Protein 9A71 (pdb70)

Sequence (1042 aa):
MKVLHDEKRILTINPGSTSTKIGVFHNERSIFEKTLRHNIEELQRFDRIIDQYEFRKNHILETLHEQGINISKFDAVCARGGLLRPIEGGTYVVNDEMIEDLKSGYAGQHASNLGGIIAREIADGLNIPSYIVDPVVVDEMSVLAKVSGMPEIERKSIFHALNQKAVARKAAASLGKRYENMKMIITHMGGGITIGVHDRGRVVDVNNGLHGEGPFSPERAGTVPAGDLVDLCFSGEYTKEEIMKKLVGTGGLLGYLGTNDAVKVEQMIQGGDEKARFIYDAMAYQVAKEIGAASAALKGEVEAIVLTGGLAYGKSFVSAIRSYIDWISDVLVYPGENELQSLAQGALRVLQGEEQSKQYRIEMSKQDLLLEIGLEEMPARFLNESMVQLGDKLTGWLKEKNITHGEVKLFNTPRRLAVFVKDVAEKQDDIKEEAKGPAKKIALDADGNWTKAAIGFSKGQGANVEDLYIKEVKGIEYVFVQKFQAGQETKSLLPELSGLITSLHFPKNMRWGNEDLRYIRPIKWIVALFGQDVIPFSITNVESGRTTQGHRFLGHEVSIESPSAYEEQLKGQHVIADPSVRKQMIQSQLETMAAENNWSIPVDEDLLDEVNHLVEYPTALYGSFESEFLSIPEEVLVTTMKEHQRYFPVKDKNGDLLPHFITVRNGNSHAIENVARGNEKVLRARLSDASFFYKEDQKLNIDANVKKLENIVFHEELGSLADKVRRVTSIAEKLAVRLQADEDTLKHVKRAAEISKFDLVTHMIYEFPELQGIMGEKYARMLGEDEAVAAAVNEHYMPRSAGGETPSTFTGAVVAMADKLDTIASFFSIGVIPTGSQDPYGLRRQASGIVAILLDRNWGISFEELLTFVQTDKENELLDFFTQRLKYVLNAEQIRHDVIDAVLESSELEPYSALHKAQVLEQKLGAPGFKETAEALGRVISISKKGVRGDIQPDLFENEYEAKLFDAYQTAKQNLQENFSKKDYEAALASLAALKEPIDAYFDHTMVIADNESLKANRLAQMVSLADEIKSFANMNALIVK

Radius of gyration: 40.91 Å; Cα contacts (8 Å, |Δi|>4): 1921; chains: 2; bounding box: 100×132×80 Å

Foldseek 3Di:
DPDDDDFAWEWEWEFAQFWIWIFIDRQLDTPDIDIGGHDPVRVVVDPALLSCLVVVLVVVVVVCVVVVNDLLRHQFYEYAQDQAAADAFAKAWLDPQSLVCLNVVVVHGGNSSSGSVSRCVSCVVNVHTYIYGQHQRYDQAAPVQQDDPDPVHTFGRGDLRLQQLLVLQVVQVVVVHGSLCAWAWEWAAELFIKIFTRHRSTRHHMHNRAQTAFFAHLAAAHDDDPVVLVCVPPVVPDDPVVSSCCGGGCDANCVQPVGSDVVVLVVCVVVVNVSSVVRLLSRLVRSLVVVVVSCVVVVLRHAEYEYEYACLVPPVSVVSNCVRCVVSYHYHYDYHRCNRSSRSNSVSCCVVVVDPHDYDDDD/DDFWKKKKKFFFAFFQLVCFVVLQVLLQCLVVVVCVVLQWDFDDKDWWTARGMTMIMTHGTDQWHDKDKDKDWFAFPVQQADPVRDGDPRLCVVCVVVVHDSVQWDWDDDPNTITIIHIDIGGTDGPLVVQLCVLVSVLPRDDPDWDDDDPDPRTDSGDGDEMEIDTFQDWRWYDDDPYTYDQWDQEDPPQFGIDGHRGSVCVQVVNVVSQFRGHLVVLLVVVVVQVVVVCVVVVWDWPDDPVLSSSLSRNARHKDKDKAFEDCVLLVFDPCLLCCCQCVPVSWTWIHHPVRRTDRMIMHIDRDDCPVVVVVRVVSRVVSRVSSVLSVVLVVVQLPDDQVVLLVCQQVAAPDPVQHTSNSLLVQLLLLLLVVCVLLVPDPVLSVLLNLLSSSLQSCCSGPNCVVVVVCFLVVQLVSCVSVPHDNSSSLLSNQLCPPVDQVRDHRPGPSNLSSNLSSLLSQLQSCVQVVNADDDPDDPPCNLVSLLRNLVSLQVVVSLQFLQNSCVSDDHPCSPVSLVSSLVSLLVVLVVVVQDPLLSQFLSQFPRHRSNLSNVLSVLCRVCLPPPPVLLLLVLLLVLLVLLVVADADDADPVLDPDVLSVVLVVLLVQLLVQLVVCVVVVNSNSNVVSSSVSSVSSVSCVVPDDLDDPPPVSNNNSSNSSNSSNNSVSNSTNSVSDDHD

Solvent-accessible surface area: 50179 Å² total; per-residue (Å²): 186,188,125,116,127,106,39,43,37,0,0,0,0,7,2,23,70,73,25,0,81,0,0,3,0,7,51,91,63,52,17,29,98,78,65,7,204,8,77,109,124,56,22,144,179,56,150,135,53,20,48,14,67,93,55,1,33,80,60,0,16,82,5,0,23,61,30,31,31,46,17,39,45,7,40,0,0,0,0,79,0,0,44,1,50,98,25,82,6,6,0,10,38,1,23,93,60,0,26,110,5,0,108,79,13,118,51,32,83,73,3,8,2,0,0,0,5,0,0,54,77,10,0,58,12,7,75,29,49,4,12,0,3,1,2,51,22,0,33,7,14,45,135,160,12,52,113,49,76,101,137,134,100,110,48,125,11,39,9,52,1,16,6,0,8,13,10,0,45,106,0,1,73,75,80,76,100,154,8,73,106,1,33,0,0,0,0,2,0,6,30,2,4,1,4,0,4,0,42,156,9,113,1,29,31,3,5,10,10,77,96,30,53,8,8,13,1,6,48,45,20,17,87,53,92,75,49,93,50,80,102,75,55,174,59,75,136,80,79,174,144,86,15,73,138,108,39,38,35,58,8,4,0,54,50,116,28,60,13,73,69,17,100,111,0,44,113,60,27,160,72,55,50,142,121,0,119,148,14,8,69,32,0,1,106,62,0,5,123,52,0,24,60,9,11,75,53,7,181,52,99,14,70,1,0,0,0,0,0,36,12,4,148,12,181,70,2,12,68,27,0,90,88,105,0,76,198,27,20,116,17,43,50,39,47,6,72,75,20,13,56,5,0,0,36,0,0,8,40,22,43,63,67,128,36,168,44,69,102,1,173,62,206,158,69,103,57,29,0,0,0,0,0,0,1,16,22,4,42,9,168,19,0,71,116,4,14,62,43,0,3,93,66,0,34,36,27,0,163,141,46,64,4,72,62,28,95,48,82,52,4,0,0,5,21,0,0,0,0,21,0,89,57,0,1,53,73,28,58,60,69,148,109,79,20,106,12,28,20,68,200,112,0,42,67,113,122,50,89,71,35,186,44,0,62,41,29,0,162,66,56,74,24,104,47,170,73,15,74,63,93,114,53,203,64,92,68,43,0,9,0,110,79,128,122,60,12,103,118,0,84,74,18,0,47,75,0,28,42,13,0,56,56,13,139,4,94,147,68,16,120,38,74,153,43,110,35,160,0,4,23,8,6,110,24,3,0,0,0,5,14,131,58,51,0,98,23,69,7,48,118,21,140,14,21,76,47,0,51,4,3,84,62,48,20,123,106,27,54,0,109,29,4,82,27,3,62,138,49,0,132,57,16,55,0,10,1,30,16,79,66,0,42,119,58,0,57,56,48,2,116,73,24,17,84,135,56,96,34,51,23,58,59,46,95,121,9,0,47,50,4,2,9,33,3,2,52,1,23,11,9,99,1,38,10,63,76,122,11,65,90,6,16,66,56,0,2,32,17,0,0,53,91,37,14,65,6,0,2,0,44,33,165,128,33,85,16,45,28,42,0,0,11,17,14,33,0,40,78,122,34,46,129,55,2,17,145,17,15,34,128,18,0,84,20,12,0,49,52,0,21,124,42,36,128,58,1,68,152,43,87,9,72,47,1,34,161,89,0,100,133,47,90,34,35,165,128,21,32,15,19,10,46,7,7,142,81,0,12,48,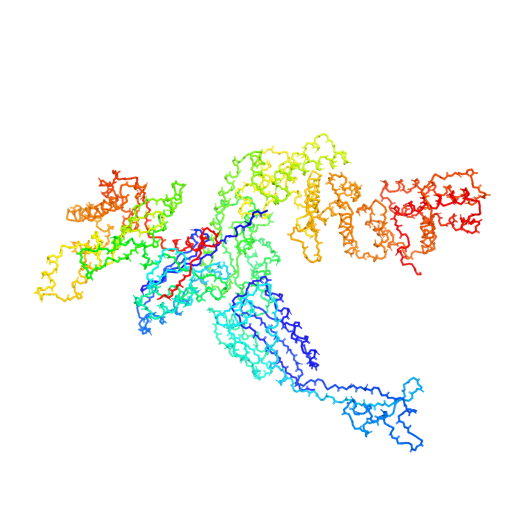10,0,48,90,0,0,96,96,32,165,22,92,146,93,32,52,130,50,0,85,62,0,0,57,0,0,9,2,0,39,34,3,92,0,8,165,62,2,38,80,4,48,0,40,0,0,29,59,3,0,105,87,63,67,36,70,96,31,2,0,15,0,0,22,12,0,33,40,13,74,63,95,91,26,148,32,1,90,41,62,6,0,0,0,0,0,0,0,13,8,0,3,12,0,9,11,6,0,59,43,50,43,60,18,94,70,114,125,32,100,94,26,1,62,138,41,0,36,1,0,0,32,0,0,29,81,64,32,43,34,0,11,1,88,48,0,4,96,15,16,185,28,128,54,92,121,67,0,44,87,20,0,31,95,45,0,75,142,35,0,76,73,94,161,10,98,115,2,0,0,47,0,0,22,100,11,60,127,16,21,0,46,13,2,22,49,11,0,74,19,0,56,145,70,26,77,38,138,39,15,74,81,11,4,94,6,1,3,122,0,0,54,35,10,156,137,19,129,189,37,137,28,102,68,143,58,36,128,46,100,55,0,42,112,0,28,94,22,17,98,80,4,80,128,59,1,119,93,18,52,94,138,85,60,15,87,33,0,6,60,15,0,36,74,3,56,137,31,0,49,32,0,27,110,101,11,156,12,102,17,162,88,115,67,15,52,59,7,11,16,4,0,0,18,19,0,2,56,27,0,62,22,0,0,19,6,68,28,14,88,36,220

B-factor: mean 0.93, std 0.07, range [0.27, 0.99]

Nearest PDB structures (foldseek):
  7lu4-assembly1_A  TM=8.887E-01  e=1.149E-48  Thermanaerothrix daxensis
  7lu4-assembly1_B  TM=8.619E-01  e=6.528E-49  Thermanaerothrix daxensis
  7eiv-assembly1_D  TM=8.765E-01  e=2.217E-42  Escherichia coli K-12
  7eiv-assembly1_C  TM=8.870E-01  e=2.888E-38  Escherichia coli K-12
  7xjy-assembly1_B  TM=9.027E-01  e=1.332E-29  Oryza sativa Japonica Group

Structure (mmCIF, N/CA/C/O backbone):
data_9A71
#
_entry.id   9A71
#
loop_
_entity.id
_entity.type
_entity.pdbx_description
1 POLYMER BUK_BACSU
2 POLYMER SYGB_BACSU
#
loop_
_atom_site.group_PDB
_atom_site.id
_atom_site.type_symbol
_atom_site.label_atom_id
_atom_site.label_alt_id
_atom_site.label_comp_id
_atom_site.label_asym_id
_atom_site.label_entity_id
_atom_site.label_seq_id
_atom_site.pdbx_PDB_ins_code
_atom_site.Cartn_x
_atom_site.Cartn_y
_atom_site.Cartn_z
_atom_site.occupancy
_atom_site.B_iso_or_equiv
_atom_site.auth_seq_id
_atom_site.auth_comp_id
_atom_site.auth_asym_id
_atom_site.auth_atom_id
_atom_site.pdbx_PDB_model_num
ATOM 1 N N . MET A 1 1 ? 13.932 10.600 -8.748 1.000 0.270 1 MET A N 1
ATOM 2 C CA . MET A 1 1 ? 13.764 9.544 -7.718 1.000 0.270 1 MET A CA 1
ATOM 3 C C . MET A 1 1 ? 13.141 8.307 -8.364 1.000 0.270 1 MET A C 1
ATOM 4 O O . MET A 1 1 ? 12.024 8.400 -8.861 1.000 0.270 1 MET A O 1
ATOM 20 N N . LYS A 1 2 ? 13.880 7.192 -8.475 1.000 0.320 2 LYS A N 1
ATOM 21 C CA . LYS A 1 2 ? 13.339 5.945 -9.050 1.000 0.320 2 LYS A CA 1
ATOM 22 C C . LYS A 1 2 ? 12.193 5.451 -8.163 1.000 0.320 2 LYS A C 1
ATOM 23 O O . LYS A 1 2 ? 12.279 5.562 -6.944 1.000 0.320 2 LYS A O 1
ATOM 42 N N . VAL A 1 3 ? 11.120 4.979 -8.788 1.000 0.320 3 VAL A N 1
ATOM 43 C CA . VAL A 1 3 ? 9.896 4.575 -8.090 1.000 0.320 3 VAL A CA 1
ATOM 44 C C . VAL A 1 3 ? 10.202 3.374 -7.195 1.000 0.320 3 VAL A C 1
ATOM 45 O O . VAL A 1 3 ? 10.808 2.411 -7.663 1.000 0.320 3 VAL A O 1
ATOM 58 N N . LEU A 1 4 ? 9.783 3.457 -5.928 1.000 0.390 4 LEU A N 1
ATOM 59 C CA . LEU A 1 4 ? 9.750 2.335 -4.992 1.000 0.390 4 LEU A CA 1
ATOM 60 C C . LEU A 1 4 ? 9.011 1.163 -5.647 1.000 0.390 4 LEU A C 1
ATOM 61 O O . LEU A 1 4 ? 7.833 1.287 -5.995 1.000 0.390 4 LEU A O 1
ATOM 77 N N . HIS A 1 5 ? 9.684 0.034 -5.840 1.000 0.500 5 HIS A N 1
ATOM 78 C CA . HIS A 1 5 ? 8.995 -1.175 -6.267 1.000 0.500 5 HIS A CA 1
ATOM 79 C C . HIS A 1 5 ? 8.419 -1.887 -5.050 1.000 0.500 5 HIS A C 1
ATOM 80 O O . HIS A 1 5 ? 9.081 -2.703 -4.425 1.000 0.500 5 HIS A O 1
ATOM 94 N N . ASP A 1 6 ? 7.161 -1.563 -4.747 1.000 0.620 6 ASP A N 1
ATOM 95 C CA . ASP A 1 6 ? 6.342 -2.315 -3.796 1.000 0.620 6 ASP A CA 1
ATOM 96 C C . ASP A 1 6 ? 6.285 -3.803 -4.183 1.000 0.620 6 ASP A C 1
ATOM 97 O O . ASP A 1 6 ? 5.978 -4.134 -5.338 1.000 0.620 6 ASP A O 1
ATOM 106 N N . GLU A 1 7 ? 6.534 -4.682 -3.205 1.000 0.750 7 GLU A N 1
ATOM 107 C CA . GLU A 1 7 ? 6.411 -6.142 -3.326 1.000 0.750 7 GLU A CA 1
ATOM 108 C C . GLU A 1 7 ? 5.020 -6.515 -3.858 1.000 0.750 7 GLU A C 1
ATOM 109 O O . GLU A 1 7 ? 4.003 -6.160 -3.262 1.000 0.750 7 GLU A O 1
ATOM 121 N N . LYS A 1 8 ? 4.973 -7.264 -4.966 1.000 0.880 8 LYS A N 1
ATOM 122 C CA . LYS A 1 8 ? 3.718 -7.663 -5.611 1.000 0.880 8 LYS A CA 1
ATOM 123 C C . LYS A 1 8 ? 3.203 -8.978 -5.060 1.000 0.880 8 LYS A C 1
ATOM 124 O O . LYS A 1 8 ? 3.892 -9.993 -5.146 1.000 0.880 8 LYS A O 1
ATOM 143 N N . ARG A 1 9 ? 1.974 -9.003 -4.543 1.000 0.900 9 ARG A N 1
ATOM 144 C CA . ARG A 1 9 ? 1.324 -10.229 -4.058 1.000 0.900 9 ARG A CA 1
ATOM 145 C C . ARG A 1 9 ? 0.371 -10.785 -5.103 1.000 0.900 9 ARG A C 1
ATOM 146 O O . ARG A 1 9 ? -0.551 -10.106 -5.544 1.000 0.900 9 ARG A O 1
ATOM 167 N N . ILE A 1 10 ? 0.554 -12.043 -5.478 1.000 0.970 10 ILE A N 1
ATOM 168 C CA . ILE A 1 10 ? -0.186 -12.664 -6.578 1.000 0.970 10 ILE A CA 1
ATOM 169 C C . ILE A 1 10 ? -0.843 -13.949 -6.084 1.000 0.970 10 ILE A C 1
ATOM 170 O O . ILE A 1 10 ? -0.170 -14.841 -5.561 1.000 0.970 10 ILE A O 1
ATOM 186 N N . LEU A 1 11 ? -2.155 -14.064 -6.287 1.000 0.980 11 LEU A N 1
ATOM 187 C CA . LEU A 1 11 ? -2.873 -15.327 -6.129 1.000 0.980 11 LEU A CA 1
ATOM 188 C C . LEU A 1 11 ? -2.817 -16.100 -7.444 1.000 0.980 11 LEU A C 1
ATOM 189 O O . LEU A 1 11 ? -3.226 -15.595 -8.483 1.000 0.980 11 LEU A O 1
ATOM 205 N N . THR A 1 12 ? -2.355 -17.342 -7.394 1.000 0.980 12 THR A N 1
ATOM 206 C CA . THR A 1 12 ? -2.305 -18.249 -8.541 1.000 0.980 12 THR A CA 1
ATOM 207 C C . THR A 1 12 ? -3.325 -19.365 -8.392 1.000 0.980 12 THR A C 1
ATOM 208 O O . THR A 1 12 ? -3.474 -19.934 -7.309 1.000 0.980 12 THR A O 1
ATOM 219 N N . ILE A 1 13 ? -4.047 -19.675 -9.471 1.000 0.980 13 ILE A N 1
ATOM 220 C CA . ILE A 1 13 ? -5.142 -20.651 -9.465 1.000 0.980 13 ILE A CA 1
ATOM 221 C C . ILE A 1 13 ? -4.992 -21.612 -10.644 1.000 0.980 13 ILE A C 1
ATOM 222 O O . ILE A 1 13 ? -4.999 -21.220 -11.810 1.000 0.980 13 ILE A O 1
ATOM 238 N N . ASN A 1 14 ? -4.912 -22.905 -10.352 1.000 0.960 14 ASN A N 1
ATOM 239 C CA . ASN A 1 14 ? -4.842 -23.962 -11.355 1.000 0.960 14 ASN A CA 1
ATOM 240 C C . ASN A 1 14 ? -5.917 -25.027 -11.071 1.000 0.960 14 ASN A C 1
ATOM 241 O O . ASN A 1 14 ? -5.674 -25.968 -10.303 1.000 0.960 14 ASN A O 1
ATOM 252 N N . PRO A 1 15 ? -7.127 -24.877 -11.644 1.000 0.950 15 PRO A N 1
ATOM 253 C CA . PRO A 1 15 ? -8.191 -25.856 -11.481 1.000 0.950 15 PRO A CA 1
ATOM 254 C C . PRO A 1 15 ? -7.937 -27.095 -12.351 1.000 0.950 15 PRO A C 1
ATOM 255 O O . PRO A 1 15 ? -7.813 -27.007 -13.571 1.000 0.950 15 PRO A O 1
ATOM 266 N N . GLY A 1 16 ? -7.908 -28.262 -11.712 1.000 0.880 16 GLY A N 1
ATOM 267 C CA . GLY A 1 16 ? -7.898 -29.584 -12.340 1.000 0.880 16 GLY A CA 1
ATOM 268 C C . GLY A 1 16 ? -9.237 -30.311 -12.185 1.000 0.880 16 GLY A C 1
ATOM 269 O O . GLY A 1 16 ? -10.159 -29.827 -11.528 1.000 0.880 16 GLY A O 1
ATOM 273 N N . SER A 1 17 ? -9.371 -31.500 -12.774 1.000 0.840 17 SER A N 1
ATOM 274 C CA . SER A 1 17 ? -10.649 -32.230 -12.811 1.000 0.840 17 SER A CA 1
ATOM 275 C C . SER A 1 17 ? -11.208 -32.516 -11.410 1.000 0.840 17 SER A C 1
ATOM 276 O O . SER A 1 17 ? -12.365 -32.212 -11.142 1.000 0.840 17 SER A O 1
ATOM 284 N N . THR A 1 18 ? -10.366 -32.996 -10.492 1.000 0.890 18 THR A N 1
ATOM 285 C CA . THR A 1 18 ? -10.740 -33.407 -9.120 1.000 0.890 18 THR A CA 1
ATOM 286 C C . THR A 1 18 ? -10.011 -32.626 -8.027 1.000 0.890 18 THR A C 1
ATOM 287 O O . THR A 1 18 ? -10.053 -32.972 -6.847 1.000 0.890 18 THR A O 1
ATOM 298 N N . SER A 1 19 ? -9.307 -31.562 -8.403 1.000 0.920 19 SER A N 1
ATOM 299 C CA . SER A 1 19 ? -8.599 -30.709 -7.457 1.000 0.920 19 SER A CA 1
ATOM 300 C C . SER A 1 19 ? -8.454 -29.288 -7.985 1.000 0.920 19 SER A C 1
ATOM 301 O O . SER A 1 19 ? -8.620 -29.038 -9.174 1.000 0.920 19 SER A O 1
ATOM 309 N N . THR A 1 20 ? -8.140 -28.342 -7.110 1.000 0.950 20 THR A N 1
ATOM 310 C CA . THR A 1 20 ? -7.691 -27.000 -7.480 1.000 0.950 20 THR A CA 1
ATOM 311 C C . THR A 1 20 ? -6.398 -26.724 -6.731 1.000 0.950 20 THR A C 1
ATOM 312 O O . THR A 1 20 ? -6.398 -26.681 -5.502 1.000 0.950 20 THR A O 1
ATOM 323 N N . LYS A 1 21 ? -5.286 -26.557 -7.450 1.000 0.960 21 LYS A N 1
ATOM 324 C CA . LYS A 1 21 ? -4.045 -26.078 -6.836 1.000 0.960 21 LYS A CA 1
ATOM 325 C C . LYS A 1 21 ? -4.113 -24.559 -6.750 1.000 0.960 21 LYS A C 1
ATOM 326 O O . LYS A 1 21 ? -4.463 -23.911 -7.736 1.000 0.960 21 LYS A O 1
ATOM 345 N N . ILE A 1 22 ? -3.763 -24.010 -5.598 1.000 0.970 22 ILE A N 1
ATOM 346 C CA . ILE A 1 22 ? -3.607 -22.570 -5.411 1.000 0.970 22 ILE A CA 1
ATOM 347 C C . ILE A 1 22 ? -2.242 -22.266 -4.825 1.000 0.970 22 ILE A C 1
ATOM 348 O O . ILE A 1 22 ? -1.698 -23.080 -4.074 1.000 0.970 22 ILE A O 1
ATOM 364 N N . GLY A 1 23 ? -1.719 -21.089 -5.144 1.000 0.950 23 GLY A N 1
ATOM 365 C CA . GLY A 1 23 ? -0.507 -20.583 -4.522 1.000 0.950 23 GLY A CA 1
ATOM 366 C C . GLY A 1 23 ? -0.539 -19.076 -4.340 1.000 0.950 23 GLY A C 1
ATOM 367 O O . GLY A 1 23 ? -1.112 -18.365 -5.161 1.000 0.950 23 GLY A O 1
ATOM 371 N N . VAL A 1 24 ? 0.075 -18.592 -3.270 1.000 0.930 24 VAL A N 1
ATOM 372 C CA . VAL A 1 24 ? 0.269 -17.168 -3.006 1.000 0.930 24 VAL A CA 1
ATOM 373 C C . VAL A 1 24 ? 1.747 -16.864 -3.125 1.000 0.930 24 VAL A C 1
ATOM 374 O O . VAL A 1 24 ? 2.573 -17.473 -2.443 1.000 0.930 24 VAL A O 1
ATOM 387 N N . PHE A 1 25 ? 2.056 -15.924 -4.006 1.000 0.930 25 PHE A N 1
ATOM 388 C CA . PHE A 1 25 ? 3.414 -15.522 -4.317 1.000 0.930 25 PHE A CA 1
ATOM 389 C C . PHE A 1 25 ? 3.625 -14.071 -3.922 1.000 0.930 25 PHE A C 1
ATOM 390 O O . PHE A 1 25 ? 2.743 -13.237 -4.113 1.000 0.930 25 PHE A O 1
ATOM 407 N N . HIS A 1 26 ? 4.794 -13.788 -3.368 1.000 0.860 26 HIS A N 1
ATOM 408 C CA . HIS A 1 26 ? 5.312 -12.441 -3.201 1.000 0.860 26 HIS A CA 1
ATOM 409 C C . HIS A 1 26 ? 6.458 -12.285 -4.197 1.000 0.860 26 HIS A C 1
ATOM 410 O O . HIS A 1 26 ? 7.483 -12.960 -4.071 1.000 0.860 26 HIS A O 1
ATOM 424 N N . ASN A 1 27 ? 6.258 -11.466 -5.226 1.000 0.870 27 ASN A N 1
ATOM 425 C CA . ASN A 1 27 ? 7.067 -11.483 -6.438 1.000 0.870 27 ASN A CA 1
ATOM 426 C C . ASN A 1 27 ? 7.178 -12.927 -6.980 1.000 0.870 27 ASN A C 1
ATOM 427 O O . ASN A 1 27 ? 6.163 -13.556 -7.277 1.000 0.870 27 ASN A O 1
ATOM 438 N N . GLU A 1 28 ? 8.387 -13.482 -7.094 1.000 0.850 28 GLU A N 1
ATOM 439 C CA . GLU A 1 28 ? 8.609 -14.859 -7.568 1.000 0.850 28 GLU A CA 1
ATOM 440 C C . GLU A 1 28 ? 8.576 -15.922 -6.460 1.000 0.850 28 GLU A C 1
ATOM 441 O O . GLU A 1 28 ? 8.635 -17.128 -6.736 1.000 0.850 28 GLU A O 1
ATOM 453 N N . ARG A 1 29 ? 8.512 -15.497 -5.196 1.000 0.850 29 ARG A N 1
ATOM 454 C CA . ARG A 1 29 ? 8.654 -16.391 -4.052 1.000 0.850 29 ARG A CA 1
ATOM 455 C C . ARG A 1 29 ? 7.310 -16.957 -3.627 1.000 0.850 29 ARG A C 1
ATOM 456 O O . ARG A 1 29 ? 6.401 -16.220 -3.253 1.000 0.850 29 ARG A O 1
ATOM 477 N N . SER A 1 30 ? 7.229 -18.282 -3.600 1.000 0.890 30 SER A N 1
ATOM 478 C CA . SER A 1 30 ? 6.085 -19.009 -3.054 1.000 0.890 30 SER A CA 1
ATOM 479 C C . SER A 1 30 ? 6.034 -18.863 -1.532 1.000 0.890 30 SER A C 1
ATOM 480 O O . SER A 1 30 ? 6.960 -19.260 -0.824 1.000 0.890 30 SER A O 1
ATOM 488 N N . ILE A 1 31 ? 4.954 -18.277 -1.027 1.000 0.790 31 ILE A N 1
ATOM 489 C CA . ILE A 1 31 ? 4.666 -18.158 0.408 1.000 0.790 31 ILE A CA 1
ATOM 490 C C . ILE A 1 31 ? 3.818 -19.341 0.868 1.000 0.790 31 ILE A C 1
ATOM 491 O O . ILE A 1 31 ? 3.999 -19.894 1.957 1.000 0.790 31 ILE A O 1
ATOM 507 N N . PHE A 1 32 ? 2.872 -19.725 0.019 1.000 0.840 32 PHE A N 1
ATOM 508 C CA . PHE A 1 32 ? 1.877 -20.732 0.316 1.000 0.840 32 PHE A CA 1
ATOM 509 C C . PHE A 1 32 ? 1.486 -21.454 -0.966 1.000 0.840 32 PHE A C 1
ATOM 510 O O . PHE A 1 32 ? 1.208 -20.809 -1.969 1.000 0.840 32 PHE A O 1
ATOM 527 N N . GLU A 1 33 ? 1.402 -22.781 -0.902 1.000 0.910 33 GLU A N 1
ATOM 528 C CA . GLU A 1 33 ? 0.832 -23.631 -1.945 1.000 0.910 33 GLU A CA 1
ATOM 529 C C . GLU A 1 33 ? 0.005 -24.740 -1.298 1.000 0.910 33 GLU A C 1
ATOM 530 O O . GLU A 1 33 ? 0.429 -25.356 -0.315 1.000 0.910 33 GLU A O 1
ATOM 542 N N . LYS A 1 34 ? -1.176 -25.024 -1.854 1.000 0.910 34 LYS A N 1
ATOM 543 C CA . LYS A 1 34 ? -2.039 -26.119 -1.392 1.000 0.910 34 LYS A CA 1
ATOM 544 C C . LYS A 1 34 ? -2.839 -26.693 -2.551 1.000 0.910 34 LYS A C 1
ATOM 545 O O . LYS A 1 34 ? -3.268 -25.985 -3.458 1.000 0.910 34 LYS A O 1
ATOM 564 N N . THR A 1 35 ? -3.052 -28.004 -2.507 1.000 0.940 35 THR A N 1
ATOM 565 C CA . THR A 1 35 ? -3.961 -28.699 -3.424 1.000 0.940 35 THR A CA 1
ATOM 566 C C . THR A 1 35 ? -5.285 -28.935 -2.712 1.000 0.940 35 THR A C 1
ATOM 567 O O . THR A 1 35 ? -5.353 -29.754 -1.797 1.000 0.940 35 THR A O 1
ATOM 578 N N . LEU A 1 36 ? -6.333 -28.237 -3.138 1.000 0.940 36 LEU A N 1
ATOM 579 C CA . LEU A 1 36 ? -7.703 -28.454 -2.679 1.000 0.940 36 LEU A CA 1
ATOM 580 C C . LEU A 1 36 ? -8.256 -29.665 -3.417 1.000 0.940 36 LEU A C 1
ATOM 581 O O . LEU A 1 36 ? -8.357 -29.626 -4.641 1.000 0.940 36 LEU A O 1
ATOM 597 N N . ARG A 1 37 ? -8.550 -30.757 -2.714 1.000 0.930 37 ARG A N 1
ATOM 598 C CA . ARG A 1 37 ? -9.166 -31.943 -3.323 1.000 0.930 37 ARG A CA 1
ATOM 599 C C . ARG A 1 37 ? -10.680 -31.827 -3.226 1.000 0.930 37 ARG A C 1
ATOM 600 O O . ARG A 1 37 ? -11.186 -31.463 -2.173 1.000 0.930 37 ARG A O 1
ATOM 621 N N . HIS A 1 38 ? -11.369 -32.178 -4.305 1.000 0.910 38 HIS A N 1
ATOM 622 C CA . HIS A 1 38 ? -12.830 -32.162 -4.376 1.000 0.910 38 HIS A CA 1
ATOM 623 C C . HIS A 1 38 ? -13.324 -33.602 -4.435 1.000 0.910 38 HIS A C 1
ATOM 624 O O . HIS A 1 38 ? -12.850 -34.376 -5.274 1.000 0.910 38 HIS A O 1
ATOM 638 N N . ASN A 1 39 ? -14.244 -33.979 -3.547 1.000 0.870 39 ASN A N 1
ATOM 639 C CA . ASN A 1 39 ? -14.808 -35.323 -3.588 1.000 0.870 39 ASN A CA 1
ATOM 640 C C . ASN A 1 39 ? -15.645 -35.497 -4.872 1.000 0.870 39 ASN A C 1
ATOM 641 O O . ASN A 1 39 ? -16.365 -34.592 -5.293 1.000 0.870 39 ASN A O 1
ATOM 652 N N . ILE A 1 40 ? -15.571 -36.674 -5.496 1.000 0.840 40 ILE A N 1
ATOM 653 C CA . ILE A 1 40 ? -16.369 -37.028 -6.677 1.000 0.840 40 ILE A CA 1
ATOM 654 C C . ILE A 1 40 ? -17.869 -36.887 -6.373 1.000 0.840 40 ILE A C 1
ATOM 655 O O . ILE A 1 40 ? -18.604 -36.342 -7.192 1.000 0.840 40 ILE A O 1
ATOM 671 N N . GLU A 1 41 ? -18.313 -37.305 -5.185 1.000 0.860 41 GLU A N 1
ATOM 672 C CA . GLU A 1 41 ? -19.718 -37.205 -4.748 1.000 0.860 41 GLU A CA 1
ATOM 673 C C . GLU A 1 41 ? -20.188 -35.747 -4.587 1.000 0.860 41 GLU A C 1
ATOM 674 O O . GLU A 1 41 ? -21.362 -35.436 -4.781 1.000 0.860 41 GLU A O 1
ATOM 686 N N . GLU A 1 42 ? -19.283 -34.822 -4.256 1.000 0.850 42 GLU A N 1
ATOM 687 C CA . GLU A 1 42 ? -19.584 -33.385 -4.248 1.000 0.850 42 GLU A CA 1
ATOM 688 C C . GLU A 1 42 ? -19.700 -32.822 -5.661 1.000 0.850 42 GLU A C 1
ATOM 689 O O . GLU A 1 42 ? -20.606 -32.041 -5.943 1.000 0.850 42 GLU A O 1
ATOM 701 N N . LEU A 1 43 ? -18.815 -33.248 -6.562 1.000 0.880 43 LEU A N 1
ATOM 702 C CA . LEU A 1 43 ? -18.792 -32.783 -7.946 1.000 0.880 43 LEU A CA 1
ATOM 703 C C . LEU A 1 43 ? -19.989 -33.285 -8.768 1.000 0.880 43 LEU A C 1
ATOM 704 O O . LEU A 1 43 ? -20.417 -32.585 -9.681 1.000 0.880 43 LEU A O 1
ATOM 720 N N . GLN A 1 44 ? -20.559 -34.451 -8.437 1.000 0.860 44 GLN A N 1
ATOM 721 C CA . GLN A 1 44 ? -21.737 -35.017 -9.117 1.000 0.860 44 GLN A CA 1
ATOM 722 C C . GLN A 1 44 ? -23.026 -34.192 -8.944 1.000 0.860 44 GLN A C 1
ATOM 723 O O . GLN A 1 44 ? -24.012 -34.468 -9.619 1.000 0.860 44 GLN A O 1
ATOM 737 N N . ARG A 1 45 ? -23.030 -33.181 -8.065 1.000 0.880 45 ARG A N 1
ATOM 738 C CA . ARG A 1 45 ? -24.171 -32.274 -7.840 1.000 0.880 45 ARG A CA 1
ATOM 739 C C . ARG A 1 45 ? -24.337 -31.231 -8.949 1.000 0.880 45 ARG A C 1
ATOM 740 O O . ARG A 1 45 ? -25.367 -30.568 -9.001 1.000 0.880 45 ARG A O 1
ATOM 761 N N . PHE A 1 46 ? -23.315 -31.057 -9.786 1.000 0.900 46 PHE A N 1
ATOM 762 C CA . PHE A 1 46 ? -23.274 -30.052 -10.843 1.000 0.900 46 PHE A CA 1
ATOM 763 C C . PHE A 1 46 ? -23.453 -30.719 -12.207 1.000 0.900 46 PHE A C 1
ATOM 764 O O . PHE A 1 46 ? -22.637 -31.560 -12.588 1.000 0.900 46 PHE A O 1
ATOM 781 N N . ASP A 1 47 ? -24.478 -30.306 -12.959 1.000 0.850 47 ASP A N 1
ATOM 782 C CA . ASP A 1 47 ? -24.760 -30.851 -14.295 1.000 0.850 47 ASP A CA 1
ATOM 783 C C . ASP A 1 47 ? -23.636 -30.545 -15.293 1.000 0.850 47 ASP A C 1
ATOM 784 O O . ASP A 1 47 ? -23.304 -31.373 -16.144 1.000 0.850 47 ASP A O 1
ATOM 793 N N . ARG A 1 48 ? -23.024 -29.356 -15.202 1.000 0.880 48 ARG A N 1
ATOM 794 C CA . ARG A 1 48 ? -21.909 -28.950 -16.066 1.000 0.880 48 ARG A CA 1
ATOM 795 C C . ARG A 1 48 ? -20.718 -28.498 -15.240 1.000 0.880 48 ARG A C 1
ATOM 796 O O . ARG A 1 48 ? -20.846 -27.990 -14.128 1.000 0.880 48 ARG A O 1
ATOM 817 N N . ILE A 1 49 ? -19.529 -28.604 -15.833 1.000 0.880 49 ILE A N 1
ATOM 818 C CA . ILE A 1 49 ? -18.283 -28.172 -15.181 1.000 0.880 49 ILE A CA 1
ATOM 819 C C . ILE A 1 49 ? -18.346 -26.687 -14.828 1.000 0.880 49 ILE A C 1
ATOM 820 O O . ILE A 1 49 ? -17.879 -26.304 -13.758 1.000 0.880 49 ILE A O 1
ATOM 836 N N . ILE A 1 50 ? -18.943 -25.869 -15.704 1.000 0.890 50 ILE A N 1
ATOM 837 C CA . ILE A 1 50 ? -19.054 -24.424 -15.499 1.000 0.890 50 ILE A CA 1
ATOM 838 C C . ILE A 1 50 ? -19.771 -24.093 -14.192 1.000 0.890 50 ILE A C 1
ATOM 839 O O . ILE A 1 50 ? -19.359 -23.161 -13.518 1.000 0.890 50 ILE A O 1
ATOM 855 N N . ASP A 1 51 ? -20.759 -24.899 -13.792 1.000 0.920 51 ASP A N 1
ATOM 856 C CA . ASP A 1 51 ? -21.596 -24.654 -12.617 1.000 0.920 51 ASP A CA 1
ATOM 857 C C . ASP A 1 51 ? -20.805 -24.850 -11.298 1.000 0.920 51 ASP A C 1
ATOM 858 O O . ASP A 1 51 ? -21.242 -24.431 -10.231 1.000 0.920 51 ASP A O 1
ATOM 867 N N . GLN A 1 52 ? -19.588 -25.410 -11.362 1.000 0.930 52 GLN A N 1
ATOM 868 C CA . GLN A 1 52 ? -18.691 -25.579 -10.211 1.000 0.930 52 GLN A CA 1
ATOM 869 C C . GLN A 1 52 ? -17.923 -24.306 -9.831 1.000 0.930 52 GLN A C 1
ATOM 870 O O . GLN A 1 52 ? -17.232 -24.306 -8.808 1.000 0.930 52 GLN A O 1
ATOM 884 N N . TYR A 1 53 ? -17.942 -23.255 -10.662 1.000 0.910 53 TYR A N 1
ATOM 885 C CA . TYR A 1 53 ? -17.044 -22.108 -10.475 1.000 0.910 53 TYR A CA 1
ATOM 886 C C . TYR A 1 53 ? -17.221 -21.447 -9.099 1.000 0.910 53 TYR A C 1
ATOM 887 O O . TYR A 1 53 ? -16.228 -21.162 -8.432 1.000 0.910 53 TYR A O 1
ATOM 905 N N . GLU A 1 54 ? -18.466 -21.262 -8.649 1.000 0.890 54 GLU A N 1
ATOM 906 C CA . GLU A 1 54 ? -18.790 -20.587 -7.390 1.000 0.890 54 GLU A CA 1
ATOM 907 C C . GLU A 1 54 ? -18.383 -21.436 -6.178 1.000 0.890 54 GLU A C 1
ATOM 908 O O . GLU A 1 54 ? -17.704 -20.946 -5.273 1.000 0.890 54 GLU A O 1
ATOM 920 N N . PHE A 1 55 ? -18.671 -22.742 -6.227 1.000 0.910 55 PHE A N 1
ATOM 921 C CA . PHE A 1 55 ? -18.194 -23.721 -5.246 1.000 0.910 55 PHE A CA 1
ATOM 922 C C . PHE A 1 55 ? -16.664 -23.696 -5.116 1.000 0.910 55 PHE A C 1
ATOM 923 O O . PHE A 1 55 ? -16.129 -23.586 -4.012 1.000 0.910 55 PHE A O 1
ATOM 940 N N . ARG A 1 56 ? -15.937 -23.731 -6.242 1.000 0.940 56 ARG A N 1
ATOM 941 C CA . ARG A 1 56 ? -14.467 -23.702 -6.228 1.000 0.940 56 ARG A CA 1
ATOM 942 C C . ARG A 1 56 ? -13.911 -22.361 -5.752 1.000 0.940 56 ARG A C 1
ATOM 943 O O . ARG A 1 56 ? -12.924 -22.368 -5.023 1.000 0.940 56 ARG A O 1
ATOM 964 N N . LYS A 1 57 ? -14.527 -21.234 -6.125 1.000 0.920 57 LYS A N 1
ATOM 965 C CA . LYS A 1 57 ? -14.155 -19.893 -5.641 1.000 0.920 57 LYS A CA 1
ATOM 966 C C . LYS A 1 57 ? -14.254 -19.817 -4.116 1.000 0.920 57 LYS A C 1
ATOM 967 O O . LYS A 1 57 ? -13.290 -19.409 -3.473 1.000 0.920 57 LYS A O 1
ATOM 986 N N . ASN A 1 58 ? -15.378 -20.248 -3.543 1.000 0.900 58 ASN A N 1
ATOM 987 C CA . ASN A 1 58 ? -15.592 -20.207 -2.095 1.000 0.900 58 ASN A CA 1
ATOM 988 C C . ASN A 1 58 ? -14.564 -21.067 -1.356 1.000 0.900 58 ASN A C 1
ATOM 989 O O . ASN A 1 58 ? -13.939 -20.586 -0.418 1.000 0.900 58 ASN A O 1
ATOM 1000 N N . HIS A 1 59 ? -14.284 -22.274 -1.855 1.000 0.920 59 HIS A N 1
ATOM 1001 C CA . HIS A 1 59 ? -13.299 -23.171 -1.244 1.000 0.920 59 HIS A CA 1
ATOM 1002 C C . HIS A 1 59 ? -11.865 -22.593 -1.272 1.000 0.920 59 HIS A C 1
ATOM 1003 O O . HIS A 1 59 ? -11.076 -22.804 -0.347 1.000 0.920 59 HIS A O 1
ATOM 1017 N N . ILE A 1 60 ? -11.520 -21.823 -2.315 1.000 0.950 60 ILE A N 1
ATOM 1018 C CA . ILE A 1 60 ? -10.255 -21.071 -2.391 1.000 0.950 60 ILE A CA 1
ATOM 1019 C C . ILE A 1 60 ? -10.225 -19.958 -1.340 1.000 0.950 60 ILE A C 1
ATOM 1020 O O . ILE A 1 60 ? -9.264 -19.883 -0.578 1.000 0.950 60 ILE A O 1
ATOM 1036 N N . LEU A 1 61 ? -11.255 -19.107 -1.286 1.000 0.900 61 LEU A N 1
ATOM 1037 C CA . LEU A 1 61 ? -11.326 -17.984 -0.342 1.000 0.900 61 LEU A CA 1
ATOM 1038 C C . LEU A 1 61 ? -11.311 -18.459 1.117 1.000 0.900 61 LEU A C 1
ATOM 1039 O O . LEU A 1 61 ? -10.617 -17.875 1.944 1.000 0.900 61 LEU A O 1
ATOM 1055 N N . GLU A 1 62 ? -12.017 -19.547 1.416 1.000 0.870 62 GLU A N 1
ATOM 1056 C CA . GLU A 1 62 ? -12.063 -20.172 2.738 1.000 0.870 62 GLU A CA 1
ATOM 1057 C C . GLU A 1 62 ? -10.703 -20.765 3.123 1.000 0.870 62 GLU A C 1
ATOM 1058 O O . GLU A 1 62 ? -10.215 -20.534 4.227 1.000 0.870 62 GLU A O 1
ATOM 1070 N N . THR A 1 63 ? -10.007 -21.411 2.178 1.000 0.890 63 THR A N 1
ATOM 1071 C CA . THR A 1 63 ? -8.629 -21.870 2.408 1.000 0.890 63 THR A CA 1
ATOM 1072 C C . THR A 1 63 ? -7.681 -20.706 2.692 1.000 0.890 63 THR A C 1
ATOM 1073 O O . THR A 1 63 ? -6.855 -20.801 3.596 1.000 0.890 63 THR A O 1
ATOM 1084 N N . LEU A 1 64 ? -7.752 -19.617 1.921 1.000 0.870 64 LEU A N 1
ATOM 1085 C CA . LEU A 1 64 ? -6.916 -18.436 2.156 1.000 0.870 64 LEU A CA 1
ATOM 1086 C C . LEU A 1 64 ? -7.198 -17.841 3.542 1.000 0.870 64 LEU A C 1
ATOM 1087 O O . LEU A 1 64 ? -6.263 -17.491 4.263 1.000 0.870 64 LEU A O 1
ATOM 1103 N N . HIS A 1 65 ? -8.470 -17.814 3.942 1.000 0.830 65 HIS A N 1
ATOM 1104 C CA . HIS A 1 65 ? -8.897 -17.373 5.261 1.000 0.830 65 HIS A CA 1
ATOM 1105 C C . HIS A 1 65 ? -8.368 -18.268 6.397 1.000 0.830 65 HIS A C 1
ATOM 1106 O O . HIS A 1 65 ? -7.822 -17.747 7.370 1.000 0.830 65 HIS A O 1
ATOM 1120 N N . GLU A 1 66 ? -8.445 -19.598 6.268 1.000 0.830 66 GLU A N 1
ATOM 1121 C CA . GLU A 1 66 ? -7.856 -20.553 7.225 1.000 0.830 66 GLU A CA 1
ATOM 1122 C C . GLU A 1 66 ? -6.338 -20.385 7.384 1.000 0.830 66 GLU A C 1
ATOM 1123 O O . GLU A 1 66 ? -5.778 -20.732 8.422 1.000 0.830 66 GLU A O 1
ATOM 1135 N N . GLN A 1 67 ? -5.662 -19.881 6.350 1.000 0.790 67 GLN A N 1
ATOM 1136 C CA . GLN A 1 67 ? -4.228 -19.584 6.376 1.000 0.790 67 GLN A CA 1
ATOM 1137 C C . GLN A 1 67 ? -3.912 -18.162 6.859 1.000 0.790 67 GLN A C 1
ATOM 1138 O O . GLN A 1 67 ? -2.742 -17.794 6.928 1.000 0.790 67 GLN A O 1
ATOM 1152 N N . GLY A 1 68 ? -4.926 -17.354 7.189 1.000 0.750 68 GLY A N 1
ATOM 1153 C CA . GLY A 1 68 ? -4.754 -15.960 7.603 1.000 0.750 68 GLY A CA 1
ATOM 1154 C C . GLY A 1 68 ? -4.315 -15.017 6.485 1.000 0.750 68 GLY A C 1
ATOM 1155 O O . GLY A 1 68 ? -3.792 -13.942 6.769 1.000 0.750 68 GLY A O 1
ATOM 1159 N N . ILE A 1 69 ? -4.494 -15.400 5.220 1.000 0.800 69 ILE A N 1
ATOM 1160 C CA . ILE A 1 69 ? -4.094 -14.576 4.082 1.000 0.800 69 ILE A CA 1
ATOM 1161 C C . ILE A 1 69 ? -5.182 -13.545 3.813 1.000 0.800 69 ILE A C 1
ATOM 1162 O O . ILE A 1 69 ? -6.297 -13.876 3.407 1.000 0.800 69 ILE A O 1
ATOM 1178 N N . ASN A 1 70 ? -4.833 -12.277 4.013 1.000 0.750 70 ASN A N 1
ATOM 1179 C CA . ASN A 1 70 ? -5.714 -11.173 3.679 1.000 0.750 70 ASN A CA 1
ATOM 1180 C C . ASN A 1 70 ? -5.737 -10.957 2.158 1.000 0.750 70 ASN A C 1
ATOM 1181 O O . ASN A 1 70 ? -4.740 -10.541 1.562 1.000 0.750 70 ASN A O 1
ATOM 1192 N N . ILE A 1 71 ? -6.892 -11.222 1.550 1.000 0.820 71 ILE A N 1
ATOM 1193 C CA . ILE A 1 71 ? -7.088 -11.135 0.103 1.000 0.820 71 ILE A CA 1
ATOM 1194 C C . ILE A 1 71 ? -6.988 -9.697 -0.425 1.000 0.820 71 ILE A C 1
ATOM 1195 O O . ILE A 1 71 ? -6.537 -9.503 -1.548 1.000 0.820 71 ILE A O 1
ATOM 1211 N N . SER A 1 72 ? -7.316 -8.682 0.385 1.000 0.760 72 SER A N 1
ATOM 1212 C CA . SER A 1 72 ? -7.224 -7.267 -0.009 1.000 0.760 72 SER A CA 1
ATOM 1213 C C . SER A 1 72 ? -5.798 -6.785 -0.283 1.000 0.760 72 SER A C 1
ATOM 1214 O O . SER A 1 72 ? -5.616 -5.719 -0.869 1.000 0.760 72 SER A O 1
ATOM 1222 N N . LYS A 1 73 ? -4.787 -7.574 0.107 1.000 0.790 73 LYS A N 1
ATOM 1223 C CA . LYS A 1 73 ? -3.375 -7.297 -0.174 1.000 0.790 73 LYS A CA 1
ATOM 1224 C C . LYS A 1 73 ? -2.883 -7.871 -1.507 1.000 0.790 73 LYS A C 1
ATOM 1225 O O . LYS A 1 73 ? -1.711 -7.688 -1.807 1.000 0.790 73 LYS A O 1
ATOM 1244 N N . PHE A 1 74 ? -3.704 -8.591 -2.276 1.000 0.910 74 PHE A N 1
ATOM 1245 C CA . PHE A 1 74 ? -3.296 -9.046 -3.610 1.000 0.910 74 PHE A CA 1
ATOM 1246 C C . PHE A 1 74 ? -3.210 -7.874 -4.592 1.000 0.910 74 PHE A C 1
ATOM 1247 O O . PHE A 1 74 ? -4.080 -7.014 -4.595 1.000 0.910 74 PHE A O 1
ATOM 1264 N N . ASP A 1 75 ? -2.198 -7.883 -5.459 1.000 0.940 75 ASP A N 1
ATOM 1265 C CA . ASP A 1 75 ? -2.029 -6.972 -6.597 1.000 0.940 75 ASP A CA 1
ATOM 1266 C C . ASP A 1 75 ? -2.560 -7.567 -7.906 1.000 0.940 75 ASP A C 1
ATOM 1267 O O . ASP A 1 75 ? -2.811 -6.830 -8.858 1.000 0.940 75 ASP A O 1
ATOM 1276 N N . ALA A 1 76 ? -2.694 -8.895 -7.991 1.000 0.970 76 ALA A N 1
ATOM 1277 C CA . ALA A 1 76 ? -3.298 -9.583 -9.128 1.000 0.970 76 ALA A CA 1
ATOM 1278 C C . ALA A 1 76 ? -3.770 -10.996 -8.769 1.000 0.970 76 ALA A C 1
ATOM 1279 O O . ALA A 1 76 ? -3.262 -11.636 -7.842 1.000 0.970 76 ALA A O 1
ATOM 1286 N N . VAL A 1 77 ? -4.684 -11.523 -9.586 1.000 0.980 77 VAL A N 1
ATOM 1287 C CA . VAL A 1 77 ? -5.035 -12.949 -9.594 1.000 0.980 77 VAL A CA 1
ATOM 1288 C C . VAL A 1 77 ? -4.685 -13.537 -10.953 1.000 0.980 77 VAL A C 1
ATOM 1289 O O . VAL A 1 77 ? -5.150 -13.066 -11.984 1.000 0.980 77 VAL A O 1
ATOM 1302 N N . CYS A 1 78 ? -3.864 -14.577 -10.979 1.000 0.980 78 CYS A N 1
ATOM 1303 C CA . CYS A 1 78 ? -3.463 -15.245 -12.204 1.000 0.980 78 CYS A CA 1
ATOM 1304 C C . CYS A 1 78 ? -3.963 -16.685 -12.218 1.000 0.980 78 CYS A C 1
ATOM 1305 O O . CYS A 1 78 ? -3.768 -17.431 -11.261 1.000 0.980 78 CYS A O 1
ATOM 1313 N N . ALA A 1 79 ? -4.584 -17.109 -13.309 1.000 0.970 79 ALA A N 1
ATOM 1314 C CA . ALA A 1 79 ? -5.049 -18.476 -13.440 1.000 0.970 79 ALA A CA 1
ATOM 1315 C C . ALA A 1 79 ? -4.499 -19.174 -14.673 1.000 0.970 79 ALA A C 1
ATOM 1316 O O . ALA A 1 79 ? -4.085 -18.559 -15.656 1.000 0.970 79 ALA A O 1
ATOM 1323 N N . ARG A 1 80 ? -4.546 -20.504 -14.632 1.000 0.930 80 ARG A N 1
ATOM 1324 C CA . ARG A 1 80 ? -4.346 -21.305 -15.833 1.000 0.930 80 ARG A CA 1
ATOM 1325 C C . ARG A 1 80 ? -5.451 -20.991 -16.839 1.000 0.930 80 ARG A C 1
ATOM 1326 O O . ARG A 1 80 ? -6.632 -21.055 -16.500 1.000 0.930 80 ARG A O 1
ATOM 1347 N N . GLY A 1 81 ? -5.055 -20.674 -18.071 1.000 0.840 81 GLY A N 1
ATOM 1348 C CA . GLY A 1 81 ? -6.003 -20.448 -19.154 1.000 0.840 81 GLY A CA 1
ATOM 1349 C C . GLY A 1 81 ? -6.737 -21.733 -19.538 1.000 0.840 81 GLY A C 1
ATOM 1350 O O . GLY A 1 81 ? -6.152 -22.820 -19.564 1.000 0.840 81 GLY A O 1
ATOM 1354 N N . GLY A 1 82 ? -8.035 -21.598 -19.794 1.000 0.850 82 GLY A N 1
ATOM 1355 C CA . GLY A 1 82 ? -8.884 -22.685 -20.263 1.000 0.850 82 GLY A CA 1
ATOM 1356 C C . GLY A 1 82 ? -8.703 -22.995 -21.748 1.000 0.850 82 GLY A C 1
ATOM 1357 O O . GLY A 1 82 ? -7.728 -22.598 -22.386 1.000 0.850 82 GLY A O 1
ATOM 1361 N N . LEU A 1 83 ? -9.681 -23.708 -22.296 1.000 0.880 83 LEU A N 1
ATOM 1362 C CA . LEU A 1 83 ? -9.780 -24.064 -23.709 1.000 0.880 83 LEU A CA 1
ATOM 1363 C C . LEU A 1 83 ? -10.348 -22.885 -24.517 1.000 0.880 83 LEU A C 1
ATOM 1364 O O . LEU A 1 83 ? -11.529 -22.858 -24.859 1.000 0.880 83 LEU A O 1
ATOM 1380 N N . LEU A 1 84 ? -9.491 -21.894 -24.764 1.000 0.930 84 LEU A N 1
ATOM 1381 C CA . LEU A 1 84 ? -9.782 -20.704 -25.571 1.000 0.930 84 LEU A CA 1
ATOM 1382 C C . LEU A 1 84 ? -9.554 -20.963 -27.075 1.000 0.930 84 LEU A C 1
ATOM 1383 O O . LEU A 1 84 ? -9.170 -22.062 -27.479 1.000 0.930 84 LEU A O 1
ATOM 1399 N N . ARG A 1 85 ? -9.773 -19.949 -27.920 1.000 0.920 85 ARG A N 1
ATOM 1400 C CA . ARG A 1 85 ? -9.320 -19.952 -29.322 1.000 0.920 85 ARG A CA 1
ATOM 1401 C C . ARG A 1 85 ? -7.786 -19.967 -29.395 1.000 0.920 85 ARG A C 1
ATOM 1402 O O . ARG A 1 85 ? -7.137 -19.532 -28.441 1.000 0.920 85 ARG A O 1
ATOM 1423 N N . PRO A 1 86 ? -7.193 -20.438 -30.506 1.000 0.900 86 PRO A N 1
ATOM 1424 C CA . PRO A 1 86 ? -5.755 -20.342 -30.720 1.000 0.900 86 PRO A CA 1
ATOM 1425 C C . PRO A 1 86 ? -5.280 -18.892 -30.620 1.000 0.900 86 PRO A C 1
ATOM 1426 O O . PRO A 1 86 ? -5.842 -18.010 -31.266 1.000 0.900 86 PRO A O 1
ATOM 1437 N N . ILE A 1 87 ? -4.256 -18.654 -29.805 1.000 0.930 87 ILE A N 1
ATOM 1438 C CA . ILE A 1 87 ? -3.697 -17.318 -29.572 1.000 0.930 87 ILE A CA 1
ATOM 1439 C C . ILE A 1 87 ? -2.177 -17.384 -29.448 1.000 0.930 87 ILE A C 1
ATOM 1440 O O . ILE A 1 87 ? -1.609 -18.437 -29.172 1.000 0.930 87 ILE A O 1
ATOM 1456 N N . GLU A 1 88 ? -1.497 -16.253 -29.614 1.000 0.940 88 GLU A N 1
ATOM 1457 C CA . GLU A 1 88 ? -0.067 -16.180 -29.309 1.000 0.940 88 GLU A CA 1
ATOM 1458 C C . GLU A 1 88 ? 0.192 -16.344 -27.806 1.000 0.940 88 GLU A C 1
ATOM 1459 O O . GLU A 1 88 ? -0.663 -16.036 -26.974 1.000 0.940 88 GLU A O 1
ATOM 1471 N N . GLY A 1 89 ? 1.407 -16.739 -27.436 1.000 0.940 89 GLY A N 1
ATOM 1472 C CA . GLY A 1 89 ? 1.839 -16.741 -26.043 1.000 0.940 89 GLY A CA 1
ATOM 1473 C C . GLY A 1 89 ? 1.933 -15.332 -25.450 1.000 0.940 89 GLY A C 1
ATOM 1474 O O . GLY A 1 89 ? 1.971 -14.321 -26.160 1.000 0.940 89 GLY A O 1
ATOM 1478 N N . GLY A 1 90 ? 1.998 -15.276 -24.126 1.000 0.950 90 GLY A N 1
ATOM 1479 C CA . GLY A 1 90 ? 2.044 -14.066 -23.317 1.000 0.950 90 GLY A CA 1
ATOM 1480 C C . GLY A 1 90 ? 1.036 -14.090 -22.175 1.000 0.950 90 GLY A C 1
ATOM 1481 O O . GLY A 1 90 ? 0.344 -15.083 -21.926 1.000 0.950 90 GLY A O 1
ATOM 1485 N N . THR A 1 91 ? 0.966 -12.962 -21.486 1.000 0.970 91 THR A N 1
ATOM 1486 C CA . THR A 1 91 ? 0.043 -12.729 -20.381 1.000 0.970 91 THR A CA 1
ATOM 1487 C C . THR A 1 91 ? -1.163 -11.950 -20.884 1.000 0.970 91 THR A C 1
ATOM 1488 O O . THR A 1 91 ? -1.020 -10.848 -21.410 1.000 0.970 91 THR A O 1
ATOM 1499 N N . TYR A 1 92 ? -2.360 -12.508 -20.726 1.000 0.980 92 TYR A N 1
ATOM 1500 C CA . TYR A 1 92 ? -3.607 -11.894 -21.182 1.000 0.980 92 TYR A CA 1
ATOM 1501 C C . TYR A 1 92 ? -4.432 -11.437 -19.991 1.000 0.980 92 TYR A C 1
ATOM 1502 O O . TYR A 1 92 ? -4.577 -12.186 -19.026 1.000 0.980 92 TYR A O 1
ATOM 1520 N N . VAL A 1 93 ? -5.007 -10.236 -20.074 1.000 0.970 93 VAL A N 1
ATOM 1521 C CA . VAL A 1 93 ? -6.075 -9.821 -19.154 1.000 0.970 93 VAL A CA 1
ATOM 1522 C C . VAL A 1 93 ? -7.290 -10.708 -19.406 1.000 0.970 93 VAL A C 1
ATOM 1523 O O . VAL A 1 93 ? -7.648 -10.957 -20.559 1.000 0.970 93 VAL A O 1
ATOM 1536 N N . VAL A 1 94 ? -7.945 -11.169 -18.343 1.000 0.970 94 VAL A N 1
ATOM 1537 C CA . VAL A 1 94 ? -9.211 -11.899 -18.472 1.000 0.970 94 VAL A CA 1
ATOM 1538 C C . VAL A 1 94 ? -10.328 -10.907 -18.778 1.000 0.970 94 VAL A C 1
ATOM 1539 O O . VAL A 1 94 ? -10.952 -10.362 -17.874 1.000 0.970 94 VAL A O 1
ATOM 1552 N N . ASN A 1 95 ? -10.571 -10.631 -20.054 1.000 0.940 95 ASN A N 1
ATOM 1553 C CA . ASN A 1 95 ? -11.621 -9.715 -20.499 1.000 0.940 95 ASN A CA 1
ATOM 1554 C C . ASN A 1 95 ? -12.963 -10.435 -20.743 1.000 0.940 95 ASN A C 1
ATOM 1555 O O . ASN A 1 95 ? -13.078 -11.645 -20.551 1.000 0.940 95 ASN A O 1
ATOM 1566 N N . ASP A 1 96 ? -13.997 -9.680 -21.113 1.000 0.930 96 ASP A N 1
ATOM 1567 C CA . ASP A 1 96 ? -15.363 -10.209 -21.236 1.000 0.930 96 ASP A CA 1
ATOM 1568 C C . ASP A 1 96 ? -15.495 -11.240 -22.367 1.000 0.930 96 ASP A C 1
ATOM 1569 O O . ASP A 1 96 ? -16.134 -12.273 -22.178 1.000 0.930 96 ASP A O 1
ATOM 1578 N N . GLU A 1 97 ? -14.799 -11.025 -23.488 1.000 0.940 97 GLU A N 1
ATOM 1579 C CA . GLU A 1 97 ? -14.718 -11.980 -24.602 1.000 0.940 97 GLU A CA 1
ATOM 1580 C C . GLU A 1 97 ? -14.115 -13.321 -24.152 1.000 0.940 97 GLU A C 1
ATOM 1581 O O . GLU A 1 97 ? -14.614 -14.394 -24.491 1.000 0.940 97 GLU A O 1
ATOM 1593 N N . MET A 1 98 ? -13.071 -13.284 -23.315 1.000 0.950 98 MET A N 1
ATOM 1594 C CA . MET A 1 98 ? -12.492 -14.499 -22.741 1.000 0.950 98 MET A CA 1
ATOM 1595 C C . MET A 1 98 ? -13.501 -15.224 -21.845 1.000 0.950 98 MET A C 1
ATOM 1596 O O . MET A 1 98 ? -13.591 -16.450 -21.879 1.000 0.950 98 MET A O 1
ATOM 1610 N N . ILE A 1 99 ? -14.276 -14.488 -21.045 1.000 0.940 99 ILE A N 1
ATOM 1611 C CA . ILE A 1 99 ? -15.307 -15.075 -20.182 1.000 0.940 99 ILE A CA 1
ATOM 1612 C C . ILE A 1 99 ? -16.414 -15.739 -21.010 1.000 0.940 99 ILE A C 1
ATOM 1613 O O . ILE A 1 99 ? -16.883 -16.814 -20.628 1.000 0.940 99 ILE A O 1
ATOM 1629 N N . GLU A 1 100 ? -16.810 -15.150 -22.137 1.000 0.930 100 GLU A N 1
ATOM 1630 C CA . GLU A 1 100 ? -17.812 -15.721 -23.042 1.000 0.930 100 GLU A CA 1
ATOM 1631 C C . GLU A 1 100 ? -17.366 -17.077 -23.611 1.000 0.930 100 GLU A C 1
ATOM 1632 O O . GLU A 1 100 ? -18.100 -18.067 -23.508 1.000 0.930 100 GLU A O 1
ATOM 1644 N N . ASP A 1 101 ? -16.135 -17.167 -24.120 1.000 0.940 101 ASP A N 1
ATOM 1645 C CA . ASP A 1 101 ? -15.589 -18.416 -24.667 1.000 0.940 101 ASP A CA 1
ATOM 1646 C C . ASP A 1 101 ? -15.372 -19.484 -23.577 1.000 0.940 101 ASP A C 1
ATOM 1647 O O . ASP A 1 101 ? -15.656 -20.669 -23.793 1.000 0.940 101 ASP A O 1
ATOM 1656 N N . LEU A 1 102 ? -14.934 -19.086 -22.373 1.000 0.930 102 LEU A N 1
ATOM 1657 C CA . LEU A 1 102 ? -14.770 -20.011 -21.244 1.000 0.930 102 LEU A CA 1
ATOM 1658 C C . LEU A 1 102 ? -16.113 -20.573 -20.756 1.000 0.930 102 LEU A C 1
ATOM 1659 O O . LEU A 1 102 ? -16.180 -21.762 -20.435 1.000 0.930 102 LEU A O 1
ATOM 1675 N N . LYS A 1 103 ? -17.172 -19.749 -20.705 1.000 0.930 103 LYS A N 1
ATOM 1676 C CA . LYS A 1 103 ? -18.520 -20.153 -20.261 1.000 0.930 103 LYS A CA 1
ATOM 1677 C C . LYS A 1 103 ? -19.263 -20.993 -21.293 1.000 0.930 103 LYS A C 1
ATOM 1678 O O . LYS A 1 103 ? -19.901 -21.979 -20.921 1.000 0.930 103 LYS A O 1
ATOM 1697 N N . SER A 1 104 ? -19.185 -20.613 -22.567 1.000 0.910 104 SER A N 1
ATOM 1698 C CA . SER A 1 104 ? -19.776 -21.381 -23.669 1.000 0.910 104 SER A CA 1
ATOM 1699 C C . SER A 1 104 ? -19.048 -22.711 -23.891 1.000 0.910 104 SER A C 1
ATOM 1700 O O . SER A 1 104 ? -19.666 -23.691 -24.306 1.000 0.910 104 SER A O 1
ATOM 1708 N N . GLY A 1 105 ? -17.755 -22.772 -23.555 1.000 0.880 105 GLY A N 1
ATOM 1709 C CA . GLY A 1 105 ? -16.914 -23.933 -23.812 1.000 0.880 105 GLY A CA 1
ATOM 1710 C C . GLY A 1 105 ? -16.575 -24.057 -25.294 1.000 0.880 105 GLY A C 1
ATOM 1711 O O . GLY A 1 105 ? -16.651 -25.164 -25.827 1.000 0.880 105 GLY A O 1
ATOM 1715 N N . TYR A 1 106 ? -16.209 -22.941 -25.942 1.000 0.840 106 TYR A N 1
ATOM 1716 C CA . TYR A 1 106 ? -15.915 -22.855 -27.381 1.000 0.840 106 TYR A CA 1
ATOM 1717 C C . TYR A 1 106 ? -15.058 -24.028 -27.900 1.000 0.840 106 TYR A C 1
ATOM 1718 O O . TYR A 1 106 ? -15.427 -24.675 -28.879 1.000 0.840 106 TYR A O 1
ATOM 1736 N N . ALA A 1 107 ? -13.950 -24.355 -27.217 1.000 0.790 107 ALA A N 1
ATOM 1737 C CA . ALA A 1 107 ? -13.063 -25.474 -27.568 1.000 0.790 107 ALA A CA 1
ATOM 1738 C C . ALA A 1 107 ? -13.222 -26.714 -26.657 1.000 0.790 107 ALA A C 1
ATOM 1739 O O . ALA A 1 107 ? -12.330 -27.559 -26.577 1.000 0.790 107 ALA A O 1
ATOM 1746 N N . GLY A 1 108 ? -14.363 -26.842 -25.976 1.000 0.820 108 GLY A N 1
ATOM 1747 C CA . GLY A 1 108 ? -14.705 -27.951 -25.086 1.000 0.820 108 GLY A CA 1
ATOM 1748 C C . GLY A 1 108 ? -14.796 -27.555 -23.611 1.000 0.820 108 GLY A C 1
ATOM 1749 O O . GLY A 1 108 ? -14.303 -26.511 -23.177 1.000 0.820 108 GLY A O 1
ATOM 1753 N N . GLN A 1 109 ? -15.434 -28.413 -22.812 1.000 0.830 109 GLN A N 1
ATOM 1754 C CA . GLN A 1 109 ? -15.537 -28.222 -21.366 1.000 0.830 109 GLN A CA 1
ATOM 1755 C C . GLN A 1 109 ? -14.432 -28.967 -20.621 1.000 0.830 109 GLN A C 1
ATOM 1756 O O . GLN A 1 109 ? -14.295 -30.184 -20.723 1.000 0.830 109 GLN A O 1
ATOM 1770 N N . HIS A 1 110 ? -13.677 -28.229 -19.813 1.000 0.850 110 HIS A N 1
ATOM 1771 C CA . HIS A 1 110 ? -12.693 -28.784 -18.895 1.000 0.850 110 HIS A CA 1
ATOM 1772 C C . HIS A 1 110 ? -12.595 -27.914 -17.638 1.000 0.850 110 HIS A C 1
ATOM 1773 O O . HIS A 1 110 ? -12.893 -26.721 -17.679 1.000 0.850 110 HIS A O 1
ATOM 1787 N N . ALA A 1 111 ? -12.150 -28.486 -16.514 1.000 0.890 111 ALA A N 1
ATOM 1788 C CA . ALA A 1 111 ? -12.039 -27.763 -15.244 1.000 0.890 111 ALA A CA 1
ATOM 1789 C C . ALA A 1 111 ? -11.125 -26.530 -15.333 1.000 0.890 111 ALA A C 1
ATOM 1790 O O . ALA A 1 111 ? -11.379 -25.531 -14.668 1.000 0.890 111 ALA A O 1
ATOM 1797 N N . SER A 1 112 ? -10.118 -26.556 -16.210 1.000 0.900 112 SER A N 1
ATOM 1798 C CA . SER A 1 112 ? -9.251 -25.400 -16.480 1.000 0.900 112 SER A CA 1
ATOM 1799 C C . SER A 1 112 ? -10.023 -24.164 -16.946 1.000 0.900 112 SER A C 1
ATOM 1800 O O . SER A 1 112 ? -9.570 -23.053 -16.697 1.000 0.900 112 SER A O 1
ATOM 1808 N N . ASN A 1 113 ? -11.202 -24.324 -17.563 1.000 0.930 113 ASN A N 1
ATOM 1809 C CA . ASN A 1 113 ? -12.023 -23.191 -17.999 1.000 0.930 113 ASN A CA 1
ATOM 1810 C C . ASN A 1 113 ? -12.506 -22.335 -16.819 1.000 0.930 113 ASN A C 1
ATOM 1811 O O . ASN A 1 113 ? -12.748 -21.141 -16.969 1.000 0.930 113 ASN A O 1
ATOM 1822 N N . LEU A 1 114 ? -12.573 -22.925 -15.623 1.000 0.950 114 LEU A N 1
ATOM 1823 C CA . LEU A 1 114 ? -12.926 -22.225 -14.393 1.000 0.950 114 LEU A CA 1
ATOM 1824 C C . LEU A 1 114 ? -11.836 -21.246 -13.946 1.000 0.950 114 LEU A C 1
ATOM 1825 O O . LEU A 1 114 ? -12.127 -20.350 -13.164 1.000 0.950 114 LEU A O 1
ATOM 1841 N N . GLY A 1 115 ? -10.596 -21.398 -14.425 1.000 0.960 115 GLY A N 1
ATOM 1842 C CA . GLY A 1 115 ? -9.450 -20.613 -13.974 1.000 0.960 115 GLY A CA 1
ATOM 1843 C C . GLY A 1 115 ? -9.655 -19.121 -14.208 1.000 0.960 115 GLY A C 1
ATOM 1844 O O . GLY A 1 115 ? -9.701 -18.355 -13.248 1.000 0.960 115 GLY A O 1
ATOM 1848 N N . GLY A 1 116 ? -9.842 -18.727 -15.471 1.000 0.960 116 GLY A N 1
ATOM 1849 C CA . GLY A 1 116 ? -10.101 -17.331 -15.838 1.000 0.960 116 GLY A CA 1
ATOM 1850 C C . GLY A 1 116 ? -11.349 -16.764 -15.153 1.000 0.960 116 GLY A C 1
ATOM 1851 O O . GLY A 1 116 ? -11.305 -15.652 -14.642 1.000 0.960 116 GLY A O 1
ATOM 1855 N N . ILE A 1 117 ? -12.427 -17.552 -15.046 1.000 0.960 117 ILE A N 1
ATOM 1856 C CA . ILE A 1 117 ? -13.690 -17.126 -14.415 1.000 0.960 117 ILE A CA 1
ATOM 1857 C C . ILE A 1 117 ? -13.497 -16.837 -12.919 1.000 0.960 117 ILE A C 1
ATOM 1858 O O . ILE A 1 117 ? -13.893 -15.777 -12.442 1.000 0.960 117 ILE A O 1
ATOM 1874 N N . ILE A 1 118 ? -12.860 -17.754 -12.180 1.000 0.960 118 ILE A N 1
ATOM 1875 C CA . ILE A 1 118 ? -12.586 -17.586 -10.745 1.000 0.960 118 ILE A CA 1
ATOM 1876 C C . ILE A 1 118 ? -11.607 -16.429 -10.523 1.000 0.960 118 ILE A C 1
ATOM 1877 O O . ILE A 1 118 ? -11.808 -15.633 -9.608 1.000 0.960 118 ILE A O 1
ATOM 1893 N N . ALA A 1 119 ? -10.563 -16.316 -11.353 1.000 0.970 119 ALA A N 1
ATOM 1894 C CA . ALA A 1 119 ? -9.610 -15.215 -11.257 1.000 0.970 119 ALA A CA 1
ATOM 1895 C C . ALA A 1 119 ? -10.293 -13.862 -11.457 1.000 0.970 119 ALA A C 1
ATOM 1896 O O . ALA A 1 119 ? -10.070 -12.959 -10.655 1.000 0.970 119 ALA A O 1
ATOM 1903 N N . ARG A 1 120 ? -11.152 -13.745 -12.478 1.000 0.940 120 ARG A N 1
ATOM 1904 C CA . ARG A 1 120 ? -11.922 -12.532 -12.769 1.000 0.940 120 ARG A CA 1
ATOM 1905 C C . ARG A 1 120 ? -12.834 -12.149 -11.609 1.000 0.940 120 ARG A C 1
ATOM 1906 O O . ARG A 1 120 ? -12.760 -11.027 -11.136 1.000 0.940 120 ARG A O 1
ATOM 1927 N N . GLU A 1 121 ? -13.620 -13.093 -11.100 1.000 0.900 121 GLU A N 1
ATOM 1928 C CA . GLU A 1 121 ? -14.526 -12.872 -9.964 1.000 0.900 121 GLU A CA 1
ATOM 1929 C C . GLU A 1 121 ? -13.808 -12.361 -8.707 1.000 0.900 121 GLU A C 1
ATOM 1930 O O . GLU A 1 121 ? -14.274 -11.423 -8.062 1.000 0.900 121 GLU A O 1
ATOM 1942 N N . ILE A 1 122 ? -12.671 -12.969 -8.349 1.000 0.920 122 ILE A N 1
ATOM 1943 C CA . ILE A 1 122 ? -11.898 -12.546 -7.174 1.000 0.920 122 ILE A CA 1
ATOM 1944 C C . ILE A 1 122 ? -11.264 -11.172 -7.424 1.000 0.920 122 ILE A C 1
ATOM 1945 O O . ILE A 1 122 ? -11.330 -10.296 -6.565 1.000 0.920 122 ILE A O 1
ATOM 1961 N N . ALA A 1 123 ? -10.653 -10.975 -8.592 1.000 0.930 123 ALA A N 1
ATOM 1962 C CA . ALA A 1 123 ? -9.912 -9.761 -8.908 1.000 0.930 123 ALA A CA 1
ATOM 1963 C C . ALA A 1 123 ? -10.824 -8.528 -9.049 1.000 0.930 123 ALA A C 1
ATOM 1964 O O . ALA A 1 123 ? -10.511 -7.472 -8.495 1.000 0.930 123 ALA A O 1
ATOM 1971 N N . ASP A 1 124 ? -11.986 -8.679 -9.694 1.000 0.860 124 ASP A N 1
ATOM 1972 C CA . ASP A 1 124 ? -12.983 -7.613 -9.851 1.000 0.860 124 ASP A CA 1
ATOM 1973 C C . ASP A 1 124 ? -13.523 -7.153 -8.490 1.000 0.860 124 ASP A C 1
ATOM 1974 O O . ASP A 1 124 ? -13.737 -5.958 -8.277 1.000 0.860 124 ASP A O 1
ATOM 1983 N N . GLY A 1 125 ? -13.674 -8.074 -7.531 1.000 0.830 125 GLY A N 1
ATOM 1984 C CA . GLY A 1 125 ? -14.026 -7.719 -6.155 1.000 0.830 125 GLY A CA 1
ATOM 1985 C C . GLY A 1 125 ? -12.962 -6.853 -5.463 1.000 0.830 125 GLY A C 1
ATOM 1986 O O . GLY A 1 125 ? -13.273 -5.969 -4.667 1.000 0.830 125 GLY A O 1
ATOM 1990 N N . LEU A 1 126 ? -11.689 -7.047 -5.798 1.000 0.840 126 LEU A N 1
ATOM 1991 C CA . LEU A 1 126 ? -10.568 -6.369 -5.143 1.000 0.840 126 LEU A CA 1
ATOM 1992 C C . LEU A 1 126 ? -10.067 -5.129 -5.904 1.000 0.840 126 LEU A C 1
ATOM 1993 O O . LEU A 1 126 ? -9.213 -4.399 -5.391 1.000 0.840 126 LEU A O 1
ATOM 2009 N N . ASN A 1 127 ? -10.628 -4.838 -7.083 1.000 0.830 127 ASN A N 1
ATOM 2010 C CA . ASN A 1 127 ? -10.141 -3.821 -8.025 1.000 0.830 127 ASN A CA 1
ATOM 2011 C C . ASN A 1 127 ? -8.682 -4.030 -8.438 1.000 0.830 127 ASN A C 1
ATOM 2012 O O . ASN A 1 127 ? -7.876 -3.094 -8.454 1.000 0.830 127 ASN A O 1
ATOM 2023 N N . ILE A 1 128 ? -8.345 -5.277 -8.725 1.000 0.910 128 ILE A N 1
ATOM 2024 C CA . ILE A 1 128 ? -7.021 -5.669 -9.190 1.000 0.910 128 ILE A CA 1
ATOM 2025 C C . ILE A 1 128 ? -7.163 -6.417 -10.512 1.000 0.910 128 ILE A C 1
ATOM 2026 O O . ILE A 1 128 ? -8.239 -6.929 -10.816 1.000 0.910 128 ILE A O 1
ATOM 2042 N N . PRO A 1 129 ? -6.118 -6.471 -11.344 1.000 0.950 129 PRO A N 1
ATOM 2043 C CA . PRO A 1 129 ? -6.186 -7.209 -12.592 1.000 0.950 129 PRO A CA 1
ATOM 2044 C C . PRO A 1 129 ? -6.270 -8.726 -12.372 1.000 0.950 129 PRO A C 1
ATOM 2045 O O . PRO A 1 129 ? -5.652 -9.293 -11.464 1.000 0.950 129 PRO A O 1
ATOM 2056 N N . SER A 1 130 ? -6.990 -9.392 -13.276 1.000 0.970 130 SER A N 1
ATOM 2057 C CA . SER A 1 130 ? -6.942 -10.841 -13.455 1.000 0.970 130 SER A CA 1
ATOM 2058 C C . SER A 1 130 ? -6.233 -11.196 -14.757 1.000 0.970 130 SER A C 1
ATOM 2059 O O . SER A 1 130 ? -6.469 -10.577 -15.798 1.000 0.970 130 SER A O 1
ATOM 2067 N N . TYR A 1 131 ? -5.372 -12.208 -14.703 1.000 0.980 131 TYR A N 1
ATOM 2068 C CA . TYR A 1 131 ? -4.572 -12.647 -15.840 1.000 0.980 131 TYR A CA 1
ATOM 2069 C C . TYR A 1 131 ? -4.688 -14.147 -16.091 1.000 0.980 131 TYR A C 1
ATOM 2070 O O . TYR A 1 131 ? -4.912 -14.939 -15.175 1.000 0.980 131 TYR A O 1
ATOM 2088 N N . ILE A 1 132 ? -4.415 -14.544 -17.328 1.000 0.980 132 ILE A N 1
ATOM 2089 C CA . ILE A 1 132 ? -3.952 -15.889 -17.672 1.000 0.980 132 ILE A CA 1
ATOM 2090 C C . ILE A 1 132 ? -2.591 -15.794 -18.358 1.000 0.980 132 ILE A C 1
ATOM 2091 O O . ILE A 1 132 ? -2.254 -14.761 -18.937 1.000 0.980 132 ILE A O 1
ATOM 2107 N N . VAL A 1 133 ? -1.815 -16.873 -18.313 1.000 0.970 133 VAL A N 1
ATOM 2108 C CA . VAL A 1 133 ? -0.468 -16.921 -18.899 1.000 0.970 133 VAL A CA 1
ATOM 2109 C C . VAL A 1 133 ? -0.348 -18.152 -19.782 1.000 0.970 133 VAL A C 1
ATOM 2110 O O . VAL A 1 133 ? -0.689 -19.248 -19.334 1.000 0.970 133 VAL A O 1
ATOM 2123 N N . ASP A 1 134 ? 0.143 -17.950 -21.010 1.000 0.950 134 ASP A N 1
ATOM 2124 C CA . ASP A 1 134 ? 0.593 -18.998 -21.939 1.000 0.950 134 ASP A CA 1
ATOM 2125 C C . ASP A 1 134 ? -0.334 -20.246 -21.939 1.000 0.950 134 ASP A C 1
ATOM 2126 O O . ASP A 1 134 ? 0.084 -21.336 -21.523 1.000 0.950 134 ASP A O 1
ATOM 2135 N N . PRO A 1 135 ? -1.622 -20.108 -22.334 1.000 0.920 135 PRO A N 1
ATOM 2136 C CA . PRO A 1 135 ? -2.587 -21.202 -22.241 1.000 0.920 135 PRO A CA 1
ATOM 2137 C C . PRO A 1 135 ? -2.204 -22.404 -23.115 1.000 0.920 135 PRO A C 1
ATOM 2138 O O . PRO A 1 135 ? -1.416 -22.307 -24.047 1.000 0.920 135 PRO A O 1
ATOM 2149 N N . VAL A 1 136 ? -2.820 -23.561 -22.856 1.000 0.860 136 VAL A N 1
ATOM 2150 C CA . VAL A 1 136 ? -2.600 -24.802 -23.636 1.000 0.860 136 VAL A CA 1
ATOM 2151 C C . VAL A 1 136 ? -2.895 -24.641 -25.137 1.000 0.860 136 VAL A C 1
ATOM 2152 O O . VAL A 1 136 ? -2.374 -25.400 -25.948 1.000 0.860 136 VAL A O 1
ATOM 2165 N N . VAL A 1 137 ? -3.695 -23.637 -25.503 1.000 0.880 137 VAL A N 1
ATOM 2166 C CA . VAL A 1 137 ? -4.085 -23.318 -26.885 1.000 0.880 137 VAL A CA 1
ATOM 2167 C C . VAL A 1 137 ? -3.129 -22.350 -27.589 1.000 0.880 137 VAL A C 1
ATOM 2168 O O . VAL A 1 137 ? -3.469 -21.825 -28.646 1.000 0.880 137 VAL A O 1
ATOM 2181 N N . VAL A 1 138 ? -1.954 -22.076 -27.010 1.000 0.940 138 VAL A N 1
ATOM 2182 C CA . VAL A 1 138 ? -0.950 -21.241 -27.67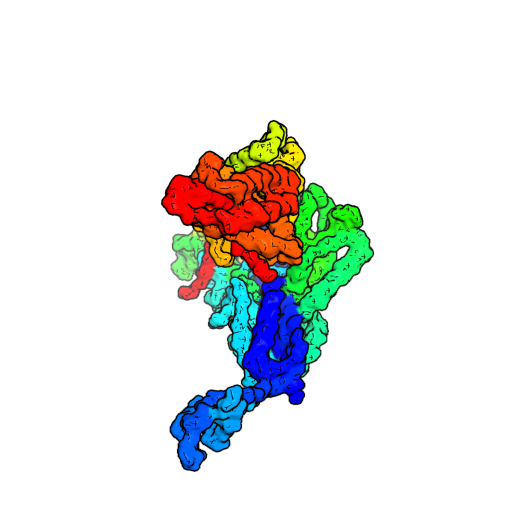6 1.000 0.940 138 VAL A CA 1
ATOM 2183 C C . VAL A 1 138 ? -0.571 -21.852 -29.025 1.000 0.940 138 VAL A C 1
ATOM 2184 O O . VAL A 1 138 ? -0.173 -23.015 -29.106 1.000 0.940 138 VAL A O 1
ATOM 2197 N N . ASP A 1 139 ? -0.661 -21.048 -30.081 1.000 0.950 139 ASP A N 1
ATOM 2198 C CA . ASP A 1 139 ? -0.251 -21.423 -31.429 1.000 0.950 139 ASP A CA 1
ATOM 2199 C C . ASP A 1 139 ? 0.596 -20.310 -32.043 1.000 0.950 139 ASP A C 1
ATOM 2200 O O . ASP A 1 139 ? 0.122 -19.228 -32.388 1.000 0.950 139 ASP A O 1
ATOM 2209 N N . GLU A 1 140 ? 1.888 -20.595 -32.153 1.000 0.960 140 GLU A N 1
ATOM 2210 C CA . GLU A 1 140 ? 2.880 -19.728 -32.783 1.000 0.960 140 GLU A CA 1
ATOM 2211 C C . GLU A 1 140 ? 3.620 -20.461 -33.912 1.000 0.960 140 GLU A C 1
ATOM 2212 O O . GLU A 1 140 ? 4.636 -19.960 -34.409 1.000 0.960 140 GLU A O 1
ATOM 2224 N N . MET A 1 141 ? 3.111 -21.633 -34.325 1.000 0.970 141 MET A N 1
ATOM 2225 C CA . MET A 1 141 ? 3.741 -22.467 -35.344 1.000 0.970 141 MET A CA 1
ATOM 2226 C C . MET A 1 141 ? 3.812 -21.731 -36.684 1.000 0.970 141 MET A C 1
ATOM 2227 O O . MET A 1 141 ? 2.891 -21.016 -37.088 1.000 0.970 141 MET A O 1
ATOM 2241 N N . SER A 1 142 ? 4.906 -21.934 -37.417 1.000 0.960 142 SER A N 1
ATOM 2242 C CA . SER A 1 142 ? 5.063 -21.385 -38.766 1.000 0.960 142 SER A CA 1
ATOM 2243 C C . SER A 1 142 ? 4.113 -22.053 -39.770 1.000 0.960 142 SER A C 1
ATOM 2244 O O . SER A 1 142 ? 3.779 -23.227 -39.630 1.000 0.960 142 SER A O 1
ATOM 2252 N N . VAL A 1 143 ? 3.737 -21.340 -40.844 1.000 0.960 143 VAL A N 1
ATOM 2253 C CA . VAL A 1 143 ? 2.897 -21.895 -41.934 1.000 0.960 143 VAL A CA 1
ATOM 2254 C C . VAL A 1 143 ? 3.511 -23.174 -42.513 1.000 0.960 143 VAL A C 1
ATOM 2255 O O . VAL A 1 143 ? 2.795 -24.107 -42.859 1.000 0.960 143 VAL A O 1
ATOM 2268 N N . LEU A 1 144 ? 4.845 -23.241 -42.570 1.000 0.960 144 LEU A N 1
ATOM 2269 C CA . LEU A 1 144 ? 5.568 -24.419 -43.044 1.000 0.960 144 LEU A CA 1
ATOM 2270 C C . LEU A 1 144 ? 5.427 -25.608 -42.085 1.000 0.960 144 LEU A C 1
ATOM 2271 O O . LEU A 1 144 ? 5.193 -26.723 -42.539 1.000 0.960 144 LEU A O 1
ATOM 2287 N N . ALA A 1 145 ? 5.532 -25.369 -40.774 1.000 0.960 145 ALA A N 1
ATOM 2288 C CA . ALA A 1 145 ? 5.436 -26.412 -39.755 1.000 0.960 145 ALA A CA 1
ATOM 2289 C C . ALA A 1 145 ? 4.032 -27.035 -39.660 1.000 0.960 145 ALA A C 1
ATOM 2290 O O . ALA A 1 145 ? 3.897 -28.151 -39.167 1.000 0.960 145 ALA A O 1
ATOM 2297 N N . LYS A 1 146 ? 2.985 -26.350 -40.139 1.000 0.950 146 LYS A N 1
ATOM 2298 C CA . LYS A 1 146 ? 1.598 -26.846 -40.099 1.000 0.950 146 LYS A CA 1
ATOM 2299 C C . LYS A 1 146 ? 1.266 -27.902 -41.169 1.000 0.950 146 LYS A C 1
ATOM 2300 O O . LYS A 1 146 ? 0.329 -28.680 -40.980 1.000 0.950 146 LYS A O 1
ATOM 2319 N N . VAL A 1 147 ? 2.029 -27.980 -42.268 1.000 0.970 147 VAL A N 1
ATOM 2320 C CA . VAL A 1 147 ? 1.809 -28.952 -43.362 1.000 0.970 147 VAL A CA 1
ATOM 2321 C C . VAL A 1 147 ? 2.145 -30.379 -42.898 1.000 0.970 147 VAL A C 1
ATOM 2322 O O . VAL A 1 147 ? 3.268 -30.637 -42.479 1.000 0.970 147 VAL A O 1
ATOM 2335 N N . SER A 1 148 ? 1.201 -31.328 -42.999 1.000 0.940 148 SER A N 1
ATOM 2336 C CA . SER A 1 148 ? 1.377 -32.713 -42.501 1.000 0.940 148 SER A CA 1
ATOM 2337 C C . SER A 1 148 ? 1.851 -33.739 -43.544 1.000 0.940 148 SER A C 1
ATOM 2338 O O . SER A 1 148 ? 2.298 -34.824 -43.181 1.000 0.940 148 SER A O 1
ATOM 2346 N N . GLY A 1 149 ? 1.719 -33.427 -44.839 1.000 0.940 149 GLY A N 1
ATOM 2347 C CA . GLY A 1 149 ? 1.884 -34.383 -45.945 1.000 0.940 149 GLY A CA 1
ATOM 2348 C C . GLY A 1 149 ? 0.569 -34.972 -46.475 1.000 0.940 149 GLY A C 1
ATOM 2349 O O . GLY A 1 149 ? 0.574 -35.581 -47.543 1.000 0.940 149 GLY A O 1
ATOM 2353 N N . MET A 1 150 ? -0.556 -34.734 -45.792 1.000 0.950 150 MET A N 1
ATOM 2354 C CA . MET A 1 150 ? -1.903 -35.053 -46.271 1.000 0.950 150 MET A CA 1
ATOM 2355 C C . MET A 1 150 ? -2.771 -33.777 -46.282 1.000 0.950 150 MET A C 1
ATOM 2356 O O . MET A 1 150 ? -2.888 -33.148 -45.233 1.000 0.950 150 MET A O 1
ATOM 2370 N N . PRO A 1 151 ? -3.370 -33.362 -47.419 1.000 0.950 151 PRO A N 1
ATOM 2371 C CA . PRO A 1 151 ? -4.097 -32.087 -47.542 1.000 0.950 151 PRO A CA 1
ATOM 2372 C C . PRO A 1 151 ? -5.243 -31.891 -46.543 1.000 0.950 151 PRO A C 1
ATOM 2373 O O . PRO A 1 151 ? -5.545 -30.769 -46.150 1.000 0.950 151 PRO A O 1
ATOM 2384 N N . GLU A 1 152 ? -5.891 -32.981 -46.145 1.000 0.950 152 GLU A N 1
ATOM 2385 C CA . GLU A 1 152 ? -7.017 -33.000 -45.216 1.000 0.950 152 GLU A CA 1
ATOM 2386 C C . GLU A 1 152 ? -6.584 -32.913 -43.745 1.000 0.950 152 GLU A C 1
ATOM 2387 O O . GLU A 1 152 ? -7.421 -32.694 -42.868 1.000 0.950 152 GLU A O 1
ATOM 2399 N N . ILE A 1 153 ? -5.292 -33.111 -43.460 1.000 0.940 153 ILE A N 1
ATOM 2400 C CA . ILE A 1 153 ? -4.747 -33.141 -42.103 1.000 0.940 153 ILE A CA 1
ATOM 2401 C C . ILE A 1 153 ? -3.784 -31.966 -41.921 1.000 0.940 153 ILE A C 1
ATOM 2402 O O . ILE A 1 153 ? -2.765 -31.860 -42.598 1.000 0.940 153 ILE A O 1
ATOM 2418 N N . GLU A 1 154 ? -4.061 -31.109 -40.944 1.000 0.930 154 GLU A N 1
ATOM 2419 C CA . GLU A 1 154 ? -3.156 -30.038 -40.521 1.000 0.930 154 GLU A CA 1
ATOM 2420 C C . GLU A 1 154 ? -2.550 -30.373 -39.153 1.000 0.930 154 GLU A C 1
ATOM 2421 O O . GLU A 1 154 ? -3.244 -30.870 -38.255 1.000 0.930 154 GLU A O 1
ATOM 2433 N N . ARG A 1 155 ? -1.251 -30.104 -38.982 1.000 0.940 155 ARG A N 1
ATOM 2434 C CA . ARG A 1 155 ? -0.596 -30.239 -37.678 1.000 0.940 155 ARG A CA 1
ATOM 2435 C C . ARG A 1 155 ? -1.119 -29.167 -36.725 1.000 0.940 155 ARG A C 1
ATOM 2436 O O . ARG A 1 155 ? -1.315 -28.018 -37.112 1.000 0.940 155 ARG A O 1
ATOM 2457 N N . LYS A 1 156 ? -1.339 -29.543 -35.465 1.000 0.910 156 LYS A N 1
ATOM 2458 C CA . LYS A 1 156 ? -1.927 -28.669 -34.439 1.000 0.910 156 LYS A CA 1
ATOM 2459 C C . LYS A 1 156 ? -0.927 -28.394 -33.324 1.000 0.910 156 LYS A C 1
ATOM 2460 O O . LYS A 1 156 ? -0.310 -29.328 -32.821 1.000 0.910 156 LYS A O 1
ATOM 2479 N N . SER A 1 157 ? -0.846 -27.143 -32.879 1.000 0.930 157 SER A N 1
ATOM 2480 C CA . SER A 1 157 ? -0.052 -26.757 -31.710 1.000 0.930 157 SER A CA 1
ATOM 2481 C C . SER A 1 157 ? -0.785 -27.148 -30.422 1.000 0.930 157 SER A C 1
ATOM 2482 O O . SER A 1 157 ? -1.708 -26.460 -29.992 1.000 0.930 157 SER A O 1
ATOM 2490 N N . ILE A 1 158 ? -0.416 -28.284 -29.819 1.000 0.910 158 ILE A N 1
ATOM 2491 C CA . ILE A 1 158 ? -0.945 -28.722 -28.516 1.000 0.910 158 ILE A CA 1
ATOM 2492 C C . ILE A 1 158 ? 0.215 -29.188 -27.645 1.000 0.910 158 ILE A C 1
ATOM 2493 O O . ILE A 1 158 ? 0.724 -30.302 -27.793 1.000 0.910 158 ILE A O 1
ATOM 2509 N N . PHE A 1 159 ? 0.628 -28.322 -26.723 1.000 0.930 159 PHE A N 1
ATOM 2510 C CA . PHE A 1 159 ? 1.823 -28.547 -25.925 1.000 0.930 159 PHE A CA 1
ATOM 2511 C C . PHE A 1 159 ? 1.800 -27.826 -24.571 1.000 0.930 159 PHE A C 1
ATOM 2512 O O . PHE A 1 159 ? 0.855 -27.114 -24.231 1.000 0.930 159 PHE A O 1
ATOM 2529 N N . HIS A 1 160 ? 2.850 -28.014 -23.770 1.000 0.940 160 HIS A N 1
ATOM 2530 C CA . HIS A 1 160 ? 2.977 -27.430 -22.431 1.000 0.940 160 HIS A CA 1
ATOM 2531 C C . HIS A 1 160 ? 3.483 -25.976 -22.479 1.000 0.940 160 HIS A C 1
ATOM 2532 O O . HIS A 1 160 ? 4.514 -25.662 -21.882 1.000 0.940 160 HIS A O 1
ATOM 2546 N N . ALA A 1 161 ? 2.763 -25.095 -23.182 1.000 0.950 161 ALA A N 1
ATOM 2547 C CA . ALA A 1 161 ? 3.168 -23.710 -23.445 1.000 0.950 161 ALA A CA 1
ATOM 2548 C C . ALA A 1 161 ? 3.606 -22.942 -22.184 1.000 0.950 161 ALA A C 1
ATOM 2549 O O . ALA A 1 161 ? 4.698 -22.371 -22.177 1.000 0.950 161 ALA A O 1
ATOM 2556 N N . LEU A 1 162 ? 2.815 -23.009 -21.102 1.000 0.940 162 LEU A N 1
ATOM 2557 C CA . LEU A 1 162 ? 3.113 -22.377 -19.810 1.000 0.940 162 LEU A CA 1
ATOM 2558 C C . LEU A 1 162 ? 4.501 -22.743 -19.280 1.000 0.940 162 LEU A C 1
ATOM 2559 O O . LEU A 1 162 ? 5.329 -21.870 -19.028 1.000 0.940 162 LEU A O 1
ATOM 2575 N N . ASN A 1 163 ? 4.765 -24.040 -19.129 1.000 0.950 163 ASN A N 1
ATOM 2576 C CA . ASN A 1 163 ? 6.037 -24.501 -18.595 1.000 0.950 163 ASN A CA 1
ATOM 2577 C C . ASN A 1 163 ? 7.178 -24.235 -19.587 1.000 0.950 163 ASN A C 1
ATOM 2578 O O . ASN A 1 163 ? 8.199 -23.688 -19.178 1.000 0.950 163 ASN A O 1
ATOM 2589 N N . GLN A 1 164 ? 7.005 -24.557 -20.877 1.000 0.970 164 GLN A N 1
ATOM 2590 C CA . GLN A 1 164 ? 8.068 -24.382 -21.869 1.000 0.970 164 GLN A CA 1
ATOM 2591 C C . GLN A 1 164 ? 8.518 -22.922 -21.979 1.000 0.970 164 GLN A C 1
ATOM 2592 O O . GLN A 1 164 ? 9.715 -22.643 -21.896 1.000 0.970 164 GLN A O 1
ATOM 2606 N N . LYS A 1 165 ? 7.586 -21.969 -22.111 1.000 0.960 165 LYS A N 1
ATOM 2607 C CA . LYS A 1 165 ? 7.948 -20.548 -22.165 1.000 0.960 165 LYS A CA 1
ATOM 2608 C C . LYS A 1 165 ? 8.529 -20.043 -20.841 1.000 0.960 165 LYS A C 1
ATOM 2609 O O . LYS A 1 165 ? 9.443 -19.221 -20.876 1.000 0.960 165 LYS A O 1
ATOM 2628 N N . ALA A 1 166 ? 8.066 -20.526 -19.683 1.000 0.950 166 ALA A N 1
ATOM 2629 C CA . ALA A 1 166 ? 8.656 -20.170 -18.389 1.000 0.950 166 ALA A CA 1
ATOM 2630 C C . ALA A 1 166 ? 10.113 -20.653 -18.256 1.000 0.950 166 ALA A C 1
ATOM 2631 O O . ALA A 1 166 ? 10.993 -19.852 -17.932 1.000 0.950 166 ALA A O 1
ATOM 2638 N N . VAL A 1 167 ? 10.408 -21.923 -18.576 1.000 0.970 167 VAL A N 1
ATOM 2639 C CA . VAL A 1 167 ? 11.790 -22.437 -18.512 1.000 0.970 167 VAL A CA 1
ATOM 2640 C C . VAL A 1 167 ? 12.688 -21.850 -19.594 1.000 0.970 167 VAL A C 1
ATOM 2641 O O . VAL A 1 167 ? 13.872 -21.671 -19.334 1.000 0.970 167 VAL A O 1
ATOM 2654 N N . ALA A 1 168 ? 12.151 -21.482 -20.762 1.000 0.980 168 ALA A N 1
ATOM 2655 C CA . ALA A 1 168 ? 12.912 -20.785 -21.797 1.000 0.980 168 ALA A CA 1
ATOM 2656 C C . ALA A 1 168 ? 13.359 -19.395 -21.320 1.000 0.980 168 ALA A C 1
ATOM 2657 O O . ALA A 1 168 ? 14.523 -19.026 -21.469 1.000 0.980 168 ALA A O 1
ATOM 2664 N N . ARG A 1 169 ? 12.461 -18.642 -20.672 1.000 0.960 169 ARG A N 1
ATOM 2665 C CA . ARG A 1 169 ? 12.808 -17.357 -20.046 1.000 0.960 169 ARG A CA 1
ATOM 2666 C C . ARG A 1 169 ? 13.841 -17.538 -18.930 1.000 0.960 169 ARG A C 1
ATOM 2667 O O . ARG A 1 169 ? 14.816 -16.793 -18.891 1.000 0.960 169 ARG A O 1
ATOM 2688 N N . LYS A 1 170 ? 13.688 -18.562 -18.081 1.000 0.940 170 LYS A N 1
ATOM 2689 C CA . LYS A 1 170 ? 14.650 -18.886 -17.010 1.000 0.940 170 LYS A CA 1
ATOM 2690 C C . LYS A 1 170 ? 16.028 -19.292 -17.549 1.000 0.940 170 LYS A C 1
ATOM 2691 O O . LYS A 1 170 ? 17.042 -18.841 -17.019 1.000 0.940 170 LYS A O 1
ATOM 2710 N N . ALA A 1 171 ? 16.062 -20.098 -18.611 1.000 0.960 171 ALA A N 1
ATOM 2711 C CA . ALA A 1 171 ? 17.281 -20.483 -19.317 1.000 0.960 171 ALA A CA 1
ATOM 2712 C C . ALA A 1 171 ? 17.994 -19.250 -19.875 1.000 0.960 171 ALA A C 1
ATOM 2713 O O . ALA A 1 171 ? 19.165 -19.029 -19.570 1.000 0.960 171 ALA A O 1
ATOM 2720 N N . ALA A 1 172 ? 17.265 -18.395 -20.599 1.000 0.960 172 ALA A N 1
ATOM 2721 C CA . ALA A 1 172 ? 17.805 -17.156 -21.142 1.000 0.960 172 ALA A CA 1
ATOM 2722 C C . ALA A 1 172 ? 18.381 -16.246 -20.041 1.000 0.960 172 ALA A C 1
ATOM 2723 O O . ALA A 1 172 ? 19.527 -15.813 -20.157 1.000 0.960 172 ALA A O 1
ATOM 2730 N N . ALA A 1 173 ? 17.649 -16.041 -18.938 1.000 0.920 173 ALA A N 1
ATOM 2731 C CA . ALA A 1 173 ? 18.110 -15.238 -17.804 1.000 0.920 173 ALA A CA 1
ATOM 2732 C C . ALA A 1 173 ? 19.393 -15.799 -17.165 1.000 0.920 173 ALA A C 1
ATOM 2733 O O . ALA A 1 173 ? 20.318 -15.040 -16.884 1.000 0.920 173 ALA A O 1
ATOM 2740 N N . SER A 1 174 ? 19.500 -17.126 -17.005 1.000 0.930 174 SER A N 1
ATOM 2741 C CA . SER A 1 174 ? 20.720 -17.766 -16.483 1.000 0.930 174 SER A CA 1
ATOM 2742 C C . SER A 1 174 ? 21.938 -17.603 -17.401 1.000 0.930 174 SER A C 1
ATOM 2743 O O . SER A 1 174 ? 23.073 -17.625 -16.932 1.000 0.930 174 SER A O 1
ATOM 2751 N N . LEU A 1 175 ? 21.694 -17.390 -18.696 1.000 0.940 175 LEU A N 1
ATOM 2752 C CA . LEU A 1 175 ? 22.708 -17.118 -19.713 1.000 0.940 175 LEU A CA 1
ATOM 2753 C C . LEU A 1 175 ? 22.937 -15.609 -19.935 1.000 0.940 175 LEU A C 1
ATOM 2754 O O . LEU A 1 175 ? 23.660 -15.235 -20.858 1.000 0.940 175 LEU A O 1
ATOM 2770 N N . GLY A 1 176 ? 22.322 -14.732 -19.130 1.000 0.910 176 GLY A N 1
ATOM 2771 C CA . GLY A 1 176 ? 22.437 -13.275 -19.264 1.000 0.910 176 GLY A CA 1
ATOM 2772 C C . GLY A 1 176 ? 21.792 -12.710 -20.536 1.000 0.910 176 GLY A C 1
ATOM 2773 O O . GLY A 1 176 ? 22.174 -11.635 -20.999 1.000 0.910 176 GLY A O 1
ATOM 2777 N N . LYS A 1 177 ? 20.840 -13.437 -21.133 1.000 0.940 177 LYS A N 1
ATOM 2778 C CA . LYS A 1 177 ? 20.155 -13.078 -22.383 1.000 0.940 177 LYS A CA 1
ATOM 2779 C C . LYS A 1 177 ? 18.652 -12.910 -22.171 1.000 0.940 177 LYS A C 1
ATOM 2780 O O . LYS A 1 177 ? 18.070 -13.362 -21.190 1.000 0.940 177 LYS A O 1
ATOM 2799 N N . ARG A 1 178 ? 18.000 -12.284 -23.151 1.000 0.930 178 ARG A N 1
ATOM 2800 C CA . ARG A 1 178 ? 16.538 -12.245 -23.256 1.000 0.930 178 ARG A CA 1
ATOM 2801 C C . ARG A 1 178 ? 16.023 -13.397 -24.105 1.000 0.930 178 ARG A C 1
ATOM 2802 O O . ARG A 1 178 ? 16.607 -13.699 -25.142 1.000 0.930 178 ARG A O 1
ATOM 2823 N N . TYR A 1 179 ? 14.885 -13.962 -23.717 1.000 0.960 179 TYR A N 1
ATOM 2824 C CA . TYR A 1 179 ? 14.215 -15.032 -24.457 1.000 0.960 179 TYR A CA 1
ATOM 2825 C C . TYR A 1 179 ? 13.910 -14.652 -25.918 1.000 0.960 179 TYR A C 1
ATOM 2826 O O . TYR A 1 179 ? 14.103 -15.468 -26.818 1.000 0.960 179 TYR A O 1
ATOM 2844 N N . GLU A 1 180 ? 13.538 -13.395 -26.184 1.000 0.940 180 GLU A N 1
ATOM 2845 C CA . GLU A 1 180 ? 13.254 -12.901 -27.543 1.000 0.940 180 GLU A CA 1
ATOM 2846 C C . GLU A 1 180 ? 14.504 -12.821 -28.440 1.000 0.940 180 GLU A C 1
ATOM 2847 O O . GLU A 1 180 ? 14.384 -12.644 -29.647 1.000 0.940 180 GLU A O 1
ATOM 2859 N N . ASN A 1 181 ? 15.705 -12.988 -27.875 1.000 0.950 181 ASN A N 1
ATOM 2860 C CA . ASN A 1 181 ? 16.980 -12.967 -28.597 1.000 0.950 181 ASN A CA 1
ATOM 2861 C C . ASN A 1 181 ? 17.652 -14.343 -28.653 1.000 0.950 181 ASN A C 1
ATOM 2862 O O . ASN A 1 181 ? 18.830 -14.414 -28.995 1.000 0.950 181 ASN A O 1
ATOM 2873 N N . MET A 1 182 ? 16.938 -15.411 -28.292 1.000 0.970 182 MET A N 1
ATOM 2874 C CA . MET A 1 182 ? 17.503 -16.754 -28.225 1.000 0.970 182 MET A CA 1
ATOM 2875 C C . MET A 1 182 ? 16.795 -17.748 -29.137 1.000 0.970 182 MET A C 1
ATOM 2876 O O . MET A 1 182 ? 15.578 -17.684 -29.329 1.000 0.970 182 MET A O 1
ATOM 2890 N N . LYS A 1 183 ? 17.568 -18.712 -29.636 1.000 0.980 183 LYS A N 1
ATOM 2891 C CA . LYS A 1 183 ? 17.073 -19.918 -30.305 1.000 0.980 183 LYS A CA 1
ATOM 2892 C C . LYS A 1 183 ? 17.339 -21.152 -29.453 1.000 0.980 183 LYS A C 1
ATOM 2893 O O . LYS A 1 183 ? 18.488 -21.455 -29.137 1.000 0.980 183 LYS A O 1
ATOM 2912 N N . MET A 1 184 ? 16.287 -21.864 -29.064 1.000 0.990 184 MET A N 1
ATOM 2913 C CA . MET A 1 184 ? 16.379 -22.984 -28.125 1.000 0.990 184 MET A CA 1
ATOM 2914 C C . MET A 1 184 ? 15.441 -24.127 -28.497 1.000 0.990 184 MET A C 1
ATOM 2915 O O . MET A 1 184 ? 14.420 -23.930 -29.158 1.000 0.990 184 MET A O 1
ATOM 2929 N N . ILE A 1 185 ? 15.759 -25.318 -27.996 1.000 0.990 185 ILE A N 1
ATOM 2930 C CA . ILE A 1 185 ? 14.856 -26.472 -28.025 1.000 0.990 185 ILE A CA 1
ATOM 2931 C C . ILE A 1 185 ? 14.427 -26.773 -26.595 1.000 0.990 185 ILE A C 1
ATOM 2932 O O . ILE A 1 185 ? 15.268 -27.056 -25.741 1.000 0.990 185 ILE A O 1
ATOM 2948 N N . ILE A 1 186 ? 13.125 -26.721 -26.323 1.000 0.990 186 ILE A N 1
ATOM 2949 C CA . ILE A 1 186 ? 12.580 -26.931 -24.979 1.000 0.990 186 ILE A CA 1
ATOM 2950 C C . ILE A 1 186 ? 11.809 -28.248 -24.941 1.000 0.990 186 ILE A C 1
ATOM 2951 O O . ILE A 1 186 ? 10.801 -28.415 -25.621 1.000 0.990 186 ILE A O 1
ATOM 2967 N N . THR A 1 187 ? 12.264 -29.186 -24.115 1.000 0.990 187 THR A N 1
ATOM 2968 C CA . THR A 1 187 ? 11.726 -30.548 -24.014 1.000 0.990 187 THR A CA 1
ATOM 2969 C C . THR A 1 187 ? 11.021 -30.724 -22.674 1.000 0.990 187 THR A C 1
ATOM 2970 O O . THR A 1 187 ? 11.663 -30.917 -21.640 1.000 0.990 187 THR A O 1
ATOM 2981 N N . HIS A 1 188 ? 9.689 -30.661 -22.687 1.000 0.980 188 HIS A N 1
ATOM 2982 C CA . HIS A 1 188 ? 8.866 -30.969 -21.521 1.000 0.980 188 HIS A CA 1
ATOM 2983 C C . HIS A 1 188 ? 8.585 -32.464 -21.475 1.000 0.980 188 HIS A C 1
ATOM 2984 O O . HIS A 1 188 ? 7.948 -33.002 -22.378 1.000 0.980 188 HIS A O 1
ATOM 2998 N N . MET A 1 189 ? 9.030 -33.121 -20.409 1.000 0.970 189 MET A N 1
ATOM 2999 C CA . MET A 1 189 ? 8.928 -34.564 -20.245 1.000 0.970 189 MET A CA 1
ATOM 3000 C C . MET A 1 189 ? 8.067 -34.892 -19.021 1.000 0.970 189 MET A C 1
ATOM 3001 O O . MET A 1 189 ? 8.565 -34.968 -17.897 1.000 0.970 189 MET A O 1
ATOM 3015 N N . GLY A 1 190 ? 6.763 -35.056 -19.237 1.000 0.940 190 GLY A N 1
ATOM 3016 C CA . GLY A 1 190 ? 5.780 -35.428 -18.216 1.000 0.940 190 GLY A CA 1
ATOM 3017 C C . GLY A 1 190 ? 4.887 -36.575 -18.691 1.000 0.940 190 GLY A C 1
ATOM 3018 O O . GLY A 1 190 ? 5.318 -37.411 -19.484 1.000 0.940 190 GLY A O 1
ATOM 3022 N N . GLY A 1 191 ? 3.627 -36.606 -18.239 1.000 0.900 191 GLY A N 1
ATOM 3023 C CA . GLY A 1 191 ? 2.628 -37.567 -18.736 1.000 0.900 191 GLY A CA 1
ATOM 3024 C C . GLY A 1 191 ? 2.397 -37.451 -20.250 1.000 0.900 191 GLY A C 1
ATOM 3025 O O . GLY A 1 191 ? 2.253 -38.450 -20.952 1.000 0.900 191 GLY A O 1
ATOM 3029 N N . GLY A 1 192 ? 2.475 -36.230 -20.787 1.000 0.930 192 GLY A N 1
ATOM 3030 C CA . GLY A 1 192 ? 2.750 -35.969 -22.199 1.000 0.930 192 GLY A CA 1
ATOM 3031 C C . GLY A 1 192 ? 4.185 -35.491 -22.393 1.000 0.930 192 GLY A C 1
ATOM 3032 O O . GLY A 1 192 ? 4.734 -34.816 -21.521 1.000 0.930 192 GLY A O 1
ATOM 3036 N N . ILE A 1 193 ? 4.774 -35.792 -23.548 1.000 0.970 193 ILE A N 1
ATOM 3037 C CA . ILE A 1 193 ? 6.090 -35.271 -23.923 1.000 0.970 193 ILE A CA 1
ATOM 3038 C C . ILE A 1 193 ? 5.926 -34.314 -25.105 1.000 0.970 193 ILE A C 1
ATOM 3039 O O . ILE A 1 193 ? 5.347 -34.677 -26.130 1.000 0.970 193 ILE A O 1
ATOM 3055 N N . THR A 1 194 ? 6.409 -33.078 -24.954 1.000 0.970 194 THR A N 1
ATOM 3056 C CA . THR A 1 194 ? 6.378 -32.061 -26.017 1.000 0.970 194 THR A CA 1
ATOM 3057 C C . THR A 1 194 ? 7.739 -31.405 -26.163 1.000 0.970 194 THR A C 1
ATOM 3058 O O . THR A 1 194 ? 8.326 -30.963 -25.171 1.000 0.970 194 THR A O 1
ATOM 3069 N N . ILE A 1 195 ? 8.223 -31.303 -27.394 1.000 0.990 195 ILE A N 1
ATOM 3070 C CA . ILE A 1 195 ? 9.503 -30.697 -27.746 1.000 0.990 195 ILE A CA 1
ATOM 3071 C C . ILE A 1 195 ? 9.217 -29.503 -28.644 1.000 0.990 195 ILE A C 1
ATOM 3072 O O . ILE A 1 195 ? 8.806 -29.663 -29.788 1.000 0.990 195 ILE A O 1
ATOM 3088 N N . GLY A 1 196 ? 9.379 -28.308 -28.089 1.000 0.980 196 GLY A N 1
ATOM 3089 C CA . GLY A 1 196 ? 9.144 -27.056 -28.792 1.000 0.980 196 GLY A CA 1
ATOM 3090 C C . GLY A 1 196 ? 10.423 -26.515 -29.415 1.000 0.980 196 GLY A C 1
ATOM 3091 O O . GLY A 1 196 ? 11.493 -26.546 -28.799 1.000 0.980 196 GLY A O 1
ATOM 3095 N N . VAL A 1 197 ? 10.289 -25.953 -30.611 1.000 0.990 197 VAL A N 1
ATOM 3096 C CA . VAL A 1 197 ? 11.304 -25.157 -31.297 1.000 0.990 197 VAL A CA 1
ATOM 3097 C C . VAL A 1 197 ? 11.031 -23.687 -31.015 1.000 0.990 197 VAL A C 1
ATOM 3098 O O . VAL A 1 197 ? 10.108 -23.093 -31.573 1.000 0.990 197 VAL A O 1
ATOM 3111 N N . HIS A 1 198 ? 11.830 -23.095 -30.134 1.000 0.990 198 HIS A N 1
ATOM 3112 C CA . HIS A 1 198 ? 11.683 -21.703 -29.734 1.000 0.990 198 HIS A CA 1
ATOM 3113 C C . HIS A 1 198 ? 12.648 -20.837 -30.549 1.000 0.990 198 HIS A C 1
ATOM 3114 O O . HIS A 1 198 ? 13.854 -20.864 -30.310 1.000 0.990 198 HIS A O 1
ATOM 3128 N N . ASP A 1 199 ? 12.123 -20.055 -31.492 1.000 0.980 199 ASP A N 1
ATOM 3129 C CA . ASP A 1 199 ? 12.872 -19.082 -32.292 1.000 0.980 199 ASP A CA 1
ATOM 3130 C C . ASP A 1 199 ? 12.501 -17.661 -31.850 1.000 0.980 199 ASP A C 1
ATOM 3131 O O . ASP A 1 199 ? 11.391 -17.184 -32.108 1.000 0.980 199 ASP A O 1
ATOM 3140 N N . ARG A 1 200 ? 13.424 -16.988 -31.144 1.000 0.970 200 ARG A N 1
ATOM 3141 C CA . ARG A 1 200 ? 13.318 -15.570 -30.750 1.000 0.970 200 ARG A CA 1
ATOM 3142 C C . ARG A 1 200 ? 11.999 -15.228 -30.065 1.000 0.970 200 ARG A C 1
ATOM 3143 O O . ARG A 1 200 ? 11.293 -14.290 -30.430 1.000 0.970 200 ARG A O 1
ATOM 3164 N N . GLY A 1 201 ? 11.647 -16.014 -29.058 1.000 0.950 201 GLY A N 1
ATOM 3165 C CA . GLY A 1 201 ? 10.435 -15.794 -28.276 1.000 0.950 201 GLY A CA 1
ATOM 3166 C C . GLY A 1 201 ? 9.194 -16.562 -28.753 1.000 0.950 201 GLY A C 1
ATOM 3167 O O . GLY A 1 201 ? 8.228 -16.675 -27.984 1.000 0.950 201 GLY A O 1
ATOM 3171 N N . ARG A 1 202 ? 9.212 -17.130 -29.970 1.000 0.970 202 ARG A N 1
ATOM 3172 C CA . ARG A 1 202 ? 8.063 -17.806 -30.600 1.000 0.970 202 ARG A CA 1
ATOM 3173 C C . ARG A 1 202 ? 8.278 -19.310 -30.742 1.000 0.970 202 ARG A C 1
ATOM 3174 O O . ARG A 1 202 ? 9.359 -19.738 -31.130 1.000 0.970 202 ARG A O 1
ATOM 3195 N N . VAL A 1 203 ? 7.247 -20.106 -30.467 1.000 0.980 203 VAL A N 1
ATOM 3196 C CA . VAL A 1 203 ? 7.287 -21.568 -30.653 1.000 0.980 203 VAL A CA 1
ATOM 3197 C C . VAL A 1 203 ? 6.894 -21.915 -32.092 1.000 0.980 203 VAL A C 1
ATOM 3198 O O . VAL A 1 203 ? 5.731 -22.169 -32.385 1.000 0.980 203 VAL A O 1
ATOM 3211 N N . VAL A 1 204 ? 7.868 -21.872 -33.006 1.000 0.980 204 VAL A N 1
ATOM 3212 C CA . VAL A 1 204 ? 7.646 -21.954 -34.466 1.000 0.980 204 VAL A CA 1
ATOM 3213 C C . VAL A 1 204 ? 7.384 -23.368 -34.986 1.000 0.980 204 VAL A C 1
ATOM 3214 O O . VAL A 1 204 ? 6.912 -23.521 -36.117 1.000 0.980 204 VAL A O 1
ATOM 3227 N N . ASP A 1 205 ? 7.677 -24.379 -34.173 1.000 0.980 205 ASP A N 1
ATOM 3228 C CA . ASP A 1 205 ? 7.331 -25.781 -34.401 1.000 0.980 205 ASP A CA 1
ATOM 3229 C C . ASP A 1 205 ? 7.238 -26.509 -33.053 1.000 0.980 205 ASP A C 1
ATOM 3230 O O . ASP A 1 205 ? 7.962 -26.180 -32.112 1.000 0.980 205 ASP A O 1
ATOM 3239 N N . VAL A 1 206 ? 6.338 -27.480 -32.951 1.000 0.980 206 VAL A N 1
ATOM 3240 C CA . VAL A 1 206 ? 6.163 -28.353 -31.788 1.000 0.980 206 VAL A CA 1
ATOM 3241 C C . VAL A 1 206 ? 5.303 -29.542 -32.189 1.000 0.980 206 VAL A C 1
ATOM 3242 O O . VAL A 1 206 ? 4.429 -29.432 -33.048 1.000 0.980 206 VAL A O 1
ATOM 3255 N N . ASN A 1 207 ? 5.527 -30.690 -31.567 1.000 0.960 207 ASN A N 1
ATOM 3256 C CA . ASN A 1 207 ? 4.666 -31.849 -31.745 1.000 0.960 207 ASN A CA 1
ATOM 3257 C C . ASN A 1 207 ? 3.344 -31.695 -30.962 1.000 0.960 207 ASN A C 1
ATOM 3258 O O . ASN A 1 207 ? 3.319 -31.159 -29.852 1.000 0.960 207 ASN A O 1
ATOM 3269 N N . ASN A 1 208 ? 2.241 -32.218 -31.502 1.000 0.940 208 ASN A N 1
ATOM 3270 C CA . ASN A 1 208 ? 0.985 -32.337 -30.756 1.000 0.940 208 ASN A CA 1
ATOM 3271 C C . ASN A 1 208 ? 1.095 -33.448 -29.698 1.000 0.940 208 ASN A C 1
ATOM 3272 O O . ASN A 1 208 ? 0.780 -34.611 -29.955 1.000 0.940 208 ASN A O 1
ATOM 3283 N N . GLY A 1 209 ? 1.484 -33.086 -28.477 1.000 0.890 209 GLY A N 1
ATOM 3284 C CA . GLY A 1 209 ? 1.737 -34.049 -27.406 1.000 0.890 209 GLY A CA 1
ATOM 3285 C C . GLY A 1 209 ? 0.492 -34.705 -26.808 1.000 0.890 209 GLY A C 1
ATOM 3286 O O . GLY A 1 209 ? 0.639 -35.530 -25.907 1.000 0.890 209 GLY A O 1
ATOM 3290 N N . LEU A 1 210 ? -0.722 -34.336 -27.235 1.000 0.850 210 LEU A N 1
ATOM 3291 C CA . LEU A 1 210 ? -1.966 -34.916 -26.727 1.000 0.850 210 LEU A CA 1
ATOM 3292 C C . LEU A 1 210 ? -2.314 -36.200 -27.487 1.000 0.850 210 LEU A C 1
ATOM 3293 O O . LEU A 1 210 ? -2.190 -37.285 -26.935 1.000 0.850 210 LEU A O 1
ATOM 3309 N N . HIS A 1 211 ? -2.743 -36.080 -28.739 1.000 0.780 211 HIS A N 1
ATOM 3310 C CA . HIS A 1 211 ? -3.169 -37.211 -29.574 1.000 0.780 211 HIS A CA 1
ATOM 3311 C C . HIS A 1 211 ? -2.681 -37.079 -31.023 1.000 0.780 211 HIS A C 1
ATOM 3312 O O . HIS A 1 211 ? -3.352 -37.539 -31.944 1.000 0.780 211 HIS A O 1
ATOM 3326 N N . GLY A 1 212 ? -1.551 -36.399 -31.230 1.000 0.800 212 GLY A N 1
ATOM 3327 C CA . GLY A 1 212 ? -0.880 -36.334 -32.524 1.000 0.800 212 GLY A CA 1
ATOM 3328 C C . GLY A 1 212 ? 0.461 -37.055 -32.484 1.000 0.800 212 GLY A C 1
ATOM 3329 O O . GLY A 1 212 ? 0.542 -38.196 -32.035 1.000 0.800 212 GLY A O 1
ATOM 3333 N N . GLU A 1 213 ? 1.497 -36.390 -32.982 1.000 0.900 213 GLU A N 1
ATOM 3334 C CA . GLU A 1 213 ? 2.836 -36.950 -33.149 1.000 0.900 213 GLU A CA 1
ATOM 3335 C C . GLU A 1 213 ? 3.819 -36.692 -31.987 1.000 0.900 213 GLU A C 1
ATOM 3336 O O . GLU A 1 213 ? 3.583 -35.898 -31.072 1.000 0.900 213 GLU A O 1
ATOM 3348 N N . GLY A 1 214 ? 4.969 -37.364 -32.061 1.000 0.950 214 GLY A N 1
ATOM 3349 C CA . GLY A 1 214 ? 6.120 -37.213 -31.173 1.000 0.950 214 GLY A CA 1
ATOM 3350 C C . GLY A 1 214 ? 6.534 -38.537 -30.516 1.000 0.950 214 GLY A C 1
ATOM 3351 O O . GLY A 1 214 ? 6.040 -39.602 -30.899 1.000 0.950 214 GLY A O 1
ATOM 3355 N N . PRO A 1 215 ? 7.436 -38.499 -29.522 1.000 0.970 215 PRO A N 1
ATOM 3356 C CA . PRO A 1 215 ? 7.854 -39.688 -28.785 1.000 0.970 215 PRO A CA 1
ATOM 3357 C C . PRO A 1 215 ? 6.709 -40.275 -27.945 1.000 0.970 215 PRO A C 1
ATOM 3358 O O . PRO A 1 215 ? 5.854 -39.537 -27.445 1.000 0.970 215 PRO A O 1
ATOM 3369 N N . PHE A 1 216 ? 6.713 -41.595 -27.727 1.000 0.970 216 PHE A N 1
ATOM 3370 C CA . PHE A 1 216 ? 5.847 -42.189 -26.703 1.000 0.970 216 PHE A CA 1
ATOM 3371 C C . PHE A 1 216 ? 6.224 -41.658 -25.310 1.000 0.970 216 PHE A C 1
ATOM 3372 O O . PHE A 1 216 ? 7.374 -41.302 -25.056 1.000 0.970 216 PHE A O 1
ATOM 3389 N N . SER A 1 217 ? 5.251 -41.588 -24.404 1.000 0.970 217 SER A N 1
ATOM 3390 C CA . SER A 1 217 ? 5.407 -41.035 -23.052 1.000 0.970 217 SER A CA 1
ATOM 3391 C C . SER A 1 217 ? 5.138 -42.108 -21.985 1.000 0.970 217 SER A C 1
ATOM 3392 O O . SER A 1 217 ? 4.929 -43.275 -22.320 1.000 0.970 217 SER A O 1
ATOM 3400 N N . PRO A 1 218 ? 5.083 -41.778 -20.684 1.000 0.960 218 PRO A N 1
ATOM 3401 C CA . PRO A 1 218 ? 4.647 -42.737 -19.674 1.000 0.960 218 PRO A CA 1
ATOM 3402 C C . PRO A 1 218 ? 3.240 -43.312 -19.900 1.000 0.960 218 PRO A C 1
ATOM 3403 O O . PRO A 1 218 ? 2.968 -44.428 -19.463 1.000 0.960 218 PRO A O 1
ATOM 3414 N N . GLU A 1 219 ? 2.357 -42.583 -20.589 1.000 0.940 219 GLU A N 1
ATOM 3415 C CA . GLU A 1 219 ? 0.933 -42.934 -20.723 1.000 0.940 219 GLU A CA 1
ATOM 3416 C C . GLU A 1 219 ? 0.357 -42.787 -22.147 1.000 0.940 219 GLU A C 1
ATOM 3417 O O . GLU A 1 219 ? -0.823 -43.066 -22.372 1.000 0.940 219 GLU A O 1
ATOM 3429 N N . ARG A 1 220 ? 1.181 -42.412 -23.135 1.000 0.960 220 ARG A N 1
ATOM 3430 C CA . ARG A 1 220 ? 0.764 -42.187 -24.532 1.000 0.960 220 ARG A CA 1
ATOM 3431 C C . ARG A 1 220 ? 1.678 -42.909 -25.508 1.000 0.960 220 ARG A C 1
ATOM 3432 O O . ARG A 1 220 ? 2.863 -43.086 -25.243 1.000 0.960 220 ARG A O 1
ATOM 3453 N N . ALA A 1 221 ? 1.125 -43.302 -26.650 1.000 0.960 221 ALA A N 1
ATOM 3454 C CA . ALA A 1 221 ? 1.848 -44.027 -27.691 1.000 0.960 221 ALA A CA 1
ATOM 3455 C C . ALA A 1 221 ? 2.743 -43.132 -28.569 1.000 0.960 221 ALA A C 1
ATOM 3456 O O . ALA A 1 221 ? 3.670 -43.647 -29.186 1.000 0.960 221 ALA A O 1
ATOM 3463 N N . GLY A 1 222 ? 2.490 -41.819 -28.622 1.000 0.950 222 GLY A N 1
ATOM 3464 C CA . GLY A 1 222 ? 3.169 -40.925 -29.568 1.000 0.950 222 GLY A CA 1
ATOM 3465 C C . GLY A 1 222 ? 2.854 -41.292 -31.024 1.000 0.950 222 GLY A C 1
ATOM 3466 O O . GLY A 1 222 ? 1.751 -41.752 -31.330 1.000 0.950 222 GLY A O 1
ATOM 3470 N N . THR A 1 223 ? 3.828 -41.123 -31.920 1.000 0.950 223 THR A N 1
ATOM 3471 C CA . THR A 1 223 ? 3.712 -41.543 -33.325 1.000 0.950 223 THR A CA 1
ATOM 3472 C C . THR A 1 223 ? 3.864 -43.062 -33.466 1.000 0.950 223 THR A C 1
ATOM 3473 O O . THR A 1 223 ? 4.915 -43.621 -33.152 1.000 0.950 223 THR A O 1
ATOM 3484 N N . VAL A 1 224 ? 2.855 -43.727 -34.037 1.000 0.950 224 VAL A N 1
ATOM 3485 C CA . VAL A 1 224 ? 2.897 -45.148 -34.437 1.000 0.950 224 VAL A CA 1
ATOM 3486 C C . VAL A 1 224 ? 2.871 -45.289 -35.969 1.000 0.950 224 VAL A C 1
ATOM 3487 O O . VAL A 1 224 ? 2.377 -44.387 -36.647 1.000 0.950 224 VAL A O 1
ATOM 3500 N N . PRO A 1 225 ? 3.388 -46.388 -36.551 1.000 0.950 225 PRO A N 1
ATOM 3501 C CA . PRO A 1 225 ? 3.319 -46.618 -37.994 1.000 0.950 225 PRO A CA 1
ATOM 3502 C C . PRO A 1 225 ? 1.883 -46.542 -38.535 1.000 0.950 225 PRO A C 1
ATOM 3503 O O . PRO A 1 225 ? 0.992 -47.251 -38.069 1.000 0.950 225 PRO A O 1
ATOM 3514 N N . ALA A 1 226 ? 1.661 -45.690 -39.540 1.000 0.930 226 ALA A N 1
ATOM 3515 C CA . ALA A 1 226 ? 0.317 -45.405 -40.040 1.000 0.930 226 ALA A CA 1
ATOM 3516 C C . ALA A 1 226 ? -0.381 -46.633 -40.662 1.000 0.930 226 ALA A C 1
ATOM 3517 O O . ALA A 1 226 ? -1.571 -46.817 -40.428 1.000 0.930 226 ALA A O 1
ATOM 3524 N N . GLY A 1 227 ? 0.340 -47.484 -41.410 1.000 0.940 227 GLY A N 1
ATOM 3525 C CA . GLY A 1 227 ? -0.220 -48.684 -42.056 1.000 0.940 227 GLY A CA 1
ATOM 3526 C C . GLY A 1 227 ? -0.774 -49.705 -41.056 1.000 0.940 227 GLY A C 1
ATOM 3527 O O . GLY A 1 227 ? -1.946 -50.057 -41.139 1.000 0.940 227 GLY A O 1
ATOM 3531 N N . ASP A 1 228 ? 0.026 -50.082 -40.051 1.000 0.950 228 ASP A N 1
ATOM 3532 C CA . ASP A 1 228 ? -0.396 -51.013 -38.994 1.000 0.950 228 ASP A CA 1
ATOM 3533 C C . ASP A 1 228 ? -1.565 -50.454 -38.168 1.000 0.950 228 ASP A C 1
ATOM 3534 O O . ASP A 1 228 ? -2.456 -51.198 -37.762 1.000 0.950 228 ASP A O 1
ATOM 3543 N N . LEU A 1 229 ? -1.591 -49.133 -37.931 1.000 0.950 229 LEU A N 1
ATOM 3544 C CA . LEU A 1 229 ? -2.706 -48.475 -37.247 1.000 0.950 229 LEU A CA 1
ATOM 3545 C C . LEU A 1 229 ? -3.995 -48.544 -38.076 1.000 0.950 229 LEU A C 1
ATOM 3546 O O . LEU A 1 229 ? -5.059 -48.777 -37.505 1.000 0.950 229 LEU A O 1
ATOM 3562 N N . VAL A 1 230 ? -3.914 -48.351 -39.397 1.000 0.950 230 VAL A N 1
ATOM 3563 C CA . VAL A 1 230 ? -5.065 -48.477 -40.306 1.000 0.950 230 VAL A CA 1
ATOM 3564 C C . VAL A 1 230 ? -5.591 -49.910 -40.283 1.000 0.950 230 VAL A C 1
ATOM 3565 O O . VAL A 1 230 ? -6.792 -50.100 -40.085 1.000 0.950 230 VAL A O 1
ATOM 3578 N N . ASP A 1 231 ? -4.712 -50.907 -40.377 1.000 0.950 231 ASP A N 1
ATOM 3579 C CA . ASP A 1 231 ? -5.103 -52.317 -40.281 1.000 0.950 231 ASP A CA 1
ATOM 3580 C C . ASP A 1 231 ? -5.795 -52.619 -38.942 1.000 0.950 231 ASP A C 1
ATOM 3581 O O . ASP A 1 231 ? -6.856 -53.240 -38.919 1.000 0.950 231 ASP A O 1
ATOM 3590 N N . LEU A 1 232 ? -5.275 -52.096 -37.824 1.000 0.950 232 LEU A N 1
ATOM 3591 C CA . LEU A 1 232 ? -5.900 -52.218 -36.502 1.000 0.950 232 LEU A CA 1
ATOM 3592 C C . LEU A 1 232 ? -7.283 -51.554 -36.442 1.000 0.950 232 LEU A C 1
ATOM 3593 O O . LEU A 1 232 ? -8.228 -52.147 -35.923 1.000 0.950 232 LEU A O 1
ATOM 3609 N N . CYS A 1 233 ? -7.431 -50.350 -36.996 1.000 0.940 233 CYS A N 1
ATOM 3610 C CA . CYS A 1 233 ? -8.702 -49.620 -37.005 1.000 0.940 233 CYS A CA 1
ATOM 3611 C C . CYS A 1 233 ? -9.790 -50.345 -37.802 1.000 0.940 233 CYS A C 1
ATOM 3612 O O . CYS A 1 233 ? -10.948 -50.370 -37.388 1.000 0.940 233 CYS A O 1
ATOM 3620 N N . PHE A 1 234 ? -9.426 -50.923 -38.948 1.000 0.950 234 PHE A N 1
ATOM 3621 C CA . PHE A 1 234 ? -10.363 -51.608 -39.840 1.000 0.950 234 PHE A CA 1
ATOM 3622 C C . PHE A 1 234 ? -10.414 -53.127 -39.627 1.000 0.950 234 PHE A C 1
ATOM 3623 O O . PHE A 1 234 ? -11.126 -53.817 -40.354 1.000 0.950 234 PHE A O 1
ATOM 3640 N N . SER A 1 235 ? -9.734 -53.652 -38.604 1.000 0.950 235 SER A N 1
ATOM 3641 C CA . SER A 1 235 ? -9.727 -55.084 -38.264 1.000 0.950 235 SER A CA 1
ATOM 3642 C C . SER A 1 235 ? -11.097 -55.629 -37.840 1.000 0.950 235 SER A C 1
ATOM 3643 O O . SER A 1 235 ? -11.334 -56.831 -37.913 1.000 0.950 235 SER A O 1
ATOM 3651 N N . GLY A 1 236 ? -12.003 -54.760 -37.379 1.000 0.940 236 GLY A N 1
ATOM 3652 C CA . GLY A 1 236 ? -13.281 -55.152 -36.776 1.000 0.940 236 GLY A CA 1
ATOM 3653 C C . GLY A 1 236 ? -13.167 -55.631 -35.325 1.000 0.940 236 GLY A C 1
ATOM 3654 O O . GLY A 1 236 ? -14.187 -55.931 -34.709 1.000 0.940 236 GLY A O 1
ATOM 3658 N N . GLU A 1 237 ? -11.956 -55.672 -34.763 1.000 0.940 237 GLU A N 1
ATOM 3659 C CA . GLU A 1 237 ? -11.721 -56.110 -33.382 1.000 0.940 237 GLU A CA 1
ATOM 3660 C C . GLU A 1 237 ? -11.846 -54.981 -32.349 1.000 0.940 237 GLU A C 1
ATOM 3661 O O . GLU A 1 237 ? -12.039 -55.255 -31.167 1.000 0.940 237 GLU A O 1
ATOM 3673 N N . TYR A 1 238 ? -11.755 -53.717 -32.771 1.000 0.950 238 TYR A N 1
ATOM 3674 C CA . TYR A 1 238 ? -11.747 -52.565 -31.870 1.000 0.950 238 TYR A CA 1
ATOM 3675 C C . TYR A 1 238 ? -12.694 -51.466 -32.334 1.000 0.950 238 TYR A C 1
ATOM 3676 O O . TYR A 1 238 ? -12.862 -51.211 -33.526 1.000 0.950 238 TYR A O 1
ATOM 3694 N N . THR A 1 239 ? -13.264 -50.750 -31.372 1.000 0.960 239 THR A N 1
ATOM 3695 C CA . THR A 1 239 ? -13.989 -49.504 -31.626 1.000 0.960 239 THR A CA 1
ATOM 3696 C C . THR A 1 239 ? -13.042 -48.301 -31.682 1.000 0.960 239 THR A C 1
ATOM 3697 O O . THR A 1 239 ? -11.908 -48.331 -31.194 1.000 0.960 239 THR A O 1
ATOM 3708 N N . LYS A 1 240 ? -13.529 -47.182 -32.232 1.000 0.930 240 LYS A N 1
ATOM 3709 C CA . LYS A 1 240 ? -12.778 -45.916 -32.285 1.000 0.930 240 LYS A CA 1
ATOM 3710 C C . LYS A 1 240 ? -12.329 -45.440 -30.899 1.000 0.930 240 LYS A C 1
ATOM 3711 O O . LYS A 1 240 ? -11.193 -44.999 -30.739 1.000 0.930 240 LYS A O 1
ATOM 3730 N N . GLU A 1 241 ? -13.215 -45.494 -29.909 1.000 0.930 241 GLU A N 1
ATOM 3731 C CA . GLU A 1 241 ? -12.924 -45.038 -28.545 1.000 0.930 241 GLU A CA 1
ATOM 3732 C C . GLU A 1 241 ? -11.859 -45.904 -27.869 1.000 0.930 241 GLU A C 1
ATOM 3733 O O . GLU A 1 241 ? -10.984 -45.372 -27.187 1.000 0.930 241 GLU A O 1
ATOM 3745 N N . GLU A 1 242 ? -11.865 -47.217 -28.107 1.000 0.940 242 GLU A N 1
ATOM 3746 C CA . GLU A 1 242 ? -10.834 -48.129 -27.601 1.000 0.940 242 GLU A CA 1
ATOM 3747 C C . GLU A 1 242 ? -9.468 -47.888 -28.243 1.000 0.940 242 GLU A C 1
ATOM 3748 O O . GLU A 1 242 ? -8.470 -47.807 -27.521 1.000 0.940 242 GLU A O 1
ATOM 3760 N N . ILE A 1 243 ? -9.410 -47.730 -29.573 1.000 0.940 243 ILE A N 1
ATOM 3761 C CA . ILE A 1 243 ? -8.168 -47.374 -30.282 1.000 0.940 243 ILE A CA 1
ATOM 3762 C C . ILE A 1 243 ? -7.628 -46.041 -29.736 1.000 0.940 243 ILE A C 1
ATOM 3763 O O . ILE A 1 243 ? -6.450 -45.954 -29.388 1.000 0.940 243 ILE A O 1
ATOM 3779 N N . MET A 1 244 ? -8.482 -45.023 -29.560 1.000 0.930 244 MET A N 1
ATOM 3780 C CA . MET A 1 244 ? -8.083 -43.746 -28.949 1.000 0.930 244 MET A CA 1
ATOM 3781 C C . MET A 1 244 ? -7.566 -43.931 -27.522 1.000 0.930 244 MET A C 1
ATOM 3782 O O . MET A 1 244 ? -6.547 -43.358 -27.142 1.000 0.930 244 MET A O 1
ATOM 3796 N N . LYS A 1 245 ? -8.208 -44.780 -26.723 1.000 0.930 245 LYS A N 1
ATOM 3797 C CA . LYS A 1 245 ? -7.751 -45.080 -25.364 1.000 0.930 245 LYS A CA 1
ATOM 3798 C C . LYS A 1 245 ? -6.390 -45.784 -25.348 1.000 0.930 245 LYS A C 1
ATOM 3799 O O . LYS A 1 245 ? -5.579 -45.517 -24.457 1.000 0.930 245 LYS A O 1
ATOM 3818 N N . LYS A 1 246 ? -6.102 -46.636 -26.335 1.000 0.930 246 LYS A N 1
ATOM 3819 C CA . LYS A 1 246 ? -4.769 -47.223 -26.553 1.000 0.930 246 LYS A CA 1
ATOM 3820 C C . LYS A 1 246 ? -3.713 -46.181 -26.930 1.000 0.930 246 LYS A C 1
ATOM 3821 O O . LYS A 1 246 ? -2.588 -46.291 -26.453 1.000 0.930 246 LYS A O 1
ATOM 3840 N N . LEU A 1 247 ? -4.069 -45.158 -27.712 1.000 0.940 247 LEU A N 1
ATOM 3841 C CA . LEU A 1 247 ? -3.146 -44.087 -28.111 1.000 0.940 247 LEU A CA 1
ATOM 3842 C C . LEU A 1 247 ? -2.849 -43.093 -26.976 1.000 0.940 247 LEU A C 1
ATOM 3843 O O . LEU A 1 247 ? -1.698 -42.687 -26.817 1.000 0.940 247 LEU A O 1
ATOM 3859 N N . VAL A 1 248 ? -3.856 -42.718 -26.175 1.000 0.910 248 VAL A N 1
ATOM 3860 C CA . VAL A 1 248 ? -3.773 -41.533 -25.292 1.000 0.910 248 VAL A CA 1
ATOM 3861 C C . VAL A 1 248 ? -3.848 -41.837 -23.786 1.000 0.910 248 VAL A C 1
ATOM 3862 O O . VAL A 1 248 ? -3.573 -40.951 -22.981 1.000 0.910 248 VAL A O 1
ATOM 3875 N N . GLY A 1 249 ? -4.222 -43.055 -23.374 1.000 0.870 249 GLY A N 1
ATOM 3876 C CA . GLY A 1 249 ? -4.386 -43.379 -21.944 1.000 0.870 249 GLY A CA 1
ATOM 3877 C C . GLY A 1 249 ? -3.844 -44.729 -21.481 1.000 0.870 249 GLY A C 1
ATOM 3878 O O . GLY A 1 249 ? -3.801 -44.978 -20.282 1.000 0.870 249 GLY A O 1
ATOM 3882 N N . THR A 1 250 ? -3.468 -45.623 -22.396 1.000 0.920 250 THR A N 1
ATOM 3883 C CA . THR A 1 250 ? -2.919 -46.957 -22.074 1.000 0.920 250 THR A CA 1
ATOM 3884 C C . THR A 1 250 ? -1.712 -47.317 -22.947 1.000 0.920 250 THR A C 1
ATOM 3885 O O . THR A 1 250 ? -1.340 -48.484 -23.048 1.000 0.920 250 THR A O 1
ATOM 3896 N N . GLY A 1 251 ? -1.104 -46.312 -23.589 1.000 0.940 251 GLY A N 1
ATOM 3897 C CA . GLY A 1 251 ? 0.107 -46.458 -24.394 1.000 0.940 251 GLY A CA 1
ATOM 3898 C C . GLY A 1 251 ? 1.382 -46.312 -23.560 1.000 0.940 251 GLY A C 1
ATOM 3899 O O . GLY A 1 251 ? 1.333 -46.174 -22.337 1.000 0.940 251 GLY A O 1
ATOM 3903 N N . GLY A 1 252 ? 2.537 -46.334 -24.228 1.000 0.960 252 GLY A N 1
ATOM 3904 C CA . GLY A 1 252 ? 3.815 -45.990 -23.603 1.000 0.960 252 GLY A CA 1
ATOM 3905 C C . GLY A 1 252 ? 4.238 -46.918 -22.457 1.000 0.960 252 GLY A C 1
ATOM 3906 O O . GLY A 1 252 ? 3.979 -48.122 -22.515 1.000 0.960 252 GLY A O 1
ATOM 3910 N N . LEU A 1 253 ? 4.887 -46.386 -21.408 1.000 0.970 253 LEU A N 1
ATOM 3911 C CA . LEU A 1 253 ? 5.338 -47.200 -20.259 1.000 0.970 253 LEU A CA 1
ATOM 3912 C C . LEU A 1 253 ? 4.184 -47.973 -19.614 1.000 0.970 253 LEU A C 1
ATOM 3913 O O . LEU A 1 253 ? 4.339 -49.156 -19.305 1.000 0.970 253 LEU A O 1
ATOM 3929 N N . LEU A 1 254 ? 3.012 -47.348 -19.485 1.000 0.960 254 LEU A N 1
ATOM 3930 C CA . LEU A 1 254 ? 1.818 -48.016 -18.980 1.000 0.960 254 LEU A CA 1
ATOM 3931 C C . LEU A 1 254 ? 1.431 -49.210 -19.858 1.000 0.960 254 LEU A C 1
ATOM 3932 O O . LEU A 1 254 ? 1.157 -50.288 -19.334 1.000 0.960 254 LEU A O 1
ATOM 3948 N N . GLY A 1 255 ? 1.471 -49.047 -21.179 1.000 0.960 255 GLY A N 1
ATOM 3949 C CA . GLY A 1 255 ? 1.185 -50.123 -22.128 1.000 0.960 255 GLY A CA 1
ATOM 3950 C C . GLY A 1 255 ? 2.205 -51.269 -22.101 1.000 0.960 255 GLY A C 1
ATOM 3951 O O . GLY A 1 255 ? 1.822 -52.436 -22.182 1.000 0.960 255 GLY A O 1
ATOM 3955 N N . TYR A 1 256 ? 3.501 -50.969 -21.965 1.000 0.970 256 TYR A N 1
ATOM 3956 C CA . TYR A 1 256 ? 4.573 -51.975 -22.020 1.000 0.970 256 TYR A CA 1
ATOM 3957 C C . TYR A 1 256 ? 4.882 -52.654 -20.677 1.000 0.970 256 TYR A C 1
ATOM 3958 O O . TYR A 1 256 ? 5.228 -53.843 -20.658 1.000 0.970 256 TYR A O 1
ATOM 3976 N N . LEU A 1 257 ? 4.812 -51.899 -19.577 1.000 0.970 257 LEU A N 1
ATOM 3977 C CA . LEU A 1 257 ? 5.273 -52.279 -18.234 1.000 0.970 257 LEU A CA 1
ATOM 3978 C C . LEU A 1 257 ? 4.151 -52.259 -17.183 1.000 0.970 257 LEU A C 1
ATOM 3979 O O . LEU A 1 257 ? 4.368 -52.706 -16.059 1.000 0.970 257 LEU A O 1
ATOM 3995 N N . GLY A 1 258 ? 2.957 -51.755 -17.515 1.000 0.960 258 GLY A N 1
ATOM 3996 C CA . GLY A 1 258 ? 1.827 -51.693 -16.582 1.000 0.960 258 GLY A CA 1
ATOM 3997 C C . GLY A 1 258 ? 1.925 -50.562 -15.557 1.000 0.960 258 GLY A C 1
ATOM 3998 O O . GLY A 1 258 ? 1.241 -50.596 -14.534 1.000 0.960 258 GLY A O 1
ATOM 4002 N N . THR A 1 259 ? 2.779 -49.564 -15.793 1.000 0.960 259 THR A N 1
ATOM 4003 C CA . THR A 1 259 ? 2.900 -48.392 -14.922 1.000 0.960 259 THR A CA 1
ATOM 4004 C C . THR A 1 259 ? 3.294 -47.140 -15.704 1.000 0.960 259 THR A C 1
ATOM 4005 O O . THR A 1 259 ? 4.128 -47.211 -16.600 1.000 0.960 259 THR A O 1
ATOM 4016 N N . ASN A 1 260 ? 2.699 -45.997 -15.352 1.000 0.940 260 ASN A N 1
ATOM 4017 C CA . ASN A 1 260 ? 3.098 -44.667 -15.824 1.000 0.940 260 ASN A CA 1
ATOM 4018 C C . ASN A 1 260 ? 4.029 -43.941 -14.828 1.000 0.940 260 ASN A C 1
ATOM 4019 O O . ASN A 1 260 ? 4.401 -42.794 -15.062 1.000 0.940 260 ASN A O 1
ATOM 4030 N N . ASP A 1 261 ? 4.409 -44.587 -13.720 1.000 0.940 261 ASP A N 1
ATOM 4031 C CA . ASP A 1 261 ? 5.299 -44.010 -12.715 1.000 0.940 261 ASP A CA 1
ATOM 4032 C C . ASP A 1 261 ? 6.758 -44.333 -13.051 1.000 0.940 261 ASP A C 1
ATOM 4033 O O . ASP A 1 261 ? 7.231 -45.458 -12.879 1.000 0.940 261 ASP A O 1
ATOM 4042 N N . ALA A 1 262 ? 7.489 -43.324 -13.513 1.000 0.930 262 ALA A N 1
ATOM 4043 C CA . ALA A 1 262 ? 8.896 -43.462 -13.856 1.000 0.930 262 ALA A CA 1
ATOM 4044 C C . ALA A 1 262 ? 9.781 -43.827 -12.656 1.000 0.930 262 ALA A C 1
ATOM 4045 O O . ALA A 1 262 ? 10.741 -44.572 -12.834 1.000 0.930 262 ALA A O 1
ATOM 4052 N N . VAL A 1 263 ? 9.446 -43.387 -11.435 1.000 0.940 263 VAL A N 1
ATOM 4053 C CA . VAL A 1 263 ? 10.197 -43.773 -10.226 1.000 0.940 263 VAL A CA 1
ATOM 4054 C C . VAL A 1 263 ? 10.096 -45.283 -10.025 1.000 0.940 263 VAL A C 1
ATOM 4055 O O . VAL A 1 263 ? 11.086 -45.947 -9.715 1.000 0.940 263 VAL A O 1
ATOM 4068 N N . LYS A 1 264 ? 8.913 -45.850 -10.279 1.000 0.960 264 LYS A N 1
ATOM 4069 C CA . LYS A 1 264 ? 8.690 -47.297 -10.238 1.000 0.960 264 LYS A CA 1
ATOM 4070 C C . LYS A 1 264 ? 9.442 -48.027 -11.358 1.000 0.960 264 LYS A C 1
ATOM 4071 O O . LYS A 1 264 ? 10.013 -49.085 -11.104 1.000 0.960 264 LYS A O 1
ATOM 4090 N N . VAL A 1 265 ? 9.494 -47.464 -12.569 1.000 0.960 265 VAL A N 1
ATOM 4091 C CA . VAL A 1 265 ? 10.278 -48.031 -13.686 1.000 0.960 265 VAL A CA 1
ATOM 4092 C C . VAL A 1 265 ? 11.775 -48.036 -13.367 1.000 0.960 265 VAL A C 1
ATOM 4093 O O . VAL A 1 265 ? 12.426 -49.064 -13.533 1.000 0.960 265 VAL A O 1
ATOM 4106 N N . GLU A 1 266 ? 12.324 -46.947 -12.831 1.000 0.950 266 GLU A N 1
ATOM 4107 C CA . GLU A 1 266 ? 13.732 -46.886 -12.415 1.000 0.950 266 GLU A CA 1
ATOM 4108 C C . GLU A 1 266 ? 14.049 -47.893 -11.297 1.000 0.950 266 GLU A C 1
ATOM 4109 O O . GLU A 1 266 ? 15.102 -48.537 -11.324 1.000 0.950 266 GLU A O 1
ATOM 4121 N N . GLN A 1 267 ? 13.123 -48.103 -10.354 1.000 0.960 267 GLN A N 1
ATOM 4122 C CA . GLN A 1 267 ? 13.248 -49.156 -9.341 1.000 0.960 267 GLN A CA 1
ATOM 4123 C C . GLN A 1 267 ? 13.275 -50.567 -9.957 1.000 0.960 267 GLN A C 1
ATOM 4124 O O . GLN A 1 267 ? 14.113 -51.379 -9.563 1.000 0.960 267 GLN A O 1
ATOM 4138 N N . MET A 1 268 ? 12.420 -50.870 -10.945 1.000 0.960 268 MET A N 1
ATOM 4139 C CA . MET A 1 268 ? 12.459 -52.152 -11.675 1.000 0.960 268 MET A CA 1
ATOM 4140 C C . MET A 1 268 ? 13.810 -52.350 -12.383 1.000 0.960 268 MET A C 1
ATOM 4141 O O . MET A 1 268 ? 14.401 -53.428 -12.296 1.000 0.960 268 MET A O 1
ATOM 4155 N N . ILE A 1 269 ? 14.343 -51.288 -13.006 1.000 0.960 269 ILE A N 1
ATOM 4156 C CA . ILE A 1 269 ? 15.655 -51.291 -13.677 1.000 0.960 269 ILE A CA 1
ATOM 4157 C C . ILE A 1 269 ? 16.797 -51.570 -12.690 1.000 0.960 269 ILE A C 1
ATOM 4158 O O . ILE A 1 269 ? 17.730 -52.305 -13.022 1.000 0.960 269 ILE A O 1
ATOM 4174 N N . GLN A 1 270 ? 16.749 -51.006 -11.480 1.000 0.950 270 GLN A N 1
ATOM 4175 C CA . GLN A 1 270 ? 17.719 -51.311 -10.420 1.000 0.950 270 GLN A CA 1
ATOM 4176 C C . GLN A 1 270 ? 17.572 -52.743 -9.881 1.000 0.950 270 GLN A C 1
ATOM 4177 O O . GLN A 1 270 ? 18.573 -53.357 -9.518 1.000 0.950 270 GLN A O 1
ATOM 4191 N N . GLY A 1 271 ? 16.354 -53.295 -9.878 1.000 0.960 271 GLY A N 1
ATOM 4192 C CA . GLY A 1 271 ? 16.063 -54.687 -9.517 1.000 0.960 271 GLY A CA 1
ATOM 4193 C C . GLY A 1 271 ? 16.484 -55.732 -10.560 1.000 0.960 271 GLY A C 1
ATOM 4194 O O . GLY A 1 271 ? 16.332 -56.925 -10.307 1.000 0.960 271 GLY A O 1
ATOM 4198 N N . GLY A 1 272 ? 17.018 -55.308 -11.712 1.000 0.960 272 GLY A N 1
ATOM 4199 C CA . GLY A 1 272 ? 17.494 -56.197 -12.776 1.000 0.960 272 GLY A CA 1
ATOM 4200 C C . GLY A 1 272 ? 16.465 -56.517 -13.864 1.000 0.960 272 GLY A C 1
ATOM 4201 O O . GLY A 1 272 ? 16.699 -57.425 -14.658 1.000 0.960 272 GLY A O 1
ATOM 4205 N N . ASP A 1 273 ? 15.341 -55.795 -13.932 1.000 0.970 273 ASP A N 1
ATOM 4206 C CA . ASP A 1 273 ? 14.359 -55.967 -15.007 1.000 0.970 273 ASP A CA 1
ATOM 4207 C C . ASP A 1 273 ? 14.895 -55.400 -16.337 1.000 0.970 273 ASP A C 1
ATOM 4208 O O . ASP A 1 273 ? 14.857 -54.192 -16.598 1.000 0.970 273 ASP A O 1
ATOM 4217 N N . GLU A 1 274 ? 15.406 -56.287 -17.197 1.000 0.960 274 GLU A N 1
ATOM 4218 C CA . GLU A 1 274 ? 15.925 -55.908 -18.516 1.000 0.960 274 GLU A CA 1
ATOM 4219 C C . GLU A 1 274 ? 14.848 -55.372 -19.460 1.000 0.960 274 GLU A C 1
ATOM 4220 O O . GLU A 1 274 ? 15.156 -54.538 -20.311 1.000 0.960 274 GLU A O 1
ATOM 4232 N N . LYS A 1 275 ? 13.585 -55.791 -19.313 1.000 0.970 275 LYS A N 1
ATOM 4233 C CA . LYS A 1 275 ? 12.496 -55.278 -20.151 1.000 0.970 275 LYS A CA 1
ATOM 4234 C C . LYS A 1 275 ? 12.179 -53.839 -19.767 1.000 0.970 275 LYS A C 1
ATOM 4235 O O . LYS A 1 275 ? 12.024 -52.997 -20.650 1.000 0.970 275 LYS A O 1
ATOM 4254 N N . ALA A 1 276 ? 12.110 -53.546 -18.470 1.000 0.970 276 ALA A N 1
ATOM 4255 C CA . ALA A 1 276 ? 11.935 -52.182 -17.989 1.000 0.970 276 ALA A CA 1
ATOM 4256 C C . ALA A 1 276 ? 13.048 -51.269 -18.518 1.000 0.970 276 ALA A C 1
ATOM 4257 O O . ALA A 1 276 ? 12.750 -50.198 -19.045 1.000 0.970 276 ALA A O 1
ATOM 4264 N N . ARG A 1 277 ? 14.308 -51.730 -18.472 1.000 0.970 277 ARG A N 1
ATOM 4265 C CA . ARG A 1 277 ? 15.452 -50.986 -19.024 1.000 0.970 277 ARG A CA 1
ATOM 4266 C C . ARG A 1 277 ? 15.302 -50.769 -20.525 1.000 0.970 277 ARG A C 1
ATOM 4267 O O . ARG A 1 277 ? 15.333 -49.628 -20.971 1.000 0.970 277 ARG A O 1
ATOM 4288 N N . PHE A 1 278 ? 15.055 -51.843 -21.276 1.000 0.970 278 PHE A N 1
ATOM 4289 C CA . PHE A 1 278 ? 14.901 -51.788 -22.728 1.000 0.970 278 PHE A CA 1
ATOM 4290 C C . PHE A 1 278 ? 13.817 -50.788 -23.168 1.000 0.970 278 PHE A C 1
ATOM 4291 O O . PHE A 1 278 ? 14.033 -50.023 -24.105 1.000 0.970 278 PHE A O 1
ATOM 4308 N N . ILE A 1 279 ? 12.667 -50.739 -22.484 1.000 0.980 279 ILE A N 1
ATOM 4309 C CA . ILE A 1 279 ? 11.577 -49.807 -22.822 1.000 0.980 279 ILE A CA 1
ATOM 4310 C C . ILE A 1 279 ? 11.882 -48.375 -22.373 1.000 0.980 279 ILE A C 1
ATOM 4311 O O . ILE A 1 279 ? 11.587 -47.426 -23.098 1.000 0.980 279 ILE A O 1
ATOM 4327 N N . TYR A 1 280 ? 12.473 -48.192 -21.197 1.000 0.970 280 TYR A N 1
ATOM 4328 C CA . TYR A 1 280 ? 12.798 -46.855 -20.707 1.000 0.970 280 TYR A CA 1
ATOM 4329 C C . TYR A 1 280 ? 13.860 -46.176 -21.586 1.000 0.970 280 TYR A C 1
ATOM 4330 O O . TYR A 1 280 ? 13.706 -45.010 -21.955 1.000 0.970 280 TYR A O 1
ATOM 4348 N N . ASP A 1 281 ? 14.861 -46.936 -22.036 1.000 0.970 281 ASP A N 1
ATOM 4349 C CA . ASP A 1 281 ? 15.871 -46.464 -22.987 1.000 0.970 281 ASP A CA 1
ATOM 4350 C C . ASP A 1 281 ? 15.261 -46.151 -24.364 1.000 0.970 281 ASP A C 1
ATOM 4351 O O . ASP A 1 281 ? 15.645 -45.171 -25.004 1.000 0.970 281 ASP A O 1
ATOM 4360 N N . ALA A 1 282 ? 14.260 -46.919 -24.812 1.000 0.980 282 ALA A N 1
ATOM 4361 C CA . ALA A 1 282 ? 13.545 -46.632 -26.057 1.000 0.980 282 ALA A CA 1
ATOM 4362 C C . ALA A 1 282 ? 12.786 -45.294 -26.002 1.000 0.980 282 ALA A C 1
ATOM 4363 O O . ALA A 1 282 ? 12.723 -44.581 -27.006 1.000 0.980 282 ALA A O 1
ATOM 4370 N N . MET A 1 283 ? 12.247 -44.933 -24.835 1.000 0.980 283 MET A N 1
ATOM 4371 C CA . MET A 1 283 ? 11.583 -43.645 -24.630 1.000 0.980 283 MET A CA 1
ATOM 4372 C C . MET A 1 283 ? 12.584 -42.489 -24.763 1.000 0.980 283 MET A C 1
ATOM 4373 O O . MET A 1 283 ? 12.363 -41.568 -25.549 1.000 0.980 283 MET A O 1
ATOM 4387 N N . ALA A 1 284 ? 13.724 -42.568 -24.065 1.000 0.980 284 ALA A N 1
ATOM 4388 C CA . ALA A 1 284 ? 14.807 -41.584 -24.168 1.000 0.980 284 ALA A CA 1
ATOM 4389 C C . ALA A 1 284 ? 15.329 -41.458 -25.608 1.000 0.980 284 ALA A C 1
ATOM 4390 O O . ALA A 1 284 ? 15.534 -40.348 -26.100 1.000 0.980 284 ALA A O 1
ATOM 4397 N N . TYR A 1 285 ? 15.488 -42.592 -26.300 1.000 0.980 285 TYR A N 1
ATOM 4398 C CA . TYR A 1 285 ? 15.897 -42.638 -27.701 1.000 0.980 285 TYR A CA 1
ATOM 4399 C C . TYR A 1 285 ? 14.925 -41.879 -28.619 1.000 0.980 285 TYR A C 1
ATOM 4400 O O . TYR A 1 285 ? 15.369 -41.124 -29.484 1.000 0.980 285 TYR A O 1
ATOM 4418 N N . GLN A 1 286 ? 13.607 -42.019 -28.432 1.000 0.980 286 GLN A N 1
ATOM 4419 C CA . GLN A 1 286 ? 12.634 -41.257 -29.224 1.000 0.980 286 GLN A CA 1
ATOM 4420 C C . GLN A 1 286 ? 12.644 -39.760 -28.889 1.000 0.980 286 GLN A C 1
ATOM 4421 O O . GLN A 1 286 ? 12.593 -38.944 -29.806 1.000 0.980 286 GLN A O 1
ATOM 4435 N N . VAL A 1 287 ? 12.775 -39.385 -27.610 1.000 0.990 287 VAL A N 1
ATOM 4436 C CA . VAL A 1 287 ? 12.920 -37.972 -27.212 1.000 0.990 287 VAL A CA 1
ATOM 4437 C C . VAL A 1 287 ? 14.164 -37.353 -27.849 1.000 0.990 287 VAL A C 1
ATOM 4438 O O . VAL A 1 287 ? 14.092 -36.266 -28.419 1.000 0.990 287 VAL A O 1
ATOM 4451 N N . ALA A 1 288 ? 15.293 -38.065 -27.812 1.000 0.990 288 ALA A N 1
ATOM 4452 C CA . ALA A 1 288 ? 16.542 -37.620 -28.415 1.000 0.990 288 ALA A CA 1
ATOM 4453 C C . ALA A 1 288 ? 16.427 -37.434 -29.933 1.000 0.990 288 ALA A C 1
ATOM 4454 O O . ALA A 1 288 ? 16.923 -36.446 -30.477 1.000 0.990 288 ALA A O 1
ATOM 4461 N N . LYS A 1 289 ? 15.740 -38.351 -30.621 1.000 0.980 289 LYS A N 1
ATOM 4462 C CA . LYS A 1 289 ? 15.453 -38.197 -32.050 1.000 0.980 289 LYS A CA 1
ATOM 4463 C C . LYS A 1 289 ? 14.612 -36.959 -32.348 1.000 0.980 289 LYS A C 1
ATOM 4464 O O . LYS A 1 289 ? 14.901 -36.284 -33.330 1.000 0.980 289 LYS A O 1
ATOM 4483 N N . GLU A 1 290 ? 13.623 -36.645 -31.516 1.000 0.980 290 GLU A N 1
ATOM 4484 C CA . GLU A 1 290 ? 12.760 -35.480 -31.732 1.000 0.980 290 GLU A CA 1
ATOM 4485 C C . GLU A 1 290 ? 13.503 -34.160 -31.485 1.000 0.980 290 GLU A C 1
ATOM 4486 O O . GLU A 1 290 ? 13.380 -33.226 -32.271 1.000 0.980 290 GLU A O 1
ATOM 4498 N N . ILE A 1 291 ? 14.372 -34.105 -30.467 1.000 0.990 291 ILE A N 1
ATOM 4499 C CA . ILE A 1 291 ? 15.319 -32.991 -30.272 1.000 0.990 291 ILE A CA 1
ATOM 4500 C C . ILE A 1 291 ? 16.245 -32.859 -31.497 1.000 0.990 291 ILE A C 1
ATOM 4501 O O . ILE A 1 291 ? 16.534 -31.752 -31.955 1.000 0.990 291 ILE A O 1
ATOM 4517 N N . GLY A 1 292 ? 16.671 -33.988 -32.072 1.000 0.980 292 GLY A N 1
ATOM 4518 C CA . GLY A 1 292 ? 17.440 -34.029 -33.315 1.000 0.980 292 GLY A CA 1
ATOM 4519 C C . GLY A 1 292 ? 16.680 -33.473 -34.525 1.000 0.980 292 GLY A C 1
ATOM 4520 O O . GLY A 1 292 ? 17.251 -32.708 -35.297 1.000 0.980 292 GLY A O 1
ATOM 4524 N N . ALA A 1 293 ? 15.395 -33.794 -34.684 1.000 0.970 293 ALA A N 1
ATOM 4525 C CA . ALA A 1 293 ? 14.551 -33.216 -35.732 1.000 0.970 293 ALA A CA 1
ATOM 4526 C C . ALA A 1 293 ? 14.327 -31.706 -35.514 1.000 0.970 293 ALA A C 1
ATOM 4527 O O . ALA A 1 293 ? 14.426 -30.912 -36.451 1.000 0.970 293 ALA A O 1
ATOM 4534 N N . ALA A 1 294 ? 14.123 -31.292 -34.264 1.000 0.980 294 ALA A N 1
ATOM 4535 C CA . ALA A 1 294 ? 13.975 -29.894 -33.872 1.000 0.980 294 ALA A CA 1
ATOM 4536 C C . ALA A 1 294 ? 15.232 -29.047 -34.167 1.000 0.980 294 ALA A C 1
ATOM 4537 O O . ALA A 1 294 ? 15.116 -27.884 -34.559 1.000 0.980 294 ALA A O 1
ATOM 4544 N N . SER A 1 295 ? 16.441 -29.610 -34.050 1.000 0.980 295 SER A N 1
ATOM 4545 C CA . SER A 1 295 ? 17.677 -28.884 -34.393 1.000 0.980 295 SER A CA 1
ATOM 4546 C C . SER A 1 295 ? 17.777 -28.590 -35.889 1.000 0.980 295 SER A C 1
ATOM 4547 O O . SER A 1 295 ? 18.236 -27.513 -36.282 1.000 0.980 295 SER A O 1
ATOM 4555 N N . ALA A 1 296 ? 17.260 -29.493 -36.727 1.000 0.970 296 ALA A N 1
ATOM 4556 C CA . ALA A 1 296 ? 17.146 -29.257 -38.158 1.000 0.970 296 ALA A CA 1
ATOM 4557 C C . ALA A 1 296 ? 16.179 -28.100 -38.461 1.000 0.970 296 ALA A C 1
ATOM 4558 O O . ALA A 1 296 ? 16.479 -27.284 -39.335 1.000 0.970 296 ALA A O 1
ATOM 4565 N N . ALA A 1 297 ? 15.082 -27.960 -37.705 1.000 0.970 297 ALA A N 1
ATOM 4566 C CA . ALA A 1 297 ? 14.144 -26.842 -37.856 1.000 0.970 297 ALA A CA 1
ATOM 4567 C C . ALA A 1 297 ? 14.798 -25.475 -37.568 1.000 0.970 297 ALA A C 1
ATOM 4568 O O . ALA A 1 297 ? 14.521 -24.494 -38.258 1.000 0.970 297 ALA A O 1
ATOM 4575 N N . LEU A 1 298 ? 15.740 -25.421 -36.621 1.000 0.970 298 LEU A N 1
ATOM 4576 C CA . LEU A 1 298 ? 16.563 -24.234 -36.344 1.000 0.970 298 LEU A CA 1
ATOM 4577 C C . LEU A 1 298 ? 17.806 -24.119 -37.234 1.000 0.970 298 LEU A C 1
ATOM 4578 O O . LEU A 1 298 ? 18.622 -23.223 -37.025 1.000 0.970 298 LEU A O 1
ATOM 4594 N N . LYS A 1 299 ? 17.970 -24.996 -38.231 1.000 0.970 299 LYS A N 1
ATOM 4595 C CA . LYS A 1 299 ? 19.149 -25.053 -39.115 1.000 0.970 299 LYS A CA 1
ATOM 4596 C C . LYS A 1 299 ? 20.467 -25.222 -38.350 1.000 0.970 299 LYS A C 1
ATOM 4597 O O . LYS A 1 299 ? 21.496 -24.693 -38.758 1.000 0.970 299 LYS A O 1
ATOM 4616 N N . GLY A 1 300 ? 20.428 -25.939 -37.230 1.000 0.960 300 GLY A N 1
ATOM 4617 C CA . GLY A 1 300 ? 21.568 -26.117 -36.335 1.000 0.960 300 GLY A CA 1
ATOM 4618 C C . GLY A 1 300 ? 21.903 -24.896 -35.469 1.000 0.960 300 GLY A C 1
ATOM 4619 O O . GLY A 1 300 ? 22.787 -24.998 -34.627 1.000 0.960 300 GLY A O 1
ATOM 4623 N N . GLU A 1 301 ? 21.202 -23.763 -35.609 1.000 0.970 301 GLU A N 1
ATOM 4624 C CA . GLU A 1 301 ? 21.384 -22.581 -34.753 1.000 0.970 301 GLU A CA 1
ATOM 4625 C C . GLU A 1 301 ? 20.659 -22.770 -33.407 1.000 0.970 301 GLU A C 1
ATOM 4626 O O . GLU A 1 301 ? 19.647 -22.124 -33.133 1.000 0.970 301 GLU A O 1
ATOM 4638 N N . VAL A 1 302 ? 21.161 -23.696 -32.584 1.000 0.980 302 VAL A N 1
ATOM 4639 C CA . VAL A 1 302 ? 20.614 -24.037 -31.262 1.000 0.980 302 VAL A CA 1
ATOM 4640 C C . VAL A 1 302 ? 21.561 -23.533 -30.178 1.000 0.980 302 VAL A C 1
ATOM 4641 O O . VAL A 1 302 ? 22.629 -24.098 -29.958 1.000 0.980 302 VAL A O 1
ATOM 4654 N N . GLU A 1 303 ? 21.176 -22.475 -29.474 1.000 0.970 303 GLU A N 1
ATOM 4655 C CA . GLU A 1 303 ? 22.017 -21.889 -28.423 1.000 0.970 303 GLU A CA 1
ATOM 4656 C C . GLU A 1 303 ? 21.926 -22.635 -27.091 1.000 0.970 303 GLU A C 1
ATOM 4657 O O . GLU A 1 303 ? 22.850 -22.538 -26.291 1.000 0.970 303 GLU A O 1
ATOM 4669 N N . ALA A 1 304 ? 20.820 -23.339 -26.838 1.000 0.980 304 ALA A N 1
ATOM 4670 C CA . ALA A 1 304 ? 20.670 -24.227 -25.690 1.000 0.980 304 ALA A CA 1
ATOM 4671 C C . ALA A 1 304 ? 19.552 -25.252 -25.919 1.000 0.980 304 ALA A C 1
ATOM 4672 O O . ALA A 1 304 ? 18.558 -24.981 -26.606 1.000 0.980 304 ALA A O 1
ATOM 4679 N N . ILE A 1 305 ? 19.681 -26.408 -25.272 1.000 0.990 305 ILE A N 1
ATOM 4680 C CA . ILE A 1 305 ? 18.612 -27.399 -25.134 1.000 0.990 305 ILE A CA 1
ATOM 4681 C C . ILE A 1 305 ? 18.184 -27.446 -23.668 1.000 0.990 305 ILE A C 1
ATOM 4682 O O . ILE A 1 305 ? 19.020 -27.553 -22.774 1.000 0.990 305 ILE A O 1
ATOM 4698 N N . VAL A 1 306 ? 16.881 -27.384 -23.403 1.000 0.990 306 VAL A N 1
ATOM 4699 C CA . VAL A 1 306 ? 16.333 -27.404 -22.041 1.000 0.990 306 VAL A CA 1
ATOM 4700 C C . VAL A 1 306 ? 15.515 -28.670 -21.811 1.000 0.990 306 VAL A C 1
ATOM 4701 O O . VAL A 1 306 ? 14.531 -28.910 -22.508 1.000 0.990 306 VAL A O 1
ATOM 4714 N N . LEU A 1 307 ? 15.879 -29.451 -20.795 1.000 0.990 307 LEU A N 1
ATOM 4715 C CA . LEU A 1 307 ? 15.123 -30.606 -20.312 1.000 0.990 307 LEU A CA 1
ATOM 4716 C C . LEU A 1 307 ? 14.321 -30.214 -19.068 1.000 0.990 307 LEU A C 1
ATOM 4717 O O . LEU A 1 307 ? 14.885 -29.793 -18.056 1.000 0.990 307 LEU A O 1
ATOM 4733 N N . THR A 1 308 ? 13.001 -30.351 -19.132 1.000 0.980 308 THR A N 1
ATOM 4734 C CA . THR A 1 308 ? 12.085 -29.985 -18.043 1.000 0.980 308 THR A CA 1
ATOM 4735 C C . THR A 1 308 ? 10.948 -31.002 -17.887 1.000 0.980 308 THR A C 1
ATOM 4736 O O . THR A 1 308 ? 10.920 -32.018 -18.582 1.000 0.980 308 THR A O 1
ATOM 4747 N N . GLY A 1 309 ? 10.018 -30.767 -16.959 1.000 0.960 309 GLY A N 1
ATOM 4748 C CA . GLY A 1 309 ? 8.927 -31.683 -16.619 1.000 0.960 309 GLY A CA 1
ATOM 4749 C C . GLY A 1 309 ? 9.296 -32.701 -15.534 1.000 0.960 309 GLY A C 1
ATOM 4750 O O . GLY A 1 309 ? 10.392 -32.677 -14.968 1.000 0.960 309 GLY A O 1
ATOM 4754 N N . GLY A 1 310 ? 8.353 -33.587 -15.205 1.000 0.950 310 GLY A N 1
ATOM 4755 C CA . GLY A 1 310 ? 8.506 -34.567 -14.124 1.000 0.950 310 GLY A CA 1
ATOM 4756 C C . GLY A 1 310 ? 9.638 -35.579 -14.346 1.000 0.950 310 GLY A C 1
ATOM 4757 O O . GLY A 1 310 ? 10.375 -35.888 -13.414 1.000 0.950 310 GLY A O 1
ATOM 4761 N N . LEU A 1 311 ? 9.847 -36.047 -15.579 1.000 0.960 311 LEU A N 1
ATOM 4762 C CA . LEU A 1 311 ? 10.898 -37.025 -15.899 1.000 0.960 311 LEU A CA 1
ATOM 4763 C C . LEU A 1 311 ? 12.312 -36.432 -15.817 1.000 0.960 311 LEU A C 1
ATOM 4764 O O . LEU A 1 311 ? 13.281 -37.174 -15.680 1.000 0.960 311 LEU A O 1
ATOM 4780 N N . ALA A 1 312 ? 12.450 -35.102 -15.843 1.000 0.970 312 ALA A N 1
ATOM 4781 C CA . ALA A 1 312 ? 13.747 -34.438 -15.720 1.000 0.970 312 ALA A CA 1
ATOM 4782 C C . ALA A 1 312 ? 14.364 -34.551 -14.309 1.000 0.970 312 ALA A C 1
ATOM 4783 O O . ALA A 1 312 ? 15.560 -34.311 -14.150 1.000 0.970 312 ALA A O 1
ATOM 4790 N N . TYR A 1 313 ? 13.597 -34.958 -13.287 1.000 0.950 313 TYR A N 1
ATOM 4791 C CA . TYR A 1 313 ? 14.174 -35.355 -11.994 1.000 0.950 313 TYR A CA 1
ATOM 4792 C C . TYR A 1 313 ? 15.016 -36.644 -12.102 1.000 0.950 313 TYR A C 1
ATOM 4793 O O . TYR A 1 313 ? 15.952 -36.832 -11.320 1.000 0.950 313 TYR A O 1
ATOM 4811 N N . GLY A 1 314 ? 14.714 -37.523 -13.068 1.000 0.940 314 GLY A N 1
ATOM 4812 C CA . GLY A 1 314 ? 15.397 -38.798 -13.288 1.000 0.940 314 GLY A CA 1
ATOM 4813 C C . GLY A 1 314 ? 16.778 -38.606 -13.909 1.000 0.940 314 GLY A C 1
ATOM 4814 O O . GLY A 1 314 ? 16.919 -38.486 -15.125 1.000 0.940 314 GLY A O 1
ATOM 4818 N N . LYS A 1 315 ? 17.831 -38.601 -13.082 1.000 0.940 315 LYS A N 1
ATOM 4819 C CA . LYS A 1 315 ? 19.216 -38.381 -13.547 1.000 0.940 315 LYS A CA 1
ATOM 4820 C C . LYS A 1 315 ? 19.657 -39.393 -14.597 1.000 0.940 315 LYS A C 1
ATOM 4821 O O . LYS A 1 315 ? 20.358 -39.031 -15.536 1.000 0.940 315 LYS A O 1
ATOM 4840 N N . SER A 1 316 ? 19.263 -40.651 -14.422 1.000 0.940 316 SER A N 1
ATOM 4841 C CA . SER A 1 316 ? 19.618 -41.718 -15.355 1.000 0.940 316 SER A CA 1
ATOM 4842 C C . SER A 1 316 ? 18.956 -41.493 -16.716 1.000 0.940 316 SER A C 1
ATOM 4843 O O . SER A 1 316 ? 19.647 -41.459 -17.733 1.000 0.940 316 SER A O 1
ATOM 4851 N N . PHE A 1 317 ? 17.652 -41.205 -16.714 1.000 0.960 317 PHE A N 1
ATOM 4852 C CA . PHE A 1 317 ? 16.880 -40.886 -17.909 1.000 0.960 317 PHE A CA 1
ATOM 4853 C C . PHE A 1 317 ? 17.424 -39.650 -18.644 1.000 0.960 317 PHE A C 1
ATOM 4854 O O . PHE A 1 317 ? 17.679 -39.702 -19.846 1.000 0.960 317 PHE A O 1
ATOM 4871 N N . VAL A 1 318 ? 17.709 -38.560 -17.920 1.000 0.980 318 VAL A N 1
ATOM 4872 C CA . VAL A 1 318 ? 18.353 -37.356 -18.476 1.000 0.980 318 VAL A CA 1
ATOM 4873 C C . VAL A 1 318 ? 19.726 -37.680 -19.074 1.000 0.980 318 VAL A C 1
ATOM 4874 O O . VAL A 1 318 ? 20.043 -37.201 -20.161 1.000 0.980 318 VAL A O 1
ATOM 4887 N N . SER A 1 319 ? 20.536 -38.514 -18.410 1.000 0.970 319 SER A N 1
ATOM 4888 C CA . SER A 1 319 ? 21.859 -38.901 -18.914 1.000 0.970 319 SER A CA 1
ATOM 4889 C C . SER A 1 319 ? 21.780 -39.771 -20.172 1.000 0.970 319 SER A C 1
ATOM 4890 O O . SER A 1 319 ? 22.634 -39.635 -21.047 1.000 0.970 319 SER A O 1
ATOM 4898 N N . ALA A 1 320 ? 20.755 -40.620 -20.294 1.000 0.970 320 ALA A N 1
ATOM 4899 C CA . ALA A 1 320 ? 20.492 -41.383 -21.510 1.000 0.970 320 ALA A CA 1
ATOM 4900 C C . ALA A 1 320 ? 20.162 -40.452 -22.682 1.000 0.970 320 ALA A C 1
ATOM 4901 O O . ALA A 1 320 ? 20.779 -40.565 -23.738 1.000 0.970 320 ALA A O 1
ATOM 4908 N N . ILE A 1 321 ? 19.274 -39.472 -22.484 1.000 0.980 321 ILE A N 1
ATOM 4909 C CA . ILE A 1 321 ? 18.953 -38.473 -23.517 1.000 0.980 321 ILE A CA 1
ATOM 4910 C C . ILE A 1 321 ? 20.213 -37.697 -23.922 1.000 0.980 321 ILE A C 1
ATOM 4911 O O . ILE A 1 321 ? 20.515 -37.609 -25.112 1.000 0.980 321 ILE A O 1
ATOM 4927 N N . ARG A 1 322 ? 20.992 -37.204 -22.947 1.000 0.970 322 ARG A N 1
ATOM 4928 C CA . ARG A 1 322 ? 22.228 -36.435 -23.188 1.000 0.970 322 ARG A CA 1
ATOM 4929 C C . ARG A 1 322 ? 23.237 -37.163 -24.071 1.000 0.970 322 ARG A C 1
ATOM 4930 O O . ARG A 1 322 ? 23.830 -36.533 -24.942 1.000 0.970 322 ARG A O 1
ATOM 4951 N N . SER A 1 323 ? 23.352 -38.487 -23.940 1.000 0.970 323 SER A N 1
ATOM 4952 C CA . SER A 1 323 ? 24.266 -39.291 -24.767 1.000 0.970 323 SER A CA 1
ATOM 4953 C C . SER A 1 323 ? 24.012 -39.191 -26.282 1.000 0.970 323 SER A C 1
ATOM 4954 O O . SER A 1 323 ? 24.911 -39.484 -27.069 1.000 0.970 323 SER A O 1
ATOM 4962 N N . TYR A 1 324 ? 22.826 -38.728 -26.696 1.000 0.980 324 TYR A N 1
ATOM 4963 C CA . TYR A 1 324 ? 22.441 -38.564 -28.099 1.000 0.980 324 TYR A CA 1
ATOM 4964 C C . TYR A 1 324 ? 22.428 -37.118 -28.597 1.000 0.980 324 TYR A C 1
ATOM 4965 O O . TYR A 1 324 ? 22.366 -36.912 -29.809 1.000 0.980 324 TYR A O 1
ATOM 4983 N N . ILE A 1 325 ? 22.439 -36.128 -27.701 1.000 0.970 325 ILE A N 1
ATOM 4984 C CA . ILE A 1 325 ? 22.168 -34.724 -28.055 1.000 0.970 325 ILE A CA 1
ATOM 4985 C C . ILE A 1 325 ? 23.249 -33.752 -27.601 1.000 0.970 325 ILE A C 1
ATOM 4986 O O . ILE A 1 325 ? 23.250 -32.623 -28.078 1.000 0.970 325 ILE A O 1
ATOM 5002 N N . ASP A 1 326 ? 24.174 -34.169 -26.731 1.000 0.960 326 ASP A N 1
ATOM 5003 C CA . ASP A 1 326 ? 25.239 -33.289 -26.225 1.000 0.960 326 ASP A CA 1
ATOM 5004 C C . ASP A 1 326 ? 26.116 -32.714 -27.366 1.000 0.960 326 ASP A C 1
ATOM 5005 O O . ASP A 1 326 ? 26.785 -31.705 -27.182 1.000 0.960 326 ASP A O 1
ATOM 5014 N N . TRP A 1 327 ? 26.101 -33.309 -28.567 1.000 0.960 327 TRP A N 1
ATOM 5015 C CA . TRP A 1 327 ? 26.781 -32.768 -29.754 1.000 0.960 327 TRP A CA 1
ATOM 5016 C C . TRP A 1 327 ? 26.039 -31.605 -30.435 1.000 0.960 327 TRP A C 1
ATOM 5017 O O . TRP A 1 327 ? 26.633 -30.921 -31.265 1.000 0.960 327 TRP A O 1
ATOM 5038 N N . ILE A 1 328 ? 24.752 -31.406 -30.132 1.000 0.980 328 ILE A N 1
ATOM 5039 C CA . ILE A 1 328 ? 23.904 -30.376 -30.747 1.000 0.980 328 ILE A CA 1
ATOM 5040 C C . ILE A 1 328 ? 24.119 -29.024 -30.055 1.000 0.980 328 ILE A C 1
ATOM 5041 O O . ILE A 1 328 ? 24.294 -28.020 -30.740 1.000 0.980 328 ILE A O 1
ATOM 5057 N N . SER A 1 329 ? 24.061 -28.980 -28.717 1.000 0.970 329 SER A N 1
ATOM 5058 C CA . SER A 1 329 ? 24.233 -27.762 -27.910 1.000 0.970 329 SER A CA 1
ATOM 5059 C C . SER A 1 329 ? 24.400 -28.105 -26.425 1.000 0.970 329 SER A C 1
ATOM 5060 O O . SER A 1 329 ? 24.179 -29.247 -26.013 1.000 0.970 329 SER A O 1
ATOM 5068 N N . ASP A 1 330 ? 24.726 -27.103 -25.611 1.000 0.960 330 ASP A N 1
ATOM 5069 C CA . ASP A 1 330 ? 24.711 -27.233 -24.156 1.000 0.960 330 ASP A CA 1
ATOM 5070 C C . ASP A 1 330 ? 23.300 -27.581 -23.643 1.000 0.960 330 ASP A C 1
ATOM 5071 O O . ASP A 1 330 ? 22.286 -27.064 -24.126 1.000 0.960 330 ASP A O 1
ATOM 5080 N N . VAL A 1 331 ? 23.234 -28.453 -22.627 1.000 0.980 331 VAL A N 1
ATOM 5081 C CA . VAL A 1 331 ? 21.975 -28.960 -22.056 1.000 0.980 331 VAL A CA 1
ATOM 5082 C C . VAL A 1 331 ? 21.749 -28.420 -20.648 1.000 0.980 331 VAL A C 1
ATOM 5083 O O . VAL A 1 331 ? 22.469 -28.756 -19.704 1.000 0.980 331 VAL A O 1
ATOM 5096 N N . LEU A 1 332 ? 20.682 -27.644 -20.494 1.000 0.980 332 LEU A N 1
ATOM 5097 C CA . LEU A 1 332 ? 20.178 -27.159 -19.215 1.000 0.980 332 LEU A CA 1
ATOM 5098 C C . LEU A 1 332 ? 19.047 -28.066 -18.724 1.000 0.980 332 LEU A C 1
ATOM 5099 O O . LEU A 1 332 ? 18.220 -28.536 -19.504 1.000 0.980 332 LEU A O 1
ATOM 5115 N N . VAL A 1 333 ? 18.991 -28.311 -17.417 1.000 0.980 333 VAL A N 1
ATOM 5116 C CA . VAL A 1 333 ? 17.981 -29.185 -16.806 1.000 0.980 333 VAL A CA 1
ATOM 5117 C C . VAL A 1 333 ? 17.235 -28.403 -15.731 1.000 0.980 333 VAL A C 1
ATOM 5118 O O . VAL A 1 333 ? 17.830 -28.001 -14.734 1.000 0.980 333 VAL A O 1
ATOM 5131 N N . TYR A 1 334 ? 15.927 -28.214 -15.914 1.000 0.970 334 TYR A N 1
ATOM 5132 C CA . TYR A 1 334 ? 15.031 -27.579 -14.942 1.000 0.970 334 TYR A CA 1
ATOM 5133 C C . TYR A 1 334 ? 13.897 -28.547 -14.575 1.000 0.970 334 TYR A C 1
ATOM 5134 O O . TYR A 1 334 ? 12.838 -28.511 -15.207 1.000 0.970 334 TYR A O 1
ATOM 5152 N N . PRO A 1 335 ? 14.101 -29.435 -13.584 1.000 0.960 335 PRO A N 1
ATOM 5153 C CA . PRO A 1 335 ? 13.106 -30.429 -13.206 1.000 0.960 335 PRO A CA 1
ATOM 5154 C C . PRO A 1 335 ? 11.797 -29.819 -12.691 1.000 0.960 335 PRO A C 1
ATOM 5155 O O . PRO A 1 335 ? 11.802 -28.806 -11.988 1.000 0.960 335 PRO A O 1
ATOM 5166 N N . GLY A 1 336 ? 10.687 -30.489 -12.999 1.000 0.930 336 GLY A N 1
ATOM 5167 C CA . GLY A 1 336 ? 9.352 -30.133 -12.520 1.000 0.930 336 GLY A CA 1
ATOM 5168 C C . GLY A 1 336 ? 8.551 -29.238 -13.468 1.000 0.930 336 GLY A C 1
ATOM 5169 O O . GLY A 1 336 ? 9.083 -28.590 -14.367 1.000 0.930 336 GLY A O 1
ATOM 5173 N N . GLU A 1 337 ? 7.231 -29.232 -13.267 1.000 0.860 337 GLU A N 1
ATOM 5174 C CA . GLU A 1 337 ? 6.296 -28.442 -14.080 1.000 0.860 337 GLU A CA 1
ATOM 5175 C C . GLU A 1 337 ? 6.171 -26.989 -13.592 1.000 0.860 337 GLU A C 1
ATOM 5176 O O . GLU A 1 337 ? 6.025 -26.085 -14.411 1.000 0.860 337 GLU A O 1
ATOM 5188 N N . ASN A 1 338 ? 6.257 -26.761 -12.273 1.000 0.880 338 ASN A N 1
ATOM 5189 C CA . ASN A 1 338 ? 6.246 -25.442 -11.615 1.000 0.880 338 ASN A CA 1
ATOM 5190 C C . ASN A 1 338 ? 5.130 -24.498 -12.113 1.000 0.880 338 ASN A C 1
ATOM 5191 O O . ASN A 1 338 ? 5.348 -23.310 -12.353 1.000 0.880 338 ASN A O 1
ATOM 5202 N N . GLU A 1 339 ? 3.917 -25.037 -12.279 1.000 0.930 339 GLU A N 1
ATOM 5203 C CA . GLU A 1 339 ? 2.783 -24.342 -12.905 1.000 0.930 339 GLU A CA 1
ATOM 5204 C C . GLU A 1 339 ? 2.397 -23.057 -12.156 1.000 0.930 339 GLU A C 1
ATOM 5205 O O . GLU A 1 339 ? 2.280 -22.003 -12.773 1.000 0.930 339 GLU A O 1
ATOM 5217 N N . LEU A 1 340 ? 2.232 -23.127 -10.828 1.000 0.950 340 LEU A N 1
ATOM 5218 C CA . LEU A 1 340 ? 1.831 -21.973 -10.013 1.000 0.950 340 LEU A CA 1
ATOM 5219 C C . LEU A 1 340 ? 2.884 -20.858 -10.068 1.000 0.950 340 LEU A C 1
ATOM 5220 O O . LEU A 1 340 ? 2.541 -19.706 -10.308 1.000 0.950 340 LEU A O 1
ATOM 5236 N N . GLN A 1 341 ? 4.167 -21.205 -9.960 1.000 0.950 341 GLN A N 1
ATOM 5237 C CA . GLN A 1 341 ? 5.257 -20.240 -10.106 1.000 0.950 341 GLN A CA 1
ATOM 5238 C C . GLN A 1 341 ? 5.278 -19.606 -11.503 1.000 0.950 341 GLN A C 1
ATOM 5239 O O . GLN A 1 341 ? 5.457 -18.398 -11.623 1.000 0.950 341 GLN A O 1
ATOM 5253 N N . SER A 1 342 ? 5.042 -20.396 -12.554 1.000 0.950 342 SER A N 1
ATOM 5254 C CA . SER A 1 342 ? 5.000 -19.899 -13.936 1.000 0.950 342 SER A CA 1
ATOM 5255 C C . SER A 1 342 ? 3.863 -18.891 -14.144 1.000 0.950 342 SER A C 1
ATOM 5256 O O . SER A 1 342 ? 4.052 -17.877 -14.818 1.000 0.950 342 SER A O 1
ATOM 5264 N N . LEU A 1 343 ? 2.696 -19.138 -13.530 1.000 0.970 343 LEU A N 1
ATOM 5265 C CA . LEU A 1 343 ? 1.575 -18.192 -13.507 1.000 0.970 343 LEU A CA 1
ATOM 5266 C C . LEU A 1 343 ? 1.958 -16.896 -12.775 1.000 0.970 343 LEU A C 1
ATOM 5267 O O . LEU A 1 343 ? 1.776 -15.810 -13.323 1.000 0.970 343 LEU A O 1
ATOM 5283 N N . ALA A 1 344 ? 2.536 -17.004 -11.572 1.000 0.970 344 ALA A N 1
ATOM 5284 C CA . ALA A 1 344 ? 2.983 -15.846 -10.797 1.000 0.970 344 ALA A CA 1
ATOM 5285 C C . ALA A 1 344 ? 4.006 -15.006 -11.571 1.000 0.970 344 ALA A C 1
ATOM 5286 O O . ALA A 1 344 ? 3.844 -13.796 -11.676 1.000 0.970 344 ALA A O 1
ATOM 5293 N N . GLN A 1 345 ? 5.007 -15.645 -12.183 1.000 0.950 345 GLN A N 1
ATOM 5294 C CA . GLN A 1 345 ? 6.026 -14.974 -12.990 1.000 0.950 345 GLN A CA 1
ATOM 5295 C C . GLN A 1 345 ? 5.429 -14.254 -14.204 1.000 0.950 345 GLN A C 1
ATOM 5296 O O . GLN A 1 345 ? 5.910 -13.188 -14.569 1.000 0.950 345 GLN A O 1
ATOM 5310 N N . GLY A 1 346 ? 4.394 -14.805 -14.848 1.000 0.960 346 GLY A N 1
ATOM 5311 C CA . GLY A 1 346 ? 3.708 -14.113 -15.943 1.000 0.960 346 GLY A CA 1
ATOM 5312 C C . GLY A 1 346 ? 2.998 -12.841 -15.489 1.000 0.960 346 GLY A C 1
ATOM 5313 O O . GLY A 1 346 ? 3.241 -11.771 -16.043 1.000 0.960 346 GLY A O 1
ATOM 5317 N N . ALA A 1 347 ? 2.196 -12.933 -14.427 1.000 0.970 347 ALA A N 1
ATOM 5318 C CA . ALA A 1 347 ? 1.536 -11.764 -13.852 1.000 0.970 347 ALA A CA 1
ATOM 5319 C C . ALA A 1 347 ? 2.538 -10.728 -13.310 1.000 0.970 347 ALA A C 1
ATOM 5320 O O . ALA A 1 347 ? 2.337 -9.530 -13.502 1.000 0.970 347 ALA A O 1
ATOM 5327 N N . LEU A 1 348 ? 3.636 -11.173 -12.692 1.000 0.950 348 LEU A N 1
ATOM 5328 C CA . LEU A 1 348 ? 4.667 -10.297 -12.140 1.000 0.950 348 LEU A CA 1
ATOM 5329 C C . LEU A 1 348 ? 5.332 -9.431 -13.215 1.000 0.950 348 LEU A C 1
ATOM 5330 O O . LEU A 1 348 ? 5.435 -8.222 -13.018 1.000 0.950 348 LEU A O 1
ATOM 5346 N N . ARG A 1 349 ? 5.699 -10.010 -14.370 1.000 0.940 349 ARG A N 1
ATOM 5347 C CA . ARG A 1 349 ? 6.296 -9.250 -15.485 1.000 0.940 349 ARG A CA 1
ATOM 5348 C C . ARG A 1 349 ? 5.388 -8.121 -15.964 1.000 0.940 349 ARG A C 1
ATOM 5349 O O . ARG A 1 349 ? 5.870 -7.037 -16.279 1.000 0.940 349 ARG A O 1
ATOM 5370 N N . VAL A 1 350 ? 4.074 -8.348 -15.982 1.000 0.960 350 VAL A N 1
ATOM 5371 C CA . VAL A 1 350 ? 3.107 -7.292 -16.310 1.000 0.960 350 VAL A CA 1
ATOM 5372 C C . VAL A 1 350 ? 3.039 -6.240 -15.204 1.000 0.960 350 VAL A C 1
ATOM 5373 O O . VAL A 1 350 ? 3.095 -5.047 -15.491 1.000 0.960 350 VAL A O 1
ATOM 5386 N N . LEU A 1 351 ? 2.954 -6.657 -13.936 1.000 0.940 351 LEU A N 1
ATOM 5387 C CA . LEU A 1 351 ? 2.881 -5.739 -12.792 1.000 0.940 351 LEU A CA 1
ATOM 5388 C C . LEU A 1 351 ? 4.133 -4.857 -12.637 1.000 0.940 351 LEU A C 1
ATOM 5389 O O . LEU A 1 351 ? 4.025 -3.745 -12.123 1.000 0.940 351 LEU A O 1
ATOM 5405 N N . GLN A 1 352 ? 5.297 -5.336 -13.077 1.000 0.890 352 GLN A N 1
ATOM 5406 C CA . GLN A 1 352 ? 6.568 -4.603 -13.068 1.000 0.890 352 GLN A CA 1
ATOM 5407 C C . GLN A 1 352 ? 6.813 -3.787 -14.348 1.000 0.890 352 GLN A C 1
ATOM 5408 O O . GLN A 1 352 ? 7.778 -3.031 -14.423 1.000 0.890 352 GLN A O 1
ATOM 5422 N N . GLY A 1 353 ? 5.944 -3.905 -15.357 1.000 0.900 353 GLY A N 1
ATOM 5423 C CA . GLY A 1 353 ? 6.103 -3.216 -16.640 1.000 0.900 353 GLY A CA 1
ATOM 5424 C C . GLY A 1 353 ? 7.176 -3.817 -17.557 1.000 0.900 353 GLY A C 1
ATOM 5425 O O . GLY A 1 353 ? 7.546 -3.190 -18.547 1.000 0.900 353 GLY A O 1
ATOM 5429 N N . GLU A 1 354 ? 7.662 -5.024 -17.258 1.000 0.880 354 GLU A N 1
ATOM 5430 C CA . GLU A 1 354 ? 8.602 -5.771 -18.105 1.000 0.880 354 GLU A CA 1
ATOM 5431 C C . GLU A 1 354 ? 7.913 -6.399 -19.328 1.000 0.880 354 GLU A C 1
ATOM 5432 O O . GLU A 1 354 ? 8.531 -6.584 -20.377 1.000 0.880 354 GLU A O 1
ATOM 5444 N N . GLU A 1 355 ? 6.623 -6.721 -19.204 1.000 0.920 355 GLU A N 1
ATOM 5445 C CA . GLU A 1 355 ? 5.774 -7.262 -20.266 1.000 0.920 355 GLU A CA 1
ATOM 5446 C C . GLU A 1 355 ? 4.497 -6.420 -20.381 1.000 0.920 355 GLU A C 1
ATOM 5447 O O . GLU A 1 355 ? 3.865 -6.092 -19.380 1.000 0.920 355 GLU A O 1
ATOM 5459 N N . GLN A 1 356 ? 4.073 -6.086 -21.602 1.000 0.950 356 GLN A N 1
ATOM 5460 C CA . GLN A 1 356 ? 2.726 -5.551 -21.803 1.000 0.950 356 GLN A CA 1
ATOM 5461 C C . GLN A 1 356 ? 1.710 -6.690 -21.824 1.000 0.950 356 GLN A C 1
ATOM 5462 O O . GLN A 1 356 ? 1.865 -7.653 -22.577 1.000 0.950 356 GLN A O 1
ATOM 5476 N N . SER A 1 357 ? 0.639 -6.547 -21.046 1.000 0.960 357 SER A N 1
ATOM 5477 C CA . SER A 1 357 ? -0.479 -7.478 -21.115 1.000 0.960 357 SER A CA 1
ATOM 5478 C C . SER A 1 357 ? -1.195 -7.402 -22.461 1.000 0.960 357 SER A C 1
ATOM 5479 O O . SER A 1 357 ? -1.332 -6.346 -23.082 1.000 0.960 357 SER A O 1
ATOM 5487 N N . LYS A 1 358 ? -1.680 -8.558 -22.903 1.000 0.960 358 LYS A N 1
ATOM 5488 C CA . LYS A 1 358 ? -2.447 -8.726 -24.132 1.000 0.960 358 LYS A CA 1
ATOM 5489 C C . LYS A 1 358 ? -3.952 -8.715 -23.857 1.000 0.960 358 LYS A C 1
ATOM 5490 O O . LYS A 1 358 ? -4.409 -8.968 -22.739 1.000 0.960 358 LYS A O 1
ATOM 5509 N N . GLN A 1 359 ? -4.720 -8.440 -24.909 1.000 0.960 359 GLN A N 1
ATOM 5510 C CA . GLN A 1 359 ? -6.181 -8.532 -24.935 1.000 0.960 359 GLN A CA 1
ATOM 5511 C C . GLN A 1 359 ? -6.591 -9.750 -25.759 1.000 0.960 359 GLN A C 1
ATOM 5512 O O . GLN A 1 359 ? -6.077 -9.953 -26.857 1.000 0.960 359 GLN A O 1
ATOM 5526 N N . TYR A 1 360 ? -7.504 -10.553 -25.223 1.000 0.950 360 TYR A N 1
ATOM 5527 C CA . TYR A 1 360 ? -8.118 -11.651 -25.960 1.000 0.950 360 TYR A CA 1
ATOM 5528 C C . TYR A 1 360 ? -9.224 -11.094 -26.853 1.000 0.950 360 TYR A C 1
ATOM 5529 O O . TYR A 1 360 ? -9.952 -10.213 -26.410 1.000 0.950 360 TYR A O 1
ATOM 5547 N N . ARG A 1 361 ? -9.344 -11.559 -28.094 1.000 0.920 361 ARG A N 1
ATOM 5548 C CA . ARG A 1 361 ? -10.388 -11.092 -29.009 1.000 0.920 361 ARG A CA 1
ATOM 5549 C C . ARG A 1 361 ? -11.032 -12.253 -29.735 1.000 0.920 361 ARG A C 1
ATOM 5550 O O . ARG A 1 361 ? -10.352 -13.213 -30.097 1.000 0.920 361 ARG A O 1
ATOM 5571 N N . ILE A 1 362 ? -12.331 -12.129 -29.955 1.000 0.850 362 ILE A N 1
ATOM 5572 C CA . ILE A 1 362 ? -13.109 -13.012 -30.808 1.000 0.850 362 ILE A CA 1
ATOM 5573 C C . ILE A 1 362 ? -13.091 -12.412 -32.217 1.000 0.850 362 ILE A C 1
ATOM 5574 O O . ILE A 1 362 ? -13.776 -11.430 -32.498 1.000 0.850 362 ILE A O 1
ATOM 5590 N N . GLU A 1 363 ? -12.264 -12.989 -33.088 1.000 0.700 363 GLU A N 1
ATOM 5591 C CA . GLU A 1 363 ? -12.288 -12.727 -34.536 1.000 0.700 363 GLU A CA 1
ATOM 5592 C C . GLU A 1 363 ? -13.251 -13.647 -35.290 1.000 0.700 363 GLU A C 1
ATOM 5593 O O . GLU A 1 363 ? -13.541 -14.775 -34.804 1.000 0.700 363 GLU A O 1
ATOM 5606 N N . MET B 2 1 ? -44.091 15.003 19.311 1.000 0.580 1 MET B N 1
ATOM 5607 C CA . MET B 2 1 ? -44.058 14.373 17.978 1.000 0.580 1 MET B CA 1
ATOM 5608 C C . MET B 2 1 ? -43.654 12.928 18.157 1.000 0.580 1 MET B C 1
ATOM 5609 O O . MET B 2 1 ? -42.866 12.657 19.058 1.000 0.580 1 MET B O 1
ATOM 5625 N N . SER B 2 2 ? -44.223 12.031 17.358 1.000 0.870 2 SER B N 1
ATOM 5626 C CA . SER B 2 2 ? -43.718 10.668 17.206 1.000 0.870 2 SER B CA 1
ATOM 5627 C C . SER B 2 2 ? -42.334 10.713 16.551 1.000 0.870 2 SER B C 1
ATOM 5628 O O . SER B 2 2 ? -42.025 11.623 15.775 1.000 0.870 2 SER B O 1
ATOM 5636 N N . LYS B 2 3 ? -41.469 9.790 16.954 1.000 0.930 3 LYS B N 1
ATOM 5637 C CA . LYS B 2 3 ? -40.071 9.706 16.537 1.000 0.930 3 LYS B CA 1
ATOM 5638 C C . LYS B 2 3 ? -39.726 8.246 16.313 1.000 0.930 3 LYS B C 1
ATOM 5639 O O . LYS B 2 3 ? -40.271 7.389 17.009 1.000 0.930 3 LYS B O 1
ATOM 5658 N N . GLN B 2 4 ? -38.816 7.991 15.385 1.000 0.960 4 GLN B N 1
ATOM 5659 C CA . GLN B 2 4 ? -38.317 6.656 15.089 1.000 0.960 4 GLN B CA 1
ATOM 5660 C C . GLN B 2 4 ? -36.820 6.680 14.850 1.000 0.960 4 GLN B C 1
ATOM 5661 O O . GLN B 2 4 ? -36.227 7.716 14.561 1.000 0.960 4 GLN B O 1
ATOM 5675 N N . ASP B 2 5 ? -36.218 5.511 14.953 1.000 0.980 5 ASP B N 1
ATOM 5676 C CA . ASP B 2 5 ? -34.808 5.349 14.661 1.000 0.980 5 ASP B CA 1
ATOM 5677 C C . ASP B 2 5 ? -34.605 5.145 13.151 1.000 0.980 5 ASP B C 1
ATOM 5678 O O . ASP B 2 5 ? -35.419 4.501 12.485 1.000 0.980 5 ASP B O 1
ATOM 5687 N N . LEU B 2 6 ? -33.514 5.685 12.610 1.000 0.980 6 LEU B N 1
ATOM 5688 C CA . LEU B 2 6 ? -33.076 5.521 11.225 1.000 0.980 6 LEU B CA 1
ATOM 5689 C C . LEU B 2 6 ? -31.796 4.686 11.201 1.000 0.980 6 LEU B C 1
ATOM 5690 O O . LEU B 2 6 ? -30.839 4.986 11.913 1.000 0.980 6 LEU B O 1
ATOM 5706 N N . LEU B 2 7 ? -31.760 3.671 10.347 1.000 0.990 7 LEU B N 1
ATOM 5707 C CA . LEU B 2 7 ? -30.560 2.899 10.048 1.000 0.990 7 LEU B CA 1
ATOM 5708 C C . LEU B 2 7 ? -30.284 2.954 8.551 1.000 0.990 7 LEU B C 1
ATOM 5709 O O . LEU B 2 7 ? -31.165 2.652 7.746 1.000 0.990 7 LEU B O 1
ATOM 5725 N N . LEU B 2 8 ? -29.043 3.272 8.200 1.000 0.990 8 LEU B N 1
ATOM 5726 C CA . LEU B 2 8 ? -28.525 3.150 6.847 1.000 0.990 8 LEU B CA 1
ATOM 5727 C C . LEU B 2 8 ? -27.214 2.354 6.868 1.000 0.990 8 LEU B C 1
ATOM 5728 O O . LEU B 2 8 ? -26.265 2.769 7.525 1.000 0.990 8 LEU B O 1
ATOM 5744 N N . GLU B 2 9 ? -27.143 1.248 6.127 1.000 0.990 9 GLU B N 1
ATOM 5745 C CA . GLU B 2 9 ? -25.926 0.459 5.889 1.000 0.990 9 GLU B CA 1
ATOM 5746 C C . GLU B 2 9 ? -25.661 0.354 4.385 1.000 0.990 9 GLU B C 1
ATOM 5747 O O . GLU B 2 9 ? -26.551 0.015 3.604 1.000 0.990 9 GLU B O 1
ATOM 5759 N N . ILE B 2 10 ? -24.409 0.585 3.996 1.000 0.980 10 ILE B N 1
ATOM 5760 C CA . ILE B 2 10 ? -23.892 0.346 2.652 1.000 0.980 10 ILE B CA 1
ATOM 5761 C C . ILE B 2 10 ? -22.963 -0.861 2.732 1.000 0.980 10 ILE B C 1
ATOM 5762 O O . ILE B 2 10 ? -21.837 -0.765 3.225 1.000 0.980 10 ILE B O 1
ATOM 5778 N N . GLY B 2 11 ? -23.447 -1.993 2.237 1.000 0.970 11 GLY B N 1
ATOM 5779 C CA . GLY B 2 11 ? -22.683 -3.216 2.098 1.000 0.970 11 GLY B CA 1
ATOM 5780 C C . GLY B 2 11 ? -21.783 -3.191 0.879 1.000 0.970 11 GLY B C 1
ATOM 5781 O O . GLY B 2 11 ? -22.250 -2.975 -0.240 1.000 0.970 11 GLY B O 1
ATOM 5785 N N . LEU B 2 12 ? -20.495 -3.431 1.084 1.000 0.930 12 LEU B N 1
ATOM 5786 C CA . LEU B 2 12 ? -19.448 -3.282 0.082 1.000 0.930 12 LEU B CA 1
ATOM 5787 C C . LEU B 2 12 ? -18.571 -4.534 0.012 1.000 0.930 12 LEU B C 1
ATOM 5788 O O . LEU B 2 12 ? -18.532 -5.371 0.918 1.000 0.930 12 LEU B O 1
ATOM 5804 N N . GLU B 2 13 ? -17.825 -4.641 -1.080 1.000 0.860 13 GLU B N 1
ATOM 5805 C CA . GLU B 2 13 ? -16.611 -5.460 -1.116 1.000 0.860 13 GLU B CA 1
ATOM 5806 C C . GLU B 2 13 ? -15.488 -4.807 -0.276 1.000 0.860 13 GLU B C 1
ATOM 5807 O O . GLU B 2 13 ? -15.574 -3.622 0.045 1.000 0.860 13 GLU B O 1
ATOM 5819 N N . GLU B 2 14 ? -14.438 -5.554 0.092 1.000 0.870 14 GLU B N 1
ATOM 5820 C CA . GLU B 2 14 ? -13.426 -5.092 1.061 1.000 0.870 14 GLU B CA 1
ATOM 5821 C C . GLU B 2 14 ? -12.752 -3.761 0.678 1.000 0.870 14 GLU B C 1
ATOM 5822 O O . GLU B 2 14 ? -12.014 -3.659 -0.309 1.000 0.870 14 GLU B O 1
ATOM 5834 N N . MET B 2 15 ? -12.981 -2.736 1.499 1.000 0.880 15 MET B N 1
ATOM 5835 C CA . MET B 2 15 ? -12.386 -1.409 1.384 1.000 0.880 15 MET B CA 1
ATOM 5836 C C . MET B 2 15 ? -10.945 -1.381 1.922 1.000 0.880 15 MET B C 1
ATOM 5837 O O . MET B 2 15 ? -10.646 -2.043 2.915 1.000 0.880 15 MET B O 1
ATOM 5851 N N . PRO B 2 16 ? -10.045 -0.562 1.341 1.000 0.870 16 PRO B N 1
ATOM 5852 C CA . PRO B 2 16 ? -8.726 -0.327 1.924 1.000 0.870 16 PRO B CA 1
ATOM 5853 C C . PRO B 2 16 ? -8.816 0.328 3.311 1.000 0.870 16 PRO B C 1
ATOM 5854 O O . PRO B 2 16 ? -9.489 1.350 3.465 1.000 0.870 16 PRO B O 1
ATOM 5865 N N . ALA B 2 17 ? -8.061 -0.201 4.280 1.000 0.900 17 ALA B N 1
ATOM 5866 C CA . ALA B 2 17 ? -8.060 0.237 5.681 1.000 0.900 17 ALA B CA 1
ATOM 5867 C C . ALA B 2 17 ? -7.932 1.760 5.857 1.000 0.900 17 ALA B C 1
ATOM 5868 O O . ALA B 2 17 ? -8.745 2.382 6.535 1.000 0.900 17 ALA B O 1
ATOM 5875 N N . ARG B 2 18 ? -6.982 2.382 5.147 1.000 0.870 18 ARG B N 1
ATOM 5876 C CA . ARG B 2 18 ? -6.700 3.828 5.217 1.000 0.870 18 ARG B CA 1
ATOM 5877 C C . ARG B 2 18 ? -7.877 4.753 4.875 1.000 0.870 18 ARG B C 1
ATOM 5878 O O . ARG B 2 18 ? -7.803 5.940 5.154 1.000 0.870 18 ARG B O 1
ATOM 5899 N N . PHE B 2 19 ? -8.919 4.247 4.212 1.000 0.910 19 PHE B N 1
ATOM 5900 C CA . PHE B 2 19 ? -10.073 5.051 3.799 1.000 0.910 19 PHE B CA 1
ATOM 5901 C C . PHE B 2 19 ? -11.314 4.811 4.661 1.000 0.910 19 PHE B C 1
ATOM 5902 O O . PHE B 2 19 ? -12.285 5.552 4.525 1.000 0.910 19 PHE B O 1
ATOM 5919 N N . LEU B 2 20 ? -11.315 3.794 5.528 1.000 0.940 20 LEU B N 1
ATOM 5920 C CA . LEU B 2 20 ? -12.504 3.392 6.283 1.000 0.940 20 LEU B CA 1
ATOM 5921 C C . LEU B 2 20 ? -13.006 4.490 7.219 1.000 0.940 20 LEU B C 1
ATOM 5922 O O . LEU B 2 20 ? -14.183 4.847 7.154 1.000 0.940 20 LEU B O 1
ATOM 5938 N N . ASN B 2 21 ? -12.118 5.048 8.044 1.000 0.950 21 ASN B N 1
ATOM 5939 C CA . ASN B 2 21 ? -12.499 6.052 9.032 1.000 0.950 21 ASN B CA 1
ATOM 5940 C C . ASN B 2 21 ? -13.055 7.323 8.368 1.000 0.950 21 ASN B C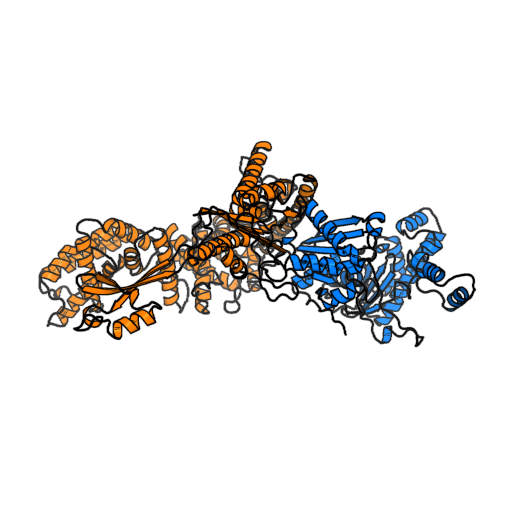 1
ATOM 5941 O O . ASN B 2 21 ? -14.167 7.752 8.665 1.000 0.950 21 ASN B O 1
ATOM 5952 N N . GLU B 2 22 ? -12.330 7.871 7.392 1.000 0.950 22 GLU B N 1
ATOM 5953 C CA . GLU B 2 22 ? -12.739 9.086 6.678 1.000 0.950 22 GLU B CA 1
ATOM 5954 C C . GLU B 2 22 ? -14.054 8.881 5.900 1.000 0.950 22 GLU B C 1
ATOM 5955 O O . GLU B 2 22 ? -14.924 9.752 5.910 1.000 0.950 22 GLU B O 1
ATOM 5967 N N . SER B 2 23 ? -14.257 7.700 5.297 1.000 0.970 23 SER B N 1
ATOM 5968 C CA . SER B 2 23 ? -15.507 7.361 4.594 1.000 0.970 23 SER B CA 1
ATOM 5969 C C . SER B 2 23 ? -16.705 7.262 5.542 1.000 0.970 23 SER B C 1
ATOM 5970 O O . SER B 2 23 ? -17.806 7.693 5.200 1.000 0.970 23 SER B O 1
ATOM 5978 N N . MET B 2 24 ? -16.497 6.699 6.735 1.000 0.970 24 MET B N 1
ATOM 5979 C CA . MET B 2 24 ? -17.522 6.589 7.773 1.000 0.970 24 MET B CA 1
ATOM 5980 C C . MET B 2 24 ? -17.945 7.968 8.288 1.000 0.970 24 MET B C 1
ATOM 5981 O O . MET B 2 24 ? -19.140 8.258 8.348 1.000 0.970 24 MET B O 1
ATOM 5995 N N . VAL B 2 25 ? -16.976 8.823 8.626 1.000 0.970 25 VAL B N 1
ATOM 5996 C CA . VAL B 2 25 ? -17.236 10.194 9.092 1.000 0.970 25 VAL B CA 1
ATOM 5997 C C . VAL B 2 25 ? -17.969 10.990 8.013 1.000 0.970 25 VAL B C 1
ATOM 5998 O O . VAL B 2 25 ? -19.012 11.577 8.287 1.000 0.970 25 VAL B O 1
ATOM 6011 N N . GLN B 2 26 ? -17.508 10.914 6.760 1.000 0.970 26 GLN B N 1
ATOM 6012 C CA . GLN B 2 26 ? -18.147 11.600 5.637 1.000 0.970 26 GLN B CA 1
ATOM 6013 C C . GLN B 2 26 ? -19.613 11.178 5.437 1.000 0.970 26 GLN B C 1
ATOM 6014 O O . GLN B 2 26 ? -20.464 12.024 5.152 1.000 0.970 26 GLN B O 1
ATOM 6028 N N . LEU B 2 27 ? -19.926 9.884 5.584 1.000 0.980 27 LEU B N 1
ATOM 6029 C CA . LEU B 2 27 ? -21.300 9.381 5.507 1.000 0.980 27 LEU B CA 1
ATOM 6030 C C . LEU B 2 27 ? -22.172 9.948 6.638 1.000 0.980 27 LEU B C 1
ATOM 6031 O O . LEU B 2 27 ? -23.293 10.390 6.378 1.000 0.980 27 LEU B O 1
ATOM 6047 N N . GLY B 2 28 ? -21.651 9.976 7.866 1.000 0.980 28 GLY B N 1
ATOM 6048 C CA . GLY B 2 28 ? -22.319 10.572 9.025 1.000 0.980 28 GLY B CA 1
ATOM 6049 C C . GLY B 2 28 ? -22.603 12.065 8.857 1.000 0.980 28 GLY B C 1
ATOM 6050 O O . GLY B 2 28 ? -23.738 12.506 9.056 1.000 0.980 28 GLY B O 1
ATOM 6054 N N . ASP B 2 29 ? -21.601 12.833 8.429 1.000 0.970 29 ASP B N 1
ATOM 6055 C CA . ASP B 2 29 ? -21.703 14.280 8.212 1.000 0.970 29 ASP B CA 1
ATOM 6056 C C . ASP B 2 29 ? -22.682 14.622 7.090 1.000 0.970 29 ASP B C 1
ATOM 6057 O O . ASP B 2 29 ? -23.502 15.530 7.225 1.000 0.970 29 ASP B O 1
ATOM 6066 N N . LYS B 2 30 ? -22.651 13.870 5.982 1.000 0.970 30 LYS B N 1
ATOM 6067 C CA . LYS B 2 30 ? -23.622 14.053 4.898 1.000 0.970 30 LYS B CA 1
ATOM 6068 C C . LYS B 2 30 ? -25.035 13.723 5.361 1.000 0.970 30 LYS B C 1
ATOM 6069 O O . LYS B 2 30 ? -25.948 14.473 5.029 1.000 0.970 30 LYS B O 1
ATOM 6088 N N . LEU B 2 31 ? -25.234 12.635 6.114 1.000 0.980 31 LEU B N 1
ATOM 6089 C CA . LEU B 2 31 ? -26.567 12.242 6.583 1.000 0.980 31 LEU B CA 1
ATOM 6090 C C . LEU B 2 31 ? -27.143 13.259 7.569 1.000 0.980 31 LEU B C 1
ATOM 6091 O O . LEU B 2 31 ? -28.282 13.692 7.416 1.000 0.980 31 LEU B O 1
ATOM 6107 N N . THR B 2 32 ? -26.355 13.681 8.553 1.000 0.970 32 THR B N 1
ATOM 6108 C CA . THR B 2 32 ? -26.773 14.695 9.532 1.000 0.970 32 THR B CA 1
ATOM 6109 C C . THR B 2 32 ? -26.943 16.074 8.897 1.000 0.970 32 THR B C 1
ATOM 6110 O O . THR B 2 32 ? -27.909 16.778 9.198 1.000 0.970 32 THR B O 1
ATOM 6121 N N . GLY B 2 33 ? -26.070 16.439 7.955 1.000 0.970 33 GLY B N 1
ATOM 6122 C CA . GLY B 2 33 ? -26.212 17.631 7.124 1.000 0.970 33 GLY B CA 1
ATOM 6123 C C . GLY B 2 33 ? -27.511 17.625 6.318 1.000 0.970 33 GLY B C 1
ATOM 6124 O O . GLY B 2 33 ? -28.233 18.618 6.344 1.000 0.970 33 GLY B O 1
ATOM 6128 N N . TRP B 2 34 ? -27.853 16.497 5.684 1.000 0.970 34 TRP B N 1
ATOM 6129 C CA . TRP B 2 34 ? -29.107 16.327 4.942 1.000 0.970 34 TRP B CA 1
ATOM 6130 C C . TRP B 2 34 ? -30.336 16.394 5.861 1.000 0.970 34 TRP B C 1
ATOM 6131 O O . TRP B 2 34 ? -31.288 17.102 5.543 1.000 0.970 34 TRP B O 1
ATOM 6152 N N . LEU B 2 35 ? -30.313 15.753 7.039 1.000 0.970 35 LEU B N 1
ATOM 6153 C CA . LEU B 2 35 ? -31.399 15.864 8.029 1.000 0.970 35 LEU B CA 1
ATOM 6154 C C . LEU B 2 35 ? -31.624 17.321 8.455 1.000 0.970 35 LEU B C 1
ATOM 6155 O O . LEU B 2 35 ? -32.763 17.782 8.525 1.000 0.970 35 LEU B O 1
ATOM 6171 N N . LYS B 2 36 ? -30.539 18.069 8.679 1.000 0.950 36 LYS B N 1
ATOM 6172 C CA . LYS B 2 36 ? -30.593 19.492 9.024 1.000 0.950 36 LYS B CA 1
ATOM 6173 C C . LYS B 2 36 ? -31.109 20.350 7.869 1.000 0.950 36 LYS B C 1
ATOM 6174 O O . LYS B 2 36 ? -31.951 21.211 8.099 1.000 0.950 36 LYS B O 1
ATOM 6193 N N . GLU B 2 37 ? -30.644 20.113 6.643 1.000 0.940 37 GLU B N 1
ATOM 6194 C CA . GLU B 2 37 ? -31.132 20.798 5.438 1.000 0.940 37 GLU B CA 1
ATOM 6195 C C . GLU B 2 37 ? -32.635 20.573 5.242 1.000 0.940 37 GLU B C 1
ATOM 6196 O O . GLU B 2 37 ? -33.372 21.499 4.907 1.000 0.940 37 GLU B O 1
ATOM 6208 N N . LYS B 2 38 ? -33.111 19.356 5.519 1.000 0.940 38 LYS B N 1
ATOM 6209 C CA . LYS B 2 38 ? -34.531 19.004 5.478 1.000 0.940 38 LYS B CA 1
ATOM 6210 C C . LYS B 2 38 ? -35.300 19.428 6.734 1.000 0.940 38 LYS B C 1
ATOM 6211 O O . LYS B 2 38 ? -36.479 19.105 6.810 1.000 0.940 38 LYS B O 1
ATOM 6230 N N . ASN B 2 39 ? -34.708 20.142 7.695 1.000 0.930 39 ASN B N 1
ATOM 6231 C CA . ASN B 2 39 ? -35.356 20.507 8.965 1.000 0.930 39 ASN B CA 1
ATOM 6232 C C . ASN B 2 39 ? -36.000 19.300 9.688 1.000 0.930 39 ASN B C 1
ATOM 6233 O O . ASN B 2 39 ? -37.129 19.377 10.171 1.000 0.930 39 ASN B O 1
ATOM 6244 N N . ILE B 2 40 ? -35.303 18.163 9.743 1.000 0.960 40 ILE B N 1
ATOM 6245 C CA . ILE B 2 40 ? -35.732 16.966 10.477 1.000 0.960 40 ILE B CA 1
ATOM 6246 C C . ILE B 2 40 ? -34.887 16.862 11.739 1.000 0.960 40 ILE B C 1
ATOM 6247 O O . ILE B 2 40 ? -33.683 16.610 11.690 1.000 0.960 40 ILE B O 1
ATOM 6263 N N . THR B 2 41 ? -35.518 17.045 12.893 1.000 0.950 41 THR B N 1
ATOM 6264 C CA . THR B 2 41 ? -34.845 16.875 14.179 1.000 0.950 41 THR B CA 1
ATOM 6265 C C . THR B 2 41 ? -34.531 15.407 14.446 1.000 0.950 41 THR B C 1
ATOM 6266 O O . THR B 2 41 ? -35.289 14.512 14.073 1.000 0.950 41 THR B O 1
ATOM 6277 N N . HIS B 2 42 ? -33.432 15.157 15.151 1.000 0.970 42 HIS B N 1
ATOM 6278 C CA . HIS B 2 42 ? -32.995 13.815 15.511 1.000 0.970 42 HIS B CA 1
ATOM 6279 C C . HIS B 2 42 ? -32.274 13.800 16.862 1.000 0.970 42 HIS B C 1
ATOM 6280 O O . HIS B 2 42 ? -31.977 14.852 17.432 1.000 0.970 42 HIS B O 1
ATOM 6294 N N . GLY B 2 43 ? -32.042 12.604 17.394 1.000 0.970 43 GLY B N 1
ATOM 6295 C CA . GLY B 2 43 ? -31.274 12.353 18.607 1.000 0.970 43 GLY B CA 1
ATOM 6296 C C . GLY B 2 43 ? -29.823 11.972 18.317 1.000 0.970 43 GLY B C 1
ATOM 6297 O O . GLY B 2 43 ? -29.179 12.522 17.422 1.000 0.970 43 GLY B O 1
ATOM 6301 N N . GLU B 2 44 ? -29.313 11.040 19.119 1.000 0.970 44 GLU B N 1
ATOM 6302 C CA . GLU B 2 44 ? -27.945 10.525 19.036 1.000 0.970 44 GLU B CA 1
ATOM 6303 C C . GLU B 2 44 ? -27.648 9.905 17.662 1.000 0.970 44 GLU B C 1
ATOM 6304 O O . GLU B 2 44 ? -28.474 9.185 17.103 1.000 0.970 44 GLU B O 1
ATOM 6316 N N . VAL B 2 45 ? -26.450 10.163 17.138 1.000 0.980 45 VAL B N 1
ATOM 6317 C CA . VAL B 2 45 ? -25.947 9.586 15.886 1.000 0.980 45 VAL B CA 1
ATOM 6318 C C . VAL B 2 45 ? -24.767 8.680 16.227 1.000 0.980 45 VAL B C 1
ATOM 6319 O O . VAL B 2 45 ? -23.803 9.144 16.831 1.000 0.980 45 VAL B O 1
ATOM 6332 N N . LYS B 2 46 ? -24.825 7.408 15.830 1.000 0.980 46 LYS B N 1
ATOM 6333 C CA . LYS B 2 46 ? -23.718 6.449 15.932 1.000 0.980 46 LYS B CA 1
ATOM 6334 C C . LYS B 2 46 ? -23.222 6.066 14.545 1.000 0.980 46 LYS B C 1
ATOM 6335 O O . LYS B 2 46 ? -24.021 5.812 13.643 1.000 0.980 46 LYS B O 1
ATOM 6354 N N . LEU B 2 47 ? -21.904 6.011 14.391 1.000 0.980 47 LEU B N 1
ATOM 6355 C CA . LEU B 2 47 ? -21.236 5.659 13.143 1.000 0.980 47 LEU B CA 1
ATOM 6356 C C . LEU B 2 47 ? -20.585 4.284 13.276 1.000 0.980 47 LEU B C 1
ATOM 6357 O O . LEU B 2 47 ? -20.008 3.965 14.313 1.000 0.980 47 LEU B O 1
ATOM 6373 N N . PHE B 2 48 ? -20.664 3.488 12.218 1.000 0.980 48 PHE B N 1
ATOM 6374 C CA . PHE B 2 48 ? -20.122 2.138 12.178 1.000 0.980 48 PHE B CA 1
ATOM 6375 C C . PHE B 2 48 ? -19.333 1.924 10.894 1.000 0.980 48 PHE B C 1
ATOM 6376 O O . PHE B 2 48 ? -19.714 2.396 9.817 1.000 0.980 48 PHE B O 1
ATOM 6393 N N . ASN B 2 49 ? -18.259 1.150 10.990 1.000 0.980 49 ASN B N 1
ATOM 6394 C CA . ASN B 2 49 ? -17.492 0.737 9.828 1.000 0.980 49 ASN B CA 1
ATOM 6395 C C . ASN B 2 49 ? -16.897 -0.652 10.034 1.000 0.980 49 ASN B C 1
ATOM 6396 O O . ASN B 2 49 ? -16.606 -1.068 11.152 1.000 0.980 49 ASN B O 1
ATOM 6407 N N . THR B 2 50 ? -16.697 -1.369 8.938 1.000 0.970 50 THR B N 1
ATOM 6408 C CA . THR B 2 50 ? -15.892 -2.594 8.860 1.000 0.970 50 THR B CA 1
ATOM 6409 C C . THR B 2 50 ? -15.330 -2.684 7.437 1.000 0.970 50 THR B C 1
ATOM 6410 O O . THR B 2 50 ? -15.897 -2.027 6.560 1.000 0.970 50 THR B O 1
ATOM 6421 N N . PRO B 2 51 ? -14.325 -3.530 7.134 1.000 0.940 51 PRO B N 1
ATOM 6422 C CA . PRO B 2 51 ? -13.857 -3.751 5.760 1.000 0.940 51 PRO B CA 1
ATOM 6423 C C . PRO B 2 51 ? -14.956 -3.864 4.694 1.000 0.940 51 PRO B C 1
ATOM 6424 O O . PRO B 2 51 ? -14.756 -3.403 3.577 1.000 0.940 51 PRO B O 1
ATOM 6435 N N . ARG B 2 52 ? -16.126 -4.427 5.025 1.000 0.950 52 ARG B N 1
ATOM 6436 C CA . ARG B 2 52 ? -17.226 -4.674 4.080 1.000 0.950 52 ARG B CA 1
ATOM 6437 C C . ARG B 2 52 ? -18.466 -3.801 4.284 1.000 0.950 52 ARG B C 1
ATOM 6438 O O . ARG B 2 52 ? -19.487 -4.067 3.656 1.000 0.950 52 ARG B O 1
ATOM 6459 N N . ARG B 2 53 ? -18.436 -2.789 5.159 1.000 0.980 53 ARG B N 1
ATOM 6460 C CA . ARG B 2 53 ? -19.616 -1.933 5.377 1.000 0.980 53 ARG B CA 1
ATOM 6461 C C . ARG B 2 53 ? -19.284 -0.550 5.916 1.000 0.980 53 ARG B C 1
ATOM 6462 O O . ARG B 2 53 ? -18.380 -0.394 6.735 1.000 0.980 53 ARG B O 1
ATOM 6483 N N . LEU B 2 54 ? -20.103 0.419 5.537 1.000 0.980 54 LEU B N 1
ATOM 6484 C CA . LEU B 2 54 ? -20.232 1.713 6.206 1.000 0.980 54 LEU B CA 1
ATOM 6485 C C . LEU B 2 54 ? -21.678 1.835 6.679 1.000 0.980 54 LEU B C 1
ATOM 6486 O O . LEU B 2 54 ? -22.587 1.550 5.901 1.000 0.980 54 LEU B O 1
ATOM 6502 N N . ALA B 2 55 ? -21.911 2.240 7.923 1.000 0.990 55 ALA B N 1
ATOM 6503 C CA . ALA B 2 55 ? -23.269 2.403 8.426 1.000 0.990 55 ALA B CA 1
ATOM 6504 C C . ALA B 2 55 ? -23.411 3.577 9.391 1.000 0.990 55 ALA B C 1
ATOM 6505 O O . ALA B 2 55 ? -22.461 3.987 10.057 1.000 0.990 55 ALA B O 1
ATOM 6512 N N . VAL B 2 56 ? -24.631 4.103 9.464 1.000 0.990 56 VAL B N 1
ATOM 6513 C CA . VAL B 2 56 ? -25.028 5.172 10.377 1.000 0.990 56 VAL B CA 1
ATOM 6514 C C . VAL B 2 56 ? -26.362 4.811 11.011 1.000 0.990 56 VAL B C 1
ATOM 6515 O O . VAL B 2 56 ? -27.317 4.443 10.325 1.000 0.990 56 VAL B O 1
ATOM 6528 N N . PHE B 2 57 ? -26.421 4.944 12.329 1.000 0.980 57 PHE B N 1
ATOM 6529 C CA . PHE B 2 57 ? -27.631 4.817 13.124 1.000 0.980 57 PHE B CA 1
ATOM 6530 C C . PHE B 2 57 ? -27.976 6.179 13.719 1.000 0.980 57 PHE B C 1
ATOM 6531 O O . PHE B 2 57 ? -27.136 6.801 14.367 1.000 0.980 57 PHE B O 1
ATOM 6548 N N . VAL B 2 58 ? -29.206 6.641 13.510 1.000 0.980 58 VAL B N 1
ATOM 6549 C CA . VAL B 2 58 ? -29.703 7.904 14.057 1.000 0.980 58 VAL B CA 1
ATOM 6550 C C . VAL B 2 58 ? -30.929 7.626 14.909 1.000 0.980 58 VAL B C 1
ATOM 6551 O O . VAL B 2 58 ? -31.962 7.181 14.413 1.000 0.980 58 VAL B O 1
ATOM 6564 N N . LYS B 2 59 ? -30.814 7.901 16.201 1.000 0.970 59 LYS B N 1
ATOM 6565 C CA . LYS B 2 59 ? -31.876 7.693 17.178 1.000 0.970 59 LYS B CA 1
ATOM 6566 C C . LYS B 2 59 ? -32.902 8.819 17.110 1.000 0.970 59 LYS B C 1
ATOM 6567 O O . LYS B 2 59 ? -32.538 9.959 16.826 1.000 0.970 59 LYS B O 1
ATOM 6586 N N . ASP B 2 60 ? -34.158 8.544 17.452 1.000 0.960 60 ASP B N 1
ATOM 6587 C CA . ASP B 2 60 ? -35.155 9.587 17.746 1.000 0.960 60 ASP B CA 1
ATOM 6588 C C . ASP B 2 60 ? -35.348 10.636 16.616 1.000 0.960 60 ASP B C 1
ATOM 6589 O O . ASP B 2 60 ? -35.560 11.826 16.890 1.000 0.960 60 ASP B O 1
ATOM 6598 N N . VAL B 2 61 ? -35.267 10.212 15.350 1.000 0.980 61 VAL B N 1
ATOM 6599 C CA . VAL B 2 61 ? -35.531 11.033 14.156 1.000 0.980 61 VAL B CA 1
ATOM 6600 C C . VAL B 2 61 ? -37.028 11.347 14.074 1.000 0.980 61 VAL B C 1
ATOM 6601 O O . VAL B 2 61 ? -37.876 10.464 14.212 1.000 0.980 61 VAL B O 1
ATOM 6614 N N . ALA B 2 62 ? -37.381 12.616 13.872 1.000 0.970 62 ALA B N 1
ATOM 6615 C CA . ALA B 2 62 ? -38.768 13.059 13.775 1.000 0.970 62 ALA B CA 1
ATOM 6616 C C . ALA B 2 62 ? -39.472 12.430 12.561 1.000 0.970 62 ALA B C 1
ATOM 6617 O O . ALA B 2 62 ? -38.935 12.430 11.456 1.000 0.970 62 ALA B O 1
ATOM 6624 N N . GLU B 2 63 ? -40.700 11.932 12.739 1.000 0.960 63 GLU B N 1
ATOM 6625 C CA . GLU B 2 63 ? -41.498 11.346 11.641 1.000 0.960 63 GLU B CA 1
ATOM 6626 C C . GLU B 2 63 ? -41.973 12.378 10.610 1.000 0.960 63 GLU B C 1
ATOM 6627 O O . GLU B 2 63 ? -42.408 12.025 9.513 1.000 0.960 63 GLU B O 1
ATOM 6639 N N . LYS B 2 64 ? -41.871 13.659 10.952 1.000 0.930 64 LYS B N 1
ATOM 6640 C CA . LYS B 2 64 ? -42.276 14.783 10.121 1.000 0.930 64 LYS B CA 1
ATOM 6641 C C . LYS B 2 64 ? -41.236 15.894 10.240 1.000 0.930 64 LYS B C 1
ATOM 6642 O O . LYS B 2 64 ? -40.715 16.116 11.332 1.000 0.930 64 LYS B O 1
ATOM 6661 N N . GLN B 2 65 ? -40.976 16.596 9.140 1.000 0.930 65 GLN B N 1
ATOM 6662 C CA . GLN B 2 65 ? -40.185 17.829 9.160 1.000 0.930 65 GLN B CA 1
ATOM 6663 C C . GLN B 2 65 ? -40.827 18.876 10.077 1.000 0.930 65 GLN B C 1
ATOM 6664 O O . GLN B 2 65 ? -42.058 18.936 10.205 1.000 0.930 65 GLN B O 1
ATOM 6678 N N . ASP B 2 66 ? -39.996 19.746 10.647 1.000 0.900 66 ASP B N 1
ATOM 6679 C CA . ASP B 2 66 ? -40.484 20.921 11.352 1.000 0.900 66 ASP B CA 1
ATOM 6680 C C . ASP B 2 66 ? -41.209 21.857 10.376 1.000 0.900 66 ASP B C 1
ATOM 6681 O O . ASP B 2 66 ? -40.708 22.200 9.301 1.000 0.900 66 ASP B O 1
ATOM 6690 N N . ASP B 2 67 ? -42.423 22.264 10.756 1.000 0.870 67 ASP B N 1
ATOM 6691 C CA . ASP B 2 67 ? -43.189 23.232 9.978 1.000 0.870 67 ASP B CA 1
ATOM 6692 C C . ASP B 2 67 ? -42.424 24.565 9.943 1.000 0.870 67 ASP B C 1
ATOM 6693 O O . ASP B 2 67 ? -42.002 25.089 10.979 1.000 0.870 67 ASP B O 1
ATOM 6702 N N . ILE B 2 68 ? -42.296 25.160 8.760 1.000 0.820 68 ILE B N 1
ATOM 6703 C CA . ILE B 2 68 ? -41.578 26.424 8.588 1.000 0.820 68 ILE B CA 1
ATOM 6704 C C . ILE B 2 68 ? -42.576 27.586 8.657 1.000 0.820 68 ILE B C 1
ATOM 6705 O O . ILE B 2 68 ? -43.557 27.634 7.906 1.000 0.820 68 ILE B O 1
ATOM 6721 N N . LYS B 2 69 ? -42.307 28.544 9.558 1.000 0.780 69 LYS B N 1
ATOM 6722 C CA . LYS B 2 69 ? -43.027 29.822 9.677 1.000 0.780 69 LYS B CA 1
ATOM 6723 C C . LYS B 2 69 ? -42.088 30.984 9.372 1.000 0.780 69 LYS B C 1
ATOM 6724 O O . LYS B 2 69 ? -41.276 31.363 10.213 1.000 0.780 69 LYS B O 1
ATOM 6743 N N . GLU B 2 70 ? -42.248 31.578 8.197 1.000 0.760 70 GLU B N 1
ATOM 6744 C CA . GLU B 2 70 ? -41.537 32.800 7.813 1.000 0.760 70 GLU B CA 1
ATOM 6745 C C . GLU B 2 70 ? -42.495 33.994 7.780 1.000 0.760 70 GLU B C 1
ATOM 6746 O O . GLU B 2 70 ? -43.616 33.916 7.274 1.000 0.760 70 GLU B O 1
ATOM 6758 N N . GLU B 2 71 ? -42.049 35.123 8.326 1.000 0.800 71 GLU B N 1
ATOM 6759 C CA . GLU B 2 71 ? -42.782 36.389 8.290 1.000 0.800 71 GLU B CA 1
ATOM 6760 C C . GLU B 2 71 ? -42.162 37.272 7.195 1.000 0.800 71 GLU B C 1
ATOM 6761 O O . GLU B 2 71 ? -41.046 37.777 7.340 1.000 0.800 71 GLU B O 1
ATOM 6773 N N . ALA B 2 72 ? -42.867 37.452 6.077 1.000 0.830 72 ALA B N 1
ATOM 6774 C CA . ALA B 2 72 ? -42.397 38.298 4.986 1.000 0.830 72 ALA B CA 1
ATOM 6775 C C . ALA B 2 72 ? -42.839 39.752 5.222 1.000 0.830 72 ALA B C 1
ATOM 6776 O O . ALA B 2 72 ? -44.030 40.038 5.378 1.000 0.830 72 ALA B O 1
ATOM 6783 N N . LYS B 2 73 ? -41.884 40.692 5.215 1.000 0.830 73 LYS B N 1
ATOM 6784 C CA . LYS B 2 73 ? -42.146 42.131 5.362 1.000 0.830 73 LYS B CA 1
ATOM 6785 C C . LYS B 2 73 ? -42.482 42.764 4.015 1.000 0.830 73 LYS B C 1
ATOM 6786 O O . LYS B 2 73 ? -41.676 42.746 3.088 1.000 0.830 73 LYS B O 1
ATOM 6805 N N . GLY B 2 74 ? -43.655 43.369 3.943 1.000 0.850 74 GLY B N 1
ATOM 6806 C CA . GLY B 2 74 ? -44.150 44.077 2.775 1.000 0.850 74 GLY B CA 1
ATOM 6807 C C . GLY B 2 74 ? -43.989 45.598 2.854 1.000 0.850 74 GLY B C 1
ATOM 6808 O O . GLY B 2 74 ? -43.131 46.118 3.582 1.000 0.850 74 GLY B O 1
ATOM 6812 N N . PRO B 2 75 ? -44.807 46.338 2.080 1.000 0.860 75 PRO B N 1
ATOM 6813 C CA . PRO B 2 75 ? -44.755 47.796 2.021 1.000 0.860 75 PRO B CA 1
ATOM 6814 C C . PRO B 2 75 ? -45.229 48.457 3.327 1.000 0.860 75 PRO B C 1
ATOM 6815 O O . PRO B 2 75 ? -45.971 47.878 4.120 1.000 0.860 75 PRO B O 1
ATOM 6826 N N . ALA B 2 76 ? -44.806 49.704 3.554 1.000 0.880 76 ALA B N 1
ATOM 6827 C CA . ALA B 2 76 ? -45.273 50.509 4.686 1.000 0.880 76 ALA B CA 1
ATOM 6828 C C . ALA B 2 76 ? -46.774 50.832 4.562 1.000 0.880 76 ALA B C 1
ATOM 6829 O O . ALA B 2 76 ? -47.267 51.042 3.452 1.000 0.880 76 ALA B O 1
ATOM 6836 N N . LYS B 2 77 ? -47.487 50.977 5.689 1.000 0.860 77 LYS B N 1
ATOM 6837 C CA . LYS B 2 77 ? -48.941 51.251 5.731 1.000 0.860 77 LYS B CA 1
ATOM 6838 C C . LYS B 2 77 ? -49.363 52.459 4.884 1.000 0.860 77 LYS B C 1
ATOM 6839 O O . LYS B 2 77 ? -50.355 52.381 4.169 1.000 0.860 77 LYS B O 1
ATOM 6858 N N . LYS B 2 78 ? -48.554 53.533 4.884 1.000 0.820 78 LYS B N 1
ATOM 6859 C CA . LYS B 2 78 ? -48.769 54.748 4.065 1.000 0.820 78 LYS B CA 1
ATOM 6860 C C . LYS B 2 78 ? -48.769 54.499 2.550 1.000 0.820 78 LYS B C 1
ATOM 6861 O O . LYS B 2 78 ? -49.288 55.324 1.814 1.000 0.820 78 LYS B O 1
ATOM 6880 N N . ILE B 2 79 ? -48.128 53.423 2.089 1.000 0.860 79 ILE B N 1
ATOM 6881 C CA . ILE B 2 79 ? -48.061 53.028 0.671 1.000 0.860 79 ILE B CA 1
ATOM 6882 C C . ILE B 2 79 ? -49.066 51.893 0.387 1.000 0.860 79 ILE B C 1
ATOM 6883 O O . ILE B 2 79 ? -49.449 51.664 -0.759 1.000 0.860 79 ILE B O 1
ATOM 6899 N N . ALA B 2 80 ? -49.507 51.178 1.424 1.000 0.870 80 ALA B N 1
ATOM 6900 C CA . ALA B 2 80 ? -50.298 49.959 1.317 1.000 0.870 80 ALA B CA 1
ATOM 6901 C C . ALA B 2 80 ? -51.820 50.148 1.430 1.000 0.870 80 ALA B C 1
ATOM 6902 O O . ALA B 2 80 ? -52.553 49.313 0.909 1.000 0.870 80 ALA B O 1
ATOM 6909 N N . LEU B 2 81 ? -52.287 51.210 2.089 1.000 0.860 81 LEU B N 1
ATOM 6910 C CA . LEU B 2 81 ? -53.701 51.583 2.196 1.000 0.860 81 LEU B CA 1
ATOM 6911 C C . LEU B 2 81 ? -53.933 52.937 1.507 1.000 0.860 81 LEU B C 1
ATOM 6912 O O . LEU B 2 81 ? -53.054 53.798 1.552 1.000 0.860 81 LEU B O 1
ATOM 6928 N N . ASP B 2 82 ? -55.082 53.125 0.863 1.000 0.820 82 ASP B N 1
ATOM 6929 C CA . ASP B 2 82 ? -55.511 54.419 0.313 1.000 0.820 82 ASP B CA 1
ATOM 6930 C C . ASP B 2 82 ? -56.273 55.274 1.351 1.000 0.820 82 ASP B C 1
ATOM 6931 O O . ASP B 2 82 ? -56.306 54.955 2.541 1.000 0.820 82 ASP B O 1
ATOM 6940 N N . ALA B 2 83 ? -56.861 56.394 0.913 1.000 0.830 83 ALA B N 1
ATOM 6941 C CA . ALA B 2 83 ? -57.636 57.289 1.778 1.000 0.830 83 ALA B CA 1
ATOM 6942 C C . ALA B 2 83 ? -58.931 56.650 2.308 1.000 0.830 83 ALA B C 1
ATOM 6943 O O . ALA B 2 83 ? -59.419 57.050 3.363 1.000 0.830 83 ALA B O 1
ATOM 6950 N N . ASP B 2 84 ? -59.447 55.648 1.598 1.000 0.860 84 ASP B N 1
ATOM 6951 C CA . ASP B 2 84 ? -60.680 54.945 1.937 1.000 0.860 84 ASP B CA 1
ATOM 6952 C C . ASP B 2 84 ? -60.412 53.698 2.801 1.000 0.860 84 ASP B C 1
ATOM 6953 O O . ASP B 2 84 ? -61.344 52.992 3.182 1.000 0.860 84 ASP B O 1
ATOM 6962 N N . GLY B 2 85 ? -59.147 53.421 3.143 1.000 0.810 85 GLY B N 1
ATOM 6963 C CA . GLY B 2 85 ? -58.748 52.260 3.939 1.000 0.810 85 GLY B CA 1
ATOM 6964 C C . GLY B 2 85 ? -58.730 50.940 3.162 1.000 0.810 85 GLY B C 1
ATOM 6965 O O . GLY B 2 85 ? -58.668 49.882 3.786 1.000 0.810 85 GLY B O 1
ATOM 6969 N N . ASN B 2 86 ? -58.762 50.974 1.826 1.000 0.820 86 ASN B N 1
ATOM 6970 C CA . ASN B 2 86 ? -58.655 49.787 0.978 1.000 0.820 86 ASN B CA 1
ATOM 6971 C C . ASN B 2 86 ? -57.192 49.485 0.614 1.000 0.820 86 ASN B C 1
ATOM 6972 O O . ASN B 2 86 ? -56.339 50.374 0.561 1.000 0.820 86 ASN B O 1
ATOM 6983 N N . TRP B 2 87 ? -56.890 48.215 0.323 1.000 0.870 87 TRP B N 1
ATOM 6984 C CA . TRP B 2 87 ? -55.552 47.780 -0.087 1.000 0.870 87 TRP B CA 1
ATOM 6985 C C . TRP B 2 87 ? -55.155 48.346 -1.458 1.000 0.870 87 TRP B C 1
ATOM 6986 O O . TRP B 2 87 ? -55.795 48.074 -2.475 1.000 0.870 87 TRP B O 1
ATOM 7007 N N . THR B 2 88 ? -54.044 49.081 -1.518 1.000 0.860 88 THR B N 1
ATOM 7008 C CA . THR B 2 88 ? -53.500 49.615 -2.775 1.000 0.860 88 THR B CA 1
ATOM 7009 C C . THR B 2 88 ? -52.903 48.501 -3.647 1.000 0.860 88 THR B C 1
ATOM 7010 O O . THR B 2 88 ? -52.575 47.408 -3.178 1.000 0.860 88 THR B O 1
ATOM 7021 N N . LYS B 2 89 ? -52.649 48.785 -4.936 1.000 0.840 89 LYS B N 1
ATOM 7022 C CA . LYS B 2 89 ? -51.950 47.852 -5.849 1.000 0.840 89 LYS B CA 1
ATOM 7023 C C . LYS B 2 89 ? -50.600 47.347 -5.310 1.000 0.840 89 LYS B C 1
ATOM 7024 O O . LYS B 2 89 ? -50.213 46.240 -5.669 1.000 0.840 89 LYS B O 1
ATOM 7043 N N . ALA B 2 90 ? -49.893 48.119 -4.474 1.000 0.810 90 ALA B N 1
ATOM 7044 C CA . ALA B 2 90 ? -48.610 47.714 -3.892 1.000 0.810 90 ALA B CA 1
ATOM 7045 C C . ALA B 2 90 ? -48.770 46.562 -2.883 1.000 0.810 90 ALA B C 1
ATOM 7046 O O . ALA B 2 90 ? -48.021 45.589 -2.941 1.000 0.810 90 ALA B O 1
ATOM 7053 N N . ALA B 2 91 ? -49.778 46.629 -2.007 1.000 0.850 91 ALA B N 1
ATOM 7054 C CA . ALA B 2 91 ? -50.113 45.548 -1.079 1.000 0.850 91 ALA B CA 1
ATOM 7055 C C . ALA B 2 91 ? -50.642 44.309 -1.817 1.000 0.850 91 ALA B C 1
ATOM 7056 O O . ALA B 2 91 ? -50.220 43.188 -1.536 1.000 0.850 91 ALA B O 1
ATOM 7063 N N . ILE B 2 92 ? -51.492 44.513 -2.829 1.000 0.820 92 ILE B N 1
ATOM 7064 C CA . ILE B 2 92 ? -52.008 43.424 -3.671 1.000 0.820 92 ILE B CA 1
ATOM 7065 C C . ILE B 2 92 ? -50.859 42.728 -4.422 1.000 0.820 92 ILE B C 1
ATOM 7066 O O . ILE B 2 92 ? -50.775 41.502 -4.430 1.000 0.820 92 ILE B O 1
ATOM 7082 N N . GLY B 2 93 ? -49.931 43.481 -5.016 1.000 0.850 93 GLY B N 1
ATOM 7083 C CA . GLY B 2 93 ? -48.743 42.924 -5.669 1.000 0.850 93 GLY B CA 1
ATOM 7084 C C . GLY B 2 93 ? -47.821 42.186 -4.697 1.000 0.850 93 GLY B C 1
ATOM 7085 O O . GLY B 2 93 ? -47.289 41.137 -5.049 1.000 0.850 93 GLY B O 1
ATOM 7089 N N . PHE B 2 94 ? -47.683 42.688 -3.466 1.000 0.860 94 PHE B N 1
ATOM 7090 C CA . PHE B 2 94 ? -46.939 42.015 -2.404 1.000 0.860 94 PHE B CA 1
ATOM 7091 C C . PHE B 2 94 ? -47.583 40.680 -2.009 1.000 0.860 94 PHE B C 1
ATOM 7092 O O . PHE B 2 94 ? -46.892 39.667 -2.011 1.000 0.860 94 PHE B O 1
ATOM 7109 N N . SER B 2 95 ? -48.898 40.646 -1.761 1.000 0.820 95 SER B N 1
ATOM 7110 C CA . SER B 2 95 ? -49.611 39.393 -1.460 1.000 0.820 95 SER B CA 1
ATOM 7111 C C . SER B 2 95 ? -49.431 38.360 -2.579 1.000 0.820 95 SER B C 1
ATOM 7112 O O . SER B 2 95 ? -48.959 37.253 -2.322 1.000 0.820 95 SER B O 1
ATOM 7120 N N . LYS B 2 96 ? -49.651 38.761 -3.843 1.000 0.800 96 LYS B N 1
ATOM 7121 C CA . LYS B 2 96 ? -49.430 37.899 -5.014 1.000 0.800 96 LYS B CA 1
ATOM 7122 C C . LYS B 2 96 ? -47.977 37.437 -5.147 1.000 0.800 96 LYS B C 1
ATOM 7123 O O . LYS B 2 96 ? -47.752 36.265 -5.423 1.000 0.800 96 LYS B O 1
ATOM 7142 N N . GLY B 2 97 ? -46.997 38.319 -4.939 1.000 0.810 97 GLY B N 1
ATOM 7143 C CA . GLY B 2 97 ? -45.569 37.984 -5.007 1.000 0.810 97 GLY B CA 1
ATOM 7144 C C . GLY B 2 97 ? -45.105 37.019 -3.911 1.000 0.810 97 GLY B C 1
ATOM 7145 O O . GLY B 2 97 ? -44.100 36.337 -4.086 1.000 0.810 97 GLY B O 1
ATOM 7149 N N . GLN B 2 98 ? -45.845 36.935 -2.802 1.000 0.810 98 GLN B N 1
ATOM 7150 C CA . GLN B 2 98 ? -45.610 35.982 -1.717 1.000 0.810 98 GLN B CA 1
ATOM 7151 C C . GLN B 2 98 ? -46.525 34.743 -1.775 1.000 0.810 98 GLN B C 1
ATOM 7152 O O . GLN B 2 98 ? -46.355 33.850 -0.950 1.000 0.810 98 GLN B O 1
ATOM 7166 N N . GLY B 2 99 ? -47.457 34.653 -2.733 1.000 0.770 99 GLY B N 1
ATOM 7167 C CA . GLY B 2 99 ? -48.372 33.513 -2.883 1.000 0.770 99 GLY B CA 1
ATOM 7168 C C . GLY B 2 99 ? -49.522 33.461 -1.870 1.000 0.770 99 GLY B C 1
ATOM 7169 O O . GLY B 2 99 ? -50.054 32.384 -1.627 1.000 0.770 99 GLY B O 1
ATOM 7173 N N . ALA B 2 100 ? -49.893 34.599 -1.280 1.000 0.760 100 ALA B N 1
ATOM 7174 C CA . ALA B 2 100 ? -50.967 34.714 -0.290 1.000 0.760 100 ALA B CA 1
ATOM 7175 C C . ALA B 2 100 ? -52.173 35.493 -0.839 1.000 0.760 100 ALA B C 1
ATOM 7176 O O . ALA B 2 100 ? -52.074 36.185 -1.860 1.000 0.760 100 ALA B O 1
ATOM 7183 N N . ASN B 2 101 ? -53.308 35.413 -0.144 1.000 0.780 101 ASN B N 1
ATOM 7184 C CA . ASN B 2 101 ? -54.463 36.254 -0.426 1.000 0.780 101 ASN B CA 1
ATOM 7185 C C . ASN B 2 101 ? -54.353 37.594 0.306 1.000 0.780 101 ASN B C 1
ATOM 7186 O O . ASN B 2 101 ? -53.640 37.751 1.294 1.000 0.780 101 ASN B O 1
ATOM 7197 N N . VAL B 2 102 ? -55.092 38.591 -0.179 1.000 0.780 102 VAL B N 1
ATOM 7198 C CA . VAL B 2 102 ? -55.129 39.930 0.433 1.000 0.780 102 VAL B CA 1
ATOM 7199 C C . VAL B 2 102 ? -55.744 39.885 1.849 1.000 0.780 102 VAL B C 1
ATOM 7200 O O . VAL B 2 102 ? -55.460 40.757 2.665 1.000 0.780 102 VAL B O 1
ATOM 7213 N N . GLU B 2 103 ? -56.544 38.850 2.145 1.000 0.750 103 GLU B N 1
ATOM 7214 C CA . GLU B 2 103 ? -57.131 38.536 3.461 1.000 0.750 103 GLU B CA 1
ATOM 7215 C C . GLU B 2 103 ? -56.088 38.057 4.496 1.000 0.750 103 GLU B C 1
ATOM 7216 O O . GLU B 2 103 ? -56.336 38.178 5.693 1.000 0.750 103 GLU B O 1
ATOM 7228 N N . ASP B 2 104 ? -54.909 37.588 4.056 1.000 0.790 104 ASP B N 1
ATOM 7229 C CA . ASP B 2 104 ? -53.810 37.115 4.925 1.000 0.790 104 ASP B CA 1
ATOM 7230 C C . ASP B 2 104 ? -52.864 38.245 5.364 1.000 0.790 104 ASP B C 1
ATOM 7231 O O . ASP B 2 104 ? -51.895 38.031 6.102 1.000 0.790 104 ASP B O 1
ATOM 7240 N N . LEU B 2 105 ? -53.107 39.458 4.863 1.000 0.840 105 LEU B N 1
ATOM 7241 C CA . LEU B 2 105 ? -52.321 40.631 5.196 1.000 0.840 105 LEU B CA 1
ATOM 7242 C C . LEU B 2 105 ? -52.731 41.171 6.563 1.000 0.840 105 LEU B C 1
ATOM 7243 O O . LEU B 2 105 ? -53.905 41.401 6.842 1.000 0.840 105 LEU B O 1
ATOM 7259 N N . TYR B 2 106 ? -51.745 41.488 7.390 1.000 0.840 106 TYR B N 1
ATOM 7260 C CA . TYR B 2 106 ? -51.949 42.202 8.647 1.000 0.840 106 TYR B CA 1
ATOM 7261 C C . TYR B 2 106 ? -50.892 43.285 8.815 1.000 0.840 106 TYR B C 1
ATOM 7262 O O . TYR B 2 106 ? -49.896 43.349 8.092 1.000 0.840 106 TYR B O 1
ATOM 7280 N N . ILE B 2 107 ? -51.129 44.177 9.768 1.000 0.850 107 ILE B N 1
ATOM 7281 C CA . ILE B 2 107 ? -50.269 45.326 10.026 1.000 0.850 107 ILE B CA 1
ATOM 7282 C C . ILE B 2 107 ? -49.545 45.098 11.344 1.000 0.850 107 ILE B C 1
ATOM 7283 O O . ILE B 2 107 ? -50.143 44.654 12.323 1.000 0.850 107 ILE B O 1
ATOM 7299 N N . LYS B 2 108 ? -48.251 45.408 11.366 1.000 0.830 108 LYS B N 1
ATOM 7300 C CA . LYS B 2 108 ? -47.413 45.297 12.559 1.000 0.830 108 LYS B CA 1
ATOM 7301 C C . LYS B 2 108 ? -46.400 46.434 12.590 1.000 0.830 108 LYS B C 1
ATOM 7302 O O . LYS B 2 108 ? -45.922 46.899 11.551 1.000 0.830 108 LYS B O 1
ATOM 7321 N N . GLU B 2 109 ? -46.072 46.892 13.790 1.000 0.860 109 GLU B N 1
ATOM 7322 C CA . GLU B 2 109 ? -45.153 48.005 13.993 1.000 0.860 109 GLU B CA 1
ATOM 7323 C C . GLU B 2 109 ? -43.713 47.511 14.124 1.000 0.860 109 GLU B C 1
ATOM 7324 O O . GLU B 2 109 ? -43.402 46.623 14.919 1.000 0.860 109 GLU B O 1
ATOM 7336 N N . VAL B 2 110 ? -42.816 48.100 13.337 1.000 0.820 110 VAL B N 1
ATOM 7337 C CA . VAL B 2 110 ? -41.386 47.816 13.410 1.000 0.820 110 VAL B CA 1
ATOM 7338 C C . VAL B 2 110 ? -40.638 49.135 13.494 1.000 0.820 110 VAL B C 1
ATOM 7339 O O . VAL B 2 110 ? -40.614 49.904 12.533 1.000 0.820 110 VAL B O 1
ATOM 7352 N N . LYS B 2 111 ? -39.997 49.382 14.643 1.000 0.830 111 LYS B N 1
ATOM 7353 C CA . LYS B 2 111 ? -39.237 50.613 14.932 1.000 0.830 111 LYS B CA 1
ATOM 7354 C C . LYS B 2 111 ? -40.053 51.903 14.693 1.000 0.830 111 LYS B C 1
ATOM 7355 O O . LYS B 2 111 ? -39.550 52.825 14.058 1.000 0.830 111 LYS B O 1
ATOM 7374 N N . GLY B 2 112 ? -41.309 51.966 15.148 1.000 0.860 112 GLY B N 1
ATOM 7375 C CA . GLY B 2 112 ? -42.153 53.167 15.011 1.000 0.860 112 GLY B CA 1
ATOM 7376 C C . GLY B 2 112 ? -42.835 53.340 13.651 1.000 0.860 112 GLY B C 1
ATOM 7377 O O . GLY B 2 112 ? -43.594 54.287 13.455 1.000 0.860 112 GLY B O 1
ATOM 7381 N N . ILE B 2 113 ? -42.551 52.461 12.685 1.000 0.860 113 ILE B N 1
ATOM 7382 C CA . ILE B 2 113 ? -43.170 52.493 11.359 1.000 0.860 113 ILE B CA 1
ATOM 7383 C C . ILE B 2 113 ? -44.024 51.228 11.201 1.000 0.860 113 ILE B C 1
ATOM 7384 O O . ILE B 2 113 ? -43.522 50.111 11.329 1.000 0.860 113 ILE B O 1
ATOM 7400 N N . GLU B 2 114 ? -45.316 51.403 10.913 1.000 0.880 114 GLU B N 1
ATOM 7401 C CA . GLU B 2 114 ? -46.239 50.309 10.586 1.000 0.880 114 GLU B CA 1
ATOM 7402 C C . GLU B 2 114 ? -45.973 49.782 9.166 1.000 0.880 114 GLU B C 1
ATOM 7403 O O . GLU B 2 114 ? -46.054 50.525 8.178 1.000 0.880 114 GLU B O 1
ATOM 7415 N N . TYR B 2 115 ? -45.683 48.486 9.060 1.000 0.910 115 TYR B N 1
ATOM 7416 C CA . TYR B 2 115 ? -45.531 47.770 7.793 1.000 0.910 115 TYR B CA 1
ATOM 7417 C C . TYR B 2 115 ? -46.605 46.694 7.662 1.000 0.910 115 TYR B C 1
ATOM 7418 O O . TYR B 2 115 ? -47.141 46.205 8.657 1.000 0.910 115 TYR B O 1
ATOM 7436 N N . VAL B 2 116 ? -46.919 46.342 6.420 1.000 0.890 116 VAL B N 1
ATOM 7437 C CA . VAL B 2 116 ? -47.784 45.208 6.096 1.000 0.890 116 VAL B CA 1
ATOM 7438 C C . VAL B 2 116 ? -46.959 43.930 6.082 1.000 0.890 116 VAL B C 1
ATOM 7439 O O . VAL B 2 116 ? -45.824 43.936 5.603 1.000 0.890 116 VAL B O 1
ATOM 7452 N N . PHE B 2 117 ? -47.536 42.842 6.576 1.000 0.880 117 PHE B N 1
ATOM 7453 C CA . PHE B 2 117 ? -46.913 41.527 6.640 1.000 0.880 117 PHE B CA 1
ATOM 7454 C C . PHE B 2 117 ? -47.805 40.457 6.026 1.000 0.880 117 PHE B C 1
ATOM 7455 O O . PHE B 2 117 ? -49.029 40.581 6.026 1.000 0.880 117 PHE B O 1
ATOM 7472 N N . VAL B 2 118 ? -47.149 39.413 5.522 1.000 0.840 118 VAL B N 1
ATOM 7473 C CA . VAL B 2 118 ? -47.750 38.119 5.190 1.000 0.840 118 VAL B CA 1
ATOM 7474 C C . VAL B 2 118 ? -47.022 37.064 6.005 1.000 0.840 118 VAL B C 1
ATOM 7475 O O . VAL B 2 118 ? -45.788 37.044 6.044 1.000 0.840 118 VAL B O 1
ATOM 7488 N N . GLN B 2 119 ? -47.781 36.162 6.615 1.000 0.770 119 GLN B N 1
ATOM 7489 C CA . GLN B 2 119 ? -47.232 34.979 7.260 1.000 0.770 119 GLN B CA 1
ATOM 7490 C C . GLN B 2 119 ? -47.236 33.819 6.260 1.000 0.770 119 GLN B C 1
ATOM 7491 O O . GLN B 2 119 ? -48.289 33.451 5.745 1.000 0.770 119 GLN B O 1
ATOM 7505 N N . LYS B 2 120 ? -46.069 33.241 5.970 1.000 0.740 120 LYS B N 1
ATOM 7506 C CA . LYS B 2 120 ? -45.971 32.011 5.178 1.000 0.740 120 LYS B CA 1
ATOM 7507 C C . LYS B 2 120 ? -45.977 30.808 6.103 1.000 0.740 120 LYS B C 1
ATOM 7508 O O . LYS B 2 120 ? -45.228 30.762 7.078 1.000 0.740 120 LYS B O 1
ATOM 7527 N N . PHE B 2 121 ? -46.812 29.832 5.768 1.000 0.750 121 PHE B N 1
ATOM 7528 C CA . PHE B 2 121 ? -46.883 28.553 6.457 1.000 0.750 121 PHE B CA 1
ATOM 7529 C C . PHE B 2 121 ? -46.564 27.438 5.462 1.000 0.750 121 PHE B C 1
ATOM 7530 O O . PHE B 2 121 ? -47.354 27.183 4.553 1.000 0.750 121 PHE B O 1
ATOM 7547 N N . GLN B 2 122 ? -45.404 26.794 5.619 1.000 0.770 122 GLN B N 1
ATOM 7548 C CA . GLN B 2 122 ? -45.035 25.609 4.846 1.000 0.770 122 GLN B CA 1
ATOM 7549 C C . GLN B 2 122 ? -45.076 24.396 5.772 1.000 0.770 122 GLN B C 1
ATOM 7550 O O . GLN B 2 122 ? -44.221 24.223 6.641 1.000 0.770 122 GLN B O 1
ATOM 7564 N N . ALA B 2 123 ? -46.119 23.584 5.602 1.000 0.830 123 ALA B N 1
ATOM 7565 C CA . ALA B 2 123 ? -46.292 22.363 6.370 1.000 0.830 123 ALA B CA 1
ATOM 7566 C C . ALA B 2 123 ? -45.158 21.380 6.059 1.000 0.830 123 ALA B C 1
ATOM 7567 O O . ALA B 2 123 ? -44.850 21.142 4.888 1.000 0.830 123 ALA B O 1
ATOM 7574 N N . GLY B 2 124 ? -44.577 20.796 7.104 1.000 0.890 124 GLY B N 1
ATOM 7575 C CA . GLY B 2 124 ? -43.575 19.751 6.967 1.000 0.890 124 GLY B CA 1
ATOM 7576 C C . GLY B 2 124 ? -44.140 18.526 6.249 1.000 0.890 124 GLY B C 1
ATOM 7577 O O . GLY B 2 124 ? -45.314 18.178 6.415 1.000 0.890 124 GLY B O 1
ATOM 7581 N N . GLN B 2 125 ? -43.310 17.868 5.447 1.000 0.920 125 GLN B N 1
ATOM 7582 C CA . GLN B 2 125 ? -43.647 16.577 4.852 1.000 0.920 125 GLN B CA 1
ATOM 7583 C C . GLN B 2 125 ? -43.292 15.441 5.818 1.000 0.920 125 GLN B C 1
ATOM 7584 O O . GLN B 2 125 ? -42.537 15.633 6.776 1.000 0.920 125 GLN B O 1
ATOM 7598 N N . GLU B 2 126 ? -43.839 14.249 5.580 1.000 0.940 126 GLU B N 1
ATOM 7599 C CA . GLU B 2 126 ? -43.438 13.055 6.327 1.000 0.940 126 GLU B CA 1
ATOM 7600 C C . GLU B 2 126 ? -41.995 12.676 5.980 1.000 0.940 126 GLU B C 1
ATOM 7601 O O . GLU B 2 126 ? -41.663 12.497 4.805 1.000 0.940 126 GLU B O 1
ATOM 7613 N N . THR B 2 127 ? -41.147 12.481 6.992 1.000 0.960 127 THR B N 1
ATOM 7614 C CA . THR B 2 127 ? -39.733 12.102 6.831 1.000 0.960 127 THR B CA 1
ATOM 7615 C C . THR B 2 127 ? -39.588 10.874 5.934 1.000 0.960 127 THR B C 1
ATOM 7616 O O . THR B 2 127 ? -38.761 10.869 5.025 1.000 0.960 127 THR B O 1
ATOM 7627 N N . LYS B 2 128 ? -40.473 9.879 6.092 1.000 0.950 128 LYS B N 1
ATOM 7628 C CA . LYS B 2 128 ? -40.504 8.646 5.288 1.000 0.950 128 LYS B CA 1
ATOM 7629 C C . LYS B 2 128 ? -40.598 8.895 3.778 1.000 0.950 128 LYS B C 1
ATOM 7630 O O . LYS B 2 128 ? -40.007 8.143 3.009 1.000 0.950 128 LYS B O 1
ATOM 7649 N N . SER B 2 129 ? -41.297 9.951 3.353 1.000 0.950 129 SER B N 1
ATOM 7650 C CA . SER B 2 129 ? -41.433 10.314 1.934 1.000 0.950 129 SER B CA 1
ATOM 7651 C C . SER B 2 129 ? -40.171 10.952 1.333 1.000 0.950 129 SER B C 1
ATOM 7652 O O . SER B 2 129 ? -40.011 10.940 0.115 1.000 0.950 129 SER B O 1
ATOM 7660 N N . LEU B 2 130 ? -39.258 11.450 2.176 1.000 0.960 130 LEU B N 1
ATOM 7661 C CA . LEU B 2 130 ? -38.003 12.106 1.783 1.000 0.960 130 LEU B CA 1
ATOM 7662 C C . LEU B 2 130 ? -36.794 11.164 1.826 1.000 0.960 130 LEU B C 1
ATOM 7663 O O . LEU B 2 130 ? -35.838 11.351 1.079 1.000 0.960 130 LEU B O 1
ATOM 7679 N N . LEU B 2 131 ? -36.828 10.137 2.680 1.000 0.970 131 LEU B N 1
ATOM 7680 C CA . LEU B 2 131 ? -35.723 9.186 2.850 1.000 0.970 131 LEU B CA 1
ATOM 7681 C C . LEU B 2 131 ? -35.270 8.454 1.562 1.000 0.970 131 LEU B C 1
ATOM 7682 O O . LEU B 2 131 ? -34.097 8.093 1.500 1.000 0.970 131 LEU B O 1
ATOM 7698 N N . PRO B 2 132 ? -36.082 8.250 0.502 1.000 0.970 132 PRO B N 1
ATOM 7699 C CA . PRO B 2 132 ? -35.569 7.718 -0.769 1.000 0.970 132 PRO B CA 1
ATOM 7700 C C . PRO B 2 132 ? -34.473 8.579 -1.435 1.000 0.970 132 PRO B C 1
ATOM 7701 O O . PRO B 2 132 ? -33.700 8.071 -2.253 1.000 0.970 132 PRO B O 1
ATOM 7712 N N . GLU B 2 133 ? -34.346 9.862 -1.064 1.000 0.950 133 GLU B N 1
ATOM 7713 C CA . GLU B 2 133 ? -33.251 10.740 -1.508 1.000 0.950 133 GLU B CA 1
ATOM 7714 C C . GLU B 2 133 ? -31.870 10.300 -0.985 1.000 0.950 133 GLU B C 1
ATOM 7715 O O . GLU B 2 133 ? -30.844 10.725 -1.524 1.000 0.950 133 GLU B O 1
ATOM 7727 N N . LEU B 2 134 ? -31.816 9.405 0.013 1.000 0.960 134 LEU B N 1
ATOM 7728 C CA . LEU B 2 134 ? -30.565 8.836 0.526 1.000 0.960 134 LEU B CA 1
ATOM 7729 C C . LEU B 2 134 ? -29.747 8.126 -0.566 1.000 0.960 134 LEU B C 1
ATOM 7730 O O . LEU B 2 134 ? -28.525 8.050 -0.457 1.000 0.960 134 LEU B O 1
ATOM 7746 N N . SER B 2 135 ? -30.380 7.679 -1.657 1.000 0.960 135 SER B N 1
ATOM 7747 C CA . SER B 2 135 ? -29.674 7.150 -2.832 1.000 0.960 135 SER B CA 1
ATOM 7748 C C . SER B 2 135 ? -28.704 8.172 -3.451 1.000 0.960 135 SER B C 1
ATOM 7749 O O . SER B 2 135 ? -27.561 7.838 -3.782 1.000 0.960 135 SER B O 1
ATOM 7757 N N . GLY B 2 136 ? -29.117 9.441 -3.539 1.000 0.950 136 GLY B N 1
ATOM 7758 C CA . GLY B 2 136 ? -28.280 10.557 -3.987 1.000 0.950 136 GLY B CA 1
ATOM 7759 C C . GLY B 2 136 ? -27.163 10.883 -2.996 1.000 0.950 136 GLY B C 1
ATOM 7760 O O . GLY B 2 136 ? -26.041 11.196 -3.390 1.000 0.950 136 GLY B O 1
ATOM 7764 N N . LEU B 2 137 ? -27.436 10.741 -1.697 1.000 0.960 137 LEU B N 1
ATOM 7765 C CA . LEU B 2 137 ? -26.439 10.943 -0.648 1.000 0.960 137 LEU B CA 1
ATOM 7766 C C . LEU B 2 137 ? -25.310 9.914 -0.749 1.000 0.960 137 LEU B C 1
ATOM 7767 O O . LEU B 2 137 ? -24.141 10.302 -0.782 1.000 0.960 137 LEU B O 1
ATOM 7783 N N . ILE B 2 138 ? -25.655 8.630 -0.867 1.000 0.970 138 ILE B N 1
ATOM 7784 C CA . ILE B 2 138 ? -24.696 7.524 -0.982 1.000 0.970 138 ILE B CA 1
ATOM 7785 C C . ILE B 2 138 ? -23.821 7.702 -2.226 1.000 0.970 138 ILE B C 1
ATOM 7786 O O . ILE B 2 138 ? -22.598 7.673 -2.132 1.000 0.970 138 ILE B O 1
ATOM 7802 N N . THR B 2 139 ? -24.429 7.968 -3.386 1.000 0.960 139 THR B N 1
ATOM 7803 C CA . THR B 2 139 ? -23.698 8.156 -4.655 1.000 0.960 139 THR B CA 1
ATOM 7804 C C . THR B 2 139 ? -22.840 9.427 -4.690 1.000 0.960 139 THR B C 1
ATOM 7805 O O . THR B 2 139 ? -21.941 9.533 -5.521 1.000 0.960 139 THR B O 1
ATOM 7816 N N . SER B 2 140 ? -23.067 10.371 -3.769 1.000 0.940 140 SER B N 1
ATOM 7817 C CA . SER B 2 140 ? -22.279 11.603 -3.632 1.000 0.940 140 SER B CA 1
ATOM 7818 C C . SER B 2 140 ? -21.029 11.478 -2.748 1.000 0.940 140 SER B C 1
ATOM 7819 O O . SER B 2 140 ? -20.339 12.486 -2.547 1.000 0.940 140 SER B O 1
ATOM 7827 N N . LEU B 2 141 ? -20.755 10.303 -2.165 1.000 0.950 141 LEU B N 1
ATOM 7828 C CA . LEU B 2 141 ? -19.544 10.076 -1.374 1.000 0.950 141 LEU B CA 1
ATOM 7829 C C . LEU B 2 141 ? -18.286 10.198 -2.249 1.000 0.950 141 LEU B C 1
ATOM 7830 O O . LEU B 2 141 ? -18.229 9.687 -3.367 1.000 0.950 141 LEU B O 1
ATOM 7846 N N . HIS B 2 142 ? -17.276 10.903 -1.743 1.000 0.940 142 HIS B N 1
ATOM 7847 C CA . HIS B 2 142 ? -16.020 11.150 -2.438 1.000 0.940 142 HIS B CA 1
ATOM 7848 C C . HIS B 2 142 ? -14.903 10.276 -1.872 1.000 0.940 142 HIS B C 1
ATOM 7849 O O . HIS B 2 142 ? -14.669 10.269 -0.664 1.000 0.940 142 HIS B O 1
ATOM 7863 N N . PHE B 2 143 ? -14.181 9.594 -2.764 1.000 0.900 143 PHE B N 1
ATOM 7864 C CA . PHE B 2 143 ? -13.054 8.727 -2.424 1.000 0.900 143 PHE B CA 1
ATOM 7865 C C . PHE B 2 143 ? -11.821 9.072 -3.281 1.000 0.900 143 PHE B C 1
ATOM 7866 O O . PHE B 2 143 ? -11.985 9.319 -4.481 1.000 0.900 143 PHE B O 1
ATOM 7883 N N . PRO B 2 144 ? -10.584 9.022 -2.737 1.000 0.820 144 PRO B N 1
ATOM 7884 C CA . PRO B 2 144 ? -9.361 9.373 -3.479 1.000 0.820 144 PRO B CA 1
ATOM 7885 C C . PRO B 2 144 ? -9.058 8.462 -4.675 1.000 0.820 144 PRO B C 1
ATOM 7886 O O . PRO B 2 144 ? -8.416 8.873 -5.640 1.000 0.820 144 PRO B O 1
ATOM 7897 N N . LYS B 2 145 ? -9.507 7.204 -4.615 1.000 0.790 145 LYS B N 1
ATOM 7898 C CA . LYS B 2 145 ? -9.457 6.247 -5.724 1.000 0.790 145 LYS B CA 1
ATOM 7899 C C . LYS B 2 145 ? -10.827 5.605 -5.889 1.000 0.790 145 LYS B C 1
ATOM 7900 O O . LYS B 2 145 ? -11.368 5.064 -4.932 1.000 0.790 145 LYS B O 1
ATOM 7919 N N . ASN B 2 146 ? -11.334 5.632 -7.117 1.000 0.860 146 ASN B N 1
ATOM 7920 C CA . ASN B 2 146 ? -12.604 5.025 -7.496 1.000 0.860 146 ASN B CA 1
ATOM 7921 C C . ASN B 2 146 ? -12.399 3.982 -8.594 1.000 0.860 146 ASN B C 1
ATOM 7922 O O . ASN B 2 146 ? -11.407 4.016 -9.325 1.000 0.860 146 ASN B O 1
ATOM 7933 N N . MET B 2 147 ? -13.383 3.107 -8.738 1.000 0.810 147 MET B N 1
ATOM 7934 C CA . MET B 2 147 ? -13.474 2.088 -9.774 1.000 0.810 147 MET B CA 1
ATOM 7935 C C . MET B 2 147 ? -14.878 2.047 -10.376 1.000 0.810 147 MET B C 1
ATOM 7936 O O . MET B 2 147 ? -15.835 2.504 -9.753 1.000 0.810 147 MET B O 1
ATOM 7950 N N . ARG B 2 148 ? -14.984 1.474 -11.576 1.000 0.800 148 ARG B N 1
ATOM 7951 C CA . ARG B 2 148 ? -16.241 0.978 -12.159 1.000 0.800 148 ARG B CA 1
ATOM 7952 C C . ARG B 2 148 ? -16.232 -0.546 -12.098 1.000 0.800 148 ARG B C 1
ATOM 7953 O O . ARG B 2 148 ? -15.154 -1.136 -12.071 1.000 0.800 148 ARG B O 1
ATOM 7974 N N . TRP B 2 149 ? -17.401 -1.172 -12.096 1.000 0.750 149 TRP B N 1
ATOM 7975 C CA . TRP B 2 149 ? -17.532 -2.629 -12.136 1.000 0.750 149 TRP B CA 1
ATOM 7976 C C . TRP B 2 149 ? -18.676 -3.037 -13.062 1.000 0.750 149 TRP B C 1
ATOM 7977 O O . TRP B 2 149 ? -19.677 -2.330 -13.175 1.000 0.750 149 TRP B O 1
ATOM 7998 N N . GLY B 2 150 ? -18.527 -4.187 -13.722 1.000 0.660 150 GLY B N 1
ATOM 7999 C CA . GLY B 2 150 ? -19.489 -4.652 -14.721 1.000 0.660 150 GLY B CA 1
ATOM 8000 C C . GLY B 2 150 ? -19.707 -3.624 -15.836 1.000 0.660 150 GLY B C 1
ATOM 8001 O O . GLY B 2 150 ? -18.764 -2.974 -16.284 1.000 0.660 150 GLY B O 1
ATOM 8005 N N . ASN B 2 151 ? -20.966 -3.461 -16.238 1.000 0.680 151 ASN B N 1
ATOM 8006 C CA . ASN B 2 151 ? -21.393 -2.473 -17.232 1.000 0.680 151 ASN B CA 1
ATOM 8007 C C . ASN B 2 151 ? -21.966 -1.198 -16.586 1.000 0.680 151 ASN B C 1
ATOM 8008 O O . ASN B 2 151 ? -22.615 -0.405 -17.265 1.000 0.680 151 ASN B O 1
ATOM 8019 N N . GLU B 2 152 ? -21.751 -1.004 -15.281 1.000 0.750 152 GLU B N 1
ATOM 8020 C CA . GLU B 2 152 ? -22.289 0.134 -14.538 1.000 0.750 152 GLU B CA 1
ATOM 8021 C C . GLU B 2 152 ? -21.459 1.404 -14.771 1.000 0.750 152 GLU B C 1
ATOM 8022 O O . GLU B 2 152 ? -20.224 1.391 -14.773 1.000 0.750 152 GLU B O 1
ATOM 8034 N N . ASP B 2 153 ? -22.132 2.550 -14.888 1.000 0.820 153 ASP B N 1
ATOM 8035 C CA . ASP B 2 153 ? -21.457 3.845 -15.029 1.000 0.820 153 ASP B CA 1
ATOM 8036 C C . ASP B 2 153 ? -20.973 4.436 -13.694 1.000 0.820 153 ASP B C 1
ATOM 8037 O O . ASP B 2 153 ? -20.082 5.307 -13.692 1.000 0.820 153 ASP B O 1
ATOM 8046 N N . LEU B 2 154 ? -21.535 3.960 -12.573 1.000 0.880 154 LEU B N 1
ATOM 8047 C CA . LEU B 2 154 ? -21.230 4.432 -11.224 1.000 0.880 154 LEU B CA 1
ATOM 8048 C C . LEU B 2 154 ? -19.753 4.194 -10.893 1.000 0.880 154 LEU B C 1
ATOM 8049 O O . LEU B 2 154 ? -19.221 3.094 -11.032 1.000 0.880 154 LEU B O 1
ATOM 8065 N N . ARG B 2 155 ? -19.089 5.255 -10.433 1.000 0.890 155 ARG B N 1
ATOM 8066 C CA . ARG B 2 155 ? -17.729 5.196 -9.900 1.000 0.890 155 ARG B CA 1
ATOM 8067 C C . ARG B 2 155 ? -17.791 5.237 -8.382 1.000 0.890 155 ARG B C 1
ATOM 8068 O O . ARG B 2 155 ? -18.367 6.170 -7.837 1.000 0.890 155 ARG B O 1
ATOM 8089 N N . TYR B 2 156 ? -17.191 4.256 -7.721 1.000 0.920 156 TYR B N 1
ATOM 8090 C CA . TYR B 2 156 ? -17.214 4.140 -6.260 1.000 0.920 156 TYR B CA 1
ATOM 8091 C C . TYR B 2 156 ? -15.918 3.507 -5.739 1.000 0.920 156 TYR B C 1
ATOM 8092 O O . TYR B 2 156 ? -15.117 3.018 -6.534 1.000 0.920 156 TYR B O 1
ATOM 8110 N N . ILE B 2 157 ? -15.684 3.493 -4.424 1.000 0.890 157 ILE B N 1
ATOM 8111 C CA . ILE B 2 157 ? -14.472 2.882 -3.840 1.000 0.890 157 ILE B CA 1
ATOM 8112 C C . ILE B 2 157 ? -14.407 1.359 -4.051 1.000 0.890 157 ILE B C 1
ATOM 8113 O O . ILE B 2 157 ? -13.337 0.804 -4.325 1.000 0.890 157 ILE B O 1
ATOM 8129 N N . ARG B 2 158 ? -15.566 0.699 -3.930 1.000 0.900 158 ARG B N 1
ATOM 8130 C CA . ARG B 2 158 ? -15.797 -0.741 -4.093 1.000 0.900 158 ARG B CA 1
ATOM 8131 C C . ARG B 2 158 ? -17.221 -0.999 -4.595 1.000 0.900 158 ARG B C 1
ATOM 8132 O O . ARG B 2 158 ? -18.080 -0.148 -4.368 1.000 0.900 158 ARG B O 1
ATOM 8153 N N . PRO B 2 159 ? -17.495 -2.146 -5.239 1.000 0.880 159 PRO B N 1
ATOM 8154 C CA . PRO B 2 159 ? -18.850 -2.497 -5.647 1.000 0.880 159 PRO B CA 1
ATOM 8155 C C . PRO B 2 159 ? -19.800 -2.563 -4.448 1.000 0.880 159 PRO B C 1
ATOM 8156 O O . PRO B 2 159 ? -19.488 -3.206 -3.442 1.000 0.880 159 PRO B O 1
ATOM 8167 N N . ILE B 2 160 ? -20.967 -1.932 -4.574 1.000 0.940 160 ILE B N 1
ATOM 8168 C CA . ILE B 2 160 ? -22.064 -2.070 -3.608 1.000 0.940 160 ILE B CA 1
ATOM 8169 C C . ILE B 2 160 ? -22.706 -3.446 -3.800 1.000 0.940 160 ILE B C 1
ATOM 8170 O O . ILE B 2 160 ? -22.967 -3.864 -4.928 1.000 0.940 160 ILE B O 1
ATOM 8186 N N . LYS B 2 161 ? -22.930 -4.164 -2.698 1.000 0.910 161 LYS B N 1
ATOM 8187 C CA . LYS B 2 161 ? -23.450 -5.539 -2.678 1.000 0.910 161 LYS B CA 1
ATOM 8188 C C . LYS B 2 161 ? -24.830 -5.642 -2.046 1.000 0.910 161 LYS B C 1
ATOM 8189 O O . LYS B 2 161 ? -25.657 -6.405 -2.530 1.000 0.910 161 LYS B O 1
ATOM 8208 N N . TRP B 2 162 ? -25.067 -4.895 -0.974 1.000 0.970 162 TRP B N 1
ATOM 8209 C CA . TRP B 2 162 ? -26.365 -4.820 -0.309 1.000 0.970 162 TRP B CA 1
ATOM 8210 C C . TRP B 2 162 ? -26.550 -3.435 0.307 1.000 0.970 162 TRP B C 1
ATOM 8211 O O . TRP B 2 162 ? -25.580 -2.702 0.512 1.000 0.970 162 TRP B O 1
ATOM 8232 N N . ILE B 2 163 ? -27.797 -3.070 0.587 1.000 0.980 163 ILE B N 1
ATOM 8233 C CA . ILE B 2 163 ? -28.145 -1.816 1.252 1.000 0.980 163 ILE B CA 1
ATOM 8234 C C . ILE B 2 163 ? -29.226 -2.119 2.286 1.000 0.980 163 ILE B C 1
ATOM 8235 O O . ILE B 2 163 ? -30.278 -2.660 1.942 1.000 0.980 163 ILE B O 1
ATOM 8251 N N . VAL B 2 164 ? -28.995 -1.735 3.540 1.000 0.980 164 VAL B N 1
ATOM 8252 C CA . VAL B 2 164 ? -30.054 -1.705 4.559 1.000 0.980 164 VAL B CA 1
ATOM 8253 C C . VAL B 2 164 ? -30.488 -0.266 4.751 1.000 0.980 164 VAL B C 1
ATOM 8254 O O . VAL B 2 164 ? -29.656 0.596 5.014 1.000 0.980 164 VAL B O 1
ATOM 8267 N N . ALA B 2 165 ? -31.784 0.002 4.626 1.000 0.980 165 ALA B N 1
ATOM 8268 C CA . ALA B 2 165 ? -32.346 1.322 4.881 1.000 0.980 165 ALA B CA 1
ATOM 8269 C C . ALA B 2 165 ? -33.675 1.175 5.621 1.000 0.980 165 ALA B C 1
ATOM 8270 O O . ALA B 2 165 ? -34.685 0.793 5.026 1.000 0.980 165 ALA B O 1
ATOM 8277 N N . LEU B 2 166 ? -33.666 1.467 6.921 1.000 0.980 166 LEU B N 1
ATOM 8278 C CA . LEU B 2 166 ? -34.809 1.281 7.812 1.000 0.980 166 LEU B CA 1
ATOM 8279 C C . LEU B 2 166 ? -35.172 2.572 8.533 1.000 0.980 166 LEU B C 1
ATOM 8280 O O . LEU B 2 166 ? -34.295 3.242 9.070 1.000 0.980 166 LEU B O 1
ATOM 8296 N N . PHE B 2 167 ? -36.468 2.861 8.611 1.000 0.980 167 PHE B N 1
ATOM 8297 C CA . PHE B 2 167 ? -37.038 3.900 9.464 1.000 0.980 167 PHE B CA 1
ATOM 8298 C C . PHE B 2 167 ? -38.081 3.262 10.381 1.000 0.980 167 PHE B C 1
ATOM 8299 O O . PHE B 2 167 ? -39.118 2.790 9.916 1.000 0.980 167 PHE B O 1
ATOM 8316 N N . GLY B 2 168 ? -37.755 3.133 11.667 1.000 0.960 168 GLY B N 1
ATOM 8317 C CA . GLY B 2 168 ? -38.469 2.227 12.563 1.000 0.960 168 GLY B CA 1
ATOM 8318 C C . GLY B 2 168 ? -38.480 0.809 11.994 1.000 0.960 168 GLY B C 1
ATOM 8319 O O . GLY B 2 168 ? -37.428 0.241 11.728 1.000 0.960 168 GLY B O 1
ATOM 8323 N N . GLN B 2 169 ? -39.659 0.225 11.790 1.000 0.950 169 GLN B N 1
ATOM 8324 C CA . GLN B 2 169 ? -39.782 -1.109 11.183 1.000 0.950 169 GLN B CA 1
ATOM 8325 C C . GLN B 2 169 ? -39.941 -1.080 9.654 1.000 0.950 169 GLN B C 1
ATOM 8326 O O . GLN B 2 169 ? -40.005 -2.138 9.022 1.000 0.950 169 GLN B O 1
ATOM 8340 N N . ASP B 2 170 ? -40.019 0.103 9.045 1.000 0.960 170 ASP B N 1
ATOM 8341 C CA . ASP B 2 170 ? -40.280 0.258 7.620 1.000 0.960 170 ASP B CA 1
ATOM 8342 C C . ASP B 2 170 ? -38.997 0.236 6.792 1.000 0.960 170 ASP B C 1
ATOM 8343 O O . ASP B 2 170 ? -38.032 0.933 7.095 1.000 0.960 170 ASP B O 1
ATOM 8352 N N . VAL B 2 171 ? -39.021 -0.513 5.689 1.000 0.980 171 VAL B N 1
ATOM 8353 C CA . VAL B 2 171 ? -37.979 -0.435 4.659 1.000 0.980 171 VAL B CA 1
ATOM 8354 C C . VAL B 2 171 ? -38.212 0.815 3.818 1.000 0.980 171 VAL B C 1
ATOM 8355 O O . VAL B 2 171 ? -39.326 1.046 3.344 1.000 0.980 171 VAL B O 1
ATOM 8368 N N . ILE B 2 172 ? -37.162 1.607 3.613 1.000 0.970 172 ILE B N 1
ATOM 8369 C CA . ILE B 2 172 ? -37.184 2.759 2.709 1.000 0.970 172 ILE B CA 1
ATOM 8370 C C . ILE B 2 172 ? -36.740 2.300 1.319 1.000 0.970 172 ILE B C 1
ATOM 8371 O O . ILE B 2 172 ? -35.566 1.964 1.162 1.000 0.970 172 ILE B O 1
ATOM 8387 N N . PRO B 2 173 ? -37.623 2.292 0.307 1.000 0.970 173 PRO B N 1
ATOM 8388 C CA . PRO B 2 173 ? -37.313 1.732 -1.002 1.000 0.970 173 PRO B CA 1
ATOM 8389 C C . PRO B 2 173 ? -36.518 2.717 -1.870 1.000 0.970 173 PRO B C 1
ATOM 8390 O O . PRO B 2 173 ? -36.991 3.810 -2.180 1.000 0.970 173 PRO B O 1
ATOM 8401 N N . PHE B 2 174 ? -35.327 2.309 -2.299 1.000 0.970 174 PHE B N 1
ATOM 8402 C CA . PHE B 2 174 ? -34.545 2.931 -3.366 1.000 0.970 174 PHE B CA 1
ATOM 8403 C C . PHE B 2 174 ? -33.563 1.908 -3.951 1.000 0.970 174 PHE B C 1
ATOM 8404 O O . PHE B 2 174 ? -33.348 0.838 -3.385 1.000 0.970 174 PHE B O 1
ATOM 8421 N N . SER B 2 175 ? -32.949 2.238 -5.083 1.000 0.950 175 SER B N 1
ATOM 8422 C CA . SER B 2 175 ? -31.970 1.376 -5.745 1.000 0.950 175 SER B CA 1
ATOM 8423 C C . SER B 2 175 ? -30.720 2.161 -6.128 1.000 0.950 175 SER B C 1
ATOM 8424 O O . SER B 2 175 ? -30.814 3.306 -6.574 1.000 0.950 175 SER B O 1
ATOM 8432 N N . ILE B 2 176 ? -29.550 1.537 -5.997 1.000 0.950 176 ILE B N 1
ATOM 8433 C CA . ILE B 2 176 ? -28.288 2.045 -6.547 1.000 0.950 176 ILE B CA 1
ATOM 8434 C C . ILE B 2 176 ? -27.726 0.963 -7.453 1.000 0.950 176 ILE B C 1
ATOM 8435 O O . ILE B 2 176 ? -27.408 -0.130 -6.984 1.000 0.950 176 ILE B O 1
ATOM 8451 N N . THR B 2 177 ? -27.581 1.265 -8.744 1.000 0.890 177 THR B N 1
ATOM 8452 C CA . THR B 2 177 ? -27.262 0.262 -9.776 1.000 0.890 177 THR B CA 1
ATOM 8453 C C . THR B 2 177 ? -28.275 -0.892 -9.727 1.000 0.890 177 THR B C 1
ATOM 8454 O O . THR B 2 177 ? -29.468 -0.662 -9.917 1.000 0.890 177 THR B O 1
ATOM 8465 N N . ASN B 2 178 ? -27.824 -2.096 -9.377 1.000 0.880 178 ASN B N 1
ATOM 8466 C CA . ASN B 2 178 ? -28.597 -3.342 -9.396 1.000 0.880 178 ASN B CA 1
ATOM 8467 C C . ASN B 2 178 ? -29.012 -3.780 -7.984 1.000 0.880 178 ASN B C 1
ATOM 8468 O O . ASN B 2 178 ? -29.516 -4.885 -7.804 1.000 0.880 178 ASN B O 1
ATOM 8479 N N . VAL B 2 179 ? -28.714 -2.955 -6.975 1.000 0.950 179 VAL B N 1
ATOM 8480 C CA . VAL B 2 179 ? -28.905 -3.275 -5.561 1.000 0.950 179 VAL B CA 1
ATOM 8481 C C . VAL B 2 179 ? -30.084 -2.474 -5.032 1.000 0.950 179 VAL B C 1
ATOM 8482 O O . VAL B 2 179 ? -30.033 -1.242 -4.975 1.000 0.950 179 VAL B O 1
ATOM 8495 N N . GLU B 2 180 ? -31.139 -3.183 -4.644 1.000 0.970 180 GLU B N 1
ATOM 8496 C CA . GLU B 2 180 ? -32.300 -2.620 -3.955 1.000 0.970 180 GLU B CA 1
ATOM 8497 C C . GLU B 2 180 ? -32.035 -2.528 -2.447 1.000 0.970 180 GLU B C 1
ATOM 8498 O O . GLU B 2 180 ? -31.358 -3.377 -1.859 1.000 0.970 180 GLU B O 1
ATOM 8510 N N . SER B 2 181 ? -32.565 -1.485 -1.810 1.000 0.980 181 SER B N 1
ATOM 8511 C CA . SER B 2 181 ? -32.562 -1.370 -0.357 1.000 0.980 181 SER B CA 1
ATOM 8512 C C . SER B 2 181 ? -33.519 -2.375 0.287 1.000 0.980 181 SER B C 1
ATOM 8513 O O . SER B 2 181 ? -34.602 -2.674 -0.219 1.000 0.980 181 SER B O 1
ATOM 8521 N N . GLY B 2 182 ? -33.132 -2.883 1.453 1.000 0.970 182 GLY B N 1
ATOM 8522 C CA . GLY B 2 182 ? -33.920 -3.850 2.202 1.000 0.970 182 GLY B CA 1
ATOM 8523 C C . GLY B 2 182 ? -33.682 -3.760 3.702 1.000 0.970 182 GLY B C 1
ATOM 8524 O O . GLY B 2 182 ? -33.312 -2.717 4.242 1.000 0.970 182 GLY B O 1
ATOM 8528 N N . ARG B 2 183 ? -33.893 -4.893 4.376 1.000 0.970 183 ARG B N 1
ATOM 8529 C CA . ARG B 2 183 ? -33.606 -5.088 5.808 1.000 0.970 183 ARG B CA 1
ATOM 8530 C C . ARG B 2 183 ? -32.515 -6.120 6.075 1.000 0.970 183 ARG B C 1
ATOM 8531 O O . ARG B 2 183 ? -32.258 -6.468 7.221 1.000 0.970 183 ARG B O 1
ATOM 8552 N N . THR B 2 184 ? -31.928 -6.652 5.016 1.000 0.980 184 THR B N 1
ATOM 8553 C CA . THR B 2 184 ? -31.054 -7.813 5.078 1.000 0.980 184 THR B CA 1
ATOM 8554 C C . THR B 2 184 ? -29.594 -7.378 5.019 1.000 0.980 184 THR B C 1
ATOM 8555 O O . THR B 2 184 ? -29.180 -6.734 4.057 1.000 0.980 184 THR B O 1
ATOM 8566 N N . THR B 2 185 ? -28.820 -7.744 6.040 1.000 0.980 185 THR B N 1
ATOM 8567 C CA . THR B 2 185 ? -27.372 -7.513 6.113 1.000 0.980 185 THR B CA 1
ATOM 8568 C C . THR B 2 185 ? -26.600 -8.828 6.039 1.000 0.980 185 THR B C 1
ATOM 8569 O O . THR B 2 185 ? -27.156 -9.914 6.219 1.000 0.980 185 THR B O 1
ATOM 8580 N N . GLN B 2 186 ? -25.298 -8.731 5.787 1.000 0.970 186 GLN B N 1
ATOM 8581 C CA . GLN B 2 186 ? -24.388 -9.866 5.718 1.000 0.970 186 GLN B CA 1
ATOM 8582 C C . GLN B 2 186 ? -23.540 -9.953 6.988 1.000 0.970 186 GLN B C 1
ATOM 8583 O O . GLN B 2 186 ? -22.914 -8.975 7.406 1.000 0.970 186 GLN B O 1
ATOM 8597 N N . GLY B 2 187 ? -23.471 -11.144 7.576 1.000 0.960 187 GLY B N 1
ATOM 8598 C CA . GLY B 2 187 ? -22.516 -11.466 8.628 1.000 0.960 187 GLY B CA 1
ATOM 8599 C C . GLY B 2 187 ? -21.064 -11.530 8.147 1.000 0.960 187 GLY B C 1
ATOM 8600 O O . GLY B 2 187 ? -20.723 -11.202 7.000 1.000 0.960 187 GLY B O 1
ATOM 8604 N N . HIS B 2 188 ? -20.195 -12.008 9.037 1.000 0.940 188 HIS B N 1
ATOM 8605 C CA . HIS B 2 188 ? -18.812 -12.318 8.694 1.000 0.940 188 HIS B CA 1
ATOM 8606 C C . HIS B 2 188 ? -18.766 -13.361 7.577 1.000 0.940 188 HIS B C 1
ATOM 8607 O O . HIS B 2 188 ? -19.442 -14.384 7.668 1.000 0.940 188 HIS B O 1
ATOM 8621 N N . ARG B 2 189 ? -17.912 -13.151 6.569 1.000 0.850 189 ARG B N 1
ATOM 8622 C CA . ARG B 2 189 ? -17.865 -13.959 5.334 1.000 0.850 189 ARG B CA 1
ATOM 8623 C C . ARG B 2 189 ? -17.791 -15.479 5.558 1.000 0.850 189 ARG B C 1
ATOM 8624 O O . ARG B 2 189 ? -18.309 -16.224 4.737 1.000 0.850 189 ARG B O 1
ATOM 8645 N N . PHE B 2 190 ? -17.155 -15.917 6.646 1.000 0.850 190 PHE B N 1
ATOM 8646 C CA . PHE B 2 190 ? -16.929 -17.340 6.954 1.000 0.850 190 PHE B CA 1
ATOM 8647 C C . PHE B 2 190 ? -17.517 -17.813 8.293 1.000 0.850 190 PHE B C 1
ATOM 8648 O O . PHE B 2 190 ? -17.492 -19.001 8.585 1.000 0.850 190 PHE B O 1
ATOM 8665 N N . LEU B 2 191 ? -17.981 -16.893 9.147 1.000 0.900 191 LEU B N 1
ATOM 8666 C CA . LEU B 2 191 ? -18.459 -17.222 10.506 1.000 0.900 191 LEU B CA 1
ATOM 8667 C C . LEU B 2 191 ? -19.924 -16.847 10.719 1.000 0.900 191 LEU B C 1
ATOM 8668 O O . LEU B 2 191 ? -20.569 -17.356 11.634 1.000 0.900 191 LEU B O 1
ATOM 8684 N N . GLY B 2 192 ? -20.423 -15.919 9.908 1.000 0.930 192 GLY B N 1
ATOM 8685 C CA . GLY B 2 192 ? -21.795 -15.456 9.929 1.000 0.930 192 GLY B CA 1
ATOM 8686 C C . GLY B 2 192 ? -22.543 -15.885 8.674 1.000 0.930 192 GLY B C 1
ATOM 8687 O O . GLY B 2 192 ? -22.007 -16.536 7.779 1.000 0.930 192 GLY B O 1
ATOM 8691 N N . HIS B 2 193 ? -23.807 -15.498 8.631 1.000 0.940 193 HIS B N 1
ATOM 8692 C CA . HIS B 2 193 ? -24.712 -15.675 7.505 1.000 0.940 193 HIS B CA 1
ATOM 8693 C C . HIS B 2 193 ? -25.518 -14.393 7.290 1.000 0.940 193 HIS B C 1
ATOM 8694 O O . HIS B 2 193 ? -25.359 -13.395 7.997 1.000 0.940 193 HIS B O 1
ATOM 8708 N N . GLU B 2 194 ? -26.368 -14.416 6.276 1.000 0.950 194 GLU B N 1
ATOM 8709 C CA . GLU B 2 194 ? -27.334 -13.363 6.026 1.000 0.950 194 GLU B CA 1
ATOM 8710 C C . GLU B 2 194 ? -28.342 -13.263 7.184 1.000 0.950 194 GLU B C 1
ATOM 8711 O O . GLU B 2 194 ? -28.878 -14.276 7.636 1.000 0.950 194 GLU B O 1
ATOM 8723 N N . VAL B 2 195 ? -28.600 -12.050 7.678 1.000 0.960 195 VAL B N 1
ATOM 8724 C CA . VAL B 2 195 ? -29.540 -11.810 8.782 1.000 0.960 195 VAL B CA 1
ATOM 8725 C C . VAL B 2 195 ? -30.462 -10.633 8.467 1.000 0.960 195 VAL B C 1
ATOM 8726 O O . VAL B 2 195 ? -30.041 -9.608 7.931 1.000 0.960 195 VAL B O 1
ATOM 8739 N N . SER B 2 196 ? -31.742 -10.788 8.805 1.000 0.970 196 SER B N 1
ATOM 8740 C CA . SER B 2 196 ? -32.759 -9.744 8.671 1.000 0.970 196 SER B CA 1
ATOM 8741 C C . SER B 2 196 ? -32.801 -8.880 9.932 1.000 0.970 196 SER B C 1
ATOM 8742 O O . SER B 2 196 ? -33.017 -9.390 11.034 1.000 0.970 196 SER B O 1
ATOM 8750 N N . ILE B 2 197 ? -32.646 -7.569 9.763 1.000 0.970 197 ILE B N 1
ATOM 8751 C CA . ILE B 2 197 ? -32.737 -6.580 10.834 1.000 0.970 197 ILE B CA 1
ATOM 8752 C C . ILE B 2 197 ? -34.207 -6.226 11.074 1.000 0.970 197 ILE B C 1
ATOM 8753 O O . ILE B 2 197 ? -34.900 -5.714 10.195 1.000 0.970 197 ILE B O 1
ATOM 8769 N N . GLU B 2 198 ? -34.695 -6.534 12.273 1.000 0.900 198 GLU B N 1
ATOM 8770 C CA . GLU B 2 198 ? -36.080 -6.265 12.688 1.000 0.900 198 GLU B CA 1
ATOM 8771 C C . GLU B 2 198 ? -36.293 -4.782 13.007 1.000 0.900 198 GLU B C 1
ATOM 8772 O O . GLU B 2 198 ? -37.295 -4.188 12.603 1.000 0.900 198 GLU B O 1
ATOM 8784 N N . SER B 2 199 ? -35.338 -4.183 13.724 1.000 0.940 199 SER B N 1
ATOM 8785 C CA . SER B 2 199 ? -35.344 -2.769 14.080 1.000 0.940 199 SER B CA 1
ATOM 8786 C C . SER B 2 199 ? -33.938 -2.169 14.009 1.000 0.940 199 SER B C 1
ATOM 8787 O O . SER B 2 199 ? -32.958 -2.849 14.330 1.000 0.940 199 SER B O 1
ATOM 8795 N N . PRO B 2 200 ? -33.828 -0.871 13.678 1.000 0.970 200 PRO B N 1
ATOM 8796 C CA . PRO B 2 200 ? -32.584 -0.112 13.739 1.000 0.970 200 PRO B CA 1
ATOM 8797 C C . PRO B 2 200 ? -31.800 -0.325 15.039 1.000 0.970 200 PRO B C 1
ATOM 8798 O O . PRO B 2 200 ? -30.591 -0.520 15.011 1.000 0.970 200 PRO B O 1
ATOM 8809 N N . SER B 2 201 ? -32.496 -0.358 16.178 1.000 0.950 201 SER B N 1
ATOM 8810 C CA . SER B 2 201 ? -31.902 -0.541 17.506 1.000 0.950 201 SER B CA 1
ATOM 8811 C C . SER B 2 201 ? -31.284 -1.924 17.756 1.000 0.950 201 SER B C 1
ATOM 8812 O O . SER B 2 201 ? -30.446 -2.045 18.645 1.000 0.950 201 SER B O 1
ATOM 8820 N N . ALA B 2 202 ? -31.656 -2.954 16.987 1.000 0.960 202 ALA B N 1
ATOM 8821 C CA . ALA B 2 202 ? -31.114 -4.310 17.114 1.000 0.960 202 ALA B CA 1
ATOM 8822 C C . ALA B 2 202 ? -29.835 -4.538 16.281 1.000 0.960 202 ALA B C 1
ATOM 8823 O O . ALA B 2 202 ? -29.182 -5.571 16.430 1.000 0.960 202 ALA B O 1
ATOM 8830 N N . TYR B 2 203 ? -29.467 -3.586 15.415 1.000 0.970 203 TYR B N 1
ATOM 8831 C CA . TYR B 2 203 ? -28.423 -3.736 14.396 1.000 0.970 203 TYR B CA 1
ATOM 8832 C C . TYR B 2 203 ? -27.068 -4.218 14.939 1.000 0.970 203 TYR B C 1
ATOM 8833 O O . TYR B 2 203 ? -26.547 -5.238 14.487 1.000 0.970 203 TYR B O 1
ATOM 8851 N N . GLU B 2 204 ? -26.503 -3.519 15.927 1.000 0.960 204 GLU B N 1
ATOM 8852 C CA . GLU B 2 204 ? -25.169 -3.816 16.472 1.000 0.960 204 GLU B CA 1
ATOM 8853 C C . GLU B 2 204 ? -25.115 -5.197 17.149 1.000 0.960 204 GLU B C 1
ATOM 8854 O O . GLU B 2 204 ? -24.171 -5.964 16.952 1.000 0.960 204 GLU B O 1
ATOM 8866 N N . GLU B 2 205 ? -26.159 -5.553 17.902 1.000 0.960 205 GLU B N 1
ATOM 8867 C CA . GLU B 2 205 ? -26.245 -6.828 18.618 1.000 0.960 205 GLU B CA 1
ATOM 8868 C C . GLU B 2 205 ? -26.475 -8.008 17.661 1.000 0.960 205 GLU B C 1
ATOM 8869 O O . GLU B 2 205 ? -25.835 -9.055 17.800 1.0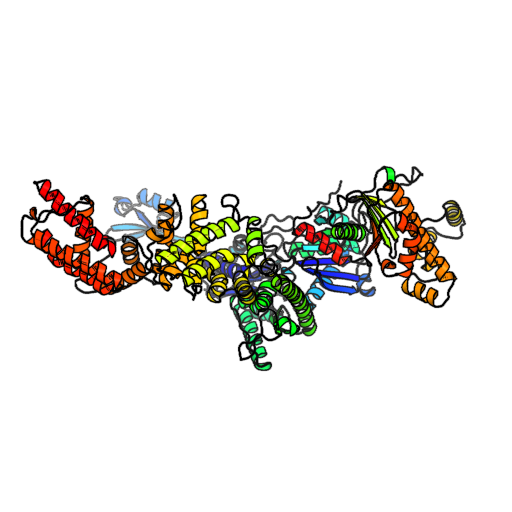00 0.960 205 GLU B O 1
ATOM 8881 N N . GLN B 2 206 ? -27.315 -7.829 16.635 1.000 0.970 206 GLN B N 1
ATOM 8882 C CA . GLN B 2 206 ? -27.520 -8.836 15.592 1.000 0.970 206 GLN B CA 1
ATOM 8883 C C . GLN B 2 206 ? -26.246 -9.075 14.774 1.000 0.970 206 GLN B C 1
ATOM 8884 O O . GLN B 2 206 ? -25.899 -10.230 14.522 1.000 0.970 206 GLN B O 1
ATOM 8898 N N . LEU B 2 207 ? -25.503 -8.021 14.420 1.000 0.980 207 LEU B N 1
ATOM 8899 C CA . LEU B 2 207 ? -24.206 -8.162 13.753 1.000 0.980 207 LEU B CA 1
ATOM 8900 C C . LEU B 2 207 ? -23.162 -8.842 14.639 1.000 0.980 207 LEU B C 1
ATOM 8901 O O . LEU B 2 207 ? -22.430 -9.711 14.161 1.000 0.980 207 LEU B O 1
ATOM 8917 N N . LYS B 2 208 ? -23.145 -8.539 15.941 1.000 0.970 208 LYS B N 1
ATOM 8918 C CA . LYS B 2 208 ? -22.282 -9.231 16.906 1.000 0.970 208 LYS B CA 1
ATOM 8919 C C . LYS B 2 208 ? -22.578 -10.732 16.953 1.000 0.970 208 LYS B C 1
ATOM 8920 O O . LYS B 2 208 ? -21.644 -11.533 16.963 1.000 0.970 208 LYS B O 1
ATOM 8939 N N . GLY B 2 209 ? -23.856 -11.117 16.906 1.000 0.970 209 GLY B N 1
ATOM 8940 C CA . GLY B 2 209 ? -24.283 -12.515 16.765 1.000 0.970 209 GLY B CA 1
ATOM 8941 C C . GLY B 2 209 ? -23.811 -13.177 15.463 1.000 0.970 209 GLY B C 1
ATOM 8942 O O . GLY B 2 209 ? -23.611 -14.388 15.424 1.000 0.970 209 GLY B O 1
ATOM 8946 N N . GLN B 2 210 ? -23.559 -12.381 14.421 1.000 0.970 210 GLN B N 1
ATOM 8947 C CA . GLN B 2 210 ? -23.008 -12.805 13.130 1.000 0.970 210 GLN B CA 1
ATOM 8948 C C . GLN B 2 210 ? -21.487 -12.598 13.005 1.000 0.970 210 GLN B C 1
ATOM 8949 O O . GLN B 2 210 ? -20.960 -12.554 11.890 1.000 0.970 210 GLN B O 1
ATOM 8963 N N . HIS B 2 211 ? -20.776 -12.507 14.136 1.000 0.970 211 HIS B N 1
ATOM 8964 C CA . HIS B 2 211 ? -19.322 -12.324 14.210 1.000 0.970 211 HIS B CA 1
ATOM 8965 C C . HIS B 2 211 ? -18.833 -11.052 13.508 1.000 0.970 211 HIS B C 1
ATOM 8966 O O . HIS B 2 211 ? -17.813 -11.064 12.832 1.000 0.970 211 HIS B O 1
ATOM 8980 N N . VAL B 2 212 ? -19.543 -9.939 13.661 1.000 0.980 212 VAL B N 1
ATOM 8981 C CA . VAL B 2 212 ? -19.110 -8.638 13.145 1.000 0.980 212 VAL B CA 1
ATOM 8982 C C . VAL B 2 212 ? -19.179 -7.616 14.268 1.000 0.980 212 VAL B C 1
ATOM 8983 O O . VAL B 2 212 ? -20.249 -7.345 14.809 1.000 0.980 212 VAL B O 1
ATOM 8996 N N . ILE B 2 213 ? -18.038 -7.028 14.619 1.000 0.980 213 ILE B N 1
ATOM 8997 C CA . ILE B 2 213 ? -17.973 -5.917 15.568 1.000 0.980 213 ILE B CA 1
ATOM 8998 C C . ILE B 2 213 ? -18.042 -4.626 14.759 1.000 0.980 213 ILE B C 1
ATOM 8999 O O . ILE B 2 213 ? -17.032 -4.174 14.223 1.000 0.980 213 ILE B O 1
ATOM 9015 N N . ALA B 2 214 ? -19.250 -4.080 14.608 1.000 0.980 214 ALA B N 1
ATOM 9016 C CA . ALA B 2 214 ? -19.516 -2.952 13.713 1.000 0.980 214 ALA B CA 1
ATOM 9017 C C . ALA B 2 214 ? -18.950 -1.611 14.220 1.000 0.980 214 ALA B C 1
ATOM 9018 O O . ALA B 2 214 ? -18.610 -0.750 13.409 1.000 0.980 214 ALA B O 1
ATOM 9025 N N . ASP B 2 215 ? -18.850 -1.428 15.541 1.000 0.980 215 ASP B N 1
ATOM 9026 C CA . ASP B 2 215 ? -18.281 -0.222 16.149 1.000 0.980 215 ASP B CA 1
ATOM 9027 C C . ASP B 2 215 ? -16.740 -0.296 16.130 1.000 0.980 215 ASP B C 1
ATOM 9028 O O . ASP B 2 215 ? -16.159 -1.190 16.764 1.000 0.980 215 ASP B O 1
A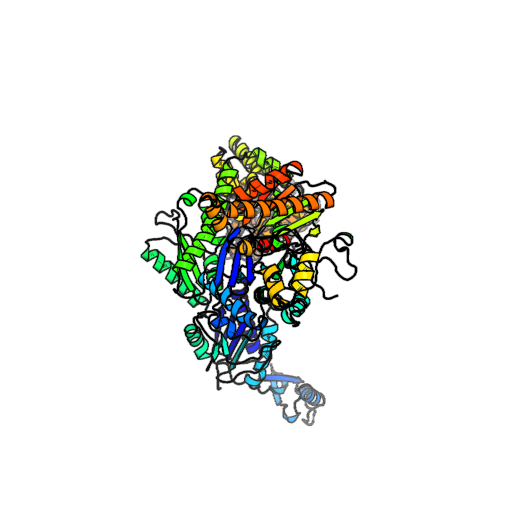TOM 9037 N N . PRO B 2 216 ? -16.053 0.619 15.416 1.000 0.980 216 PRO B N 1
ATOM 9038 C CA . PRO B 2 216 ? -14.597 0.610 15.323 1.000 0.980 216 PRO B CA 1
ATOM 9039 C C . PRO B 2 216 ? -13.905 0.866 16.665 1.000 0.980 216 PRO B C 1
ATOM 9040 O O . PRO B 2 216 ? -12.797 0.371 16.864 1.000 0.980 216 PRO B O 1
ATOM 9051 N N . SER B 2 217 ? -14.535 1.592 17.591 1.000 0.980 217 SER B N 1
ATOM 9052 C CA . SER B 2 217 ? -13.983 1.874 18.920 1.000 0.980 217 SER B CA 1
ATOM 9053 C C . SER B 2 217 ? -14.007 0.616 19.781 1.000 0.980 217 SER B C 1
ATOM 9054 O O . SER B 2 217 ? -12.986 0.242 20.357 1.000 0.980 217 SER B O 1
ATOM 9062 N N . VAL B 2 218 ? -15.144 -0.092 19.804 1.000 0.980 218 VAL B N 1
ATOM 9063 C CA . VAL B 2 218 ? -15.284 -1.378 20.515 1.000 0.980 218 VAL B CA 1
ATOM 9064 C C . VAL B 2 218 ? -14.305 -2.408 19.951 1.000 0.980 218 VAL B C 1
ATOM 9065 O O . VAL B 2 218 ? -13.658 -3.135 20.705 1.000 0.980 218 VAL B O 1
ATOM 9078 N N . ARG B 2 219 ? -14.153 -2.450 18.622 1.000 0.980 219 ARG B N 1
ATOM 9079 C CA . ARG B 2 219 ? -13.237 -3.367 17.936 1.000 0.980 219 ARG B CA 1
ATOM 9080 C C . ARG B 2 219 ? -11.765 -3.066 18.241 1.000 0.980 219 ARG B C 1
ATOM 9081 O O . ARG B 2 219 ? -11.025 -3.993 18.574 1.000 0.980 219 ARG B O 1
ATOM 9102 N N . LYS B 2 220 ? -11.357 -1.791 18.223 1.000 0.980 220 LYS B N 1
ATOM 9103 C CA . LYS B 2 220 ? -10.004 -1.351 18.612 1.000 0.980 220 LYS B CA 1
ATOM 9104 C C . LYS B 2 220 ? -9.695 -1.721 20.062 1.000 0.980 220 LYS B C 1
ATOM 9105 O O . LYS B 2 220 ? -8.633 -2.272 20.346 1.000 0.980 220 LYS B O 1
ATOM 9124 N N . GLN B 2 221 ? -10.659 -1.505 20.956 1.000 0.980 221 GLN B N 1
ATOM 9125 C CA . GLN B 2 221 ? -10.533 -1.838 22.373 1.000 0.980 221 GLN B CA 1
ATOM 9126 C C . GLN B 2 221 ? -10.427 -3.355 22.594 1.000 0.980 221 GLN B C 1
ATOM 9127 O O . GLN B 2 221 ? -9.597 -3.800 23.380 1.000 0.980 221 GLN B O 1
ATOM 9141 N N . MET B 2 222 ? -11.179 -4.168 21.839 1.000 0.980 222 MET B N 1
ATOM 9142 C CA . MET B 2 222 ? -11.012 -5.628 21.845 1.000 0.980 222 MET B CA 1
ATOM 9143 C C . MET B 2 222 ? -9.595 -6.053 21.443 1.000 0.980 222 MET B C 1
ATOM 9144 O O . MET B 2 222 ? -9.046 -6.951 22.078 1.000 0.980 222 MET B O 1
ATOM 9158 N N . ILE B 2 223 ? -8.997 -5.432 20.417 1.000 0.980 223 ILE B N 1
ATOM 9159 C CA . ILE B 2 223 ? -7.615 -5.730 20.010 1.000 0.980 223 ILE B CA 1
ATOM 9160 C C . ILE B 2 223 ? -6.648 -5.361 21.141 1.000 0.980 223 ILE B C 1
ATOM 9161 O O . ILE B 2 223 ? -5.861 -6.211 21.550 1.000 0.980 223 ILE B O 1
ATOM 9177 N N . GLN B 2 224 ? -6.746 -4.147 21.696 1.000 0.980 224 GLN B N 1
ATOM 9178 C CA . GLN B 2 224 ? -5.897 -3.701 22.811 1.000 0.980 224 GLN B CA 1
ATOM 9179 C C . GLN B 2 224 ? -5.978 -4.644 24.016 1.000 0.980 224 GLN B C 1
ATOM 9180 O O . GLN B 2 224 ? -4.946 -5.118 24.482 1.000 0.980 224 GLN B O 1
ATOM 9194 N N . SER B 2 225 ? -7.182 -5.007 24.468 1.000 0.980 225 SER B N 1
ATOM 9195 C CA . SER B 2 225 ? -7.347 -5.924 25.603 1.000 0.980 225 SER B CA 1
ATOM 9196 C C . SER B 2 225 ? -6.757 -7.314 25.338 1.000 0.980 225 SER B C 1
ATOM 9197 O O . SER B 2 225 ? -6.236 -7.951 26.256 1.000 0.980 225 SER B O 1
ATOM 9205 N N . GLN B 2 226 ? -6.806 -7.800 24.094 1.000 0.980 226 GLN B N 1
ATOM 9206 C CA . GLN B 2 226 ? -6.170 -9.066 23.721 1.000 0.980 226 GLN B CA 1
ATOM 9207 C C . GLN B 2 226 ? -4.636 -8.959 23.716 1.000 0.980 226 GLN B C 1
ATOM 9208 O O . GLN B 2 226 ? -3.975 -9.874 24.205 1.000 0.980 226 GLN B O 1
ATOM 9222 N N . LEU B 2 227 ? -4.070 -7.845 23.227 1.000 0.970 227 LEU B N 1
ATOM 9223 C CA . LEU B 2 227 ? -2.629 -7.568 23.313 1.000 0.970 227 LEU B CA 1
ATOM 9224 C C . LEU B 2 227 ? -2.172 -7.509 24.780 1.000 0.970 227 LEU B C 1
ATOM 9225 O O . LEU B 2 227 ? -1.227 -8.196 25.160 1.000 0.970 227 LEU B O 1
ATOM 9241 N N . GLU B 2 228 ? -2.879 -6.762 25.628 1.000 0.970 228 GLU B N 1
ATOM 9242 C CA . GLU B 2 228 ? -2.580 -6.624 27.062 1.000 0.970 228 GLU B CA 1
ATOM 9243 C C . GLU B 2 228 ? -2.637 -7.962 27.812 1.000 0.970 228 GLU B C 1
ATOM 9244 O O . GLU B 2 228 ? -1.743 -8.272 28.603 1.000 0.970 228 GLU B O 1
ATOM 9256 N N . THR B 2 229 ? -3.658 -8.781 27.538 1.000 0.970 229 THR B N 1
ATOM 9257 C CA . THR B 2 229 ? -3.792 -10.120 28.133 1.000 0.970 229 THR B CA 1
ATOM 9258 C C . THR B 2 229 ? -2.600 -10.996 27.748 1.000 0.970 2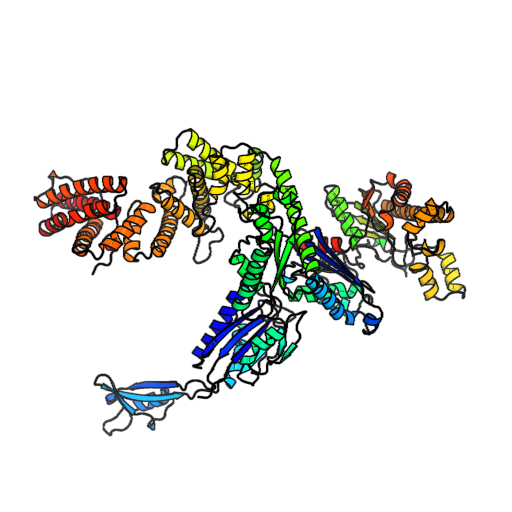29 THR B C 1
ATOM 9259 O O . THR B 2 229 ? -1.971 -11.604 28.613 1.000 0.970 229 THR B O 1
ATOM 9270 N N . MET B 2 230 ? -2.223 -10.994 26.467 1.000 0.960 230 MET B N 1
ATOM 9271 C CA . MET B 2 230 ? -1.100 -11.783 25.961 1.000 0.960 230 MET B CA 1
ATOM 9272 C C . MET B 2 230 ? 0.248 -11.320 26.536 1.000 0.960 230 MET B C 1
ATOM 9273 O O . MET B 2 230 ? 1.097 -12.158 26.853 1.000 0.960 230 MET B O 1
ATOM 9287 N N . ALA B 2 231 ? 0.431 -10.006 26.724 1.000 0.950 231 ALA B N 1
ATOM 9288 C CA . ALA B 2 231 ? 1.587 -9.442 27.418 1.000 0.950 231 ALA B CA 1
ATOM 9289 C C . ALA B 2 231 ? 1.672 -9.920 28.871 1.000 0.950 231 ALA B C 1
ATOM 9290 O O . ALA B 2 231 ? 2.740 -10.347 29.309 1.000 0.950 231 ALA B O 1
ATOM 9297 N N . ALA B 2 232 ? 0.561 -9.892 29.610 1.000 0.960 232 ALA B N 1
ATOM 9298 C CA . ALA B 2 232 ? 0.522 -10.344 30.998 1.000 0.960 232 ALA B CA 1
ATOM 9299 C C . ALA B 2 232 ? 0.786 -11.856 31.129 1.000 0.960 232 ALA B C 1
ATOM 9300 O O . ALA B 2 232 ? 1.564 -12.262 31.993 1.000 0.960 232 ALA B O 1
ATOM 9307 N N . GLU B 2 233 ? 0.190 -12.679 30.260 1.000 0.960 233 GLU B N 1
ATOM 9308 C CA . GLU B 2 233 ? 0.330 -14.144 30.278 1.000 0.960 233 GLU B CA 1
ATOM 9309 C C . GLU B 2 233 ? 1.755 -14.617 29.968 1.000 0.960 233 GLU B C 1
ATOM 9310 O O . GLU B 2 233 ? 2.241 -15.559 30.594 1.000 0.960 233 GLU B O 1
ATOM 9322 N N . ASN B 2 234 ? 2.443 -13.953 29.036 1.000 0.950 234 ASN B N 1
ATOM 9323 C CA . ASN B 2 234 ? 3.795 -14.333 28.612 1.000 0.950 234 ASN B CA 1
ATOM 9324 C C . ASN B 2 234 ? 4.899 -13.462 29.237 1.000 0.950 234 ASN B C 1
ATOM 9325 O O . ASN B 2 234 ? 6.083 -13.687 28.988 1.000 0.950 234 ASN B O 1
ATOM 9336 N N . ASN B 2 235 ? 4.522 -12.491 30.078 1.000 0.950 235 ASN B N 1
ATOM 9337 C CA . ASN B 2 235 ? 5.414 -11.510 30.700 1.000 0.950 235 ASN B CA 1
ATOM 9338 C C . ASN B 2 235 ? 6.221 -10.700 29.659 1.000 0.950 235 ASN B C 1
ATOM 9339 O O . ASN B 2 235 ? 7.425 -10.483 29.815 1.000 0.950 235 ASN B O 1
ATOM 9350 N N . TRP B 2 236 ? 5.539 -10.271 28.595 1.000 0.960 236 TRP B N 1
ATOM 9351 C CA . TRP B 2 236 ? 6.081 -9.484 27.485 1.000 0.960 236 TRP B CA 1
ATOM 9352 C C . TRP B 2 236 ? 5.759 -7.991 27.613 1.000 0.960 236 TRP B C 1
ATOM 9353 O O . TRP B 2 236 ? 4.833 -7.590 28.316 1.000 0.960 236 TRP B O 1
ATOM 9374 N N . SER B 2 237 ? 6.510 -7.172 26.881 1.000 0.960 237 SER B N 1
ATOM 9375 C CA . SER B 2 237 ? 6.199 -5.774 26.592 1.000 0.960 237 SER B CA 1
ATOM 9376 C C . SER B 2 237 ? 5.857 -5.647 25.112 1.000 0.960 237 SER B C 1
ATOM 9377 O O . SER B 2 237 ? 6.667 -5.986 24.248 1.000 0.960 237 SER B O 1
ATOM 9385 N N . ILE B 2 238 ? 4.646 -5.190 24.804 1.000 0.960 238 ILE B N 1
ATOM 9386 C CA . ILE B 2 238 ? 4.187 -5.025 23.423 1.000 0.960 238 ILE B CA 1
ATOM 9387 C C . ILE B 2 238 ? 4.113 -3.524 23.145 1.000 0.960 238 ILE B C 1
ATOM 9388 O O . ILE B 2 238 ? 3.180 -2.874 23.620 1.000 0.960 238 ILE B O 1
ATOM 9404 N N . PRO B 2 239 ? 5.074 -2.939 22.411 1.000 0.930 239 PRO B N 1
ATOM 9405 C CA . PRO B 2 239 ? 4.973 -1.548 21.993 1.000 0.930 239 PRO B CA 1
ATOM 9406 C C . PRO B 2 239 ? 3.844 -1.415 20.962 1.000 0.930 239 PRO B C 1
ATOM 9407 O O . PRO B 2 239 ? 3.977 -1.830 19.809 1.000 0.930 239 PRO B O 1
ATOM 9418 N N . VAL B 2 240 ? 2.712 -0.860 21.398 1.000 0.920 240 VAL B N 1
ATOM 9419 C CA . VAL B 2 240 ? 1.539 -0.638 20.547 1.000 0.920 240 VAL B CA 1
ATOM 9420 C C . VAL B 2 240 ? 1.661 0.722 19.878 1.000 0.920 240 VAL B C 1
ATOM 9421 O O . VAL B 2 240 ? 1.525 1.763 20.513 1.000 0.920 240 VAL B O 1
ATOM 9434 N N . ASP B 2 241 ? 1.933 0.696 18.581 1.000 0.920 241 ASP B N 1
ATOM 9435 C CA . ASP B 2 241 ? 1.886 1.882 17.741 1.000 0.920 241 ASP B CA 1
ATOM 9436 C C . ASP B 2 241 ? 0.438 2.198 17.356 1.000 0.920 241 ASP B C 1
ATOM 9437 O O . ASP B 2 241 ? -0.285 1.313 16.891 1.000 0.920 241 ASP B O 1
ATOM 9446 N N . GLU B 2 242 ? 0.014 3.443 17.578 1.000 0.920 242 GLU B N 1
ATOM 9447 C CA . GLU B 2 242 ? -1.374 3.857 17.354 1.000 0.920 242 GLU B CA 1
ATOM 9448 C C . GLU B 2 242 ? -1.777 3.797 15.880 1.000 0.920 242 GLU B C 1
ATOM 9449 O O . GLU B 2 242 ? -2.867 3.308 15.589 1.000 0.920 242 GLU B O 1
ATOM 9461 N N . ASP B 2 243 ? -0.902 4.200 14.954 1.000 0.920 243 ASP B N 1
ATOM 9462 C CA . ASP B 2 243 ? -1.192 4.152 13.517 1.000 0.920 243 ASP B CA 1
ATOM 9463 C C . ASP B 2 243 ? -1.344 2.699 13.038 1.000 0.920 243 ASP B C 1
ATOM 9464 O O . ASP B 2 243 ? -2.302 2.367 12.332 1.000 0.920 243 ASP B O 1
ATOM 9473 N N . LEU B 2 244 ? -0.456 1.796 13.480 1.000 0.930 244 LEU B N 1
ATOM 9474 C CA . LEU B 2 244 ? -0.574 0.364 13.200 1.000 0.930 244 LEU B CA 1
ATOM 9475 C C . LEU B 2 244 ? -1.860 -0.222 13.798 1.000 0.930 244 LEU B C 1
ATOM 9476 O O . LEU B 2 244 ? -2.555 -0.993 13.132 1.000 0.930 244 LEU B O 1
ATOM 9492 N N . LEU B 2 245 ? -2.171 0.101 15.056 1.000 0.960 245 LEU B N 1
ATOM 9493 C CA . LEU B 2 245 ? -3.378 -0.384 15.721 1.000 0.960 245 LEU B CA 1
ATOM 9494 C C . LEU B 2 245 ? -4.638 0.073 14.979 1.000 0.960 245 LEU B C 1
ATOM 9495 O O . LEU B 2 245 ? -5.562 -0.725 14.801 1.000 0.960 245 LEU B O 1
ATOM 9511 N N . ASP B 2 246 ? -4.666 1.323 14.520 1.000 0.950 246 ASP B N 1
ATOM 9512 C CA . ASP B 2 246 ? -5.774 1.864 13.740 1.000 0.950 246 ASP B CA 1
ATOM 9513 C C . ASP B 2 246 ? -5.896 1.179 12.370 1.000 0.950 246 ASP B C 1
ATOM 9514 O O . ASP B 2 246 ? -7.000 0.812 11.962 1.000 0.950 246 ASP B O 1
ATOM 9523 N N . GLU B 2 247 ? -4.783 0.915 11.675 1.000 0.920 247 GLU B N 1
ATOM 9524 C CA . GLU B 2 247 ? -4.803 0.178 10.405 1.000 0.920 247 GLU B CA 1
ATOM 9525 C C . GLU B 2 247 ? -5.306 -1.261 10.604 1.000 0.920 247 GLU B C 1
ATOM 9526 O O . GLU B 2 247 ? -6.213 -1.699 9.894 1.000 0.920 247 GLU B O 1
ATOM 9538 N N . VAL B 2 248 ? -4.788 -1.987 11.602 1.000 0.940 248 VAL B N 1
ATOM 9539 C CA . VAL B 2 248 ? -5.210 -3.362 11.923 1.000 0.940 248 VAL B CA 1
ATOM 9540 C C . VAL B 2 248 ? -6.687 -3.419 12.321 1.000 0.940 248 VAL B C 1
ATOM 9541 O O . VAL B 2 248 ? -7.406 -4.313 11.868 1.000 0.940 248 VAL B O 1
ATOM 9554 N N . ASN B 2 249 ? -7.177 -2.445 13.094 1.000 0.970 249 ASN B N 1
ATOM 9555 C CA . ASN B 2 249 ? -8.597 -2.319 13.430 1.000 0.970 249 ASN B CA 1
ATOM 9556 C C . ASN B 2 249 ? -9.491 -2.186 12.184 1.000 0.970 249 ASN B C 1
ATOM 9557 O O . ASN B 2 249 ? -10.630 -2.652 12.177 1.000 0.970 249 ASN B O 1
ATOM 9568 N N . HIS B 2 250 ? -8.980 -1.578 11.116 1.000 0.950 250 HIS B N 1
ATOM 9569 C CA . HIS B 2 250 ? -9.674 -1.410 9.840 1.000 0.950 250 HIS B CA 1
ATOM 9570 C C . HIS B 2 250 ? -9.406 -2.547 8.832 1.000 0.950 250 HIS B C 1
ATOM 9571 O O . HIS B 2 250 ? -9.918 -2.500 7.716 1.000 0.950 250 HIS B O 1
ATOM 9585 N N . LEU B 2 251 ? -8.653 -3.589 9.208 1.000 0.920 251 LEU B N 1
ATOM 9586 C CA . LEU B 2 251 ? -8.432 -4.797 8.395 1.000 0.920 251 LEU B CA 1
ATOM 9587 C C . LEU B 2 251 ? -9.322 -5.981 8.802 1.000 0.920 251 LEU B C 1
ATOM 9588 O O . LEU B 2 251 ? -9.316 -7.009 8.121 1.000 0.920 251 LEU B O 1
ATOM 9604 N N . VAL B 2 252 ? -10.073 -5.863 9.901 1.000 0.950 252 VAL B N 1
ATOM 9605 C CA . VAL B 2 252 ? -10.835 -6.970 10.494 1.000 0.950 252 VAL B CA 1
ATOM 9606 C C . VAL B 2 252 ? -12.286 -6.573 10.795 1.000 0.950 252 VAL B C 1
ATOM 9607 O O . VAL B 2 252 ? -12.570 -5.443 11.177 1.000 0.950 252 VAL B O 1
ATOM 9620 N N . GLU B 2 253 ? -13.220 -7.509 10.627 1.000 0.960 253 GLU B N 1
ATOM 9621 C CA . GLU B 2 253 ? -14.606 -7.426 11.116 1.000 0.960 253 GLU B CA 1
ATOM 9622 C C . GLU B 2 253 ? -14.734 -8.077 12.511 1.000 0.960 253 GLU B C 1
ATOM 9623 O O . GLU B 2 253 ? -15.508 -7.608 13.345 1.000 0.960 253 GLU B O 1
ATOM 9635 N N . TYR B 2 254 ? -13.959 -9.138 12.782 1.000 0.960 254 TYR B N 1
ATOM 9636 C CA . TYR B 2 254 ? -13.924 -9.845 14.069 1.000 0.960 254 TYR B CA 1
ATOM 9637 C C . TYR B 2 254 ? -12.477 -10.114 14.515 1.000 0.960 254 TYR B C 1
ATOM 9638 O O . TYR B 2 254 ? -11.850 -11.040 13.999 1.000 0.960 254 TYR B O 1
ATOM 9656 N N . PRO B 2 255 ? -11.908 -9.314 15.433 1.000 0.970 255 PRO B N 1
ATOM 9657 C CA . PRO B 2 255 ? -10.495 -9.414 15.788 1.000 0.970 255 PRO B CA 1
ATOM 9658 C C . PRO B 2 255 ? -10.201 -10.580 16.739 1.000 0.970 255 PRO B C 1
ATOM 9659 O O . PRO B 2 255 ? -10.720 -10.617 17.857 1.000 0.970 255 PRO B O 1
ATOM 9670 N N . THR B 2 256 ? -9.284 -11.463 16.338 1.000 0.960 256 THR B N 1
ATOM 9671 C CA . THR B 2 256 ? -8.615 -12.415 17.243 1.000 0.960 256 THR B CA 1
ATOM 9672 C C . THR B 2 256 ? -7.100 -12.292 17.094 1.000 0.960 256 THR B C 1
ATOM 9673 O O . THR B 2 256 ? -6.537 -12.679 16.069 1.000 0.960 256 THR B O 1
ATOM 9684 N N . ALA B 2 257 ? -6.432 -11.746 18.104 1.000 0.960 257 ALA B N 1
ATOM 9685 C CA . ALA B 2 257 ? -4.986 -11.650 18.190 1.000 0.960 257 ALA B CA 1
ATOM 9686 C C . ALA B 2 257 ? -4.358 -13.031 18.418 1.000 0.960 257 ALA B C 1
ATOM 9687 O O . ALA B 2 257 ? -4.888 -13.874 19.143 1.000 0.960 257 ALA B O 1
ATOM 9694 N N . LEU B 2 258 ? -3.203 -13.248 17.803 1.000 0.960 258 LEU B N 1
ATOM 9695 C CA . LEU B 2 258 ? -2.362 -14.422 17.994 1.000 0.960 258 LEU B CA 1
ATOM 9696 C C . LEU B 2 258 ? -0.896 -14.019 17.894 1.000 0.960 258 LEU B C 1
ATOM 9697 O O . LEU B 2 258 ? -0.567 -13.047 17.214 1.000 0.960 258 LEU B O 1
ATOM 9713 N N . TYR B 2 259 ? -0.014 -14.802 18.502 1.000 0.960 259 TYR B N 1
ATOM 9714 C CA . TYR B 2 259 ? 1.418 -14.642 18.305 1.000 0.960 259 TYR B CA 1
ATOM 9715 C C . TYR B 2 259 ? 1.987 -15.754 17.424 1.000 0.960 259 TYR B C 1
ATOM 9716 O O . TYR B 2 259 ? 1.462 -16.869 17.370 1.000 0.960 259 TYR B O 1
ATOM 9734 N N . GLY B 2 260 ? 3.071 -15.433 16.731 1.000 0.950 260 GLY B N 1
ATOM 9735 C CA . GLY B 2 260 ? 3.952 -16.389 16.076 1.000 0.950 260 GLY B CA 1
ATOM 9736 C C . GLY B 2 260 ? 5.398 -16.126 16.479 1.000 0.950 260 GLY B C 1
ATOM 9737 O O . GLY B 2 260 ? 5.706 -15.133 17.142 1.000 0.950 260 GLY B O 1
ATOM 9741 N N . SER B 2 261 ? 6.291 -17.027 16.089 1.000 0.970 261 SER B N 1
ATOM 9742 C CA . SER B 2 261 ? 7.725 -16.921 16.362 1.000 0.970 261 SER B CA 1
ATOM 9743 C C . SER B 2 261 ? 8.554 -16.963 15.081 1.000 0.970 261 SER B C 1
ATOM 9744 O O . SER B 2 261 ? 8.160 -17.544 14.071 1.000 0.970 261 SER B O 1
ATOM 9752 N N . PHE B 2 262 ? 9.737 -16.368 15.127 1.000 0.960 262 PHE B N 1
ATOM 9753 C CA . PHE B 2 262 ? 10.755 -16.495 14.085 1.000 0.960 262 PHE B CA 1
ATOM 9754 C C . PHE B 2 262 ? 12.062 -17.004 14.693 1.000 0.960 262 PHE B C 1
ATOM 9755 O O . PHE B 2 262 ? 12.232 -17.013 15.909 1.000 0.960 262 PHE B O 1
ATOM 9772 N N . GLU B 2 263 ? 12.987 -17.491 13.872 1.000 0.970 263 GLU B N 1
ATOM 9773 C CA . GLU B 2 263 ? 14.256 -18.013 14.369 1.000 0.970 263 GLU B CA 1
ATOM 9774 C C . GLU B 2 263 ? 15.080 -16.916 15.065 1.000 0.970 263 GLU B C 1
ATOM 9775 O O . GLU B 2 263 ? 15.300 -15.832 14.522 1.000 0.970 263 GLU B O 1
ATOM 9787 N N . SER B 2 264 ? 15.602 -17.212 16.259 1.000 0.960 264 SER B N 1
ATOM 9788 C CA . SER B 2 264 ? 16.400 -16.265 17.052 1.000 0.960 264 SER B CA 1
ATOM 9789 C C . SER B 2 264 ? 17.677 -15.796 16.346 1.000 0.960 264 SER B C 1
ATOM 9790 O O . SER B 2 264 ? 18.240 -14.775 16.723 1.000 0.960 264 SER B O 1
ATOM 9798 N N . GLU B 2 265 ? 18.142 -16.506 15.312 1.000 0.960 265 GLU B N 1
ATOM 9799 C CA . GLU B 2 265 ? 19.275 -16.079 14.480 1.000 0.960 265 GLU B CA 1
ATOM 9800 C C . GLU B 2 265 ? 19.017 -14.745 13.760 1.000 0.960 265 GLU B C 1
ATOM 9801 O O . GLU B 2 265 ? 19.958 -13.980 13.533 1.000 0.960 265 GLU B O 1
ATOM 9813 N N . PHE B 2 266 ? 17.752 -14.413 13.472 1.000 0.970 266 PHE B N 1
ATOM 9814 C CA . PHE B 2 266 ? 17.384 -13.130 12.875 1.000 0.970 266 PHE B CA 1
ATOM 9815 C C . PHE B 2 266 ? 17.583 -11.949 13.829 1.000 0.970 266 PHE B C 1
ATOM 9816 O O . PHE B 2 266 ? 17.786 -10.839 13.348 1.000 0.970 266 PHE B O 1
ATOM 9833 N N . LEU B 2 267 ? 17.639 -12.175 15.151 1.000 0.960 267 LEU B N 1
ATOM 9834 C CA . LEU B 2 267 ? 17.949 -11.131 16.143 1.000 0.960 267 LEU B CA 1
ATOM 9835 C C . LEU B 2 267 ? 19.380 -10.571 16.007 1.000 0.960 267 LEU B C 1
ATOM 9836 O O . LEU B 2 267 ? 19.724 -9.605 16.676 1.000 0.960 267 LEU B O 1
ATOM 9852 N N . SER B 2 268 ? 20.225 -11.163 15.153 1.000 0.930 268 SER B N 1
ATOM 9853 C CA . SER B 2 268 ? 21.544 -10.613 14.801 1.000 0.930 268 SER B CA 1
ATOM 9854 C C . SER B 2 268 ? 21.492 -9.451 13.794 1.000 0.930 268 SER B C 1
ATOM 9855 O O . SER B 2 268 ? 22.488 -8.747 13.615 1.000 0.930 268 SER B O 1
ATOM 9863 N N . ILE B 2 269 ? 20.358 -9.256 13.118 1.000 0.940 269 ILE B N 1
ATOM 9864 C CA . ILE B 2 269 ? 20.100 -8.136 12.203 1.000 0.940 269 ILE B CA 1
ATOM 9865 C C . ILE B 2 269 ? 19.658 -6.926 13.045 1.000 0.940 269 ILE B C 1
ATOM 9866 O O . ILE B 2 269 ? 19.021 -7.130 14.080 1.000 0.940 269 ILE B O 1
ATOM 9882 N N . PRO B 2 270 ? 19.954 -5.675 12.638 1.000 0.950 270 PRO B N 1
ATOM 9883 C CA . PRO B 2 270 ? 19.501 -4.495 13.366 1.000 0.950 270 PRO B CA 1
ATOM 9884 C C . PRO B 2 270 ? 18.002 -4.513 13.677 1.000 0.950 270 PRO B C 1
ATOM 9885 O O . PRO B 2 270 ? 17.181 -4.826 12.811 1.000 0.950 270 PRO B O 1
ATOM 9896 N N . GLU B 2 271 ? 17.655 -4.141 14.910 1.000 0.950 271 GLU B N 1
ATOM 9897 C CA . GLU B 2 271 ? 16.280 -4.166 15.413 1.000 0.950 271 GLU B CA 1
ATOM 9898 C C . GLU B 2 271 ? 15.318 -3.385 14.509 1.000 0.950 271 GLU B C 1
ATOM 9899 O O . GLU B 2 271 ? 14.211 -3.844 14.236 1.000 0.950 271 GLU B O 1
ATOM 9911 N N . GLU B 2 272 ? 15.752 -2.241 13.984 1.000 0.940 272 GLU B N 1
ATOM 9912 C CA . GLU B 2 272 ? 14.950 -1.374 13.126 1.000 0.940 272 GLU B CA 1
ATOM 9913 C C . GLU B 2 272 ? 14.510 -2.090 11.843 1.000 0.940 272 GLU B C 1
ATOM 9914 O O . GLU B 2 272 ? 13.384 -1.890 11.393 1.000 0.940 272 GLU B O 1
ATOM 9926 N N . VAL B 2 273 ? 15.335 -2.989 11.293 1.000 0.950 273 VAL B N 1
ATOM 9927 C CA . VAL B 2 273 ? 14.979 -3.814 10.124 1.000 0.950 273 VAL B CA 1
ATOM 9928 C C . VAL B 2 273 ? 13.891 -4.826 10.490 1.000 0.950 273 VAL B C 1
ATOM 9929 O O . VAL B 2 273 ? 12.919 -4.998 9.749 1.000 0.950 273 VAL B O 1
ATOM 9942 N N . LEU B 2 274 ? 14.023 -5.477 11.651 1.000 0.960 274 LEU B N 1
ATOM 9943 C CA . LEU B 2 274 ? 13.060 -6.466 12.143 1.000 0.960 274 LEU B CA 1
ATOM 9944 C C . LEU B 2 274 ? 11.704 -5.810 12.433 1.000 0.960 274 LEU B C 1
ATOM 9945 O O . LEU B 2 274 ? 10.671 -6.273 11.945 1.000 0.960 274 LEU B O 1
ATOM 9961 N N . VAL B 2 275 ? 11.714 -4.704 13.181 1.000 0.940 275 VAL B N 1
ATOM 9962 C CA . VAL B 2 275 ? 10.516 -3.942 13.555 1.000 0.940 275 VAL B CA 1
ATOM 9963 C C . VAL B 2 275 ? 9.830 -3.365 12.323 1.000 0.940 275 VAL B C 1
ATOM 9964 O O . VAL B 2 275 ? 8.617 -3.513 12.196 1.000 0.940 275 VAL B O 1
ATOM 9977 N N . THR B 2 276 ? 10.578 -2.780 11.387 1.000 0.900 276 THR B N 1
ATOM 9978 C CA . THR B 2 276 ? 10.009 -2.238 10.141 1.000 0.900 276 THR B CA 1
ATOM 9979 C C . THR B 2 276 ? 9.398 -3.350 9.288 1.000 0.900 276 THR B C 1
ATOM 9980 O O . THR B 2 276 ? 8.266 -3.225 8.824 1.000 0.900 276 THR B O 1
ATOM 9991 N N . THR B 2 277 ? 10.064 -4.506 9.168 1.000 0.890 277 THR B N 1
ATOM 9992 C CA . THR B 2 277 ? 9.503 -5.676 8.466 1.000 0.890 277 THR B CA 1
ATOM 9993 C C . THR B 2 277 ? 8.190 -6.155 9.095 1.000 0.890 277 THR B C 1
ATOM 9994 O O . THR B 2 277 ? 7.258 -6.530 8.380 1.000 0.890 277 THR B O 1
ATOM 10005 N N . MET B 2 278 ? 8.089 -6.142 10.423 1.000 0.920 278 MET B N 1
ATOM 10006 C CA . MET B 2 278 ? 6.868 -6.517 11.135 1.000 0.920 278 MET B CA 1
ATOM 10007 C C . MET B 2 278 ? 5.761 -5.464 10.974 1.000 0.920 278 MET B C 1
ATOM 10008 O O . MET B 2 278 ? 4.688 -5.804 10.469 1.000 0.920 278 MET B O 1
ATOM 10022 N N . LYS B 2 279 ? 6.023 -4.199 11.334 1.000 0.900 279 LYS B N 1
ATOM 10023 C CA . LYS B 2 279 ? 5.044 -3.098 11.301 1.000 0.900 279 LYS B CA 1
ATOM 10024 C C . LYS B 2 279 ? 4.607 -2.754 9.881 1.000 0.900 279 LYS B C 1
ATOM 10025 O O . LYS B 2 279 ? 3.451 -2.981 9.538 1.000 0.900 279 LYS B O 1
ATOM 10044 N N . GLU B 2 280 ? 5.521 -2.255 9.050 1.000 0.820 280 GLU B N 1
ATOM 10045 C CA . GLU B 2 280 ? 5.186 -1.670 7.744 1.000 0.820 280 GLU B CA 1
ATOM 10046 C C . GLU B 2 280 ? 4.707 -2.734 6.761 1.000 0.820 280 GLU B C 1
ATOM 10047 O O . GLU B 2 280 ? 3.711 -2.565 6.062 1.000 0.820 280 GLU B O 1
ATOM 10059 N N . HIS B 2 281 ? 5.350 -3.900 6.726 1.000 0.780 281 HIS B N 1
ATOM 10060 C CA . HIS B 2 281 ? 5.051 -4.879 5.684 1.000 0.780 281 HIS B CA 1
ATOM 10061 C C . HIS B 2 281 ? 3.974 -5.887 6.073 1.000 0.780 281 HIS B C 1
ATOM 10062 O O . HIS B 2 281 ? 3.102 -6.229 5.259 1.000 0.780 281 HIS B O 1
ATOM 10076 N N . GLN B 2 282 ? 4.012 -6.370 7.313 1.000 0.820 282 GLN B N 1
ATOM 10077 C CA . GLN B 2 282 ? 3.102 -7.420 7.755 1.000 0.820 282 GLN B CA 1
ATOM 10078 C C . GLN B 2 282 ? 1.966 -6.937 8.647 1.000 0.820 282 GLN B C 1
ATOM 10079 O O . GLN B 2 282 ? 0.962 -7.641 8.738 1.000 0.820 282 GLN B O 1
ATOM 10093 N N . ARG B 2 283 ? 2.043 -5.706 9.167 1.000 0.900 283 ARG B N 1
ATOM 10094 C CA . ARG B 2 283 ? 1.102 -5.173 10.162 1.000 0.900 283 ARG B CA 1
ATOM 10095 C C . ARG B 2 283 ? 1.083 -6.042 11.422 1.000 0.900 283 ARG B C 1
ATOM 10096 O O . ARG B 2 283 ? 0.031 -6.366 11.966 1.000 0.900 283 ARG B O 1
ATOM 10117 N N . TYR B 2 284 ? 2.270 -6.464 11.845 1.000 0.950 284 TYR B N 1
ATOM 10118 C CA . TYR B 2 284 ? 2.481 -7.201 13.082 1.000 0.950 284 TYR B CA 1
ATOM 10119 C C . TYR B 2 284 ? 3.004 -6.261 14.165 1.000 0.950 284 TYR B C 1
ATOM 10120 O O . TYR B 2 284 ? 3.793 -5.356 13.892 1.000 0.950 284 TYR B O 1
ATOM 10138 N N . PHE B 2 285 ? 2.618 -6.531 15.405 1.000 0.970 285 PHE B N 1
ATOM 10139 C CA . PHE B 2 285 ? 3.199 -5.896 16.576 1.000 0.970 285 PHE B CA 1
ATOM 10140 C C . PHE B 2 285 ? 4.450 -6.679 16.997 1.000 0.970 285 PHE B C 1
ATOM 10141 O O . PHE B 2 285 ? 4.363 -7.897 17.189 1.000 0.970 285 PHE B O 1
ATOM 10158 N N . PRO B 2 286 ? 5.617 -6.029 17.132 1.000 0.970 286 PRO B N 1
ATOM 10159 C CA . PRO B 2 286 ? 6.797 -6.676 17.689 1.000 0.970 286 PRO B CA 1
ATOM 10160 C C . PRO B 2 286 ? 6.606 -6.949 19.188 1.000 0.970 286 PRO B C 1
ATOM 10161 O O . PRO B 2 286 ? 5.784 -6.318 19.852 1.000 0.970 286 PRO B O 1
ATOM 10172 N N . VAL B 2 287 ? 7.390 -7.878 19.730 1.000 0.970 287 VAL B N 1
ATOM 10173 C CA . VAL B 2 287 ? 7.360 -8.251 21.149 1.000 0.970 287 VAL B CA 1
ATOM 10174 C C . VAL B 2 287 ? 8.728 -7.973 21.759 1.000 0.970 287 VAL B C 1
ATOM 10175 O O . VAL B 2 287 ? 9.747 -8.355 21.189 1.000 0.970 287 VAL B O 1
ATOM 10188 N N . LYS B 2 288 ? 8.760 -7.315 22.917 1.000 0.970 288 LYS B N 1
ATOM 10189 C CA . LYS B 2 288 ? 9.977 -7.023 23.678 1.000 0.970 288 LYS B CA 1
ATOM 10190 C C . LYS B 2 288 ? 9.934 -7.675 25.053 1.000 0.970 288 LYS B C 1
ATOM 10191 O O . LYS B 2 288 ? 8.862 -7.980 25.581 1.000 0.970 288 LYS B O 1
ATOM 10210 N N . ASP B 2 289 ? 11.100 -7.885 25.641 1.000 0.950 289 ASP B N 1
ATOM 10211 C CA . ASP B 2 289 ? 11.212 -8.225 27.054 1.000 0.950 289 ASP B CA 1
ATOM 10212 C C . ASP B 2 289 ? 11.071 -6.966 27.943 1.000 0.950 289 ASP B C 1
ATOM 10213 O O . ASP B 2 289 ? 10.753 -5.870 27.471 1.000 0.950 289 ASP B O 1
ATOM 10222 N N . LYS B 2 290 ? 11.289 -7.104 29.257 1.000 0.910 290 LYS B N 1
ATOM 10223 C CA . LYS B 2 290 ? 11.229 -5.967 30.195 1.000 0.910 290 LYS B CA 1
ATOM 10224 C C . LYS B 2 290 ? 12.429 -5.024 30.131 1.000 0.910 290 LYS B C 1
ATOM 10225 O O . LYS B 2 290 ? 12.311 -3.899 30.609 1.000 0.910 290 LYS B O 1
ATOM 10244 N N . ASN B 2 291 ? 13.559 -5.474 29.596 1.000 0.930 291 ASN B N 1
ATOM 10245 C CA . ASN B 2 291 ? 14.736 -4.634 29.394 1.000 0.930 291 ASN B CA 1
ATOM 10246 C C . ASN B 2 291 ? 14.596 -3.778 28.127 1.000 0.930 291 ASN B C 1
ATOM 10247 O O . ASN B 2 291 ? 15.344 -2.821 27.952 1.000 0.930 291 ASN B O 1
ATOM 10258 N N . GLY B 2 292 ? 13.602 -4.085 27.287 1.000 0.930 292 GLY B N 1
ATOM 10259 C CA . GLY B 2 292 ? 13.357 -3.421 26.013 1.000 0.930 292 GLY B CA 1
ATOM 10260 C C . GLY B 2 292 ? 13.977 -4.155 24.825 1.000 0.930 292 GLY B C 1
ATOM 10261 O O . GLY B 2 292 ? 13.878 -3.644 23.706 1.000 0.930 292 GLY B O 1
ATOM 10265 N N . ASP B 2 293 ? 14.554 -5.339 25.046 1.000 0.950 293 ASP B N 1
ATOM 10266 C CA . ASP B 2 293 ? 15.184 -6.157 24.015 1.000 0.950 293 ASP B CA 1
ATOM 10267 C C . ASP B 2 293 ? 14.120 -6.851 23.164 1.000 0.950 293 ASP B C 1
ATOM 10268 O O . ASP B 2 293 ? 13.136 -7.395 23.678 1.000 0.950 293 ASP B O 1
ATOM 10277 N N . LEU B 2 294 ? 14.310 -6.842 21.845 1.000 0.970 294 LEU B N 1
ATOM 10278 C CA . LEU B 2 294 ? 13.400 -7.508 20.922 1.000 0.970 294 LEU B CA 1
ATOM 10279 C C . LEU B 2 294 ? 13.449 -9.032 21.109 1.000 0.970 294 LEU B C 1
ATOM 10280 O O . LEU B 2 294 ? 14.510 -9.654 21.065 1.000 0.970 294 LEU B O 1
ATOM 10296 N N . LEU B 2 295 ? 12.278 -9.644 21.263 1.000 0.970 295 LEU B N 1
ATOM 10297 C CA . LEU B 2 295 ? 12.114 -11.090 21.335 1.000 0.970 295 LEU B CA 1
ATOM 10298 C C . LEU B 2 295 ? 11.826 -11.679 19.947 1.000 0.970 295 LEU B C 1
ATOM 10299 O O . LEU B 2 295 ? 11.304 -10.986 19.071 1.000 0.970 295 LEU B O 1
ATOM 10315 N N . PRO B 2 296 ? 12.102 -12.979 19.733 1.000 0.970 296 PRO B N 1
ATOM 10316 C CA . PRO B 2 296 ? 11.849 -13.655 18.464 1.000 0.970 296 PRO B CA 1
ATOM 10317 C C . PRO B 2 296 ? 10.357 -13.990 18.251 1.000 0.970 296 PRO B C 1
ATOM 10318 O O . PRO B 2 296 ? 10.010 -15.060 17.749 1.000 0.970 296 PRO B O 1
ATOM 10329 N N . HIS B 2 297 ? 9.463 -13.084 18.658 1.000 0.980 297 HIS B N 1
ATOM 10330 C CA . HIS B 2 297 ? 8.012 -13.220 18.602 1.000 0.980 297 HIS B CA 1
ATOM 10331 C C . HIS B 2 297 ? 7.375 -11.988 17.953 1.000 0.980 297 HIS B C 1
ATOM 10332 O O . HIS B 2 297 ? 7.894 -10.875 18.031 1.000 0.980 297 HIS B O 1
ATOM 10346 N N . PHE B 2 298 ? 6.221 -12.193 17.330 1.000 0.970 298 PHE B N 1
ATOM 10347 C CA . PHE B 2 298 ? 5.392 -11.136 16.760 1.000 0.970 298 PHE B CA 1
ATOM 10348 C C . PHE B 2 298 ? 3.927 -11.441 17.042 1.000 0.970 298 PHE B C 1
ATOM 10349 O O . PHE B 2 298 ? 3.551 -12.606 17.173 1.000 0.970 298 PHE B O 1
ATOM 10366 N N . ILE B 2 299 ? 3.092 -10.410 17.088 1.000 0.970 299 ILE B N 1
ATOM 10367 C CA . ILE B 2 299 ? 1.647 -10.547 17.251 1.000 0.970 299 ILE B CA 1
ATOM 10368 C C . ILE B 2 299 ? 0.954 -10.033 15.997 1.000 0.970 299 ILE B C 1
ATOM 10369 O O . ILE B 2 299 ? 1.297 -8.985 15.460 1.000 0.970 299 ILE B O 1
ATOM 10385 N N . THR B 2 300 ? -0.036 -10.775 15.525 1.000 0.940 300 THR B N 1
ATOM 10386 C CA . THR B 2 300 ? -0.898 -10.405 14.401 1.000 0.940 300 THR B CA 1
ATOM 10387 C C . THR B 2 300 ? -2.357 -10.575 14.804 1.000 0.940 300 THR B C 1
ATOM 10388 O O . THR B 2 300 ? -2.668 -11.289 15.758 1.000 0.940 300 THR B O 1
ATOM 10399 N N . VAL B 2 301 ? -3.269 -9.921 14.090 1.000 0.940 301 VAL B N 1
ATOM 10400 C CA . VAL B 2 301 ? -4.707 -10.001 14.359 1.000 0.940 301 VAL B CA 1
ATOM 10401 C C . VAL B 2 301 ? -5.402 -10.633 13.167 1.000 0.940 301 VAL B C 1
ATOM 10402 O O . VAL B 2 301 ? -5.409 -10.103 12.057 1.000 0.940 301 VAL B O 1
ATOM 10415 N N . ARG B 2 302 ? -6.021 -11.784 13.407 1.000 0.920 302 ARG B N 1
ATOM 10416 C CA . ARG B 2 302 ? -6.864 -12.462 12.431 1.000 0.920 302 ARG B CA 1
ATOM 10417 C C . ARG B 2 302 ? -8.231 -11.780 12.356 1.000 0.920 302 ARG B C 1
ATOM 10418 O O . ARG B 2 302 ? -8.833 -11.494 13.387 1.000 0.920 302 ARG B O 1
ATOM 10439 N N . ASN B 2 303 ? -8.768 -11.655 11.140 1.000 0.920 303 ASN B N 1
ATOM 10440 C CA . ASN B 2 303 ? -10.189 -11.386 10.908 1.000 0.920 303 ASN B CA 1
ATOM 10441 C C . ASN B 2 303 ? -11.031 -12.671 11.021 1.000 0.920 303 ASN B C 1
ATOM 10442 O O . ASN B 2 303 ? -11.336 -13.285 10.007 1.000 0.920 303 ASN B O 1
ATOM 10453 N N . GLY B 2 304 ? -11.321 -13.148 12.226 1.000 0.910 304 GLY B N 1
ATOM 10454 C CA . GLY B 2 304 ? -12.059 -14.389 12.468 1.000 0.910 304 GLY B CA 1
ATOM 10455 C C . GLY B 2 304 ? -11.875 -14.890 13.898 1.000 0.910 304 GLY B C 1
ATOM 10456 O O . GLY B 2 304 ? -11.276 -14.201 14.712 1.000 0.910 304 GLY B O 1
ATOM 10460 N N . ASN B 2 305 ? -12.381 -16.083 14.217 1.000 0.910 305 ASN B N 1
ATOM 10461 C CA . ASN B 2 305 ? -12.331 -16.669 15.562 1.000 0.910 305 ASN B CA 1
ATOM 10462 C C . ASN B 2 305 ? -11.041 -17.488 15.802 1.000 0.910 305 ASN B C 1
ATOM 10463 O O . ASN B 2 305 ? -10.133 -17.533 14.968 1.000 0.910 305 ASN B O 1
ATOM 10474 N N . SER B 2 306 ? -10.971 -18.174 16.946 1.000 0.900 306 SER B N 1
ATOM 10475 C CA . SER B 2 306 ? -9.834 -19.007 17.363 1.000 0.900 306 SER B CA 1
ATOM 10476 C C . SER B 2 306 ? -9.731 -20.372 16.659 1.000 0.900 306 SER B C 1
ATOM 10477 O O . SER B 2 306 ? -8.826 -21.154 16.956 1.000 0.900 306 SER B O 1
ATOM 10485 N N . HIS B 2 307 ? -10.617 -20.691 15.709 1.000 0.870 307 HIS B N 1
ATOM 10486 C CA . HIS B 2 307 ? -10.594 -21.981 15.019 1.000 0.870 307 HIS B CA 1
ATOM 10487 C C . HIS B 2 307 ? -9.338 -22.142 14.148 1.000 0.870 307 HIS B C 1
ATOM 10488 O O . HIS B 2 307 ? -9.060 -21.290 13.311 1.000 0.870 307 HIS B O 1
ATOM 10502 N N . ALA B 2 308 ? -8.594 -23.244 14.297 1.000 0.850 308 ALA B N 1
ATOM 10503 C CA . ALA B 2 308 ? -7.350 -23.510 13.559 1.000 0.850 308 ALA B CA 1
ATOM 10504 C C . ALA B 2 308 ? -6.290 -22.388 13.678 1.000 0.850 308 ALA B C 1
ATOM 10505 O O . ALA B 2 308 ? -5.474 -22.196 12.775 1.000 0.850 308 ALA B O 1
ATOM 10512 N N . ILE B 2 309 ? -6.279 -21.651 14.798 1.000 0.890 309 ILE B N 1
ATOM 10513 C CA . ILE B 2 309 ? -5.390 -20.496 15.005 1.000 0.890 309 ILE B CA 1
ATOM 10514 C C . ILE B 2 309 ? -3.896 -20.846 14.901 1.000 0.890 309 ILE B C 1
ATOM 10515 O O . ILE B 2 309 ? -3.104 -20.039 14.428 1.000 0.890 309 ILE B O 1
ATOM 10531 N N . GLU B 2 310 ? -3.518 -22.087 15.215 1.000 0.900 310 GLU B N 1
ATOM 10532 C CA . GLU B 2 310 ? -2.159 -22.626 15.048 1.000 0.900 310 GLU B CA 1
ATOM 10533 C C . GLU B 2 310 ? -1.703 -22.694 13.578 1.000 0.900 310 GLU B C 1
ATOM 10534 O O . GLU B 2 310 ? -0.508 -22.617 13.284 1.000 0.900 310 GLU B O 1
ATOM 10546 N N . ASN B 2 311 ? -2.640 -22.862 12.635 1.000 0.850 311 ASN B N 1
ATOM 10547 C CA . ASN B 2 311 ? -2.340 -22.826 11.200 1.000 0.850 311 ASN B CA 1
ATOM 10548 C C . ASN B 2 311 ? -2.130 -21.390 10.731 1.000 0.850 311 ASN B C 1
ATOM 10549 O O . ASN B 2 311 ? -1.219 -21.135 9.946 1.000 0.850 311 ASN B O 1
ATOM 10560 N N . VAL B 2 312 ? -2.938 -20.465 11.255 1.000 0.880 312 VAL B N 1
ATOM 10561 C CA . VAL B 2 312 ? -2.779 -19.032 11.009 1.000 0.880 312 VAL B CA 1
ATOM 10562 C C . VAL B 2 312 ? -1.415 -18.573 11.523 1.000 0.880 312 VAL B C 1
ATOM 10563 O O . VAL B 2 312 ? -0.679 -17.945 10.766 1.000 0.880 312 VAL B O 1
ATOM 10576 N N . ALA B 2 313 ? -1.019 -18.963 12.740 1.000 0.920 313 ALA B N 1
ATOM 10577 C CA . ALA B 2 313 ? 0.312 -18.682 13.281 1.000 0.920 313 ALA B CA 1
ATOM 10578 C C . ALA B 2 313 ? 1.417 -19.193 12.340 1.000 0.920 313 ALA B C 1
ATOM 10579 O O . ALA B 2 313 ? 2.171 -18.385 11.802 1.000 0.920 313 ALA B O 1
ATOM 10586 N N . ARG B 2 314 ? 1.441 -20.498 12.019 1.000 0.880 314 ARG B N 1
ATOM 10587 C CA . ARG B 2 314 ? 2.439 -21.093 11.102 1.000 0.880 314 ARG B CA 1
ATOM 10588 C C . ARG B 2 314 ? 2.494 -20.425 9.727 1.000 0.880 314 ARG B C 1
ATOM 10589 O O . ARG B 2 314 ? 3.576 -20.308 9.148 1.000 0.880 314 ARG B O 1
ATOM 10610 N N . GLY B 2 315 ? 1.346 -20.014 9.188 1.000 0.820 315 GLY B N 1
ATOM 10611 C CA . GLY B 2 315 ? 1.265 -19.265 7.934 1.000 0.820 315 GLY B CA 1
ATOM 10612 C C . GLY B 2 315 ? 2.001 -17.927 8.029 1.000 0.820 315 GLY B C 1
ATOM 10613 O O . GLY B 2 315 ? 2.895 -17.656 7.226 1.000 0.820 315 GLY B O 1
ATOM 10617 N N . ASN B 2 316 ? 1.693 -17.135 9.060 1.000 0.870 316 ASN B N 1
ATOM 10618 C CA . ASN B 2 316 ? 2.331 -15.840 9.307 1.000 0.870 316 ASN B CA 1
ATOM 10619 C C . ASN B 2 316 ? 3.836 -15.983 9.627 1.000 0.870 316 ASN B C 1
ATOM 10620 O O . ASN B 2 316 ? 4.636 -15.178 9.152 1.000 0.870 316 ASN B O 1
ATOM 10631 N N . GLU B 2 317 ? 4.244 -17.029 10.355 1.000 0.910 317 GLU B N 1
ATOM 10632 C CA . GLU B 2 317 ? 5.657 -17.329 10.648 1.000 0.910 317 GLU B CA 1
ATOM 10633 C C . GLU B 2 317 ? 6.456 -17.618 9.375 1.000 0.910 317 GLU B C 1
ATOM 10634 O O . GLU B 2 317 ? 7.580 -17.147 9.218 1.000 0.910 317 GLU B O 1
ATOM 10646 N N . LYS B 2 318 ? 5.882 -18.373 8.427 1.000 0.830 318 LYS B N 1
ATOM 10647 C CA . LYS B 2 318 ? 6.513 -18.625 7.123 1.000 0.830 318 LYS B CA 1
ATOM 10648 C C . LYS B 2 318 ? 6.716 -17.343 6.324 1.000 0.830 318 LYS B C 1
ATOM 10649 O O . LYS B 2 318 ? 7.792 -17.163 5.757 1.000 0.830 318 LYS B O 1
ATOM 10668 N N . VAL B 2 319 ? 5.701 -16.476 6.291 1.000 0.800 319 VAL B N 1
ATOM 10669 C CA . VAL B 2 319 ? 5.770 -15.172 5.613 1.000 0.800 319 VAL B CA 1
ATOM 10670 C C . VAL B 2 319 ? 6.894 -14.329 6.212 1.000 0.800 319 VAL B C 1
ATOM 10671 O O . VAL B 2 319 ? 7.739 -13.818 5.475 1.000 0.800 319 VAL B O 1
ATOM 10684 N N . LEU B 2 320 ? 6.922 -14.210 7.545 1.000 0.870 320 LEU B N 1
ATOM 10685 C CA . LEU B 2 320 ? 7.918 -13.401 8.237 1.000 0.870 320 LEU B CA 1
ATOM 10686 C C . LEU B 2 320 ? 9.327 -13.967 8.050 1.000 0.870 320 LEU B C 1
ATOM 10687 O O . LEU B 2 320 ? 10.203 -13.228 7.619 1.000 0.870 320 LEU B O 1
ATOM 10703 N N . ARG B 2 321 ? 9.535 -15.274 8.274 1.000 0.880 321 ARG B N 1
ATOM 10704 C CA . ARG B 2 321 ? 10.831 -15.954 8.075 1.000 0.880 321 ARG B CA 1
ATOM 10705 C C . ARG B 2 321 ? 11.423 -15.659 6.706 1.000 0.880 321 ARG B C 1
ATOM 10706 O O . ARG B 2 321 ? 12.617 -15.402 6.592 1.000 0.880 321 ARG B O 1
ATOM 10727 N N . ALA B 2 322 ? 10.602 -15.721 5.663 1.000 0.820 322 ALA B N 1
ATOM 10728 C CA . ALA B 2 322 ? 11.069 -15.493 4.309 1.000 0.820 322 ALA B CA 1
ATOM 10729 C C . ALA B 2 322 ? 11.589 -14.047 4.149 1.000 0.820 322 ALA B C 1
ATOM 10730 O O . ALA B 2 322 ? 12.710 -13.851 3.686 1.000 0.820 322 ALA B O 1
ATOM 10737 N N . ARG B 2 323 ? 10.844 -13.041 4.632 1.000 0.830 323 ARG B N 1
ATOM 10738 C CA . ARG B 2 323 ? 11.288 -11.631 4.625 1.000 0.830 323 ARG B CA 1
ATOM 10739 C C . ARG B 2 323 ? 12.514 -11.372 5.496 1.000 0.830 323 ARG B C 1
ATOM 10740 O O . ARG B 2 323 ? 13.405 -10.638 5.085 1.000 0.830 323 ARG B O 1
ATOM 10761 N N . LEU B 2 324 ? 12.593 -12.004 6.664 1.000 0.910 324 LEU B N 1
ATOM 10762 C CA . LEU B 2 324 ? 13.767 -11.905 7.528 1.000 0.910 324 LEU B CA 1
ATOM 10763 C C . LEU B 2 324 ? 15.001 -12.580 6.907 1.000 0.910 324 LEU B C 1
ATOM 10764 O O . LEU B 2 324 ? 16.117 -12.109 7.107 1.000 0.910 324 LEU B O 1
ATOM 10780 N N . SER B 2 325 ? 14.814 -13.635 6.106 1.000 0.890 325 SER B N 1
ATOM 10781 C CA . SER B 2 325 ? 15.896 -14.284 5.349 1.000 0.890 325 SER B CA 1
ATOM 10782 C C . SER B 2 325 ? 16.463 -13.363 4.272 1.000 0.890 325 SER B C 1
ATOM 10783 O O . SER B 2 325 ? 17.684 -13.255 4.157 1.000 0.890 325 SER B O 1
ATOM 10791 N N . ASP B 2 326 ? 15.600 -12.659 3.536 1.000 0.840 326 ASP B N 1
ATOM 10792 C CA . ASP B 2 326 ? 16.034 -11.666 2.546 1.000 0.840 326 ASP B CA 1
ATOM 10793 C C . ASP B 2 326 ? 16.769 -10.505 3.230 1.000 0.840 326 ASP B C 1
ATOM 10794 O O . ASP B 2 326 ? 17.895 -10.183 2.856 1.000 0.840 326 ASP B O 1
ATOM 10803 N N . ALA B 2 327 ? 16.197 -9.945 4.305 1.000 0.900 327 ALA B N 1
ATOM 10804 C CA . ALA B 2 327 ? 16.845 -8.904 5.104 1.000 0.900 327 ALA B CA 1
ATOM 10805 C C . ALA B 2 327 ? 18.217 -9.359 5.645 1.000 0.900 327 ALA B C 1
ATOM 10806 O O . ALA B 2 327 ? 19.191 -8.608 5.588 1.000 0.900 327 ALA B O 1
ATOM 10813 N N . SER B 2 328 ? 18.328 -10.611 6.109 1.000 0.930 328 SER B N 1
ATOM 10814 C CA . SER B 2 328 ? 19.596 -11.209 6.554 1.000 0.930 328 SER B CA 1
ATOM 10815 C C . SER B 2 328 ? 20.628 -11.273 5.430 1.000 0.930 328 SER B C 1
ATOM 10816 O O . SER B 2 328 ? 21.809 -10.982 5.642 1.000 0.930 328 SER B O 1
ATOM 10824 N N . PHE B 2 329 ? 20.189 -11.656 4.229 1.000 0.920 329 PHE B N 1
ATOM 10825 C CA . PHE B 2 329 ? 21.036 -11.729 3.047 1.000 0.920 329 PHE B CA 1
ATOM 10826 C C . PHE B 2 329 ? 21.540 -10.340 2.635 1.000 0.920 329 PHE B C 1
ATOM 10827 O O . PHE B 2 329 ? 22.749 -10.165 2.477 1.000 0.920 329 PHE B O 1
ATOM 10844 N N . PHE B 2 330 ? 20.651 -9.345 2.550 1.000 0.920 330 PHE B N 1
ATOM 10845 C CA . PHE B 2 330 ? 21.017 -7.965 2.222 1.000 0.920 330 PHE B CA 1
ATOM 10846 C C . PHE B 2 330 ? 21.994 -7.378 3.238 1.000 0.920 330 PHE B C 1
ATOM 10847 O O . PHE B 2 330 ? 23.016 -6.824 2.843 1.000 0.920 330 PHE B O 1
ATOM 10864 N N . TYR B 2 331 ? 21.755 -7.595 4.536 1.000 0.940 331 TYR B N 1
ATOM 10865 C CA . TYR B 2 331 ? 22.658 -7.127 5.585 1.000 0.940 331 TYR B CA 1
ATOM 10866 C C . TYR B 2 331 ? 24.067 -7.722 5.435 1.000 0.940 331 TYR B C 1
ATOM 10867 O O . TYR B 2 331 ? 25.053 -6.993 5.488 1.000 0.940 331 TYR B O 1
ATOM 10885 N N . LYS B 2 332 ? 24.189 -9.032 5.175 1.000 0.940 332 LYS B N 1
ATOM 10886 C CA . LYS B 2 332 ? 25.492 -9.696 4.972 1.000 0.940 332 LYS B CA 1
ATOM 10887 C C . LYS B 2 332 ? 26.221 -9.251 3.705 1.000 0.940 332 LYS B C 1
ATOM 10888 O O . LYS B 2 332 ? 27.452 -9.208 3.711 1.000 0.940 332 LYS B O 1
ATOM 10907 N N . GLU B 2 333 ? 25.502 -8.985 2.617 1.000 0.930 333 GLU B N 1
ATOM 10908 C CA . GLU B 2 333 ? 26.112 -8.462 1.390 1.000 0.930 333 GLU B CA 1
ATOM 10909 C C . GLU B 2 333 ? 26.573 -7.013 1.574 1.000 0.930 333 GLU B C 1
ATOM 10910 O O . GLU B 2 333 ? 27.705 -6.680 1.219 1.000 0.930 333 GLU B O 1
ATOM 10922 N N . ASP B 2 334 ? 25.760 -6.179 2.223 1.000 0.940 334 ASP B N 1
ATOM 10923 C CA . ASP B 2 334 ? 26.081 -4.772 2.457 1.000 0.940 334 ASP B CA 1
ATOM 10924 C C . ASP B 2 334 ? 27.273 -4.577 3.408 1.000 0.940 334 ASP B C 1
ATOM 10925 O O . ASP B 2 334 ? 28.063 -3.648 3.233 1.000 0.940 334 ASP B O 1
ATOM 10934 N N . GLN B 2 335 ? 27.472 -5.491 4.364 1.000 0.920 335 GLN B N 1
ATOM 10935 C CA . GLN B 2 335 ? 28.637 -5.496 5.260 1.000 0.920 335 GLN B CA 1
ATOM 10936 C C . GLN B 2 335 ? 29.990 -5.571 4.531 1.000 0.920 335 GLN B C 1
ATOM 10937 O O . GLN B 2 335 ? 31.021 -5.238 5.115 1.000 0.920 335 GLN B O 1
ATOM 10951 N N . LYS B 2 336 ? 30.013 -6.009 3.266 1.000 0.920 336 LYS B N 1
ATOM 10952 C CA . LYS B 2 336 ? 31.231 -6.141 2.447 1.000 0.920 336 LYS B CA 1
ATOM 10953 C C . LYS B 2 336 ? 31.514 -4.898 1.596 1.000 0.920 336 LYS B C 1
ATOM 10954 O O . LYS B 2 336 ? 32.488 -4.885 0.840 1.000 0.920 336 LYS B O 1
ATOM 10973 N N . LEU B 2 337 ? 30.642 -3.891 1.645 1.000 0.880 337 LEU B N 1
ATOM 10974 C CA . LEU B 2 337 ? 30.727 -2.711 0.792 1.000 0.880 337 LEU B CA 1
ATOM 10975 C C . LEU B 2 337 ? 31.822 -1.740 1.248 1.000 0.880 337 LEU B C 1
ATOM 10976 O O . LEU B 2 337 ? 32.329 -1.787 2.364 1.000 0.880 337 LEU B O 1
ATOM 10992 N N . ASN B 2 338 ? 32.168 -0.822 0.347 1.000 0.940 338 ASN B N 1
ATOM 10993 C CA . ASN B 2 338 ? 33.070 0.293 0.604 1.000 0.940 338 ASN B CA 1
ATOM 10994 C C . ASN B 2 338 ? 32.304 1.611 0.422 1.000 0.940 338 ASN B C 1
ATOM 10995 O O . ASN B 2 338 ? 31.630 1.796 -0.596 1.000 0.940 338 ASN B O 1
ATOM 11006 N N . ILE B 2 339 ? 32.432 2.517 1.397 1.000 0.960 339 ILE B N 1
ATOM 11007 C CA . ILE B 2 339 ? 31.679 3.778 1.447 1.000 0.960 339 ILE B CA 1
ATOM 11008 C C . ILE B 2 339 ? 31.947 4.632 0.206 1.000 0.960 339 ILE B C 1
ATOM 11009 O O . ILE B 2 339 ? 31.011 4.986 -0.507 1.000 0.960 339 ILE B O 1
ATOM 11025 N N . ASP B 2 340 ? 33.208 4.903 -0.124 1.000 0.950 340 ASP B N 1
ATOM 11026 C CA . ASP B 2 340 ? 33.556 5.782 -1.248 1.000 0.950 340 ASP B CA 1
ATOM 11027 C C . ASP B 2 340 ? 33.166 5.172 -2.607 1.000 0.950 340 ASP B C 1
ATOM 11028 O O . ASP B 2 340 ? 32.764 5.878 -3.538 1.000 0.950 340 ASP B O 1
ATOM 11037 N N . ALA B 2 341 ? 33.236 3.842 -2.732 1.000 0.950 341 ALA B N 1
ATOM 11038 C CA . ALA B 2 341 ? 32.734 3.133 -3.906 1.000 0.950 341 ALA B CA 1
ATOM 11039 C C . ALA B 2 341 ? 31.210 3.282 -4.052 1.000 0.950 341 ALA B C 1
ATOM 11040 O O . ALA B 2 341 ? 30.718 3.448 -5.170 1.000 0.950 341 ALA B O 1
ATOM 11047 N N . ASN B 2 342 ? 30.464 3.261 -2.945 1.000 0.940 342 ASN B N 1
ATOM 11048 C CA . ASN B 2 342 ? 29.030 3.534 -2.940 1.000 0.940 342 ASN B CA 1
ATOM 11049 C C . ASN B 2 342 ? 28.718 5.001 -3.267 1.000 0.940 342 ASN B C 1
ATOM 11050 O O . ASN B 2 342 ? 27.832 5.251 -4.082 1.000 0.940 342 ASN B O 1
ATOM 11061 N N . VAL B 2 343 ? 29.488 5.958 -2.735 1.000 0.960 343 VAL B N 1
ATOM 11062 C CA . VAL B 2 343 ? 29.368 7.383 -3.094 1.000 0.960 343 VAL B CA 1
ATOM 11063 C C . VAL B 2 343 ? 29.537 7.580 -4.606 1.000 0.960 343 VAL B C 1
ATOM 11064 O O . VAL B 2 343 ? 28.746 8.288 -5.221 1.000 0.960 343 VAL B O 1
ATOM 11077 N N . LYS B 2 344 ? 30.479 6.881 -5.259 1.000 0.960 344 LYS B N 1
ATOM 11078 C CA . LYS B 2 344 ? 30.618 6.921 -6.731 1.000 0.960 344 LYS B CA 1
ATOM 11079 C C . LYS B 2 344 ? 29.401 6.383 -7.487 1.000 0.960 344 LYS B C 1
ATOM 11080 O O . LYS B 2 344 ? 29.096 6.880 -8.568 1.000 0.960 344 LYS B O 1
ATOM 11099 N N . LYS B 2 345 ? 28.685 5.386 -6.953 1.000 0.940 345 LYS B N 1
ATOM 11100 C CA . LYS B 2 345 ? 27.468 4.853 -7.598 1.000 0.940 345 LYS B CA 1
ATOM 11101 C C . LYS B 2 345 ? 26.339 5.890 -7.652 1.000 0.940 345 LYS B C 1
ATOM 11102 O O . LYS B 2 345 ? 25.461 5.753 -8.504 1.000 0.940 345 LYS B O 1
ATOM 11121 N N . LEU B 2 346 ? 26.381 6.929 -6.807 1.000 0.940 346 LEU B N 1
ATOM 11122 C CA . LEU B 2 346 ? 25.389 8.009 -6.789 1.000 0.940 346 LEU B CA 1
ATOM 11123 C C . LEU B 2 346 ? 25.358 8.833 -8.083 1.000 0.940 346 LEU B C 1
ATOM 11124 O O . LEU B 2 346 ? 24.339 9.466 -8.354 1.000 0.940 346 LEU B O 1
ATOM 11140 N N . GLU B 2 347 ? 26.408 8.798 -8.914 1.000 0.940 347 GLU B N 1
ATOM 11141 C CA . GLU B 2 347 ? 26.380 9.450 -10.234 1.000 0.940 347 GLU B CA 1
ATOM 11142 C C . GLU B 2 347 ? 25.336 8.822 -11.173 1.000 0.940 347 GLU B C 1
ATOM 11143 O O . GLU B 2 347 ? 24.775 9.506 -12.023 1.000 0.940 347 GLU B O 1
ATOM 11155 N N . ASN B 2 348 ? 25.009 7.538 -10.990 1.000 0.900 348 ASN B N 1
ATOM 11156 C CA . ASN B 2 348 ? 24.043 6.824 -11.832 1.000 0.900 348 ASN B CA 1
ATOM 11157 C C . ASN B 2 348 ? 22.589 6.976 -11.360 1.000 0.900 348 ASN B C 1
ATOM 11158 O O . ASN B 2 348 ? 21.679 6.405 -11.968 1.000 0.900 348 ASN B O 1
ATOM 11169 N N . ILE B 2 349 ? 22.351 7.699 -10.260 1.000 0.870 349 ILE B N 1
ATOM 11170 C CA . ILE B 2 349 ? 21.007 7.906 -9.723 1.000 0.870 349 ILE B CA 1
ATOM 11171 C C . ILE B 2 349 ? 20.560 9.335 -10.001 1.000 0.870 349 ILE B C 1
ATOM 11172 O O . ILE B 2 349 ? 21.150 10.297 -9.517 1.000 0.870 349 ILE B O 1
ATOM 11188 N N . VAL B 2 350 ? 19.461 9.465 -10.743 1.000 0.870 350 VAL B N 1
ATOM 11189 C CA . VAL B 2 350 ? 18.857 10.759 -11.074 1.000 0.870 350 VAL B CA 1
ATOM 11190 C C . VAL B 2 350 ? 18.163 11.348 -9.847 1.000 0.870 350 VAL B C 1
ATOM 11191 O O . VAL B 2 350 ? 17.187 10.778 -9.333 1.000 0.870 350 VAL B O 1
ATOM 11204 N N . PHE B 2 351 ? 18.632 12.522 -9.421 1.000 0.850 351 PHE B N 1
ATOM 11205 C CA . PHE B 2 351 ? 17.930 13.341 -8.441 1.000 0.850 351 PHE B CA 1
ATOM 11206 C C . PHE B 2 351 ? 16.696 13.965 -9.106 1.000 0.850 351 PHE B C 1
ATOM 11207 O O . PHE B 2 351 ? 15.564 13.589 -8.780 1.000 0.850 351 PHE B O 1
ATOM 11224 N N . HIS B 2 352 ? 16.924 14.801 -10.121 1.000 0.840 352 HIS B N 1
ATOM 11225 C CA . HIS B 2 352 ? 15.905 15.384 -10.994 1.000 0.840 352 HIS B CA 1
ATOM 11226 C C . HIS B 2 352 ? 16.505 15.645 -12.383 1.000 0.840 352 HIS B C 1
ATOM 11227 O O . HIS B 2 352 ? 17.690 15.957 -12.474 1.000 0.840 352 HIS B O 1
ATOM 11241 N N . GLU B 2 353 ? 15.703 15.549 -13.448 1.000 0.860 353 GLU B N 1
ATOM 11242 C CA . GLU B 2 353 ? 16.174 15.673 -14.840 1.000 0.860 353 GLU B CA 1
ATOM 11243 C C . GLU B 2 353 ? 16.917 16.998 -15.089 1.000 0.860 353 GLU B C 1
ATOM 11244 O O . GLU B 2 353 ? 17.998 17.005 -15.668 1.000 0.860 353 GLU B O 1
ATOM 11256 N N . GLU B 2 354 ? 16.401 18.098 -14.534 1.000 0.910 354 GLU B N 1
ATOM 11257 C CA . GLU B 2 354 ? 17.012 19.434 -14.626 1.000 0.910 354 GLU B CA 1
ATOM 11258 C C . GLU B 2 354 ? 18.045 19.759 -13.524 1.000 0.910 354 GLU B C 1
ATOM 11259 O O . GLU B 2 354 ? 18.738 20.766 -13.625 1.000 0.910 354 GLU B O 1
ATOM 11271 N N . LEU B 2 355 ? 18.172 18.940 -12.467 1.000 0.910 355 LEU B N 1
ATOM 11272 C CA . LEU B 2 355 ? 19.071 19.217 -11.321 1.000 0.910 355 LEU B CA 1
ATOM 11273 C C . LEU B 2 355 ? 20.271 18.262 -11.221 1.000 0.910 355 LEU B C 1
ATOM 11274 O O . LEU B 2 355 ? 21.114 18.426 -10.330 1.000 0.910 355 LEU B O 1
ATOM 11290 N N . GLY B 2 356 ? 20.343 17.270 -12.111 1.000 0.930 356 GLY B N 1
ATOM 11291 C CA . GLY B 2 356 ? 21.441 16.315 -12.214 1.000 0.930 356 GLY B CA 1
ATOM 11292 C C . GLY B 2 356 ? 21.280 15.056 -11.357 1.000 0.930 356 GLY B C 1
ATOM 11293 O O . GLY B 2 356 ? 20.174 14.594 -11.045 1.000 0.930 356 GLY B O 1
ATOM 11297 N N . SER B 2 357 ? 22.418 14.458 -11.012 1.000 0.930 357 SER B N 1
ATOM 11298 C CA . SER B 2 357 ? 22.497 13.219 -10.237 1.000 0.930 357 SER B CA 1
ATOM 11299 C C . SER B 2 357 ? 22.449 13.465 -8.725 1.000 0.930 357 SER B C 1
ATOM 11300 O O . SER B 2 357 ? 22.586 14.587 -8.229 1.000 0.930 357 SER B O 1
ATOM 11308 N N . LEU B 2 358 ? 22.293 12.387 -7.958 1.000 0.940 358 LEU B N 1
ATOM 11309 C CA . LEU B 2 358 ? 22.423 12.417 -6.502 1.000 0.940 358 LEU B CA 1
ATOM 11310 C C . LEU B 2 358 ? 23.848 12.774 -6.052 1.000 0.940 358 LEU B C 1
ATOM 11311 O O . LEU B 2 358 ? 23.999 13.445 -5.034 1.000 0.940 358 LEU B O 1
ATOM 11327 N N . ALA B 2 359 ? 24.880 12.405 -6.818 1.000 0.950 359 ALA B N 1
ATOM 11328 C CA . ALA B 2 359 ? 26.256 12.826 -6.542 1.000 0.950 359 ALA B CA 1
ATOM 11329 C C . ALA B 2 359 ? 26.445 14.344 -6.691 1.000 0.950 359 ALA B C 1
ATOM 11330 O O . ALA B 2 359 ? 27.170 14.960 -5.909 1.000 0.950 359 ALA B O 1
ATOM 11337 N N . ASP B 2 360 ? 25.768 14.970 -7.658 1.000 0.960 360 ASP B N 1
ATOM 11338 C CA . ASP B 2 360 ? 25.811 16.428 -7.831 1.000 0.960 360 ASP B CA 1
ATOM 11339 C C . ASP B 2 360 ? 25.161 17.138 -6.647 1.000 0.960 360 ASP B C 1
ATOM 11340 O O . ASP B 2 360 ? 25.717 18.103 -6.121 1.000 0.960 360 ASP B O 1
ATOM 11349 N N . LYS B 2 361 ? 24.036 16.599 -6.164 1.000 0.960 361 LYS B N 1
ATOM 11350 C CA . LYS B 2 361 ? 23.414 17.049 -4.918 1.000 0.960 361 LYS B CA 1
ATOM 11351 C C . LYS B 2 361 ? 24.372 16.931 -3.730 1.000 0.960 361 LYS B C 1
ATOM 11352 O O . LYS B 2 361 ? 24.559 17.913 -3.022 1.000 0.960 361 LYS B O 1
ATOM 11371 N N . VAL B 2 362 ? 25.017 15.779 -3.532 1.000 0.980 362 VAL B N 1
ATOM 11372 C CA . VAL B 2 362 ? 25.979 15.580 -2.431 1.000 0.980 362 VAL B CA 1
ATOM 11373 C C . VAL B 2 362 ? 27.110 16.609 -2.488 1.000 0.980 362 VAL B C 1
ATOM 11374 O O . VAL B 2 362 ? 27.385 17.253 -1.482 1.000 0.980 362 VAL B O 1
ATOM 11387 N N . ARG B 2 363 ? 27.698 16.863 -3.667 1.000 0.970 363 ARG B N 1
ATOM 11388 C CA . ARG B 2 363 ? 28.744 17.891 -3.835 1.000 0.970 363 ARG B CA 1
ATOM 11389 C C . ARG B 2 363 ? 28.276 19.291 -3.411 1.000 0.970 363 ARG B C 1
ATOM 11390 O O . ARG B 2 363 ? 29.023 20.001 -2.735 1.000 0.970 363 ARG B O 1
ATOM 11411 N N . ARG B 2 364 ? 27.052 19.696 -3.778 1.000 0.970 364 ARG B N 1
ATOM 11412 C CA . ARG B 2 364 ? 26.477 20.990 -3.359 1.000 0.970 364 ARG B CA 1
ATOM 11413 C C . ARG B 2 364 ? 26.222 21.039 -1.852 1.000 0.970 364 ARG B C 1
ATOM 11414 O O . ARG B 2 364 ? 26.588 22.024 -1.216 1.000 0.970 364 ARG B O 1
ATOM 11435 N N . VAL B 2 365 ? 25.676 19.967 -1.277 1.000 0.980 365 VAL B N 1
ATOM 11436 C CA . VAL B 2 365 ? 25.422 19.851 0.169 1.000 0.980 365 VAL B CA 1
ATOM 11437 C C . VAL B 2 365 ? 26.717 19.934 0.968 1.000 0.980 365 VAL B C 1
ATOM 11438 O O . VAL B 2 365 ? 26.771 20.700 1.925 1.000 0.980 365 VAL B O 1
ATOM 11451 N N . THR B 2 366 ? 27.777 19.235 0.551 1.000 0.980 366 THR B N 1
ATOM 11452 C CA . THR B 2 366 ? 29.104 19.344 1.175 1.000 0.980 366 THR B CA 1
ATOM 11453 C C . THR B 2 366 ? 29.597 20.785 1.174 1.000 0.980 366 THR B C 1
ATOM 11454 O O . THR B 2 366 ? 30.032 21.280 2.210 1.000 0.980 366 THR B O 1
ATOM 11465 N N . SER B 2 367 ? 29.465 21.492 0.048 1.000 0.980 367 SER B N 1
ATOM 11466 C CA . SER B 2 367 ? 29.886 22.892 -0.038 1.000 0.980 367 SER B CA 1
ATOM 11467 C C . SER B 2 367 ? 29.083 23.815 0.890 1.000 0.980 367 SER B C 1
ATOM 11468 O O . SER B 2 367 ? 29.672 24.664 1.557 1.000 0.980 367 SER B O 1
ATOM 11476 N N . ILE B 2 368 ? 27.756 23.658 0.966 1.000 0.980 368 ILE B N 1
ATOM 11477 C CA . ILE B 2 368 ? 26.904 24.438 1.881 1.000 0.980 368 ILE B CA 1
ATOM 11478 C C . ILE B 2 368 ? 27.268 24.124 3.338 1.000 0.980 368 ILE B C 1
ATOM 11479 O O . ILE B 2 368 ? 27.448 25.049 4.125 1.000 0.980 368 ILE B O 1
ATOM 11495 N N . ALA B 2 369 ? 27.441 22.844 3.683 1.000 0.980 369 ALA B N 1
ATOM 11496 C CA . ALA B 2 369 ? 27.789 22.393 5.028 1.000 0.980 369 ALA B CA 1
ATOM 11497 C C . ALA B 2 369 ? 29.139 22.960 5.505 1.000 0.980 369 ALA B C 1
ATOM 11498 O O . ALA B 2 369 ? 29.233 23.420 6.641 1.000 0.980 369 ALA B O 1
ATOM 11505 N N . GLU B 2 370 ? 30.160 23.009 4.640 1.000 0.980 370 GLU B N 1
ATOM 11506 C CA . GLU B 2 370 ? 31.451 23.639 4.960 1.000 0.980 370 GLU B CA 1
ATOM 11507 C C . GLU B 2 370 ? 31.297 25.135 5.257 1.000 0.980 370 GLU B C 1
ATOM 11508 O O . GLU B 2 370 ? 31.802 25.616 6.272 1.000 0.980 370 GLU B O 1
ATOM 11520 N N . LYS B 2 371 ? 30.567 25.880 4.413 1.000 0.970 371 LYS B N 1
ATOM 11521 C CA . LYS B 2 371 ? 30.342 27.318 4.641 1.000 0.970 371 LYS B CA 1
ATOM 11522 C C . LYS B 2 371 ? 29.598 27.571 5.952 1.000 0.970 371 LYS B C 1
ATOM 11523 O O . LYS B 2 371 ? 29.967 28.474 6.701 1.000 0.970 371 LYS B O 1
ATOM 11542 N N . LEU B 2 372 ? 28.575 26.763 6.227 1.000 0.980 372 LEU B N 1
ATOM 11543 C CA . LEU B 2 372 ? 27.767 26.873 7.435 1.000 0.980 372 LEU B CA 1
ATOM 11544 C C . LEU B 2 372 ? 28.612 26.563 8.680 1.000 0.980 372 LEU B C 1
ATOM 11545 O O . LEU B 2 372 ? 28.594 27.329 9.636 1.000 0.980 372 LEU B O 1
ATOM 11561 N N . ALA B 2 373 ? 29.436 25.511 8.642 1.000 0.980 373 ALA B N 1
ATOM 11562 C CA . ALA B 2 373 ? 30.342 25.161 9.735 1.000 0.980 373 ALA B CA 1
ATOM 11563 C C . ALA B 2 373 ? 31.411 26.237 10.004 1.000 0.980 373 ALA B C 1
ATOM 11564 O O . ALA B 2 373 ? 31.637 26.579 11.165 1.000 0.980 373 ALA B O 1
ATOM 11571 N N . VAL B 2 374 ? 32.022 26.828 8.964 1.000 0.970 374 VAL B N 1
ATOM 11572 C CA . VAL B 2 374 ? 32.955 27.967 9.118 1.000 0.970 374 VAL B CA 1
ATOM 11573 C C . VAL B 2 374 ? 32.252 29.161 9.767 1.000 0.970 374 VAL B C 1
ATOM 11574 O O . VAL B 2 374 ? 32.793 29.773 10.689 1.000 0.970 374 VAL B O 1
ATOM 11587 N N . ARG B 2 375 ? 31.025 29.480 9.333 1.000 0.960 375 ARG B N 1
ATOM 11588 C CA . ARG B 2 375 ? 30.229 30.565 9.926 1.000 0.960 375 ARG B CA 1
ATOM 11589 C C . ARG B 2 375 ? 29.878 30.307 11.396 1.000 0.960 375 ARG B C 1
ATOM 11590 O O . ARG B 2 375 ? 29.793 31.254 12.182 1.000 0.960 375 ARG B O 1
ATOM 11611 N N . LEU B 2 376 ? 29.705 29.044 11.768 1.000 0.970 376 LEU B N 1
ATOM 11612 C CA . LEU B 2 376 ? 29.466 28.595 13.141 1.000 0.970 376 LEU B CA 1
ATOM 11613 C C . LEU B 2 376 ? 30.752 28.427 13.963 1.000 0.970 376 LEU B C 1
ATOM 11614 O O . LEU B 2 376 ? 30.679 27.958 15.095 1.000 0.970 376 LEU B O 1
ATOM 11630 N N . GLN B 2 377 ? 31.909 28.826 13.420 1.000 0.960 377 GLN B N 1
ATOM 11631 C CA . GLN B 2 377 ? 33.211 28.753 14.090 1.000 0.960 377 GLN B CA 1
ATOM 11632 C C . GLN B 2 377 ? 33.572 27.325 14.536 1.000 0.960 377 GLN B C 1
ATOM 11633 O O . GLN B 2 377 ? 34.179 27.134 15.589 1.000 0.960 377 GLN B O 1
ATOM 11647 N N . ALA B 2 378 ? 33.198 26.321 13.735 1.000 0.960 378 ALA B N 1
ATOM 11648 C CA . ALA B 2 378 ? 33.624 24.943 13.954 1.000 0.960 378 ALA B CA 1
ATOM 11649 C C . ALA B 2 378 ? 35.163 24.837 13.911 1.000 0.960 378 ALA B C 1
ATOM 11650 O O . ALA B 2 378 ? 35.801 25.426 13.034 1.000 0.960 378 ALA B O 1
ATOM 11657 N N . ASP B 2 379 ? 35.756 24.087 14.847 1.000 0.970 379 ASP B N 1
ATOM 11658 C CA . ASP B 2 379 ? 37.199 23.811 14.868 1.000 0.970 379 ASP B CA 1
ATOM 11659 C C . ASP B 2 379 ? 37.644 22.891 13.713 1.000 0.970 379 ASP B C 1
ATOM 11660 O O . ASP B 2 379 ? 36.831 22.386 12.941 1.000 0.970 379 ASP B O 1
ATOM 11669 N N . GLU B 2 380 ? 38.956 22.686 13.565 1.000 0.960 380 GLU B N 1
ATOM 11670 C CA . GLU B 2 380 ? 39.538 21.985 12.412 1.000 0.960 380 GLU B CA 1
ATOM 11671 C C . GLU B 2 380 ? 39.102 20.507 12.305 1.000 0.960 380 GLU B C 1
ATOM 11672 O O . GLU B 2 380 ? 38.884 20.004 11.197 1.000 0.960 380 GLU B O 1
ATOM 11684 N N . ASP B 2 381 ? 38.928 19.819 13.439 1.000 0.970 381 ASP B N 1
ATOM 11685 C CA . ASP B 2 381 ? 38.468 18.425 13.476 1.000 0.970 381 ASP B CA 1
ATOM 11686 C C . ASP B 2 381 ? 36.954 18.338 13.223 1.000 0.970 381 ASP B C 1
ATOM 11687 O O . ASP B 2 381 ? 36.496 17.527 12.415 1.000 0.970 381 ASP B O 1
ATOM 11696 N N . THR B 2 382 ? 36.167 19.242 13.810 1.000 0.970 382 THR B N 1
ATOM 11697 C CA . THR B 2 382 ? 34.721 19.344 13.578 1.000 0.970 382 THR B CA 1
ATOM 11698 C C . THR B 2 382 ? 34.415 19.687 12.120 1.000 0.970 382 THR B C 1
ATOM 11699 O O . THR B 2 382 ? 33.521 19.084 11.524 1.000 0.970 382 THR B O 1
ATOM 11710 N N . LEU B 2 383 ? 35.179 20.595 11.498 1.000 0.980 383 LEU B N 1
ATOM 11711 C CA . LEU B 2 383 ? 35.039 20.942 10.081 1.000 0.980 383 LEU B CA 1
ATOM 11712 C C . LEU B 2 383 ? 35.270 19.717 9.176 1.000 0.980 383 LEU B C 1
ATOM 11713 O O . LEU B 2 383 ? 34.528 19.511 8.212 1.000 0.980 383 LEU B O 1
ATOM 11729 N N . LYS B 2 384 ? 36.254 18.863 9.505 1.000 0.980 384 LYS B N 1
ATOM 11730 C CA . LYS B 2 384 ? 36.480 17.585 8.804 1.000 0.980 384 LYS B CA 1
ATOM 11731 C C . LYS B 2 384 ? 35.313 16.624 8.974 1.000 0.980 384 LYS B C 1
ATOM 11732 O O . LYS B 2 384 ? 34.885 16.034 7.984 1.000 0.980 384 LYS B O 1
ATOM 11751 N N . HIS B 2 385 ? 34.792 16.472 10.191 1.000 0.980 385 HIS B N 1
ATOM 11752 C CA . HIS B 2 385 ? 33.645 15.598 10.441 1.000 0.980 385 H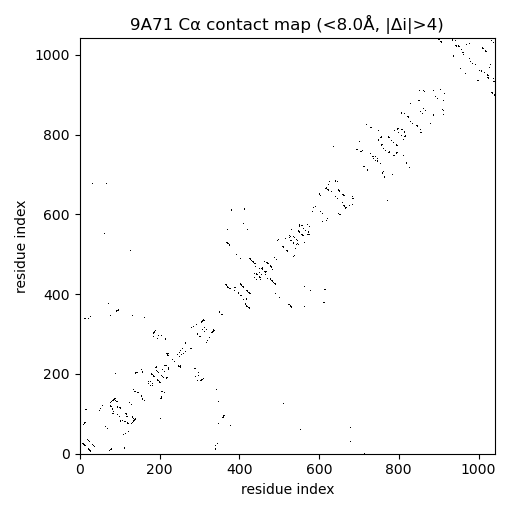IS B CA 1
ATOM 11753 C C . HIS B 2 385 ? 32.408 16.057 9.662 1.000 0.980 385 HIS B C 1
ATOM 11754 O O . HIS B 2 385 ? 31.763 15.235 9.016 1.000 0.980 385 HIS B O 1
ATOM 11768 N N . VAL B 2 386 ? 32.122 17.365 9.634 1.000 0.980 386 VAL B N 1
ATOM 11769 C CA . VAL B 2 386 ? 31.032 17.940 8.825 1.000 0.980 386 VAL B CA 1
ATOM 11770 C C . VAL B 2 386 ? 31.224 17.639 7.344 1.000 0.980 386 VAL B C 1
ATOM 11771 O O . VAL B 2 386 ? 30.298 17.151 6.692 1.000 0.980 386 VAL B O 1
ATOM 11784 N N . LYS B 2 387 ? 32.423 17.898 6.812 1.000 0.980 387 LYS B N 1
ATOM 11785 C CA . LYS B 2 387 ? 32.734 17.636 5.405 1.000 0.980 387 LYS B CA 1
ATOM 11786 C C . LYS B 2 387 ? 32.522 16.159 5.064 1.000 0.980 387 LYS B C 1
ATOM 11787 O O . LYS B 2 387 ? 31.798 15.853 4.117 1.000 0.980 387 LYS B O 1
ATOM 11806 N N . ARG B 2 388 ? 33.092 15.250 5.862 1.000 0.980 388 ARG B N 1
ATOM 11807 C CA . ARG B 2 388 ? 32.992 13.802 5.646 1.000 0.980 388 ARG B CA 1
ATOM 11808 C C . ARG B 2 388 ? 31.549 13.316 5.736 1.000 0.980 388 ARG B C 1
ATOM 11809 O O . ARG B 2 388 ? 31.092 12.616 4.838 1.000 0.980 388 ARG B O 1
ATOM 11830 N N . ALA B 2 389 ? 30.821 13.725 6.773 1.000 0.980 389 ALA B N 1
ATOM 11831 C CA . ALA B 2 389 ? 29.418 13.373 6.954 1.000 0.980 389 ALA B CA 1
ATOM 11832 C C . ALA B 2 389 ? 28.554 13.841 5.777 1.000 0.980 389 ALA B C 1
ATOM 11833 O O . ALA B 2 389 ? 27.703 13.089 5.309 1.000 0.980 389 ALA B O 1
ATOM 11840 N N . ALA B 2 390 ? 28.797 15.043 5.245 1.000 0.980 390 ALA B N 1
ATOM 11841 C CA . ALA B 2 390 ? 28.103 15.523 4.055 1.000 0.980 390 ALA B CA 1
ATOM 11842 C C . ALA B 2 390 ? 28.456 14.702 2.800 1.000 0.980 390 ALA B C 1
ATOM 11843 O O . ALA B 2 390 ? 27.549 14.304 2.070 1.000 0.980 390 ALA B O 1
ATOM 11850 N N . GLU B 2 391 ? 29.739 14.394 2.573 1.000 0.980 391 GLU B N 1
ATOM 11851 C CA . GLU B 2 391 ? 30.213 13.596 1.427 1.000 0.980 391 GLU B CA 1
ATOM 11852 C C . GLU B 2 391 ? 29.622 12.183 1.393 1.000 0.980 391 GLU B C 1
ATOM 11853 O O . GLU B 2 391 ? 29.284 11.678 0.321 1.000 0.980 391 GLU B O 1
ATOM 11865 N N . ILE B 2 392 ? 29.488 11.542 2.556 1.000 0.980 392 ILE B N 1
ATOM 11866 C CA . ILE B 2 392 ? 28.953 10.181 2.643 1.000 0.980 392 ILE B CA 1
ATOM 11867 C C . ILE B 2 392 ? 27.461 10.159 2.965 1.000 0.980 392 ILE B C 1
ATOM 11868 O O . ILE B 2 392 ? 26.872 9.094 2.925 1.000 0.980 392 ILE B O 1
ATOM 11884 N N . SER B 2 393 ? 26.813 11.297 3.219 1.000 0.970 393 SER B N 1
ATOM 11885 C CA . SER B 2 393 ? 25.423 11.391 3.712 1.000 0.970 393 SER B CA 1
ATOM 11886 C C . SER B 2 393 ? 24.404 10.473 3.023 1.000 0.970 393 SER B C 1
ATOM 11887 O O . SER B 2 393 ? 23.435 10.059 3.651 1.000 0.970 393 SER B O 1
ATOM 11895 N N . LYS B 2 394 ? 24.609 10.142 1.742 1.000 0.960 394 LYS B N 1
ATOM 11896 C CA . LYS B 2 394 ? 23.698 9.323 0.929 1.000 0.960 394 LYS B CA 1
ATOM 11897 C C . LYS B 2 394 ? 24.319 8.021 0.401 1.000 0.960 394 LYS B C 1
ATOM 11898 O O . LYS B 2 394 ? 23.773 7.420 -0.521 1.000 0.960 394 LYS B O 1
ATOM 11917 N N . PHE B 2 395 ? 25.462 7.577 0.938 1.000 0.960 395 PHE B N 1
ATOM 11918 C CA . PHE B 2 395 ? 26.155 6.358 0.480 1.000 0.960 395 PHE B CA 1
ATOM 11919 C C . PHE B 2 395 ? 25.326 5.079 0.692 1.000 0.960 395 PHE B C 1
ATOM 11920 O O . PHE B 2 395 ? 25.539 4.070 0.015 1.000 0.960 395 PHE B O 1
ATOM 11937 N N . ASP B 2 396 ? 24.394 5.108 1.640 1.000 0.950 396 ASP B N 1
ATOM 11938 C CA . ASP B 2 396 ? 23.512 4.000 1.983 1.000 0.950 396 ASP B CA 1
ATOM 11939 C C . ASP B 2 396 ? 22.393 3.790 0.952 1.000 0.950 396 ASP B C 1
ATOM 11940 O O . ASP B 2 396 ? 21.925 2.668 0.792 1.000 0.950 396 ASP B O 1
ATOM 11949 N N . LEU B 2 397 ? 22.019 4.812 0.171 1.000 0.940 397 LEU B N 1
ATOM 11950 C CA . LEU B 2 397 ? 20.947 4.730 -0.837 1.000 0.940 397 LEU B CA 1
ATOM 11951 C C . LEU B 2 397 ? 21.210 3.722 -1.972 1.000 0.940 397 LEU B C 1
ATOM 11952 O O . LEU B 2 397 ? 20.300 3.387 -2.728 1.000 0.940 397 LEU B O 1
ATOM 11968 N N . VAL B 2 398 ? 22.452 3.260 -2.126 1.000 0.910 398 VAL B N 1
ATOM 11969 C CA . VAL B 2 398 ? 22.870 2.247 -3.116 1.000 0.910 398 VAL B CA 1
ATOM 11970 C C . VAL B 2 398 ? 23.116 0.869 -2.490 1.000 0.910 398 VAL B C 1
ATOM 11971 O O . VAL B 2 398 ? 23.685 -0.008 -3.144 1.000 0.910 398 VAL B O 1
ATOM 11984 N N . THR B 2 399 ? 22.743 0.690 -1.222 1.000 0.920 399 THR B N 1
ATOM 11985 C CA . THR B 2 399 ? 22.813 -0.594 -0.510 1.000 0.920 399 THR B CA 1
ATOM 11986 C C . THR B 2 399 ? 21.598 -1.459 -0.827 1.000 0.920 399 THR B C 1
ATOM 11987 O O . THR B 2 399 ? 20.539 -0.950 -1.201 1.000 0.920 399 THR B O 1
ATOM 11998 N N . HIS B 2 400 ? 21.739 -2.775 -0.670 1.000 0.900 400 HIS B N 1
ATOM 11999 C CA . HIS B 2 400 ? 20.626 -3.701 -0.848 1.000 0.900 400 HIS B CA 1
ATOM 12000 C C . HIS B 2 400 ? 19.544 -3.481 0.211 1.000 0.900 400 HIS B C 1
ATOM 12001 O O . HIS B 2 400 ? 18.361 -3.493 -0.120 1.000 0.900 400 HIS B O 1
ATOM 12015 N N . MET B 2 401 ? 19.945 -3.211 1.458 1.000 0.900 401 MET B N 1
ATOM 12016 C CA . MET B 2 401 ? 19.013 -2.970 2.554 1.000 0.900 401 MET B CA 1
ATOM 12017 C C . MET B 2 401 ? 18.117 -1.759 2.292 1.000 0.900 401 MET B C 1
ATOM 12018 O O . MET B 2 401 ? 16.914 -1.870 2.457 1.000 0.900 401 MET B O 1
ATOM 12032 N N . ILE B 2 402 ? 18.657 -0.622 1.841 1.000 0.900 402 ILE B N 1
ATOM 12033 C CA . ILE B 2 402 ? 17.828 0.565 1.559 1.000 0.900 402 ILE B CA 1
ATOM 12034 C C . ILE B 2 402 ? 16.995 0.402 0.286 1.000 0.900 402 ILE B C 1
ATOM 12035 O O . ILE B 2 402 ? 15.927 1.000 0.177 1.000 0.900 402 ILE B O 1
ATOM 12051 N N . TYR B 2 403 ? 17.443 -0.421 -0.666 1.000 0.820 403 TYR B N 1
ATOM 12052 C CA . TYR B 2 403 ? 16.632 -0.750 -1.837 1.000 0.820 403 TYR B CA 1
ATOM 12053 C C . TYR B 2 403 ? 15.349 -1.501 -1.450 1.000 0.820 403 TYR B C 1
ATOM 12054 O O . TYR B 2 403 ? 14.298 -1.235 -2.028 1.000 0.820 403 TYR B O 1
ATOM 12072 N N . GLU B 2 404 ? 15.438 -2.397 -0.461 1.000 0.780 404 GLU B N 1
ATOM 12073 C CA . GLU B 2 404 ? 14.295 -3.149 0.075 1.000 0.780 404 GLU B CA 1
ATOM 12074 C C . GLU B 2 404 ? 13.514 -2.373 1.152 1.000 0.780 404 GLU B C 1
ATOM 12075 O O . GLU B 2 404 ? 12.294 -2.488 1.227 1.000 0.780 404 GLU B O 1
ATOM 12087 N N . PHE B 2 405 ? 14.202 -1.566 1.967 1.000 0.850 405 PHE B N 1
ATOM 12088 C CA . PHE B 2 405 ? 13.644 -0.825 3.106 1.000 0.850 405 PHE B CA 1
ATOM 12089 C C . PHE B 2 405 ? 14.004 0.670 3.041 1.000 0.850 405 PHE B C 1
ATOM 12090 O O . PHE B 2 405 ? 14.873 1.149 3.783 1.000 0.850 405 PHE B O 1
ATOM 12107 N N . PRO B 2 406 ? 13.355 1.451 2.159 1.000 0.860 406 PRO B N 1
ATOM 12108 C CA . PRO B 2 406 ? 13.692 2.861 1.971 1.000 0.860 406 PRO B CA 1
ATOM 12109 C C . PRO B 2 406 ? 13.409 3.720 3.206 1.000 0.860 406 PRO B C 1
ATOM 12110 O O . PRO B 2 406 ? 14.016 4.781 3.366 1.000 0.860 406 PRO B O 1
ATOM 12121 N N . GLU B 2 407 ? 12.518 3.277 4.103 1.000 0.850 407 GLU B N 1
ATOM 12122 C CA . GLU B 2 407 ? 12.219 3.985 5.354 1.000 0.850 407 GLU B CA 1
ATOM 12123 C C . GLU B 2 407 ? 13.434 4.006 6.299 1.000 0.850 407 GLU B C 1
ATOM 12124 O O . GLU B 2 407 ? 13.572 4.925 7.110 1.000 0.850 407 GLU B O 1
ATOM 12136 N N . LEU B 2 408 ? 14.355 3.045 6.144 1.000 0.920 408 LEU B N 1
ATOM 12137 C CA . LEU B 2 408 ? 15.560 2.892 6.960 1.000 0.920 408 LEU B CA 1
ATOM 12138 C C . LEU B 2 408 ? 16.750 3.745 6.500 1.000 0.920 408 LEU B C 1
ATOM 12139 O O . LEU B 2 408 ? 17.838 3.648 7.079 1.000 0.920 408 LEU B O 1
ATOM 12155 N N . GLN B 2 409 ? 16.570 4.595 5.484 1.000 0.940 409 GLN B N 1
ATOM 12156 C CA . GLN B 2 409 ? 17.622 5.505 5.024 1.000 0.940 409 GLN B CA 1
ATOM 12157 C C . GLN B 2 409 ? 18.141 6.384 6.175 1.000 0.940 409 GLN B C 1
ATOM 12158 O O . GLN B 2 409 ? 17.384 6.888 7.018 1.000 0.940 409 GLN B O 1
ATOM 12172 N N . GLY B 2 410 ? 19.456 6.560 6.231 1.000 0.960 410 GLY B N 1
ATOM 12173 C CA . GLY B 2 410 ? 20.172 7.207 7.325 1.000 0.960 410 GLY B CA 1
ATOM 12174 C C . GLY B 2 410 ? 20.382 6.299 8.535 1.000 0.960 410 GLY B C 1
ATOM 12175 O O . GLY B 2 410 ? 21.494 6.249 9.041 1.000 0.960 410 GLY B O 1
ATOM 12179 N N . ILE B 2 411 ? 19.373 5.531 8.963 1.000 0.960 411 ILE B N 1
ATOM 12180 C CA . ILE B 2 411 ? 19.497 4.592 10.095 1.000 0.960 411 ILE B CA 1
ATOM 12181 C C . ILE B 2 411 ? 20.511 3.498 9.747 1.000 0.960 411 ILE B C 1
ATOM 12182 O O . ILE B 2 411 ? 21.456 3.246 10.497 1.000 0.960 411 ILE B O 1
ATOM 12198 N N . MET B 2 412 ? 20.355 2.869 8.578 1.000 0.960 412 MET B N 1
ATOM 12199 C CA . MET B 2 412 ? 21.336 1.888 8.106 1.000 0.960 412 MET B CA 1
ATOM 12200 C C . MET B 2 412 ? 22.652 2.545 7.700 1.000 0.960 412 MET B C 1
ATOM 12201 O O . MET B 2 412 ? 23.707 1.961 7.934 1.000 0.960 412 MET B O 1
ATOM 12215 N N . GLY B 2 413 ? 22.612 3.767 7.160 1.000 0.970 413 GLY B N 1
ATOM 12216 C CA . GLY B 2 413 ? 23.815 4.542 6.860 1.000 0.970 413 GLY B CA 1
ATOM 12217 C C . GLY B 2 413 ? 24.701 4.777 8.085 1.000 0.970 413 GLY B C 1
ATOM 12218 O O . GLY B 2 413 ? 25.897 4.511 8.012 1.000 0.970 413 GLY B O 1
ATOM 12222 N N . GLU B 2 414 ? 24.130 5.177 9.225 1.000 0.980 414 GLU B N 1
ATOM 12223 C CA . GLU B 2 414 ? 24.847 5.309 10.502 1.000 0.980 414 GLU B CA 1
ATOM 12224 C C . GLU B 2 414 ? 25.459 3.974 10.939 1.000 0.980 414 GLU B C 1
ATOM 12225 O O . GLU B 2 414 ? 26.649 3.909 11.251 1.000 0.980 414 GLU B O 1
ATOM 12237 N N . LYS B 2 415 ? 24.671 2.889 10.932 1.000 0.960 415 LYS B N 1
ATOM 12238 C CA . LYS B 2 415 ? 25.154 1.561 11.349 1.000 0.960 415 LYS B CA 1
ATOM 12239 C C . LYS B 2 415 ? 26.301 1.071 10.466 1.000 0.960 415 LYS B C 1
ATOM 12240 O O . LYS B 2 415 ? 27.306 0.587 10.988 1.000 0.960 415 LYS B O 1
ATOM 12259 N N . TYR B 2 416 ? 26.179 1.217 9.147 1.000 0.970 416 TYR B N 1
ATOM 12260 C CA . TYR B 2 416 ? 27.235 0.858 8.206 1.000 0.970 416 TYR B CA 1
ATOM 12261 C C . TYR B 2 416 ? 28.463 1.760 8.360 1.000 0.970 416 TYR B C 1
ATOM 12262 O O . TYR B 2 416 ? 29.569 1.232 8.393 1.000 0.970 416 TYR B O 1
ATOM 12280 N N . ALA B 2 417 ? 28.303 3.076 8.529 1.000 0.970 417 ALA B N 1
ATOM 12281 C CA . ALA B 2 417 ? 29.419 3.997 8.756 1.000 0.970 417 ALA B CA 1
ATOM 12282 C C . ALA B 2 417 ? 30.218 3.620 10.015 1.000 0.970 417 ALA B C 1
ATOM 12283 O O . ALA B 2 417 ? 31.437 3.465 9.947 1.000 0.970 417 ALA B O 1
ATOM 12290 N N . ARG B 2 418 ? 29.526 3.371 11.137 1.000 0.960 418 ARG B N 1
ATOM 12291 C CA . ARG B 2 418 ? 30.143 2.980 12.414 1.000 0.960 418 ARG B CA 1
ATOM 12292 C C . ARG B 2 418 ? 30.896 1.647 12.304 1.000 0.960 418 ARG B C 1
ATOM 12293 O O . ARG B 2 418 ? 32.023 1.519 12.769 1.000 0.960 418 ARG B O 1
ATOM 12314 N N . MET B 2 419 ? 30.307 0.652 11.641 1.000 0.940 419 MET B N 1
ATOM 12315 C CA . MET B 2 419 ? 30.926 -0.665 11.430 1.000 0.940 419 MET B CA 1
ATOM 12316 C C . MET B 2 419 ? 32.107 -0.626 10.448 1.000 0.940 419 MET B C 1
ATOM 12317 O O . MET B 2 419 ? 33.066 -1.382 10.605 1.000 0.940 419 MET B O 1
ATOM 12331 N N . LEU B 2 420 ? 32.041 0.249 9.442 1.000 0.940 420 LEU B N 1
ATOM 12332 C CA . LEU B 2 420 ? 33.101 0.455 8.454 1.000 0.940 420 LEU B CA 1
ATOM 12333 C C . LEU B 2 420 ? 34.202 1.414 8.951 1.000 0.940 420 LEU B C 1
ATOM 12334 O O . LEU B 2 420 ? 35.140 1.682 8.203 1.000 0.940 420 LEU B O 1
ATOM 12350 N N . GLY B 2 421 ? 34.143 1.864 10.212 1.000 0.950 421 GLY B N 1
ATOM 12351 C CA . GLY B 2 421 ? 35.234 2.557 10.903 1.000 0.950 421 GLY B CA 1
ATOM 12352 C C . GLY B 2 421 ? 35.265 4.079 10.749 1.000 0.950 421 GLY B C 1
ATOM 12353 O O . GLY B 2 421 ? 36.312 4.677 10.992 1.000 0.950 421 GLY B O 1
ATOM 12357 N N . GLU B 2 422 ? 34.160 4.705 10.342 1.000 0.970 422 GLU B N 1
ATOM 12358 C CA . GLU B 2 422 ? 34.021 6.165 10.404 1.000 0.970 422 GLU B CA 1
ATOM 12359 C C . GLU B 2 422 ? 33.981 6.655 11.860 1.000 0.970 422 GLU B C 1
ATOM 12360 O O . GLU B 2 422 ? 33.626 5.909 12.776 1.000 0.970 422 GLU B O 1
ATOM 12372 N N . ASP B 2 423 ? 34.329 7.927 12.070 1.000 0.970 423 ASP B N 1
ATOM 12373 C CA . ASP B 2 423 ? 34.207 8.565 13.382 1.000 0.970 423 ASP B CA 1
ATOM 12374 C C . ASP B 2 423 ? 32.740 8.586 13.853 1.000 0.970 423 ASP B C 1
ATOM 12375 O O . ASP B 2 423 ? 31.813 8.721 13.047 1.000 0.970 423 ASP B O 1
ATOM 12384 N N . GLU B 2 424 ? 32.515 8.489 15.163 1.000 0.970 424 GLU B N 1
ATOM 12385 C CA . GLU B 2 424 ? 31.172 8.455 15.752 1.000 0.970 424 GLU B CA 1
ATOM 12386 C C . GLU B 2 424 ? 30.338 9.687 15.371 1.000 0.970 424 GLU B C 1
ATOM 12387 O O . GLU B 2 424 ? 29.158 9.561 15.038 1.000 0.970 424 GLU B O 1
ATOM 12399 N N . ALA B 2 425 ? 30.952 10.875 15.346 1.000 0.970 425 ALA B N 1
ATOM 12400 C CA . ALA B 2 425 ? 30.260 12.104 14.965 1.000 0.970 425 ALA B CA 1
ATOM 12401 C C . ALA B 2 425 ? 29.835 12.096 13.488 1.000 0.970 425 ALA B C 1
ATOM 12402 O O . ALA B 2 425 ? 28.813 12.685 13.128 1.000 0.970 425 ALA B O 1
ATOM 12409 N N . VAL B 2 426 ? 30.613 11.428 12.633 1.000 0.980 426 VAL B N 1
ATOM 12410 C CA . VAL B 2 426 ? 30.298 11.248 11.213 1.000 0.980 426 VAL B CA 1
ATOM 12411 C C . VAL B 2 426 ? 29.163 10.241 11.058 1.000 0.980 426 VAL B C 1
ATOM 12412 O O . VAL B 2 426 ? 28.184 10.535 10.373 1.000 0.980 426 VAL B O 1
ATOM 12425 N N . ALA B 2 427 ? 29.262 9.083 11.717 1.000 0.980 427 ALA B N 1
ATOM 12426 C CA . ALA B 2 427 ? 28.251 8.035 11.650 1.000 0.980 427 ALA B CA 1
ATOM 12427 C C . ALA B 2 427 ? 26.877 8.544 12.115 1.000 0.980 427 ALA B C 1
ATOM 12428 O O . ALA B 2 427 ? 25.900 8.403 11.378 1.000 0.980 427 ALA B O 1
ATOM 12435 N N . ALA B 2 428 ? 26.807 9.205 13.276 1.000 0.980 428 ALA B N 1
ATOM 12436 C CA . ALA B 2 428 ? 25.565 9.780 13.794 1.000 0.980 428 ALA B CA 1
ATOM 12437 C C . ALA B 2 428 ? 24.954 10.800 12.817 1.000 0.980 428 ALA B C 1
ATOM 12438 O O . ALA B 2 428 ? 23.757 10.759 12.526 1.000 0.980 428 ALA B O 1
ATOM 12445 N N . ALA B 2 429 ? 25.778 11.669 12.226 1.000 0.980 429 ALA B N 1
ATOM 12446 C CA . ALA B 2 429 ? 25.315 12.679 11.280 1.000 0.980 429 ALA B CA 1
ATOM 12447 C C . ALA B 2 429 ? 24.688 12.088 10.001 1.000 0.980 429 ALA B C 1
ATOM 12448 O O . ALA B 2 429 ? 23.775 12.696 9.438 1.000 0.980 429 ALA B O 1
ATOM 12455 N N . VAL B 2 430 ? 25.113 10.898 9.556 1.000 0.980 430 VAL B N 1
ATOM 12456 C CA . VAL B 2 430 ? 24.495 10.208 8.405 1.000 0.980 430 VAL B CA 1
ATOM 12457 C C . VAL B 2 430 ? 23.028 9.867 8.679 1.000 0.980 430 VAL B C 1
ATOM 12458 O O . VAL B 2 430 ? 22.197 10.000 7.782 1.000 0.980 430 VAL B O 1
ATOM 12471 N N . ASN B 2 431 ? 22.667 9.499 9.908 1.000 0.980 431 ASN B N 1
ATOM 12472 C CA . ASN B 2 431 ? 21.264 9.327 10.285 1.000 0.980 431 ASN B CA 1
ATOM 12473 C C . ASN B 2 431 ? 20.576 10.674 10.517 1.000 0.980 431 ASN B C 1
ATOM 12474 O O . ASN B 2 431 ? 19.517 10.952 9.943 1.000 0.980 431 ASN B O 1
ATOM 12485 N N . GLU B 2 432 ? 21.203 11.525 11.328 1.000 0.980 432 GLU B N 1
ATOM 12486 C CA . GLU B 2 432 ? 20.611 12.777 11.782 1.000 0.980 432 GLU B CA 1
ATOM 12487 C C . GLU B 2 432 ? 20.353 13.778 10.647 1.000 0.980 432 GLU B C 1
ATOM 12488 O O . GLU B 2 432 ? 19.462 14.610 10.782 1.000 0.980 432 GLU B O 1
ATOM 12500 N N . HIS B 2 433 ? 21.021 13.695 9.488 1.000 0.970 433 HIS B N 1
ATOM 12501 C CA . HIS B 2 433 ? 20.771 14.657 8.405 1.000 0.970 433 HIS B CA 1
ATOM 12502 C C . HIS B 2 433 ? 19.325 14.628 7.863 1.000 0.970 433 HIS B C 1
ATOM 12503 O O . HIS B 2 433 ? 18.804 15.631 7.359 1.000 0.970 433 HIS B O 1
ATOM 12517 N N . TYR B 2 434 ? 18.635 13.492 7.999 1.000 0.960 434 TYR B N 1
ATOM 12518 C CA . TYR B 2 434 ? 17.222 13.390 7.638 1.000 0.960 434 TYR B CA 1
ATOM 12519 C C . TYR B 2 434 ? 16.294 14.037 8.674 1.000 0.960 434 TYR B C 1
ATOM 12520 O O . TYR B 2 434 ? 15.141 14.323 8.350 1.000 0.960 434 TYR B O 1
ATOM 12538 N N . MET B 2 435 ? 16.774 14.319 9.887 1.000 0.960 435 MET B N 1
ATOM 12539 C CA . MET B 2 435 ? 15.979 14.909 10.960 1.000 0.960 435 MET B CA 1
ATOM 12540 C C . MET B 2 435 ? 15.730 16.416 10.741 1.000 0.960 435 MET B C 1
ATOM 12541 O O . MET B 2 435 ? 16.558 17.100 10.130 1.000 0.960 435 MET B O 1
ATOM 12555 N N . PRO B 2 436 ? 14.584 16.954 11.193 1.000 0.960 436 PRO B N 1
ATOM 12556 C CA . PRO B 2 436 ? 13.390 16.202 11.578 1.000 0.960 436 PRO B CA 1
ATOM 12557 C C . PRO B 2 436 ? 12.766 15.486 10.366 1.000 0.960 436 PRO B C 1
ATOM 12558 O O . PRO B 2 436 ? 12.621 16.062 9.285 1.000 0.960 436 PRO B O 1
ATOM 12569 N N . ARG B 2 437 ? 12.414 14.205 10.542 1.000 0.910 437 ARG B N 1
ATOM 12570 C CA . ARG B 2 437 ? 11.870 13.339 9.471 1.000 0.910 437 ARG B CA 1
ATOM 12571 C C . ARG B 2 437 ? 10.386 13.609 9.203 1.000 0.910 437 ARG B C 1
ATOM 12572 O O . ARG B 2 437 ? 9.908 13.460 8.076 1.000 0.910 437 ARG B O 1
ATOM 12593 N N . SER B 2 438 ? 9.671 14.029 10.240 1.000 0.850 438 SER B N 1
ATOM 12594 C CA . SER B 2 438 ? 8.243 14.336 10.249 1.000 0.850 438 SER B CA 1
ATOM 12595 C C . SER B 2 438 ? 7.994 15.725 10.839 1.000 0.850 438 SER B C 1
ATOM 12596 O O . SER B 2 438 ? 8.870 16.330 11.461 1.000 0.850 438 SER B O 1
ATOM 12604 N N . ALA B 2 439 ? 6.793 16.259 10.615 1.000 0.760 439 ALA B N 1
ATOM 12605 C CA . ALA B 2 439 ? 6.378 17.499 11.259 1.000 0.760 439 ALA B CA 1
ATOM 12606 C C . ALA B 2 439 ? 6.311 17.289 12.781 1.000 0.760 439 ALA B C 1
ATOM 12607 O O . ALA B 2 439 ? 5.682 16.337 13.233 1.000 0.760 439 ALA B O 1
ATOM 12614 N N . GLY B 2 440 ? 6.978 18.157 13.546 1.000 0.780 440 GLY B N 1
ATOM 12615 C CA . GLY B 2 440 ? 7.111 18.004 15.000 1.000 0.780 440 GLY B CA 1
ATOM 12616 C C . GLY B 2 440 ? 8.048 16.872 15.442 1.000 0.780 440 GLY B C 1
ATOM 12617 O O . GLY B 2 440 ? 8.113 16.591 16.632 1.000 0.780 440 GLY B O 1
ATOM 12621 N N . GLY B 2 441 ? 8.754 16.219 14.510 1.000 0.890 441 GLY B N 1
ATOM 12622 C CA . GLY B 2 441 ? 9.766 15.218 14.844 1.000 0.890 441 GLY B CA 1
ATOM 12623 C C . GLY B 2 441 ? 11.006 15.834 15.496 1.000 0.890 441 GLY B C 1
ATOM 12624 O O . GLY B 2 441 ? 11.238 17.039 15.392 1.000 0.890 441 GLY B O 1
ATOM 12628 N N . GLU B 2 442 ? 11.817 14.990 16.130 1.000 0.940 442 GLU B N 1
ATOM 12629 C CA . GLU B 2 442 ? 13.054 15.404 16.801 1.000 0.940 442 GLU B CA 1
ATOM 12630 C C . GLU B 2 442 ? 14.061 16.034 15.829 1.000 0.940 442 GLU B C 1
ATOM 12631 O O . GLU B 2 442 ? 14.189 15.621 14.671 1.000 0.940 442 GLU B O 1
ATOM 12643 N N . THR B 2 443 ? 14.779 17.050 16.307 1.000 0.970 443 THR B N 1
ATOM 12644 C CA . THR B 2 443 ? 15.908 17.670 15.610 1.000 0.970 443 THR B CA 1
ATOM 12645 C C . THR B 2 443 ? 17.192 16.852 15.820 1.000 0.970 443 THR B C 1
ATOM 12646 O O . THR B 2 443 ? 17.283 16.066 16.762 1.000 0.970 443 THR B O 1
ATOM 12657 N N . PRO B 2 444 ? 18.209 17.014 14.951 1.000 0.980 444 PRO B N 1
ATOM 12658 C CA . PRO B 2 444 ? 19.525 16.398 15.136 1.000 0.980 444 PRO B CA 1
ATOM 12659 C C . PRO B 2 444 ? 20.094 16.673 16.531 1.000 0.980 444 PRO B C 1
ATOM 12660 O O . PRO B 2 444 ? 20.111 17.835 16.934 1.000 0.980 444 PRO B O 1
ATOM 12671 N N . SER B 2 445 ? 20.633 15.665 17.227 1.000 0.960 445 SER B N 1
ATOM 12672 C CA . SER B 2 445 ? 21.206 15.818 18.575 1.000 0.960 445 SER B CA 1
ATOM 12673 C C . SER B 2 445 ? 22.670 16.277 18.553 1.000 0.960 445 SER B C 1
ATOM 12674 O O . SER B 2 445 ? 23.100 17.043 19.424 1.000 0.960 445 SER B O 1
ATOM 12682 N N . THR B 2 446 ? 23.412 15.980 17.480 1.000 0.970 446 THR B N 1
ATOM 12683 C CA . THR B 2 446 ? 24.814 16.396 17.296 1.000 0.970 446 THR B CA 1
ATOM 12684 C C . THR B 2 446 ? 24.963 17.667 16.448 1.000 0.970 446 THR B C 1
ATOM 12685 O O . THR B 2 446 ? 24.152 17.951 15.564 1.000 0.970 446 THR B O 1
ATOM 12696 N N . PHE B 2 447 ? 26.034 18.438 16.686 1.000 0.980 447 PHE B N 1
ATOM 12697 C CA . PHE B 2 447 ? 26.368 19.611 15.864 1.000 0.980 447 PHE B CA 1
ATOM 12698 C C . PHE B 2 447 ? 26.562 19.224 14.392 1.000 0.980 447 PHE B C 1
ATOM 12699 O O . PHE B 2 447 ? 25.952 19.825 13.509 1.000 0.980 447 PHE B O 1
ATOM 12716 N N . THR B 2 448 ? 27.361 18.183 14.136 1.000 0.980 448 THR B N 1
ATOM 12717 C CA . THR B 2 448 ? 27.636 17.665 12.789 1.000 0.980 448 THR B CA 1
ATOM 12718 C C . THR B 2 448 ? 26.344 17.274 12.076 1.000 0.980 448 THR B C 1
ATOM 12719 O O . THR B 2 448 ? 26.102 17.731 10.959 1.000 0.980 448 THR B O 1
ATOM 12730 N N . GLY B 2 449 ? 25.477 16.501 12.739 1.000 0.980 449 GLY B N 1
ATOM 12731 C CA . GLY B 2 449 ? 24.175 16.111 12.207 1.000 0.980 449 GLY B CA 1
ATOM 12732 C C . GLY B 2 449 ? 23.290 17.312 11.890 1.000 0.980 449 GLY B C 1
ATOM 12733 O O . GLY B 2 449 ? 22.703 17.360 10.813 1.000 0.980 449 GLY B O 1
ATOM 12737 N N . ALA B 2 450 ? 23.260 18.325 12.762 1.000 0.980 450 ALA B N 1
ATOM 12738 C CA . ALA B 2 450 ? 22.499 19.555 12.541 1.000 0.980 450 ALA B CA 1
ATOM 12739 C C . ALA B 2 450 ? 22.989 20.359 11.328 1.000 0.980 450 ALA B C 1
ATOM 12740 O O . ALA B 2 450 ? 22.170 20.814 10.525 1.000 0.980 450 ALA B O 1
ATOM 12747 N N . VAL B 2 451 ? 24.308 20.506 11.159 1.000 0.990 451 VAL B N 1
ATOM 12748 C CA . VAL B 2 451 ? 24.887 21.244 10.026 1.000 0.990 451 VAL B CA 1
ATOM 12749 C C . VAL B 2 451 ? 24.568 20.541 8.707 1.000 0.990 451 VAL B C 1
ATOM 12750 O O . VAL B 2 451 ? 24.098 21.180 7.763 1.000 0.990 451 VAL B O 1
ATOM 12763 N N . VAL B 2 452 ? 24.774 19.222 8.643 1.000 0.990 452 VAL B N 1
ATOM 12764 C CA . VAL B 2 452 ? 24.522 18.441 7.422 1.000 0.990 452 VAL B CA 1
ATOM 12765 C C . VAL B 2 452 ? 23.023 18.355 7.124 1.000 0.990 452 VAL B C 1
ATOM 12766 O O . VAL B 2 452 ? 22.631 18.498 5.965 1.000 0.990 452 VAL B O 1
ATOM 12779 N N . ALA B 2 453 ? 22.176 18.208 8.152 1.000 0.980 453 ALA B N 1
ATOM 12780 C CA . ALA B 2 453 ? 20.724 18.255 8.004 1.000 0.980 453 ALA B CA 1
ATOM 12781 C C . ALA B 2 453 ? 20.290 19.551 7.324 1.000 0.980 453 ALA B C 1
ATOM 12782 O O . ALA B 2 453 ? 19.626 19.518 6.292 1.000 0.980 453 ALA B O 1
ATOM 12789 N N . MET B 2 454 ? 20.687 20.700 7.871 1.000 0.980 454 MET B N 1
ATOM 12790 C CA . MET B 2 454 ? 20.260 21.987 7.338 1.000 0.980 454 MET B CA 1
ATOM 12791 C C . MET B 2 454 ? 20.755 22.205 5.905 1.000 0.980 454 MET B C 1
ATOM 12792 O O . MET B 2 454 ? 19.971 22.626 5.056 1.000 0.980 454 MET B O 1
ATOM 12806 N N . ALA B 2 455 ? 22.014 21.854 5.618 1.000 0.980 455 ALA B N 1
ATOM 12807 C CA . ALA B 2 455 ? 22.590 21.953 4.280 1.000 0.980 455 ALA B CA 1
ATOM 12808 C C . ALA B 2 455 ? 21.814 21.117 3.244 1.000 0.980 455 ALA B C 1
ATOM 12809 O O . ALA B 2 455 ? 21.514 21.617 2.158 1.000 0.980 455 ALA B O 1
ATOM 12816 N N . ASP B 2 456 ? 21.427 19.878 3.577 1.000 0.980 456 ASP B N 1
ATOM 12817 C CA . ASP B 2 456 ? 20.666 19.007 2.669 1.000 0.980 456 ASP B CA 1
ATOM 12818 C C . ASP B 2 456 ? 19.260 19.545 2.371 1.000 0.980 456 ASP B C 1
ATOM 12819 O O . ASP B 2 456 ? 18.819 19.553 1.211 1.000 0.980 456 ASP B O 1
ATOM 12828 N N . LYS B 2 457 ? 18.555 20.026 3.406 1.000 0.970 457 LYS B N 1
ATOM 12829 C CA . LYS B 2 457 ? 17.221 20.626 3.248 1.000 0.970 457 LYS B CA 1
ATOM 12830 C C . LYS B 2 457 ? 17.300 21.925 2.447 1.000 0.970 457 LYS B C 1
ATOM 12831 O O . LYS B 2 457 ? 16.472 22.132 1.559 1.000 0.970 457 LYS B O 1
ATOM 12850 N N . LEU B 2 458 ? 18.311 22.755 2.715 1.000 0.980 458 LEU B N 1
ATOM 12851 C CA . LEU B 2 458 ? 18.513 24.041 2.051 1.000 0.980 458 LEU B CA 1
ATOM 12852 C C . LEU B 2 458 ? 18.836 23.859 0.565 1.000 0.980 458 LEU B C 1
ATOM 12853 O O . LEU B 2 458 ? 18.175 24.478 -0.266 1.000 0.980 458 LEU B O 1
ATOM 12869 N N . ASP B 2 459 ? 19.764 22.956 0.221 1.000 0.960 459 ASP B N 1
ATOM 12870 C CA . ASP B 2 459 ? 20.052 22.596 -1.176 1.000 0.960 459 ASP B CA 1
ATOM 12871 C C . ASP B 2 459 ? 18.789 22.127 -1.902 1.000 0.960 459 ASP B C 1
ATOM 12872 O O . ASP B 2 459 ? 18.539 22.540 -3.032 1.000 0.960 459 ASP B O 1
ATOM 12881 N N . THR B 2 460 ? 17.970 21.292 -1.251 1.000 0.960 460 THR B N 1
ATOM 12882 C CA . THR B 2 460 ? 16.730 20.780 -1.849 1.000 0.960 460 THR B CA 1
ATOM 12883 C C . THR B 2 460 ? 15.773 21.920 -2.192 1.000 0.960 460 THR B C 1
ATOM 12884 O O . THR B 2 460 ? 15.332 22.012 -3.335 1.000 0.960 460 THR B O 1
ATOM 12895 N N . ILE B 2 461 ? 15.474 22.805 -1.235 1.000 0.970 461 ILE B N 1
ATOM 12896 C CA . ILE B 2 461 ? 14.548 23.927 -1.447 1.000 0.970 461 ILE B CA 1
ATOM 12897 C C . ILE B 2 461 ? 15.097 24.875 -2.522 1.000 0.970 461 ILE B C 1
ATOM 12898 O O . ILE B 2 461 ? 14.394 25.153 -3.491 1.000 0.970 461 ILE B O 1
ATOM 12914 N N . ALA B 2 462 ? 16.354 25.315 -2.399 1.000 0.960 462 ALA B N 1
ATOM 12915 C CA . ALA B 2 462 ? 16.965 26.251 -3.344 1.000 0.960 462 ALA B CA 1
ATOM 12916 C C . ALA B 2 462 ? 17.026 25.682 -4.774 1.000 0.960 462 ALA B C 1
ATOM 12917 O O . ALA B 2 462 ? 16.735 26.396 -5.731 1.000 0.960 462 ALA B O 1
ATOM 12924 N N . SER B 2 463 ? 17.330 24.386 -4.919 1.000 0.950 463 SER B N 1
ATOM 12925 C CA . SER B 2 463 ? 17.391 23.716 -6.224 1.000 0.950 463 SER B CA 1
ATOM 12926 C C . SER B 2 463 ? 16.019 23.608 -6.891 1.000 0.950 463 SER B C 1
ATOM 12927 O O . SER B 2 463 ? 15.887 23.900 -8.072 1.000 0.950 463 SER B O 1
ATOM 12935 N N . PHE B 2 464 ? 14.970 23.205 -6.167 1.000 0.940 464 PHE B N 1
ATOM 12936 C CA . PHE B 2 464 ? 13.634 23.139 -6.771 1.000 0.940 464 PHE B CA 1
ATOM 12937 C C . PHE B 2 464 ? 13.082 24.531 -7.107 1.000 0.940 464 PHE B C 1
ATOM 12938 O O . PHE B 2 464 ? 12.422 24.693 -8.133 1.000 0.940 464 PHE B O 1
ATOM 12955 N N . PHE B 2 465 ? 13.410 25.553 -6.311 1.000 0.950 465 PHE B N 1
ATOM 12956 C CA . PHE B 2 465 ? 13.045 26.936 -6.623 1.000 0.950 465 PHE B CA 1
ATOM 12957 C C . PHE B 2 465 ? 13.742 27.455 -7.890 1.000 0.950 465 PHE B C 1
ATOM 12958 O O . PHE B 2 465 ? 13.096 28.150 -8.677 1.000 0.950 465 PHE B O 1
ATOM 12975 N N . SER B 2 466 ? 15.009 27.096 -8.135 1.000 0.930 466 SER B N 1
ATOM 12976 C CA . SER B 2 466 ? 15.746 27.560 -9.322 1.000 0.930 466 SER B CA 1
ATOM 12977 C C . SER B 2 466 ? 15.191 27.010 -10.642 1.000 0.930 466 SER B C 1
ATOM 12978 O O . SER B 2 466 ? 15.226 27.710 -11.650 1.000 0.930 466 SER B O 1
ATOM 12986 N N . ILE B 2 467 ? 14.586 25.814 -10.635 1.000 0.930 467 ILE B N 1
ATOM 12987 C CA . ILE B 2 467 ? 13.853 25.250 -11.789 1.000 0.930 467 ILE B CA 1
ATOM 12988 C C . ILE B 2 467 ? 12.358 25.630 -11.802 1.000 0.930 467 ILE B C 1
ATOM 12989 O O . ILE B 2 467 ? 11.570 25.082 -12.568 1.000 0.930 467 ILE B O 1
ATOM 13005 N N . GLY B 2 468 ? 11.936 26.568 -10.946 1.000 0.910 468 GLY B N 1
ATOM 13006 C CA . GLY B 2 468 ? 10.563 27.084 -10.910 1.000 0.910 468 GLY B CA 1
ATOM 13007 C C . GLY B 2 468 ? 9.534 26.167 -10.242 1.000 0.910 468 GLY B C 1
ATOM 13008 O O . GLY B 2 468 ? 8.335 26.445 -10.304 1.000 0.910 468 GLY B O 1
ATOM 13012 N N . VAL B 2 469 ? 9.965 25.099 -9.567 1.000 0.910 469 VAL B N 1
ATOM 13013 C CA . VAL B 2 469 ? 9.090 24.192 -8.812 1.000 0.910 469 VAL B CA 1
ATOM 13014 C C . VAL B 2 469 ? 8.829 24.788 -7.428 1.000 0.910 469 VAL B C 1
ATOM 13015 O O . VAL B 2 469 ? 9.440 24.420 -6.425 1.000 0.910 469 VAL B O 1
ATOM 13028 N N . ILE B 2 470 ? 7.904 25.744 -7.390 1.000 0.910 470 ILE B N 1
ATOM 13029 C CA . ILE B 2 470 ? 7.506 26.460 -6.175 1.000 0.910 470 ILE B CA 1
ATOM 13030 C C . ILE B 2 470 ? 6.133 25.937 -5.708 1.000 0.910 470 ILE B C 1
ATOM 13031 O O . ILE B 2 470 ? 5.199 25.894 -6.515 1.000 0.910 470 ILE B O 1
ATOM 13047 N N . PRO B 2 471 ? 5.958 25.537 -4.431 1.000 0.910 471 PRO B N 1
ATOM 13048 C CA . PRO B 2 471 ? 4.688 24.997 -3.949 1.000 0.910 471 PRO B CA 1
ATOM 13049 C C . PRO B 2 471 ? 3.547 26.016 -4.026 1.000 0.910 471 PRO B C 1
ATOM 13050 O O . PRO B 2 471 ? 3.670 27.137 -3.532 1.000 0.910 471 PRO B O 1
ATOM 13061 N N . THR B 2 472 ? 2.392 25.610 -4.557 1.000 0.840 472 THR B N 1
ATOM 13062 C CA . THR B 2 472 ? 1.209 26.478 -4.717 1.000 0.840 472 THR B CA 1
ATOM 13063 C C . THR B 2 472 ? -0.046 25.811 -4.171 1.000 0.840 472 THR B C 1
ATOM 13064 O O . THR B 2 472 ? -0.294 24.630 -4.406 1.000 0.840 472 THR B O 1
ATOM 13075 N N . GLY B 2 473 ? -0.856 26.547 -3.400 1.000 0.760 473 GLY B N 1
ATOM 13076 C CA . GLY B 2 473 ? -2.055 25.986 -2.767 1.000 0.760 473 GLY B CA 1
ATOM 13077 C C . GLY B 2 473 ? -1.738 24.696 -1.998 1.000 0.760 473 GLY B C 1
ATOM 13078 O O . GLY B 2 473 ? -0.877 24.688 -1.120 1.000 0.760 473 GLY B O 1
ATOM 13082 N N . SER B 2 474 ? -2.376 23.585 -2.361 1.000 0.810 474 SER B N 1
ATOM 13083 C CA . SER B 2 474 ? -2.106 22.257 -1.790 1.000 0.810 474 SER B CA 1
ATOM 13084 C C . SER B 2 474 ? -1.024 21.441 -2.519 1.000 0.810 474 SER B C 1
ATOM 13085 O O . SER B 2 474 ? -0.614 20.404 -2.006 1.000 0.810 474 SER B O 1
ATOM 13093 N N . GLN B 2 475 ? -0.527 21.885 -3.676 1.000 0.840 475 GLN B N 1
ATOM 13094 C CA . GLN B 2 475 ? 0.471 21.169 -4.480 1.000 0.840 475 GLN B CA 1
ATOM 13095 C C . GLN B 2 475 ? 1.893 21.413 -3.944 1.000 0.840 475 GLN B C 1
ATOM 13096 O O . GLN B 2 475 ? 2.481 22.468 -4.180 1.000 0.840 475 GLN B O 1
ATOM 13110 N N . ASP B 2 476 ? 2.449 20.432 -3.227 1.000 0.900 476 ASP B N 1
ATOM 13111 C CA . ASP B 2 476 ? 3.854 20.396 -2.784 1.000 0.900 476 ASP B CA 1
ATOM 13112 C C . ASP B 2 476 ? 4.468 19.006 -3.052 1.000 0.900 476 ASP B C 1
ATOM 13113 O O . ASP B 2 476 ? 4.741 18.248 -2.116 1.000 0.900 476 ASP B O 1
ATOM 13122 N N . PRO B 2 477 ? 4.636 18.620 -4.333 1.000 0.840 477 PRO B N 1
ATOM 13123 C CA . PRO B 2 477 ? 4.985 17.247 -4.710 1.000 0.840 477 PRO B CA 1
ATOM 13124 C C . PRO B 2 477 ? 6.349 16.780 -4.178 1.000 0.840 477 PRO B C 1
ATOM 13125 O O . PRO B 2 477 ? 6.568 15.579 -4.051 1.000 0.840 477 PRO B O 1
ATOM 13136 N N . TYR B 2 478 ? 7.248 17.708 -3.835 1.000 0.860 478 TYR B N 1
ATOM 13137 C CA . TYR B 2 478 ? 8.581 17.414 -3.295 1.000 0.860 478 TYR B CA 1
ATOM 13138 C C . TYR B 2 478 ? 8.707 17.713 -1.792 1.000 0.860 478 TYR B C 1
ATOM 13139 O O . TYR B 2 478 ? 9.801 17.630 -1.232 1.000 0.860 478 TYR B O 1
ATOM 13157 N N . GLY B 2 479 ? 7.600 18.054 -1.120 1.000 0.890 479 GLY B N 1
ATOM 13158 C CA . GLY B 2 479 ? 7.560 18.287 0.324 1.000 0.890 479 GLY B CA 1
ATOM 13159 C C . GLY B 2 479 ? 8.449 19.441 0.790 1.000 0.890 479 GLY B C 1
ATOM 13160 O O . GLY B 2 479 ? 8.994 19.393 1.896 1.000 0.890 479 GLY B O 1
ATOM 13164 N N . LEU B 2 480 ? 8.625 20.472 -0.037 1.000 0.950 480 LEU B N 1
ATOM 13165 C CA . LEU B 2 480 ? 9.517 21.594 0.247 1.000 0.950 480 LEU B CA 1
ATOM 13166 C C . LEU B 2 480 ? 9.079 22.366 1.493 1.000 0.950 480 LEU B C 1
ATOM 13167 O O . LEU B 2 480 ? 9.929 22.852 2.236 1.000 0.950 480 LEU B O 1
ATOM 13183 N N . ARG B 2 481 ? 7.774 22.429 1.794 1.000 0.940 481 ARG B N 1
ATOM 13184 C CA . ARG B 2 481 ? 7.296 23.038 3.048 1.000 0.940 481 ARG B CA 1
ATOM 13185 C C . ARG B 2 481 ? 7.780 22.267 4.263 1.000 0.940 481 ARG B C 1
ATOM 13186 O O . ARG B 2 481 ? 8.147 22.886 5.255 1.000 0.940 481 ARG B O 1
ATOM 13207 N N . ARG B 2 482 ? 7.801 20.931 4.184 1.000 0.920 482 ARG B N 1
ATOM 13208 C CA . ARG B 2 482 ? 8.314 20.075 5.261 1.000 0.920 482 ARG B CA 1
ATOM 13209 C C . ARG B 2 482 ? 9.817 20.283 5.440 1.000 0.920 482 ARG B C 1
ATOM 13210 O O . ARG B 2 482 ? 10.274 20.402 6.570 1.000 0.920 482 ARG B O 1
ATOM 13231 N N . GLN B 2 483 ? 10.564 20.395 4.339 1.000 0.950 483 GLN B N 1
ATOM 13232 C CA . GLN B 2 483 ? 11.995 20.720 4.372 1.000 0.950 483 GLN B CA 1
ATOM 13233 C C . GLN B 2 483 ? 12.246 22.080 5.041 1.000 0.950 483 GLN B C 1
ATOM 13234 O O . GLN B 2 483 ? 13.084 22.186 5.934 1.000 0.950 483 GLN B O 1
ATOM 13248 N N . ALA B 2 484 ? 11.473 23.103 4.666 1.000 0.960 484 ALA B N 1
ATOM 13249 C CA . ALA B 2 484 ? 11.609 24.449 5.212 1.000 0.960 484 ALA B CA 1
ATOM 13250 C C . ALA B 2 484 ? 11.222 24.512 6.697 1.000 0.960 484 ALA B C 1
ATOM 13251 O O . ALA B 2 484 ? 11.942 25.108 7.492 1.000 0.960 484 ALA B O 1
ATOM 13258 N N . SER B 2 485 ? 10.145 23.831 7.103 1.000 0.960 485 SER B N 1
ATOM 13259 C CA . SER B 2 485 ? 9.806 23.649 8.520 1.000 0.960 485 SER B CA 1
ATOM 13260 C C . SER B 2 485 ? 10.924 22.947 9.295 1.000 0.960 485 SER B C 1
ATOM 13261 O O . SER B 2 485 ? 11.180 23.315 10.436 1.000 0.960 485 SER B O 1
ATOM 13269 N N . GLY B 2 486 ? 11.620 21.987 8.678 1.000 0.970 486 GLY B N 1
ATOM 13270 C CA . GLY B 2 486 ? 12.779 21.335 9.283 1.000 0.970 486 GLY B CA 1
ATOM 13271 C C . GLY B 2 486 ? 13.949 22.291 9.528 1.000 0.970 486 GLY B C 1
ATOM 13272 O O . GLY B 2 486 ? 14.554 22.236 10.591 1.000 0.970 486 GLY B O 1
ATOM 13276 N N . ILE B 2 487 ? 14.233 23.204 8.594 1.000 0.970 487 ILE B N 1
ATOM 13277 C CA . ILE B 2 487 ? 15.252 24.252 8.782 1.000 0.970 487 ILE B CA 1
ATOM 13278 C C . ILE B 2 487 ? 14.859 25.188 9.927 1.000 0.970 487 ILE B C 1
ATOM 13279 O O . ILE B 2 487 ? 15.679 25.450 10.801 1.000 0.970 487 ILE B O 1
ATOM 13295 N N . VAL B 2 488 ? 13.603 25.650 9.959 1.000 0.970 488 VAL B N 1
ATOM 13296 C CA . VAL B 2 488 ? 13.109 26.513 11.045 1.000 0.970 488 VAL B CA 1
ATOM 13297 C C . VAL B 2 488 ? 13.218 25.802 12.398 1.000 0.970 488 VAL B C 1
ATOM 13298 O O . VAL B 2 488 ? 13.704 26.402 13.349 1.000 0.970 488 VAL B O 1
ATOM 13311 N N . ALA B 2 489 ? 12.851 24.519 12.481 1.000 0.970 489 ALA B N 1
ATOM 13312 C CA . ALA B 2 489 ? 12.977 23.733 13.709 1.000 0.970 489 ALA B CA 1
ATOM 13313 C C . ALA B 2 489 ? 14.436 23.610 14.181 1.000 0.970 489 ALA B C 1
ATOM 13314 O O . ALA B 2 489 ? 14.710 23.831 15.356 1.000 0.970 489 ALA B O 1
ATOM 13321 N N . ILE B 2 490 ? 15.378 23.328 13.271 1.000 0.980 490 ILE B N 1
ATOM 13322 C CA . ILE B 2 490 ? 16.811 23.259 13.602 1.000 0.980 490 ILE B CA 1
ATOM 13323 C C . ILE B 2 490 ? 17.329 24.624 14.071 1.000 0.980 490 ILE B C 1
ATOM 13324 O O . ILE B 2 490 ? 18.064 24.687 15.051 1.000 0.980 490 ILE B O 1
ATOM 13340 N N . LEU B 2 491 ? 16.954 25.721 13.406 1.000 0.970 491 LEU B N 1
ATOM 13341 C CA . LEU B 2 491 ? 17.400 27.066 13.787 1.000 0.970 491 LEU B CA 1
ATOM 13342 C C . LEU B 2 491 ? 16.868 27.489 15.163 1.000 0.970 491 LEU B C 1
ATOM 13343 O O . LEU B 2 491 ? 17.615 28.083 15.938 1.000 0.970 491 LEU B O 1
ATOM 13359 N N . LEU B 2 492 ? 15.618 27.144 15.482 1.000 0.960 492 LEU B N 1
ATOM 13360 C CA . LEU B 2 492 ? 15.023 27.382 16.799 1.000 0.960 492 LEU B CA 1
ATOM 13361 C C . LEU B 2 492 ? 15.696 26.542 17.893 1.000 0.960 492 LEU B C 1
ATOM 13362 O O . LEU B 2 492 ? 16.076 27.083 18.926 1.000 0.960 492 LEU B O 1
ATOM 13378 N N . ASP B 2 493 ? 15.877 25.245 17.653 1.000 0.960 493 ASP B N 1
ATOM 13379 C CA . ASP B 2 493 ? 16.488 24.316 18.611 1.000 0.960 493 ASP B CA 1
ATOM 13380 C C . ASP B 2 493 ? 17.962 24.653 18.879 1.000 0.960 493 ASP B C 1
ATOM 13381 O O . ASP B 2 493 ? 18.408 24.776 20.020 1.000 0.960 493 ASP B O 1
ATOM 13390 N N . ARG B 2 494 ? 18.738 24.866 17.812 1.000 0.950 494 ARG B N 1
ATOM 13391 C CA . ARG B 2 494 ? 20.175 25.137 17.921 1.000 0.950 494 ARG B CA 1
ATOM 13392 C C . ARG B 2 494 ? 20.503 26.571 18.281 1.000 0.950 494 ARG B C 1
ATOM 13393 O O . ARG B 2 494 ? 21.592 26.818 18.798 1.000 0.950 494 ARG B O 1
ATOM 13414 N N . ASN B 2 495 ? 19.594 27.506 18.010 1.000 0.930 495 ASN B N 1
ATOM 13415 C CA . ASN B 2 495 ? 19.762 28.917 18.333 1.000 0.930 495 ASN B CA 1
ATOM 13416 C C . ASN B 2 495 ? 21.110 29.480 17.829 1.000 0.930 495 ASN B C 1
ATOM 13417 O O . ASN B 2 495 ? 21.870 30.143 18.549 1.000 0.930 495 ASN B O 1
ATOM 13428 N N . TRP B 2 496 ? 21.428 29.165 16.573 1.000 0.940 496 TRP B N 1
ATOM 13429 C CA . TRP B 2 496 ? 22.675 29.562 15.917 1.000 0.940 496 TRP B CA 1
ATOM 13430 C C . TRP B 2 496 ? 22.708 31.030 15.479 1.000 0.940 496 TRP B C 1
ATOM 13431 O O . TRP B 2 496 ? 23.765 31.512 15.074 1.000 0.940 496 TRP B O 1
ATOM 13452 N N . GLY B 2 497 ? 21.586 31.750 15.590 1.000 0.920 497 GLY B N 1
ATOM 13453 C CA . GLY B 2 497 ? 21.525 33.174 15.267 1.000 0.920 497 GLY B CA 1
ATOM 13454 C C . GLY B 2 497 ? 21.781 33.455 13.787 1.000 0.920 497 GLY B C 1
ATOM 13455 O O . GLY B 2 497 ? 22.509 34.387 13.463 1.000 0.920 497 GLY B O 1
ATOM 13459 N N . ILE B 2 498 ? 21.249 32.612 12.901 1.000 0.950 498 ILE B N 1
ATOM 13460 C CA . ILE B 2 498 ? 21.365 32.765 11.446 1.000 0.950 498 ILE B CA 1
ATOM 13461 C C . ILE B 2 498 ? 20.029 33.297 10.924 1.000 0.950 498 ILE B C 1
ATOM 13462 O O . ILE B 2 498 ? 19.006 32.615 11.037 1.000 0.950 498 ILE B O 1
ATOM 13478 N N . SER B 2 499 ? 20.035 34.504 10.352 1.000 0.950 499 SER B N 1
ATOM 13479 C CA . SER B 2 499 ? 18.850 35.082 9.706 1.000 0.950 499 SER B CA 1
ATOM 13480 C C . SER B 2 499 ? 18.534 34.375 8.388 1.000 0.950 499 SER B C 1
ATOM 13481 O O . SER B 2 499 ? 19.397 33.720 7.800 1.000 0.950 499 SER B O 1
ATOM 13489 N N . PHE B 2 500 ? 17.306 34.508 7.881 1.000 0.960 500 PHE B N 1
ATOM 13490 C CA . PHE B 2 500 ? 16.973 33.938 6.571 1.000 0.960 500 PHE B CA 1
ATOM 13491 C C . PHE B 2 500 ? 17.764 34.578 5.428 1.000 0.960 500 PHE B C 1
ATOM 13492 O O . PHE B 2 500 ? 18.162 33.873 4.503 1.000 0.960 500 PHE B O 1
ATOM 13509 N N . GLU B 2 501 ? 18.044 35.878 5.511 1.000 0.940 501 GLU B N 1
ATOM 13510 C CA . GLU B 2 501 ? 18.889 36.580 4.539 1.000 0.940 501 GLU B CA 1
ATOM 13511 C C . GLU B 2 501 ? 20.307 36.005 4.541 1.000 0.940 501 GLU B C 1
ATOM 13512 O O . GLU B 2 501 ? 20.820 35.650 3.483 1.000 0.940 501 GLU B O 1
ATOM 13524 N N . GLU B 2 502 ? 20.910 35.808 5.719 1.000 0.940 502 GLU B N 1
ATOM 13525 C CA . GLU B 2 502 ? 22.221 35.166 5.834 1.000 0.940 502 GLU B CA 1
ATOM 13526 C C . GLU B 2 502 ? 22.190 33.702 5.364 1.000 0.940 502 GLU B C 1
ATOM 13527 O O . GLU B 2 502 ? 23.093 33.269 4.647 1.000 0.940 502 GLU B O 1
ATOM 13539 N N . LEU B 2 503 ? 21.142 32.941 5.702 1.000 0.950 503 LEU B N 1
ATOM 13540 C CA . LEU B 2 503 ? 20.977 31.543 5.292 1.000 0.950 503 LEU B CA 1
ATOM 13541 C C . LEU B 2 503 ? 21.011 31.392 3.763 1.000 0.950 503 LEU B C 1
ATOM 13542 O O . LEU B 2 503 ? 21.630 30.466 3.232 1.000 0.950 503 LEU B O 1
ATOM 13558 N N . LEU B 2 504 ? 20.363 32.313 3.046 1.000 0.950 504 LEU B N 1
ATOM 13559 C CA . LEU B 2 504 ? 20.333 32.304 1.587 1.000 0.950 504 LEU B CA 1
ATOM 13560 C C . LEU B 2 504 ? 21.696 32.608 0.961 1.000 0.950 504 LEU B C 1
ATOM 13561 O O . LEU B 2 504 ? 21.963 32.109 -0.126 1.000 0.950 504 LEU B O 1
ATOM 13577 N N . THR B 2 505 ? 22.612 33.291 1.658 1.000 0.940 505 THR B N 1
ATOM 13578 C CA . THR B 2 505 ? 23.972 33.549 1.140 1.000 0.940 505 THR B CA 1
ATOM 13579 C C . THR B 2 505 ? 24.817 32.282 0.958 1.000 0.940 505 THR B C 1
ATOM 13580 O O . THR B 2 505 ? 25.799 32.275 0.206 1.000 0.940 505 THR B O 1
ATOM 13591 N N . PHE B 2 506 ? 24.457 31.177 1.620 1.000 0.950 506 PHE B N 1
ATOM 13592 C CA . PHE B 2 506 ? 25.175 29.911 1.473 1.000 0.950 506 PHE B CA 1
ATOM 13593 C C . PHE B 2 506 ? 24.891 29.217 0.134 1.000 0.950 506 PHE B C 1
ATOM 13594 O O . PHE B 2 506 ? 25.744 28.457 -0.352 1.000 0.950 506 PHE B O 1
ATOM 13611 N N . VAL B 2 507 ? 23.742 29.510 -0.482 1.000 0.930 507 VAL B N 1
ATOM 13612 C CA . VAL B 2 507 ? 23.308 29.001 -1.788 1.000 0.930 507 VAL B CA 1
ATOM 13613 C C . VAL B 2 507 ? 23.415 30.095 -2.852 1.000 0.930 507 VAL B C 1
ATOM 13614 O O . VAL B 2 507 ? 23.219 31.269 -2.579 1.000 0.930 507 VAL B O 1
ATOM 13627 N N . GLN B 2 508 ? 23.746 29.736 -4.091 1.000 0.820 508 GLN B N 1
ATOM 13628 C CA . GLN B 2 508 ? 23.656 30.686 -5.205 1.000 0.820 508 GLN B CA 1
ATOM 13629 C C . GLN B 2 508 ? 22.247 30.609 -5.779 1.000 0.820 508 GLN B C 1
ATOM 13630 O O . GLN B 2 508 ? 21.869 29.573 -6.323 1.000 0.820 508 GLN B O 1
ATOM 13644 N N . THR B 2 509 ? 21.470 31.678 -5.629 1.000 0.850 509 THR B N 1
ATOM 13645 C CA . THR B 2 509 ? 20.084 31.722 -6.094 1.000 0.850 509 THR B CA 1
ATOM 13646 C C . THR B 2 509 ? 19.717 33.107 -6.606 1.000 0.850 509 THR B C 1
ATOM 13647 O O . THR B 2 509 ? 20.133 34.123 -6.063 1.000 0.850 509 THR B O 1
ATOM 13658 N N . ASP B 2 510 ? 18.921 33.127 -7.662 1.000 0.880 510 ASP B N 1
ATOM 13659 C CA . ASP B 2 510 ? 18.233 34.278 -8.242 1.000 0.880 510 ASP B CA 1
ATOM 13660 C C . ASP B 2 510 ? 16.782 34.406 -7.727 1.000 0.880 510 ASP B C 1
ATOM 13661 O O . ASP B 2 510 ? 16.042 35.302 -8.137 1.000 0.880 510 ASP B O 1
ATOM 13670 N N . LYS B 2 511 ? 16.388 33.523 -6.797 1.000 0.930 511 LYS B N 1
ATOM 13671 C CA . LYS B 2 511 ? 15.053 33.400 -6.189 1.000 0.930 511 LYS B CA 1
ATOM 13672 C C . LYS B 2 511 ? 14.992 33.862 -4.731 1.000 0.930 511 LYS B C 1
ATOM 13673 O O . LYS B 2 511 ? 14.201 33.339 -3.949 1.000 0.930 511 LYS B O 1
ATOM 13692 N N . GLU B 2 512 ? 15.850 34.805 -4.336 1.000 0.930 512 GLU B N 1
ATOM 13693 C CA . GLU B 2 512 ? 15.968 35.255 -2.937 1.000 0.930 512 GLU B CA 1
ATOM 13694 C C . GLU B 2 512 ? 14.627 35.704 -2.345 1.000 0.930 512 GLU B C 1
ATOM 13695 O O . GLU B 2 512 ? 14.254 35.249 -1.268 1.000 0.930 512 GLU B O 1
ATOM 13707 N N . ASN B 2 513 ? 13.864 36.532 -3.066 1.000 0.930 513 ASN B N 1
ATOM 13708 C CA . ASN B 2 513 ? 12.588 37.056 -2.571 1.000 0.930 513 ASN B CA 1
ATOM 13709 C C . ASN B 2 513 ? 11.546 35.950 -2.362 1.000 0.930 513 ASN B C 1
ATOM 13710 O O . ASN B 2 513 ? 10.891 35.915 -1.321 1.000 0.930 513 ASN B O 1
ATOM 13721 N N . GLU B 2 514 ? 11.391 35.040 -3.331 1.000 0.950 514 GLU B N 1
ATOM 13722 C CA . GLU B 2 514 ? 10.446 33.927 -3.197 1.000 0.950 514 GLU B CA 1
ATOM 13723 C C . GLU B 2 514 ? 10.848 32.982 -2.055 1.000 0.950 514 GLU B C 1
ATOM 13724 O O . GLU B 2 514 ? 9.983 32.464 -1.348 1.000 0.950 514 GLU B O 1
ATOM 13736 N N . LEU B 2 515 ? 12.151 32.771 -1.846 1.000 0.960 515 LEU B N 1
ATOM 13737 C CA . LEU B 2 515 ? 12.662 31.946 -0.754 1.000 0.960 515 LEU B CA 1
ATOM 13738 C C . LEU B 2 515 ? 12.468 32.610 0.616 1.000 0.960 515 LEU B C 1
ATOM 13739 O O . LEU B 2 515 ? 12.036 31.938 1.553 1.000 0.960 515 LEU B O 1
ATOM 13755 N N . LEU B 2 516 ? 12.743 33.910 0.744 1.000 0.950 516 LEU B N 1
ATOM 13756 C CA . LEU B 2 516 ? 12.518 34.661 1.982 1.000 0.950 516 LEU B CA 1
ATOM 13757 C C . LEU B 2 516 ? 11.051 34.612 2.403 1.000 0.950 516 LEU B C 1
ATOM 13758 O O . LEU B 2 516 ? 10.765 34.284 3.557 1.000 0.950 516 LEU B O 1
ATOM 13774 N N . ASP B 2 517 ? 10.121 34.865 1.476 1.000 0.940 517 ASP B N 1
ATOM 13775 C CA . ASP B 2 517 ? 8.684 34.764 1.757 1.000 0.940 517 ASP B CA 1
ATOM 13776 C C . ASP B 2 517 ? 8.311 33.330 2.168 1.000 0.940 517 ASP B C 1
ATOM 13777 O O . ASP B 2 517 ? 7.613 33.112 3.162 1.000 0.940 517 ASP B O 1
ATOM 13786 N N . PHE B 2 518 ? 8.867 32.325 1.483 1.000 0.950 518 PHE B N 1
ATOM 13787 C CA . PHE B 2 518 ? 8.629 30.919 1.803 1.000 0.950 518 PHE B CA 1
ATOM 13788 C C . PHE B 2 518 ? 9.090 30.53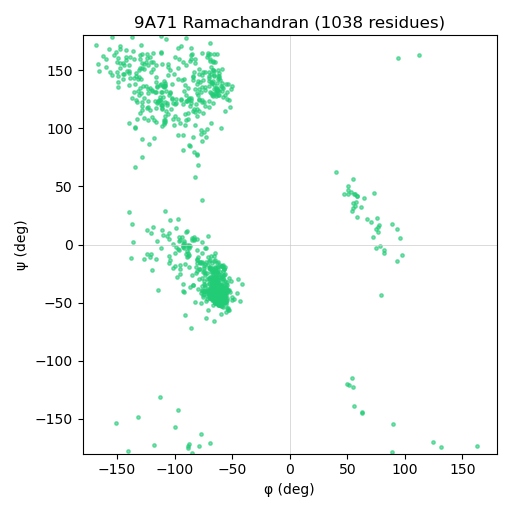3 3.220 1.000 0.950 518 PHE B C 1
ATOM 13789 O O . PHE B 2 518 ? 8.349 29.859 3.945 1.000 0.950 518 PHE B O 1
ATOM 13806 N N . PHE B 2 519 ? 10.275 30.978 3.650 1.000 0.960 519 PHE B N 1
ATOM 13807 C CA . PHE B 2 519 ? 10.775 30.750 5.011 1.000 0.960 519 PHE B CA 1
ATOM 13808 C C . PHE B 2 519 ? 9.987 31.540 6.061 1.000 0.960 519 PHE B C 1
ATOM 13809 O O . PHE B 2 519 ? 9.587 30.981 7.086 1.000 0.960 519 PHE B O 1
ATOM 13826 N N . THR B 2 520 ? 9.667 32.799 5.770 1.000 0.960 520 THR B N 1
ATOM 13827 C CA . THR B 2 520 ? 8.845 33.670 6.625 1.000 0.960 520 THR B CA 1
ATOM 13828 C C . THR B 2 520 ? 7.475 33.051 6.894 1.000 0.960 520 THR B C 1
ATOM 13829 O O . THR B 2 520 ? 7.029 32.977 8.039 1.000 0.960 520 THR B O 1
ATOM 13840 N N . GLN B 2 521 ? 6.832 32.501 5.861 1.000 0.950 521 GLN B N 1
ATOM 13841 C CA . GLN B 2 521 ? 5.573 31.764 5.979 1.000 0.950 521 GLN B CA 1
ATOM 13842 C C . GLN B 2 521 ? 5.683 30.533 6.895 1.000 0.950 521 GLN B C 1
ATOM 13843 O O . GLN B 2 521 ? 4.713 30.184 7.572 1.000 0.950 521 GLN B O 1
ATOM 13857 N N . ARG B 2 522 ? 6.831 29.838 6.923 1.000 0.940 522 ARG B N 1
ATOM 13858 C CA . ARG B 2 522 ? 7.051 28.705 7.845 1.000 0.940 522 ARG B CA 1
ATOM 13859 C C . ARG B 2 522 ? 7.256 29.168 9.278 1.000 0.940 522 ARG B C 1
ATOM 13860 O O . ARG B 2 522 ? 6.691 28.556 10.180 1.000 0.940 522 ARG B O 1
ATOM 13881 N N . LEU B 2 523 ? 7.990 30.256 9.490 1.000 0.960 523 LEU B N 1
ATOM 13882 C CA . LEU B 2 523 ? 8.132 30.845 10.818 1.000 0.960 523 LEU B CA 1
ATOM 13883 C C . LEU B 2 523 ? 6.782 31.342 11.354 1.000 0.960 523 LEU B C 1
ATOM 13884 O O . LEU B 2 523 ? 6.434 31.049 12.494 1.000 0.960 523 LEU B O 1
ATOM 13900 N N . LYS B 2 524 ? 5.958 31.975 10.505 1.000 0.960 524 LYS B N 1
ATOM 13901 C CA . LYS B 2 524 ? 4.575 32.363 10.837 1.000 0.960 524 LYS B CA 1
ATOM 13902 C C . LYS B 2 524 ? 3.746 31.188 11.345 1.000 0.960 524 LYS B C 1
ATOM 13903 O O . LYS B 2 524 ? 2.949 31.348 12.267 1.000 0.960 524 LYS B O 1
ATOM 13922 N N . TYR B 2 525 ? 3.911 30.012 10.744 1.000 0.930 525 TYR B N 1
ATOM 13923 C CA . TYR B 2 525 ? 3.211 28.808 11.181 1.000 0.930 525 TYR B CA 1
ATOM 13924 C C . TYR B 2 525 ? 3.623 28.386 12.600 1.000 0.930 525 TYR B C 1
ATOM 13925 O O . TYR B 2 525 ? 2.752 28.085 13.409 1.000 0.930 525 TYR B O 1
ATOM 13943 N N . VAL B 2 526 ? 4.922 28.428 12.922 1.000 0.940 526 VAL B N 1
ATOM 13944 C CA . VAL B 2 526 ? 5.422 28.134 14.278 1.000 0.940 526 VAL B CA 1
ATOM 13945 C C . VAL B 2 526 ? 4.867 29.131 15.296 1.000 0.940 526 VAL B C 1
ATOM 13946 O O . VAL B 2 526 ? 4.340 28.721 16.322 1.000 0.940 526 VAL B O 1
ATOM 13959 N N . LEU B 2 527 ? 4.888 30.430 14.985 1.000 0.960 527 LEU B N 1
ATOM 13960 C CA . LEU B 2 527 ? 4.359 31.457 15.890 1.000 0.960 527 LEU B CA 1
ATOM 13961 C C . LEU B 2 527 ? 2.845 31.304 16.145 1.000 0.960 527 LEU B C 1
ATOM 13962 O O . LEU B 2 527 ? 2.385 31.534 17.258 1.000 0.960 527 LEU B O 1
ATOM 13978 N N . ASN B 2 528 ? 2.066 30.879 15.140 1.000 0.950 528 ASN B N 1
ATOM 13979 C CA . ASN B 2 528 ? 0.642 30.568 15.333 1.000 0.950 528 ASN B CA 1
ATOM 13980 C C . ASN B 2 528 ? 0.431 29.336 16.222 1.000 0.950 528 ASN B C 1
ATOM 13981 O O . ASN B 2 528 ? -0.536 29.286 16.980 1.000 0.950 528 ASN B O 1
ATOM 13992 N N . ALA B 2 529 ? 1.309 28.337 16.119 1.000 0.920 529 ALA B N 1
ATOM 13993 C CA . ALA B 2 529 ? 1.234 27.143 16.954 1.000 0.920 529 ALA B CA 1
ATOM 13994 C C . ALA B 2 529 ? 1.483 27.470 18.436 1.000 0.920 529 ALA B C 1
ATOM 13995 O O . ALA B 2 529 ? 0.795 26.932 19.299 1.000 0.920 529 ALA B O 1
ATOM 14002 N N . GLU B 2 530 ? 2.368 28.428 18.715 1.000 0.920 530 GLU B N 1
ATOM 14003 C CA . GLU B 2 530 ? 2.613 28.993 20.052 1.000 0.920 530 GLU B CA 1
ATOM 14004 C C . GLU B 2 530 ? 1.458 29.883 20.568 1.000 0.920 530 GLU B C 1
ATOM 14005 O O . GLU B 2 530 ? 1.576 30.511 21.614 1.000 0.920 530 GLU B O 1
ATOM 14017 N N . GLN B 2 531 ? 0.324 29.940 19.853 1.000 0.920 531 GLN B N 1
ATOM 14018 C CA . GLN B 2 531 ? -0.861 30.749 20.175 1.000 0.920 531 GLN B CA 1
ATOM 14019 C C . GLN B 2 531 ? -0.606 32.262 20.282 1.000 0.920 531 GLN B C 1
ATOM 14020 O O . GLN B 2 531 ? -1.401 32.979 20.893 1.000 0.920 531 GLN B O 1
ATOM 14034 N N . ILE B 2 532 ? 0.448 32.760 19.630 1.000 0.940 532 ILE B N 1
ATOM 14035 C CA . ILE B 2 532 ? 0.781 34.184 19.624 1.000 0.940 532 ILE B CA 1
ATOM 14036 C C . ILE B 2 532 ? -0.251 34.955 18.794 1.000 0.940 532 ILE B C 1
ATOM 14037 O O . ILE B 2 532 ? -0.639 34.550 17.692 1.000 0.940 532 ILE B O 1
ATOM 14053 N N . ARG B 2 533 ? -0.694 36.107 19.301 1.000 0.930 533 ARG B N 1
ATOM 14054 C CA . ARG B 2 533 ? -1.609 37.008 18.589 1.000 0.930 533 ARG B CA 1
ATOM 14055 C C . ARG B 2 533 ? -1.111 37.394 17.191 1.000 0.930 533 ARG B C 1
ATOM 14056 O O . ARG B 2 533 ? 0.035 37.791 17.009 1.000 0.930 533 ARG B O 1
ATOM 14077 N N . HIS B 2 534 ? -2.029 37.412 16.221 1.000 0.940 534 HIS B N 1
ATOM 14078 C CA . HIS B 2 534 ? -1.731 37.724 14.815 1.000 0.940 534 HIS B CA 1
ATOM 14079 C C . HIS B 2 534 ? -0.987 39.053 14.588 1.000 0.940 534 HIS B C 1
ATOM 14080 O O . HIS B 2 534 ? -0.085 39.103 13.762 1.000 0.940 534 HIS B O 1
ATOM 14094 N N . ASP B 2 535 ? -1.327 40.111 15.323 1.000 0.940 535 ASP B N 1
ATOM 14095 C CA . ASP B 2 535 ? -0.706 41.428 15.173 1.000 0.940 535 ASP B CA 1
ATOM 14096 C C . ASP B 2 535 ? 0.712 41.483 15.759 1.000 0.940 535 ASP B C 1
ATOM 14097 O O . ASP B 2 535 ? 1.577 42.172 15.222 1.000 0.940 535 ASP B O 1
ATOM 14106 N N . VAL B 2 536 ? 0.980 40.703 16.816 1.000 0.960 536 VAL B N 1
ATOM 14107 C CA . VAL B 2 536 ? 2.338 40.492 17.348 1.000 0.960 536 VAL B CA 1
ATOM 14108 C C . VAL B 2 536 ? 3.179 39.706 16.347 1.000 0.960 536 VAL B C 1
ATOM 14109 O O . VAL B 2 536 ? 4.331 40.061 16.102 1.000 0.960 536 VAL B O 1
ATOM 14122 N N . ILE B 2 537 ? 2.594 38.671 15.735 1.000 0.970 537 ILE B N 1
ATOM 14123 C CA . ILE B 2 537 ? 3.237 37.888 14.676 1.000 0.970 537 ILE B CA 1
ATOM 14124 C C . ILE B 2 537 ? 3.630 38.799 13.513 1.000 0.970 537 ILE B C 1
ATOM 14125 O O . ILE B 2 537 ? 4.797 38.824 13.129 1.000 0.970 537 ILE B O 1
ATOM 14141 N N . ASP B 2 538 ? 2.687 39.569 12.971 1.000 0.960 538 ASP B N 1
ATOM 14142 C CA . ASP B 2 538 ? 2.959 40.449 11.833 1.000 0.960 538 ASP B CA 1
ATOM 14143 C C . ASP B 2 538 ? 4.022 41.512 12.190 1.000 0.960 538 ASP B C 1
ATOM 14144 O O . ASP B 2 538 ? 4.949 41.738 11.413 1.000 0.960 538 ASP B O 1
ATOM 14153 N N . ALA B 2 539 ? 3.983 42.080 13.404 1.000 0.960 539 ALA B N 1
ATOM 14154 C CA . ALA B 2 539 ? 4.988 43.040 13.868 1.000 0.960 539 ALA B CA 1
ATOM 14155 C C . ALA B 2 539 ? 6.418 42.470 13.899 1.000 0.960 539 ALA B C 1
ATOM 14156 O O . ALA B 2 539 ? 7.365 43.174 13.543 1.000 0.960 539 ALA B O 1
ATOM 14163 N N . VAL B 2 540 ? 6.587 41.216 14.329 1.000 0.960 540 VAL B N 1
ATOM 14164 C CA . VAL B 2 540 ? 7.897 40.553 14.422 1.000 0.960 540 VAL B CA 1
ATOM 14165 C C . VAL B 2 540 ? 8.378 40.035 13.069 1.000 0.960 540 VAL B C 1
ATOM 14166 O O . VAL B 2 540 ? 9.566 40.134 12.767 1.000 0.960 540 VAL B O 1
ATOM 14179 N N . LEU B 2 541 ? 7.487 39.497 12.235 1.000 0.960 541 LEU B N 1
ATOM 14180 C CA . LEU B 2 541 ? 7.855 39.008 10.902 1.000 0.960 541 LEU B CA 1
ATOM 14181 C C . LEU B 2 541 ? 8.300 40.136 9.961 1.000 0.960 541 LEU B C 1
ATOM 14182 O O . LEU B 2 541 ? 9.074 39.882 9.047 1.000 0.960 541 LEU B O 1
ATOM 14198 N N . GLU B 2 542 ? 7.849 41.371 10.199 1.000 0.920 542 GLU B N 1
ATOM 14199 C CA . GLU B 2 542 ? 8.310 42.570 9.486 1.000 0.920 542 GLU B CA 1
ATOM 14200 C C . GLU B 2 542 ? 9.617 43.168 10.050 1.000 0.920 542 GLU B C 1
ATOM 14201 O O . GLU B 2 542 ? 10.055 44.232 9.597 1.000 0.920 542 GLU B O 1
ATOM 14213 N N . SER B 2 543 ? 10.237 42.528 11.048 1.000 0.890 543 SER B N 1
ATOM 14214 C CA . SER B 2 543 ? 11.552 42.938 11.551 1.000 0.890 543 SER B CA 1
ATOM 14215 C C . SER B 2 543 ? 12.659 42.724 10.507 1.000 0.890 543 SER B C 1
ATOM 14216 O O . SER B 2 543 ? 12.579 41.838 9.657 1.000 0.890 543 SER B O 1
ATOM 14224 N N . SER B 2 544 ? 13.699 43.559 10.552 1.000 0.840 544 SER B N 1
ATOM 14225 C CA . SER B 2 544 ? 14.909 43.387 9.729 1.000 0.840 544 SER B CA 1
ATOM 14226 C C . SER B 2 544 ? 15.775 42.231 10.251 1.000 0.840 544 SER B C 1
ATOM 14227 O O . SER B 2 544 ? 15.831 42.042 11.465 1.000 0.840 544 SER B O 1
ATOM 14235 N N . GLU B 2 545 ? 16.495 41.520 9.371 1.000 0.830 545 GLU B N 1
ATOM 14236 C CA . GLU B 2 545 ? 17.313 40.338 9.711 1.000 0.830 545 GLU B CA 1
ATOM 14237 C C . GLU B 2 545 ? 16.514 39.246 10.439 1.000 0.830 545 GLU B C 1
ATOM 14238 O O . GLU B 2 545 ? 16.855 38.827 11.547 1.000 0.830 545 GLU B O 1
ATOM 14250 N N . LEU B 2 546 ? 15.424 38.783 9.814 1.000 0.920 546 LEU B N 1
ATOM 14251 C CA . LEU B 2 546 ? 14.502 37.820 10.415 1.000 0.920 546 LEU B CA 1
ATOM 14252 C C . LEU B 2 546 ? 15.218 36.506 10.768 1.000 0.920 546 LEU B C 1
ATOM 14253 O O . LEU B 2 546 ? 15.472 35.647 9.919 1.000 0.920 546 LEU B O 1
ATOM 14269 N N . GLU B 2 547 ? 15.543 36.375 12.049 1.000 0.940 547 GLU B N 1
ATOM 14270 C CA . GLU B 2 547 ? 16.216 35.232 12.656 1.000 0.940 547 GLU B CA 1
ATOM 14271 C C . GLU B 2 547 ? 15.203 34.463 13.517 1.000 0.940 547 GLU B C 1
ATOM 14272 O O . GLU B 2 547 ? 14.587 35.067 14.401 1.000 0.940 547 GLU B O 1
ATOM 14284 N N . PRO B 2 548 ? 14.980 33.158 13.269 1.000 0.950 548 PRO B N 1
ATOM 14285 C CA . PRO B 2 548 ? 13.884 32.410 13.885 1.000 0.950 548 PRO B CA 1
ATOM 14286 C C . PRO B 2 548 ? 13.830 32.453 15.414 1.000 0.950 548 PRO B C 1
ATOM 14287 O O . PRO B 2 548 ? 12.750 32.673 15.967 1.000 0.950 548 PRO B O 1
ATOM 14298 N N . TYR B 2 549 ? 14.959 32.250 16.104 1.000 0.950 549 TYR B N 1
ATOM 14299 C CA . TYR B 2 549 ? 14.985 32.184 17.568 1.000 0.950 549 TYR B CA 1
ATOM 14300 C C . TYR B 2 549 ? 14.651 33.539 18.183 1.000 0.950 549 TYR B C 1
ATOM 14301 O O . TYR B 2 549 ? 13.789 33.647 19.059 1.000 0.950 549 TYR B O 1
ATOM 14319 N N . SER B 2 550 ? 15.304 34.576 17.674 1.000 0.940 550 SER B N 1
ATOM 14320 C CA . SER B 2 550 ? 15.079 35.968 18.024 1.000 0.940 550 SER B CA 1
ATOM 14321 C C . SER B 2 550 ? 13.639 36.381 17.780 1.000 0.940 550 SER B C 1
ATOM 14322 O O . SER B 2 550 ? 13.006 36.914 18.686 1.000 0.940 550 SER B O 1
ATOM 14330 N N . ALA B 2 551 ? 13.086 36.090 16.603 1.000 0.960 551 ALA B N 1
ATOM 14331 C CA . ALA B 2 551 ? 11.698 36.386 16.279 1.000 0.960 551 ALA B CA 1
ATOM 14332 C C . ALA B 2 551 ? 10.723 35.747 17.285 1.000 0.960 551 ALA B C 1
ATOM 14333 O O . ALA B 2 551 ? 9.885 36.450 17.849 1.000 0.960 551 ALA B O 1
ATOM 14340 N N . LEU B 2 552 ? 10.867 34.448 17.582 1.000 0.960 552 LEU B N 1
ATOM 14341 C CA . LEU B 2 552 ? 10.007 33.754 18.549 1.000 0.960 552 LEU B CA 1
ATOM 14342 C C . LEU B 2 552 ? 10.021 34.428 19.929 1.000 0.960 552 LEU B C 1
ATOM 14343 O O . LEU B 2 552 ? 8.967 34.746 20.479 1.000 0.960 552 LEU B O 1
ATOM 14359 N N . HIS B 2 553 ? 11.205 34.710 20.470 1.000 0.950 553 HIS B N 1
ATOM 14360 C CA . HIS B 2 553 ? 11.321 35.297 21.806 1.000 0.950 553 HIS B CA 1
ATOM 14361 C C . HIS B 2 553 ? 10.915 36.774 21.838 1.000 0.950 553 HIS B C 1
ATOM 14362 O O . HIS B 2 553 ? 10.292 37.219 22.801 1.000 0.950 553 HIS B O 1
ATOM 14376 N N . LYS B 2 554 ? 11.191 37.541 20.776 1.000 0.950 554 LYS B N 1
ATOM 14377 C CA . LYS B 2 554 ? 10.654 38.901 20.611 1.000 0.950 554 LYS B CA 1
ATOM 14378 C C . LYS B 2 554 ? 9.128 38.886 20.635 1.000 0.950 554 LYS B C 1
ATOM 14379 O O . LYS B 2 554 ? 8.530 39.720 21.312 1.000 0.950 554 LYS B O 1
ATOM 14398 N N . ALA B 2 555 ? 8.502 37.930 19.947 1.000 0.960 555 ALA B N 1
ATOM 14399 C CA . ALA B 2 555 ? 7.052 37.783 19.921 1.000 0.960 555 ALA B CA 1
ATOM 14400 C C . ALA B 2 555 ? 6.486 37.461 21.317 1.000 0.960 555 ALA B C 1
ATOM 14401 O O . ALA B 2 555 ? 5.551 38.129 21.755 1.000 0.960 555 ALA B O 1
ATOM 14408 N N . GLN B 2 556 ? 7.113 36.544 22.064 1.000 0.950 556 GLN B N 1
ATOM 14409 C CA . GLN B 2 556 ? 6.735 36.229 23.451 1.000 0.950 556 GLN B CA 1
ATOM 14410 C C . GLN B 2 556 ? 6.860 37.447 24.385 1.000 0.950 556 GLN B C 1
ATOM 14411 O O . GLN B 2 556 ? 5.947 37.734 25.161 1.000 0.950 556 GLN B O 1
ATOM 14425 N N . VAL B 2 557 ? 7.957 38.210 24.282 1.000 0.950 557 VAL B N 1
ATOM 14426 C CA . VAL B 2 557 ? 8.172 39.420 25.095 1.000 0.950 557 VAL B CA 1
ATOM 14427 C C . VAL B 2 557 ? 7.138 40.499 24.765 1.000 0.950 557 VAL B C 1
ATOM 14428 O O . VAL B 2 557 ? 6.584 41.124 25.671 1.000 0.950 557 VAL B O 1
ATOM 14441 N N . LEU B 2 558 ? 6.832 40.709 23.483 1.000 0.940 558 LEU B N 1
ATOM 14442 C CA . LEU B 2 558 ? 5.800 41.663 23.070 1.000 0.940 558 LEU B CA 1
ATOM 14443 C C . LEU B 2 558 ? 4.423 41.273 23.587 1.000 0.940 558 LEU B C 1
ATOM 14444 O O . LEU B 2 558 ? 3.706 42.111 24.135 1.000 0.940 558 LEU B O 1
ATOM 14460 N N . GLU B 2 559 ? 4.060 40.004 23.442 1.000 0.910 559 GLU B N 1
ATOM 14461 C CA . GLU B 2 559 ? 2.772 39.500 23.893 1.000 0.910 559 GLU B CA 1
ATOM 14462 C C . GLU B 2 559 ? 2.590 39.675 25.403 1.000 0.910 559 GLU B C 1
ATOM 14463 O O . GLU B 2 559 ? 1.545 40.150 25.855 1.000 0.910 559 GLU B O 1
ATOM 14475 N N . GLN B 2 560 ? 3.641 39.411 26.182 1.000 0.900 560 GLN B N 1
ATOM 14476 C CA . GLN B 2 560 ? 3.621 39.582 27.631 1.000 0.900 560 GLN B CA 1
ATOM 14477 C C . GLN B 2 560 ? 3.520 41.061 28.068 1.000 0.900 560 GLN B C 1
ATOM 14478 O O . GLN B 2 560 ? 2.945 41.347 29.121 1.000 0.900 560 GLN B O 1
ATOM 14492 N N . LYS B 2 561 ? 4.045 42.021 27.282 1.000 0.890 561 LYS B N 1
ATOM 14493 C CA . LYS B 2 561 ? 4.023 43.468 27.604 1.000 0.890 561 LYS B CA 1
ATOM 14494 C C . LYS B 2 561 ? 2.808 44.231 27.073 1.000 0.890 561 LYS B C 1
ATOM 14495 O O . LYS B 2 561 ? 2.528 45.310 27.586 1.000 0.890 561 LYS B O 1
ATOM 14514 N N . LEU B 2 562 ? 2.053 43.694 26.116 1.000 0.850 562 LEU B N 1
ATOM 14515 C CA . LEU B 2 562 ? 0.914 44.381 25.482 1.000 0.850 562 LEU B CA 1
ATOM 14516 C C . LEU B 2 562 ? -0.157 44.902 26.463 1.000 0.850 562 LEU B C 1
ATOM 14517 O O . LEU B 2 562 ? -0.782 45.926 26.197 1.000 0.850 562 LEU B O 1
ATOM 14533 N N . GLY B 2 563 ? -0.371 44.214 27.591 1.000 0.780 563 GLY B N 1
ATOM 14534 C CA . GLY B 2 563 ? -1.301 44.628 28.652 1.000 0.780 563 GLY B CA 1
ATOM 14535 C C . GLY B 2 563 ? -0.672 45.473 29.766 1.000 0.780 563 GLY B C 1
ATOM 14536 O O . GLY B 2 563 ? -1.358 45.813 30.731 1.000 0.780 563 GLY B O 1
ATOM 14540 N N . ALA B 2 564 ? 0.627 45.775 29.679 1.000 0.860 564 ALA B N 1
ATOM 14541 C CA . ALA B 2 564 ? 1.337 46.503 30.719 1.000 0.860 564 ALA B CA 1
ATOM 14542 C C . ALA B 2 564 ? 0.977 48.004 30.700 1.000 0.860 564 ALA B C 1
ATOM 14543 O O . ALA B 2 564 ? 0.853 48.604 29.625 1.000 0.860 564 ALA B O 1
ATOM 14550 N N . PRO B 2 565 ? 0.846 48.648 31.875 1.000 0.850 565 PRO B N 1
ATOM 14551 C CA . PRO B 2 565 ? 0.581 50.082 31.958 1.000 0.850 565 PRO B CA 1
ATOM 14552 C C . PRO B 2 565 ? 1.669 50.891 31.241 1.000 0.850 565 PRO B C 1
ATOM 14553 O O . PRO B 2 565 ? 2.855 50.636 31.441 1.000 0.850 565 PRO B O 1
ATOM 14564 N N . GLY B 2 566 ? 1.285 51.880 30.430 1.000 0.870 566 GLY B N 1
ATOM 14565 C CA . GLY B 2 566 ? 2.232 52.731 29.698 1.000 0.870 566 GLY B CA 1
ATOM 14566 C C . GLY B 2 566 ? 2.784 52.134 28.391 1.000 0.870 566 GLY B C 1
ATOM 14567 O O . GLY B 2 566 ? 3.499 52.828 27.656 1.000 0.870 566 GLY B O 1
ATOM 14571 N N . PHE B 2 567 ? 2.495 50.858 28.085 1.000 0.910 567 PHE B N 1
ATOM 14572 C CA . PHE B 2 567 ? 3.026 50.201 26.885 1.000 0.910 567 PHE B CA 1
ATOM 14573 C C . PHE B 2 567 ? 2.356 50.693 25.601 1.000 0.910 567 PHE B C 1
ATOM 14574 O O . PHE B 2 567 ? 3.038 50.868 24.595 1.000 0.910 567 PHE B O 1
ATOM 14591 N N . LYS B 2 568 ? 1.049 50.978 25.631 1.000 0.910 568 LYS B N 1
ATOM 14592 C CA . LYS B 2 568 ? 0.329 51.560 24.489 1.000 0.910 568 LYS B CA 1
ATOM 14593 C C . LYS B 2 568 ? 0.986 52.858 24.022 1.000 0.910 568 LYS B C 1
ATOM 14594 O O . LYS B 2 568 ? 1.306 52.991 22.847 1.000 0.910 568 LYS B O 1
ATOM 14613 N N . GLU B 2 569 ? 1.231 53.779 24.950 1.000 0.930 569 GLU B N 1
ATOM 14614 C CA . GLU B 2 569 ? 1.850 55.072 24.664 1.000 0.930 569 GLU B CA 1
ATOM 14615 C C . GLU B 2 569 ? 3.283 54.890 24.148 1.000 0.930 569 GLU B C 1
ATOM 14616 O O . GLU B 2 569 ? 3.720 55.596 23.243 1.000 0.930 569 GLU B O 1
ATOM 14628 N N . THR B 2 570 ? 4.007 53.906 24.690 1.000 0.940 570 THR B N 1
ATOM 14629 C CA . THR B 2 570 ? 5.328 53.516 24.181 1.000 0.940 570 THR B CA 1
ATOM 14630 C C . THR B 2 570 ? 5.253 53.032 22.727 1.000 0.940 570 THR B C 1
ATOM 14631 O O . THR B 2 570 ? 5.998 53.520 21.878 1.000 0.940 570 THR B O 1
ATOM 14642 N N . ALA B 2 571 ? 4.341 52.107 22.412 1.000 0.940 571 ALA B N 1
ATOM 14643 C CA . ALA B 2 571 ? 4.162 51.574 21.062 1.000 0.940 571 ALA B CA 1
ATOM 14644 C C . ALA B 2 571 ? 3.759 52.669 20.055 1.000 0.940 571 ALA B C 1
ATOM 14645 O O . ALA B 2 571 ? 4.276 52.690 18.937 1.000 0.940 571 ALA B O 1
ATOM 14652 N N . GLU B 2 572 ? 2.904 53.617 20.458 1.000 0.930 572 GLU B N 1
ATOM 14653 C CA . GLU B 2 572 ? 2.479 54.758 19.635 1.000 0.930 572 GLU B CA 1
ATOM 14654 C C . GLU B 2 572 ? 3.630 55.735 19.333 1.000 0.930 572 GLU B C 1
ATOM 14655 O O . GLU B 2 572 ? 3.812 56.123 18.175 1.000 0.930 572 GLU B O 1
ATOM 14667 N N . ALA B 2 573 ? 4.444 56.104 20.330 1.000 0.950 573 ALA B N 1
ATOM 14668 C CA . ALA B 2 573 ? 5.596 56.991 20.137 1.000 0.950 573 ALA B CA 1
ATOM 14669 C C . ALA B 2 573 ? 6.618 56.389 19.152 1.000 0.950 573 ALA B C 1
ATOM 14670 O O . ALA B 2 573 ? 7.046 57.045 18.196 1.000 0.950 573 ALA B O 1
ATOM 14677 N N . LEU B 2 574 ? 6.947 55.105 19.327 1.000 0.960 574 LEU B N 1
ATOM 14678 C CA . LEU B 2 574 ? 7.849 54.368 18.435 1.000 0.960 574 LEU B CA 1
ATOM 14679 C C . LEU B 2 574 ? 7.256 54.196 17.024 1.000 0.960 574 LEU B C 1
ATOM 14680 O O . LEU B 2 574 ? 7.941 54.422 16.022 1.000 0.960 574 LEU B O 1
ATOM 14696 N N . GLY B 2 575 ? 5.969 53.850 16.917 1.000 0.950 575 GLY B N 1
ATOM 14697 C CA . GLY B 2 575 ? 5.260 53.743 15.637 1.000 0.950 575 GLY B CA 1
ATOM 14698 C C . GLY B 2 575 ? 5.230 55.066 14.858 1.000 0.950 575 GLY B C 1
ATOM 14699 O O . GLY B 2 575 ? 5.375 55.080 13.625 1.000 0.950 575 GLY B O 1
ATOM 14703 N N . ARG B 2 576 ? 5.144 56.199 15.573 1.000 0.940 576 ARG B N 1
ATOM 14704 C CA . ARG B 2 576 ? 5.212 57.555 15.004 1.000 0.940 576 ARG B CA 1
ATOM 14705 C C . ARG B 2 576 ? 6.561 57.827 14.333 1.000 0.940 576 ARG B C 1
ATOM 14706 O O . ARG B 2 576 ? 6.570 58.357 13.218 1.000 0.940 576 ARG B O 1
ATOM 14727 N N . VAL B 2 577 ? 7.674 57.402 14.939 1.000 0.960 577 VAL B N 1
ATOM 14728 C CA . VAL B 2 577 ? 9.015 57.471 14.322 1.000 0.960 577 VAL B CA 1
ATOM 14729 C C . VAL B 2 577 ? 9.063 56.645 13.032 1.000 0.960 577 VAL B C 1
ATOM 14730 O O . VAL B 2 577 ? 9.436 57.184 11.989 1.000 0.960 577 VAL B O 1
ATOM 14743 N N . ILE B 2 578 ? 8.600 55.384 13.054 1.000 0.950 578 ILE B N 1
ATOM 14744 C CA . ILE B 2 578 ? 8.541 54.519 11.855 1.000 0.950 578 ILE B CA 1
ATOM 14745 C C . ILE B 2 578 ? 7.678 55.150 10.742 1.000 0.950 578 ILE B C 1
ATOM 14746 O O . ILE B 2 578 ? 7.971 55.015 9.555 1.000 0.950 578 ILE B O 1
ATOM 14762 N N . SER B 2 579 ? 6.594 55.845 11.091 1.000 0.940 579 SER B N 1
ATOM 14763 C CA . SER B 2 579 ? 5.716 56.489 10.106 1.000 0.940 579 SER B CA 1
ATOM 14764 C C . SER B 2 579 ? 6.362 57.707 9.442 1.000 0.940 579 SER B C 1
ATOM 14765 O O . SER B 2 579 ? 6.208 57.913 8.235 1.000 0.940 579 SER B O 1
ATOM 14773 N N . ILE B 2 580 ? 7.090 58.520 10.212 1.000 0.940 580 ILE B N 1
ATOM 14774 C CA . ILE B 2 580 ? 7.781 59.711 9.702 1.000 0.940 580 ILE B CA 1
ATOM 14775 C C . ILE B 2 580 ? 9.029 59.319 8.904 1.000 0.940 580 ILE B C 1
ATOM 14776 O O . ILE B 2 580 ? 9.314 59.962 7.890 1.000 0.940 580 ILE B O 1
ATOM 14792 N N . SER B 2 581 ? 9.717 58.239 9.288 1.000 0.940 581 SER B N 1
ATOM 14793 C CA . SER B 2 581 ? 10.930 57.773 8.609 1.000 0.940 581 SER B CA 1
ATOM 14794 C C . SER B 2 581 ? 10.709 57.373 7.151 1.000 0.940 581 SER B C 1
ATOM 14795 O O . SER B 2 581 ? 11.585 57.615 6.329 1.000 0.940 581 SER B O 1
ATOM 14803 N N . LYS B 2 582 ? 9.516 56.878 6.781 1.000 0.920 582 LYS B N 1
ATOM 14804 C CA . LYS B 2 582 ? 9.138 56.582 5.380 1.000 0.920 582 LYS B CA 1
ATOM 14805 C C . LYS B 2 582 ? 9.276 57.786 4.429 1.000 0.920 582 LYS B C 1
ATOM 14806 O O . LYS B 2 582 ? 9.287 57.595 3.217 1.000 0.920 582 LYS B O 1
ATOM 14825 N N . LYS B 2 583 ? 9.327 59.020 4.954 1.000 0.910 583 LYS B N 1
ATOM 14826 C CA . LYS B 2 583 ? 9.527 60.260 4.176 1.000 0.910 583 LYS B CA 1
ATOM 14827 C C . LYS B 2 583 ? 10.999 60.642 4.003 1.000 0.910 583 LYS B C 1
ATOM 14828 O O . LYS B 2 583 ? 11.287 61.582 3.269 1.000 0.910 583 LYS B O 1
ATOM 14847 N N . GLY B 2 584 ? 11.900 59.989 4.729 1.000 0.900 584 GLY B N 1
ATOM 14848 C CA . GLY B 2 584 ? 13.329 60.256 4.705 1.000 0.900 584 GLY B CA 1
ATOM 14849 C C . GLY B 2 584 ? 14.085 59.313 3.780 1.000 0.900 584 GLY B C 1
ATOM 14850 O O . GLY B 2 584 ? 13.567 58.298 3.321 1.000 0.900 584 GLY B O 1
ATOM 14854 N N . VAL B 2 585 ? 15.345 59.658 3.539 1.000 0.890 585 VAL B N 1
ATOM 14855 C CA . VAL B 2 585 ? 16.334 58.776 2.916 1.000 0.890 585 VAL B CA 1
ATOM 14856 C C . VAL B 2 585 ? 17.459 58.586 3.923 1.000 0.890 585 VAL B C 1
ATOM 14857 O O . VAL B 2 585 ? 17.705 59.457 4.759 1.000 0.890 585 VAL B O 1
ATOM 14870 N N . ARG B 2 586 ? 18.128 57.438 3.866 1.000 0.870 586 ARG B N 1
ATOM 14871 C CA . ARG B 2 586 ? 19.274 57.156 4.723 1.000 0.870 586 ARG B CA 1
ATOM 14872 C C . ARG B 2 586 ? 20.395 58.163 4.452 1.000 0.870 586 ARG B C 1
ATOM 14873 O O . ARG B 2 586 ? 20.748 58.400 3.299 1.000 0.870 586 ARG B O 1
ATOM 14894 N N . GLY B 2 587 ? 20.947 58.726 5.517 1.000 0.860 587 GLY B N 1
ATOM 14895 C CA . GLY B 2 587 ? 22.054 59.670 5.471 1.000 0.860 587 GLY B CA 1
ATOM 14896 C C . GLY B 2 587 ? 22.707 59.776 6.841 1.000 0.860 587 GLY B C 1
ATOM 14897 O O . GLY B 2 587 ? 22.122 59.368 7.846 1.000 0.860 587 GLY B O 1
ATOM 14901 N N . ASP B 2 588 ? 23.921 60.306 6.874 1.000 0.900 588 ASP B N 1
ATOM 14902 C CA . ASP B 2 588 ? 24.603 60.575 8.133 1.000 0.900 588 ASP B CA 1
ATOM 14903 C C . ASP B 2 588 ? 23.893 61.700 8.894 1.000 0.900 588 ASP B C 1
ATOM 14904 O O . ASP B 2 588 ? 23.468 62.696 8.307 1.000 0.900 588 ASP B O 1
ATOM 14913 N N . ILE B 2 589 ? 23.776 61.545 10.212 1.000 0.930 589 ILE B N 1
ATOM 14914 C CA . ILE B 2 589 ? 23.201 62.557 11.102 1.000 0.930 589 ILE B CA 1
ATOM 14915 C C . ILE B 2 589 ? 24.325 63.530 11.489 1.000 0.930 589 ILE B C 1
ATOM 14916 O O . ILE B 2 589 ? 25.347 63.095 12.013 1.000 0.930 589 ILE B O 1
ATOM 14932 N N . GLN B 2 590 ? 24.145 64.830 11.245 1.000 0.930 590 GLN B N 1
ATOM 14933 C CA . GLN B 2 590 ? 25.071 65.913 11.592 1.000 0.930 590 GLN B CA 1
ATOM 14934 C C . GLN B 2 590 ? 24.609 66.645 12.866 1.000 0.930 590 GLN B C 1
ATOM 14935 O O . GLN B 2 590 ? 23.704 67.482 12.786 1.000 0.930 590 GLN B O 1
ATOM 14949 N N . PRO B 2 591 ? 25.226 66.387 14.036 1.000 0.920 591 PRO B N 1
ATOM 14950 C CA . PRO B 2 591 ? 24.846 67.045 15.288 1.000 0.920 591 PRO B CA 1
ATOM 14951 C C . PRO B 2 591 ? 24.989 68.569 15.249 1.000 0.920 591 PRO B C 1
ATOM 14952 O O . PRO B 2 591 ? 24.216 69.275 15.887 1.000 0.920 591 PRO B O 1
ATOM 14963 N N . ASP B 2 592 ? 25.925 69.081 14.444 1.000 0.920 592 ASP B N 1
ATOM 14964 C CA . ASP B 2 592 ? 26.156 70.519 14.252 1.000 0.920 592 ASP B CA 1
ATOM 14965 C C . ASP B 2 592 ? 24.950 71.243 13.624 1.000 0.920 592 ASP B C 1
ATOM 14966 O O . ASP B 2 592 ? 24.878 72.469 13.664 1.000 0.920 592 ASP B O 1
ATOM 14975 N N . LEU B 2 593 ? 24.004 70.499 13.035 1.000 0.920 593 LEU B N 1
ATOM 14976 C CA . LEU B 2 593 ? 22.758 71.032 12.484 1.000 0.920 593 LEU B CA 1
ATOM 14977 C C . LEU B 2 593 ? 21.593 71.005 13.485 1.000 0.920 593 LEU B C 1
ATOM 14978 O O . LEU B 2 593 ? 20.504 71.430 13.121 1.000 0.920 593 LEU B O 1
ATOM 14994 N N . PHE B 2 594 ? 21.761 70.508 14.712 1.000 0.920 594 PHE B N 1
ATOM 14995 C CA . PHE B 2 594 ? 20.692 70.557 15.714 1.000 0.920 594 PHE B CA 1
ATOM 14996 C C . PHE B 2 594 ? 20.425 72.013 16.152 1.000 0.920 594 PHE B C 1
ATOM 14997 O O . PHE B 2 594 ? 21.346 72.749 16.499 1.000 0.920 594 PHE B O 1
ATOM 15014 N N . GLU B 2 595 ? 19.161 72.447 16.145 1.000 0.910 595 GLU B N 1
ATOM 15015 C CA . GLU B 2 595 ? 18.757 73.844 16.388 1.000 0.910 595 GLU B CA 1
ATOM 15016 C C . GLU B 2 595 ? 18.265 74.075 17.830 1.000 0.910 595 GLU B C 1
ATOM 15017 O O . GLU B 2 595 ? 18.199 75.208 18.310 1.000 0.910 595 GLU B O 1
ATOM 15029 N N . ASN B 2 596 ? 17.908 72.999 18.536 1.000 0.910 596 ASN B N 1
ATOM 15030 C CA . ASN B 2 596 ? 17.407 73.041 19.907 1.000 0.910 596 ASN B CA 1
ATOM 15031 C C . ASN B 2 596 ? 17.917 71.860 20.759 1.000 0.910 596 ASN B C 1
ATOM 15032 O O . ASN B 2 596 ? 18.460 70.881 20.248 1.000 0.910 596 ASN B O 1
ATOM 15043 N N . GLU B 2 597 ? 17.734 71.943 22.081 1.000 0.930 597 GLU B N 1
ATOM 15044 C CA . GLU B 2 597 ? 18.205 70.912 23.023 1.000 0.930 597 GLU B CA 1
ATOM 15045 C C . GLU B 2 597 ? 17.490 69.555 22.876 1.000 0.930 597 GLU B C 1
ATOM 15046 O O . GLU B 2 597 ? 18.030 68.522 23.276 1.000 0.930 597 GLU B O 1
ATOM 15058 N N . TYR B 2 598 ? 16.277 69.540 22.317 1.000 0.940 598 TYR B N 1
ATOM 15059 C CA . TYR B 2 598 ? 15.479 68.328 22.145 1.000 0.940 598 TYR B CA 1
ATOM 15060 C C . TYR B 2 598 ? 16.003 67.481 20.979 1.000 0.940 598 TYR B C 1
ATOM 15061 O O . TYR B 2 598 ? 16.032 66.255 21.089 1.000 0.940 598 TYR B O 1
ATOM 15079 N N . GLU B 2 599 ? 16.493 68.117 19.906 1.000 0.940 599 GLU B N 1
ATOM 15080 C CA . GLU B 2 599 ? 17.214 67.443 18.814 1.000 0.940 599 GLU B CA 1
ATOM 15081 C C . GLU B 2 599 ? 18.477 66.740 19.334 1.000 0.940 599 GLU B C 1
ATOM 15082 O O . GLU B 2 599 ? 18.707 65.570 19.015 1.000 0.940 599 GLU B O 1
ATOM 15094 N N . ALA B 2 600 ? 19.236 67.412 20.209 1.000 0.940 600 ALA B N 1
ATOM 15095 C CA . ALA B 2 600 ? 20.418 66.841 20.850 1.000 0.940 600 ALA B CA 1
ATOM 15096 C C . ALA B 2 600 ? 20.080 65.677 21.813 1.000 0.940 600 ALA B C 1
ATOM 15097 O O . ALA B 2 600 ? 20.698 64.621 21.717 1.000 0.940 600 ALA B O 1
ATOM 15104 N N . LYS B 2 601 ? 19.060 65.796 22.685 1.000 0.950 601 LYS B N 1
ATOM 15105 C CA . LYS B 2 601 ? 18.653 64.714 23.619 1.000 0.950 601 LYS B CA 1
ATOM 15106 C C . LYS B 2 601 ? 18.153 63.464 22.908 1.000 0.950 601 LYS B C 1
ATOM 15107 O O . LYS B 2 601 ? 18.442 62.354 23.352 1.000 0.950 601 LYS B O 1
ATOM 15126 N N . LEU B 2 602 ? 17.395 63.633 21.823 1.000 0.960 602 LEU B N 1
ATOM 15127 C CA . LEU B 2 602 ? 16.933 62.490 21.046 1.000 0.960 602 LEU B CA 1
ATOM 15128 C C . LEU B 2 602 ? 18.107 61.782 20.367 1.000 0.960 602 LEU B C 1
ATOM 15129 O O . LEU B 2 602 ? 18.113 60.557 20.295 1.000 0.960 602 LEU B O 1
ATOM 15145 N N . PHE B 2 603 ? 19.103 62.529 19.884 1.000 0.960 603 PHE B N 1
ATOM 15146 C CA . PHE B 2 603 ? 20.304 61.936 19.299 1.000 0.960 603 PHE B CA 1
ATOM 15147 C C . PHE B 2 603 ? 21.104 61.116 20.313 1.000 0.960 603 PHE B C 1
ATOM 15148 O O . PHE B 2 603 ? 21.486 59.984 20.013 1.000 0.960 603 PHE B O 1
ATOM 15165 N N . ASP B 2 604 ? 21.296 61.647 21.519 1.000 0.950 604 ASP B N 1
ATOM 15166 C CA . ASP B 2 604 ? 21.975 60.934 22.604 1.000 0.950 604 ASP B CA 1
ATOM 15167 C C . ASP B 2 604 ? 21.190 59.688 23.036 1.000 0.950 604 ASP B C 1
ATOM 15168 O O . ASP B 2 604 ? 21.761 58.601 23.184 1.000 0.950 604 ASP B O 1
ATOM 15177 N N . ALA B 2 605 ? 19.866 59.812 23.175 1.000 0.960 605 ALA B N 1
ATOM 15178 C CA . ALA B 2 605 ? 18.987 58.687 23.476 1.000 0.960 605 ALA B CA 1
ATOM 15179 C C . ALA B 2 605 ? 19.035 57.617 22.369 1.000 0.960 605 ALA B C 1
ATOM 15180 O O . ALA B 2 605 ? 19.099 56.429 22.678 1.000 0.960 605 ALA B O 1
ATOM 15187 N N . TYR B 2 606 ? 19.082 58.024 21.095 1.000 0.950 606 TYR B N 1
ATOM 15188 C CA . TYR B 2 606 ? 19.249 57.128 19.946 1.000 0.950 606 TYR B CA 1
ATOM 15189 C C . TYR B 2 606 ? 20.557 56.330 20.024 1.000 0.950 606 TYR B C 1
ATOM 15190 O O . TYR B 2 606 ? 20.516 55.103 19.951 1.000 0.950 606 TYR B O 1
ATOM 15208 N N . GLN B 2 607 ? 21.709 56.986 20.201 1.000 0.940 607 GLN B N 1
ATOM 15209 C CA . GLN B 2 607 ? 22.989 56.272 20.301 1.000 0.940 607 GLN B CA 1
ATOM 15210 C C . GLN B 2 607 ? 23.016 55.307 21.488 1.000 0.940 607 GLN B C 1
ATOM 15211 O O . GLN B 2 607 ? 23.464 54.167 21.349 1.000 0.940 607 GLN B O 1
ATOM 15225 N N . THR B 2 608 ? 22.475 55.744 22.628 1.000 0.950 608 THR B N 1
ATOM 15226 C CA . THR B 2 608 ? 22.358 54.914 23.833 1.000 0.950 608 THR B CA 1
ATOM 15227 C C . THR B 2 608 ? 21.504 53.672 23.566 1.000 0.950 608 THR B C 1
ATOM 15228 O O . THR B 2 608 ? 21.918 52.555 23.875 1.000 0.950 608 THR B O 1
ATOM 15239 N N . ALA B 2 609 ? 20.327 53.835 22.953 1.000 0.950 609 ALA B N 1
ATOM 15240 C CA . ALA B 2 609 ? 19.440 52.720 22.634 1.000 0.950 609 ALA B CA 1
ATOM 15241 C C . ALA B 2 609 ? 20.063 51.747 21.623 1.000 0.950 609 ALA B C 1
ATOM 15242 O O . ALA B 2 609 ? 19.992 50.541 21.839 1.000 0.950 609 ALA B O 1
ATOM 15249 N N . LYS B 2 610 ? 20.722 52.252 20.573 1.000 0.940 610 LYS B N 1
ATOM 15250 C CA . LYS B 2 610 ? 21.436 51.450 19.566 1.000 0.940 610 LYS B CA 1
ATOM 15251 C C . LYS B 2 610 ? 22.496 50.535 20.188 1.000 0.940 610 LYS B C 1
ATOM 15252 O O . LYS B 2 610 ? 22.558 49.345 19.883 1.000 0.940 610 LYS B O 1
ATOM 15271 N N . GLN B 2 611 ? 23.314 51.084 21.086 1.000 0.950 611 GLN B N 1
ATOM 15272 C CA . GLN B 2 611 ? 24.363 50.326 21.765 1.000 0.950 611 GLN B CA 1
ATOM 15273 C C . GLN B 2 611 ? 23.770 49.270 22.711 1.000 0.950 611 GLN B C 1
ATOM 15274 O O . GLN B 2 611 ? 24.196 48.114 22.687 1.000 0.950 611 GLN B O 1
ATOM 15288 N N . ASN B 2 612 ? 22.742 49.638 23.485 1.000 0.950 612 ASN B N 1
ATOM 15289 C CA . ASN B 2 612 ? 22.044 48.706 24.374 1.000 0.950 612 ASN B CA 1
ATOM 15290 C C . ASN B 2 612 ? 21.341 47.584 23.598 1.000 0.950 612 ASN B C 1
ATOM 15291 O O . ASN B 2 612 ? 21.392 46.431 24.016 1.000 0.950 612 ASN B O 1
ATOM 15302 N N . LEU B 2 613 ? 20.704 47.894 22.466 1.000 0.930 613 LEU B N 1
ATOM 15303 C CA . LEU B 2 613 ? 20.046 46.908 21.606 1.000 0.930 613 LEU B CA 1
ATOM 15304 C C . LEU B 2 613 ? 21.035 45.857 21.095 1.000 0.930 613 LEU B C 1
ATOM 15305 O O . LEU B 2 613 ? 20.775 44.668 21.268 1.000 0.930 613 LEU B O 1
ATOM 15321 N N . GLN B 2 614 ? 22.190 46.264 20.554 1.000 0.920 614 GLN B N 1
ATOM 15322 C CA . GLN B 2 614 ? 23.248 45.328 20.149 1.000 0.920 614 GLN B CA 1
ATOM 15323 C C . GLN B 2 614 ? 23.745 44.480 21.322 1.000 0.920 614 GLN B C 1
ATOM 15324 O O . GLN B 2 614 ? 23.851 43.258 21.186 1.000 0.920 614 GLN B O 1
ATOM 15338 N N . GLU B 2 615 ? 24.017 45.096 22.479 1.000 0.940 615 GLU B N 1
ATOM 15339 C CA . GLU B 2 615 ? 24.443 44.354 23.671 1.000 0.940 615 GLU B CA 1
ATOM 15340 C C . GLU B 2 615 ? 23.399 43.318 24.101 1.000 0.940 615 GLU B C 1
ATOM 15341 O O . GLU B 2 615 ? 23.750 42.181 24.418 1.000 0.940 615 GLU B O 1
ATOM 15353 N N . ASN B 2 616 ? 22.120 43.683 24.089 1.000 0.940 616 ASN B N 1
ATOM 15354 C CA . ASN B 2 616 ? 21.037 42.824 24.545 1.000 0.940 616 ASN B CA 1
ATOM 15355 C C . ASN B 2 616 ? 20.724 41.710 23.548 1.000 0.940 616 ASN B C 1
ATOM 15356 O O . ASN B 2 616 ? 20.558 40.570 23.969 1.000 0.940 616 ASN B O 1
ATOM 15367 N N . PHE B 2 617 ? 20.728 41.974 22.239 1.000 0.910 617 PHE B N 1
ATOM 15368 C CA . PHE B 2 617 ? 20.605 40.909 21.240 1.000 0.910 617 PHE B CA 1
ATOM 15369 C C . PHE B 2 617 ? 21.774 39.927 21.306 1.000 0.910 617 PHE B C 1
ATOM 15370 O O . PHE B 2 617 ? 21.550 38.720 21.250 1.000 0.910 617 PHE B O 1
ATOM 15387 N N . SER B 2 618 ? 22.997 40.414 21.533 1.000 0.910 618 SER B N 1
ATOM 15388 C CA . SER B 2 618 ? 24.173 39.554 21.742 1.000 0.910 618 SER B CA 1
ATOM 15389 C C . SER B 2 618 ? 24.002 38.639 22.958 1.000 0.910 618 SER B C 1
ATOM 15390 O O . SER B 2 618 ? 24.354 37.460 22.923 1.000 0.910 618 SER B O 1
ATOM 15398 N N . LYS B 2 619 ? 23.435 39.188 24.038 1.000 0.940 619 LYS B N 1
ATOM 15399 C CA . LYS B 2 619 ? 23.118 38.465 25.278 1.000 0.940 619 LYS B CA 1
ATOM 15400 C C . LYS B 2 619 ? 21.813 37.658 25.191 1.000 0.940 619 LYS B C 1
ATOM 15401 O O . LYS B 2 619 ? 21.503 36.937 26.132 1.000 0.940 619 LYS B O 1
ATOM 15420 N N . LYS B 2 620 ? 21.064 37.759 24.085 1.000 0.920 620 LYS B N 1
ATOM 15421 C CA . LYS B 2 620 ? 19.714 37.196 23.893 1.000 0.920 620 LYS B CA 1
ATOM 15422 C C . LYS B 2 620 ? 18.711 37.644 24.969 1.000 0.920 620 LYS B C 1
ATOM 15423 O O . LYS B 2 620 ? 17.781 36.918 25.305 1.000 0.920 620 LYS B O 1
ATOM 15442 N N . ASP B 2 621 ? 18.892 38.856 25.495 1.000 0.960 621 ASP B N 1
ATOM 15443 C CA . ASP B 2 621 ? 17.994 39.482 26.467 1.000 0.960 621 ASP B CA 1
ATOM 15444 C C . ASP B 2 621 ? 16.950 40.345 25.750 1.000 0.960 621 ASP B C 1
ATOM 15445 O O . ASP B 2 621 ? 17.068 41.568 25.606 1.000 0.960 621 ASP B O 1
ATOM 15454 N N . TYR B 2 622 ? 15.914 39.671 25.253 1.000 0.950 622 TYR B N 1
ATOM 15455 C CA . TYR B 2 622 ? 14.847 40.320 24.499 1.000 0.950 622 TYR B CA 1
ATOM 15456 C C . TYR B 2 622 ? 13.961 41.228 25.380 1.000 0.950 622 TYR B C 1
ATOM 15457 O O . TYR B 2 622 ? 13.346 42.154 24.852 1.000 0.950 622 TYR B O 1
ATOM 15475 N N . GLU B 2 623 ? 13.930 41.049 26.709 1.000 0.950 623 GLU B N 1
ATOM 15476 C CA . GLU B 2 623 ? 13.197 41.933 27.632 1.000 0.950 623 GLU B CA 1
ATOM 15477 C C . GLU B 2 623 ? 13.931 43.266 27.839 1.000 0.950 623 GLU B C 1
ATOM 15478 O O . GLU B 2 623 ? 13.315 44.332 27.741 1.000 0.950 623 GLU B O 1
ATOM 15490 N N . ALA B 2 624 ? 15.250 43.229 28.058 1.000 0.960 624 ALA B N 1
ATOM 15491 C CA . ALA B 2 624 ? 16.081 44.428 28.170 1.000 0.960 624 ALA B CA 1
ATOM 15492 C C . ALA B 2 624 ? 16.191 45.181 26.836 1.000 0.960 624 ALA B C 1
ATOM 15493 O O . ALA B 2 624 ? 16.216 46.418 26.815 1.000 0.960 624 ALA B O 1
ATOM 15500 N N . ALA B 2 625 ? 16.202 44.451 25.714 1.000 0.960 625 ALA B N 1
ATOM 15501 C CA . ALA B 2 625 ? 16.127 45.040 24.381 1.000 0.960 625 ALA B CA 1
ATOM 15502 C C . ALA B 2 625 ? 14.832 45.853 24.203 1.000 0.960 625 ALA B C 1
ATOM 15503 O O . ALA B 2 625 ? 14.897 47.029 23.839 1.000 0.960 625 ALA B O 1
ATOM 15510 N N . LEU B 2 626 ? 13.665 45.287 24.543 1.000 0.950 626 LEU B N 1
ATOM 15511 C CA . LEU B 2 626 ? 12.401 46.029 24.488 1.000 0.950 626 LEU B CA 1
ATOM 15512 C C . LEU B 2 626 ? 12.374 47.203 25.479 1.000 0.950 626 LEU B C 1
ATOM 15513 O O . LEU B 2 626 ? 11.906 48.289 25.138 1.000 0.950 626 LEU B O 1
ATOM 15529 N N . ALA B 2 627 ? 12.911 47.020 26.688 1.000 0.940 627 ALA B N 1
ATOM 15530 C CA . ALA B 2 627 ? 13.019 48.097 27.672 1.000 0.940 627 ALA B CA 1
ATOM 15531 C C . ALA B 2 627 ? 13.891 49.267 27.170 1.000 0.940 627 ALA B C 1
ATOM 15532 O O . ALA B 2 627 ? 13.572 50.428 27.428 1.000 0.940 627 ALA B O 1
ATOM 15539 N N . SER B 2 628 ? 14.950 48.977 26.407 1.000 0.940 628 SER B N 1
ATOM 15540 C CA . SER B 2 628 ? 15.819 49.994 25.796 1.000 0.940 628 SER B CA 1
ATOM 15541 C C . SER B 2 628 ? 15.076 50.833 24.759 1.000 0.940 628 SER B C 1
ATOM 15542 O O . SER B 2 628 ? 15.247 52.049 24.715 1.000 0.940 628 SER B O 1
ATOM 15550 N N . LEU B 2 629 ? 14.194 50.210 23.973 1.000 0.950 629 LEU B N 1
ATOM 15551 C CA . LEU B 2 629 ? 13.302 50.940 23.074 1.000 0.950 629 LEU B CA 1
ATOM 15552 C C . LEU B 2 629 ? 12.246 51.743 23.839 1.000 0.950 629 LEU B C 1
ATOM 15553 O O . LEU B 2 629 ? 11.945 52.868 23.457 1.000 0.950 629 LEU B O 1
ATOM 15569 N N . ALA B 2 630 ? 11.710 51.217 24.941 1.000 0.940 630 ALA B N 1
ATOM 15570 C CA . ALA B 2 630 ? 10.711 51.926 25.737 1.000 0.940 630 ALA B CA 1
ATOM 15571 C C . ALA B 2 630 ? 11.243 53.228 26.362 1.000 0.940 630 ALA B C 1
ATOM 15572 O O . ALA B 2 630 ? 10.514 54.216 26.445 1.000 0.940 630 ALA B O 1
ATOM 15579 N N . ALA B 2 631 ? 12.526 53.266 26.735 1.000 0.940 631 ALA B N 1
ATOM 15580 C CA . ALA B 2 631 ? 13.184 54.475 27.235 1.000 0.940 631 ALA B CA 1
ATOM 15581 C C . ALA B 2 631 ? 13.236 55.618 26.198 1.000 0.940 631 ALA B C 1
ATOM 15582 O O . ALA B 2 631 ? 13.381 56.780 26.576 1.000 0.940 631 ALA B O 1
ATOM 15589 N N . LEU B 2 632 ? 13.073 55.314 24.901 1.000 0.950 632 LEU B N 1
ATOM 15590 C CA . LEU B 2 632 ? 13.011 56.325 23.843 1.000 0.950 632 LEU B CA 1
ATOM 15591 C C . LEU B 2 632 ? 11.701 57.116 23.843 1.000 0.950 632 LEU B C 1
ATOM 15592 O O . LEU B 2 632 ? 11.655 58.171 23.216 1.000 0.950 632 LEU B O 1
ATOM 15608 N N . LYS B 2 633 ? 10.653 56.653 24.536 1.000 0.950 633 LYS B N 1
ATOM 15609 C CA . LYS B 2 633 ? 9.337 57.300 24.532 1.000 0.950 633 LYS B CA 1
ATOM 15610 C C . LYS B 2 633 ? 9.417 58.789 24.900 1.000 0.950 633 LYS B C 1
ATOM 15611 O O . LYS B 2 633 ? 9.000 59.621 24.105 1.000 0.950 633 LYS B O 1
ATOM 15630 N N . GLU B 2 634 ? 9.976 59.140 26.062 1.000 0.950 634 GLU B N 1
ATOM 15631 C CA . GLU B 2 634 ? 10.027 60.544 26.509 1.000 0.950 634 GLU B CA 1
ATOM 15632 C C . GLU B 2 634 ? 10.862 61.458 25.590 1.000 0.950 634 GLU B C 1
ATOM 15633 O O . GLU B 2 634 ? 10.369 62.529 25.231 1.000 0.950 634 GLU B O 1
ATOM 15645 N N . PRO B 2 635 ? 12.087 61.085 25.160 1.000 0.960 635 PRO B N 1
ATOM 15646 C CA . PRO B 2 635 ? 12.833 61.868 24.177 1.000 0.960 635 PRO B CA 1
ATOM 15647 C C . PRO B 2 635 ? 12.098 62.031 22.843 1.000 0.960 635 PRO B C 1
ATOM 15648 O O . PRO B 2 635 ? 12.162 63.107 22.250 1.000 0.960 635 PRO B O 1
ATOM 15659 N N . ILE B 2 636 ? 11.402 60.986 22.374 1.000 0.960 636 ILE B N 1
ATOM 15660 C CA . ILE B 2 636 ? 10.593 61.029 21.148 1.000 0.960 636 ILE B CA 1
ATOM 15661 C C . ILE B 2 636 ? 9.428 62.009 21.319 1.000 0.960 636 ILE B C 1
ATOM 15662 O O . ILE B 2 636 ? 9.237 62.876 20.463 1.000 0.960 636 ILE B O 1
ATOM 15678 N N . ASP B 2 637 ? 8.683 61.903 22.420 1.000 0.950 637 ASP B N 1
ATOM 15679 C CA . ASP B 2 637 ? 7.554 62.782 22.725 1.000 0.950 637 ASP B CA 1
ATOM 15680 C C . ASP B 2 637 ? 8.031 64.244 22.824 1.000 0.950 637 ASP B C 1
ATOM 15681 O O . ASP B 2 637 ? 7.543 65.101 22.089 1.000 0.950 637 ASP B O 1
ATOM 15690 N N . ALA B 2 638 ? 9.081 64.523 23.607 1.000 0.960 638 ALA B N 1
ATOM 15691 C CA . ALA B 2 638 ? 9.643 65.867 23.761 1.000 0.960 638 ALA B CA 1
ATOM 15692 C C . ALA B 2 638 ? 10.207 66.440 22.448 1.000 0.960 638 ALA B C 1
ATOM 15693 O O . ALA B 2 638 ? 10.040 67.631 22.177 1.000 0.960 638 ALA B O 1
ATOM 15700 N N . TYR B 2 639 ? 10.840 65.612 21.608 1.000 0.960 639 TYR B N 1
ATOM 15701 C CA . TYR B 2 639 ? 11.299 66.019 20.280 1.000 0.960 639 TYR B CA 1
ATOM 15702 C C . TYR B 2 639 ? 10.127 66.465 19.403 1.000 0.960 639 TYR B C 1
ATOM 15703 O O . TYR B 2 639 ? 10.180 67.553 18.830 1.000 0.960 639 TYR B O 1
ATOM 15721 N N . PHE B 2 640 ? 9.054 65.671 19.326 1.000 0.930 640 PHE B N 1
ATOM 15722 C CA . PHE B 2 640 ? 7.892 66.013 18.504 1.000 0.930 640 PHE B CA 1
ATOM 15723 C C . PHE B 2 640 ? 7.052 67.162 19.068 1.000 0.930 640 PHE B C 1
ATOM 15724 O O . PHE B 2 640 ? 6.395 67.844 18.280 1.000 0.930 640 PHE B O 1
ATOM 15741 N N . ASP B 2 641 ? 7.095 67.405 20.379 1.000 0.930 641 ASP B N 1
ATOM 15742 C CA . ASP B 2 641 ? 6.427 68.543 21.021 1.000 0.930 641 ASP B CA 1
ATOM 15743 C C . ASP B 2 641 ? 7.150 69.883 20.764 1.000 0.930 641 ASP B C 1
ATOM 15744 O O . ASP B 2 641 ? 6.526 70.944 20.827 1.000 0.930 641 ASP B O 1
ATOM 15753 N N . HIS B 2 642 ? 8.450 69.854 20.433 1.000 0.940 642 HIS B N 1
ATOM 15754 C CA . HIS B 2 642 ? 9.293 71.059 20.340 1.000 0.940 642 HIS B CA 1
ATOM 15755 C C . HIS B 2 642 ? 9.987 71.260 18.989 1.000 0.940 642 HIS B C 1
ATOM 15756 O O . HIS B 2 642 ? 10.574 72.313 18.747 1.000 0.940 642 HIS B O 1
ATOM 15770 N N . THR B 2 643 ? 9.921 70.282 18.090 1.000 0.920 643 THR B N 1
ATOM 15771 C CA . THR B 2 643 ? 10.651 70.311 16.821 1.000 0.920 643 THR B CA 1
ATOM 15772 C C . THR B 2 643 ? 9.742 69.908 15.664 1.000 0.920 643 THR B C 1
ATOM 15773 O O . THR B 2 643 ? 9.185 68.812 15.637 1.000 0.920 643 THR B O 1
ATOM 15784 N N . MET B 2 644 ? 9.633 70.760 14.637 1.000 0.870 644 MET B N 1
ATOM 15785 C CA . MET B 2 644 ? 9.017 70.367 13.362 1.000 0.870 644 MET B CA 1
ATOM 15786 C C . MET B 2 644 ? 10.034 69.663 12.452 1.000 0.870 644 MET B C 1
ATOM 15787 O O . MET B 2 644 ? 10.973 70.294 11.967 1.000 0.870 644 MET B O 1
ATOM 15801 N N . VAL B 2 645 ? 9.817 68.370 12.161 1.000 0.860 645 VAL B N 1
ATOM 15802 C CA . VAL B 2 645 ? 10.690 67.560 11.275 1.000 0.860 645 VAL B CA 1
ATOM 15803 C C . VAL B 2 645 ? 10.767 68.120 9.852 1.000 0.860 645 VAL B C 1
ATOM 15804 O O . VAL B 2 645 ? 11.841 68.161 9.257 1.000 0.860 645 VAL B O 1
ATOM 15817 N N . ILE B 2 646 ? 9.637 68.565 9.295 1.000 0.850 646 ILE B N 1
ATOM 15818 C CA . ILE B 2 646 ? 9.598 69.208 7.974 1.000 0.850 646 ILE B CA 1
ATOM 15819 C C . ILE B 2 646 ? 9.855 70.710 8.157 1.000 0.850 646 ILE B C 1
ATOM 15820 O O . ILE B 2 646 ? 8.912 71.481 8.300 1.000 0.850 646 ILE B O 1
ATOM 15836 N N . ALA B 2 647 ? 11.128 71.110 8.190 1.000 0.810 647 ALA B N 1
ATOM 15837 C CA . ALA B 2 647 ? 11.556 72.510 8.274 1.000 0.810 647 ALA B CA 1
ATOM 15838 C C . ALA B 2 647 ? 11.659 73.189 6.890 1.000 0.810 647 ALA B C 1
ATOM 15839 O O . ALA B 2 647 ? 11.860 72.501 5.888 1.000 0.810 647 ALA B O 1
ATOM 15846 N N . ASP B 2 648 ? 11.594 74.531 6.851 1.000 0.830 648 ASP B N 1
ATOM 15847 C CA . ASP B 2 648 ? 11.801 75.336 5.627 1.000 0.830 648 ASP B CA 1
ATOM 15848 C C . ASP B 2 648 ? 13.261 75.304 5.138 1.000 0.830 648 ASP B C 1
ATOM 15849 O O . ASP B 2 648 ? 13.535 75.445 3.946 1.000 0.830 648 ASP B O 1
ATOM 15858 N N . ASN B 2 649 ? 14.215 75.104 6.054 1.000 0.890 649 ASN B N 1
ATOM 15859 C CA . ASN B 2 649 ? 15.623 74.905 5.724 1.000 0.890 649 ASN B CA 1
ATOM 15860 C C . ASN B 2 649 ? 15.856 73.440 5.304 1.000 0.890 649 ASN B C 1
ATOM 15861 O O . ASN B 2 649 ? 15.788 72.531 6.133 1.000 0.890 649 ASN B O 1
ATOM 15872 N N . GLU B 2 650 ? 16.144 73.210 4.018 1.000 0.880 650 GLU B N 1
ATOM 15873 C CA . GLU B 2 650 ? 16.332 71.867 3.442 1.000 0.880 650 GLU B CA 1
ATOM 15874 C C . GLU B 2 650 ? 17.448 71.055 4.122 1.000 0.880 650 GLU B C 1
ATOM 15875 O O . GLU B 2 650 ? 17.254 69.868 4.391 1.000 0.880 650 GLU B O 1
ATOM 15887 N N . SER B 2 651 ? 18.580 71.680 4.475 1.000 0.890 651 SER B N 1
ATOM 15888 C CA . SER B 2 651 ? 19.687 71.005 5.174 1.000 0.890 651 SER B CA 1
ATOM 15889 C C . SER B 2 651 ? 19.242 70.479 6.542 1.000 0.890 651 SER B C 1
ATOM 15890 O O . SER B 2 651 ? 19.547 69.350 6.922 1.000 0.890 651 SER B O 1
ATOM 15898 N N . LEU B 2 652 ? 18.459 71.291 7.259 1.000 0.900 652 LEU B N 1
ATOM 15899 C CA . LEU B 2 652 ? 17.907 70.959 8.570 1.000 0.900 652 LEU B CA 1
ATOM 15900 C C . LEU B 2 652 ? 16.875 69.827 8.471 1.000 0.900 652 LEU B C 1
ATOM 15901 O O . LEU B 2 652 ? 16.901 68.873 9.244 1.000 0.900 652 LEU B O 1
ATOM 15917 N N . LYS B 2 653 ? 15.989 69.905 7.474 1.000 0.910 653 LYS B N 1
ATOM 15918 C CA . LYS B 2 653 ? 14.967 68.895 7.182 1.000 0.910 653 LYS B CA 1
ATOM 15919 C C . LYS B 2 653 ? 15.578 67.536 6.817 1.000 0.910 653 LYS B C 1
ATOM 15920 O O . LYS B 2 653 ? 15.125 66.521 7.345 1.000 0.910 653 LYS B O 1
ATOM 15939 N N . ALA B 2 654 ? 16.598 67.491 5.954 1.000 0.920 654 ALA B N 1
ATOM 15940 C CA . ALA B 2 654 ? 17.301 66.253 5.603 1.000 0.920 654 ALA B CA 1
ATOM 15941 C C . ALA B 2 654 ? 17.981 65.623 6.826 1.000 0.920 654 ALA B C 1
ATOM 15942 O O . ALA B 2 654 ? 17.880 64.414 7.013 1.000 0.920 654 ALA B O 1
ATOM 15949 N N . ASN B 2 655 ? 18.584 66.441 7.697 1.000 0.930 655 ASN B N 1
ATOM 15950 C CA . ASN B 2 655 ? 19.211 65.964 8.928 1.000 0.930 655 ASN B CA 1
ATOM 15951 C C . ASN B 2 655 ? 18.195 65.378 9.925 1.000 0.930 655 ASN B C 1
ATOM 15952 O O . ASN B 2 655 ? 18.386 64.276 10.437 1.000 0.930 655 ASN B O 1
ATOM 15963 N N . ARG B 2 656 ? 17.067 66.070 10.147 1.000 0.930 656 ARG B N 1
ATOM 15964 C CA . ARG B 2 656 ? 15.963 65.583 10.999 1.000 0.930 656 ARG B CA 1
ATOM 15965 C C . ARG B 2 656 ? 15.372 64.279 10.450 1.000 0.930 656 ARG B C 1
ATOM 15966 O O . ARG B 2 656 ? 15.148 63.328 11.196 1.000 0.930 656 ARG B O 1
ATOM 15987 N N . LEU B 2 657 ? 15.165 64.194 9.135 1.000 0.940 657 LEU B N 1
ATOM 15988 C CA . LEU B 2 657 ? 14.694 62.968 8.485 1.000 0.940 657 LEU B CA 1
ATOM 15989 C C . LEU B 2 657 ? 15.720 61.829 8.559 1.000 0.940 657 LEU B C 1
ATOM 15990 O O . LEU B 2 657 ? 15.321 60.693 8.805 1.000 0.940 657 LEU B O 1
ATOM 16006 N N . ALA B 2 658 ? 17.016 62.108 8.406 1.000 0.940 658 ALA B N 1
ATOM 16007 C CA . ALA B 2 658 ? 18.079 61.114 8.565 1.000 0.940 658 ALA B CA 1
ATOM 16008 C C . ALA B 2 658 ? 18.103 60.527 9.988 1.000 0.940 658 ALA B C 1
ATOM 16009 O O . ALA B 2 658 ? 18.254 59.313 10.163 1.000 0.940 658 ALA B O 1
ATOM 16016 N N . GLN B 2 659 ? 17.865 61.367 11.002 1.000 0.930 659 GLN B N 1
ATOM 16017 C CA . GLN B 2 659 ? 17.719 60.936 12.393 1.000 0.930 659 GLN B CA 1
ATOM 16018 C C . GLN B 2 659 ? 16.485 60.040 12.590 1.000 0.930 659 GLN B C 1
ATOM 16019 O O . GLN B 2 659 ? 16.588 58.992 13.226 1.000 0.930 659 GLN B O 1
ATOM 16033 N N . MET B 2 660 ? 15.341 60.386 11.983 1.000 0.950 660 MET B N 1
ATOM 16034 C CA . MET B 2 660 ? 14.133 59.544 12.005 1.000 0.950 660 MET B CA 1
ATOM 16035 C C . MET B 2 660 ? 14.339 58.194 11.310 1.000 0.950 660 MET B C 1
ATOM 16036 O O . MET B 2 660 ? 13.851 57.182 11.805 1.000 0.950 660 MET B O 1
ATOM 16050 N N . VAL B 2 661 ? 15.046 58.164 10.175 1.000 0.950 661 VAL B N 1
ATOM 16051 C CA . VAL B 2 661 ? 15.348 56.926 9.433 1.000 0.950 661 VAL B CA 1
ATOM 16052 C C . VAL B 2 661 ? 16.198 55.975 10.266 1.000 0.950 661 VAL B C 1
ATOM 16053 O O . VAL B 2 661 ? 15.795 54.834 10.468 1.000 0.950 661 VAL B O 1
ATOM 16066 N N . SER B 2 662 ? 17.314 56.447 10.818 1.000 0.940 662 SER B N 1
ATOM 16067 C CA . SER B 2 662 ? 18.208 55.596 11.616 1.000 0.940 662 SER B CA 1
ATOM 16068 C C . SER B 2 662 ? 17.549 55.089 12.899 1.000 0.940 662 SER B C 1
ATOM 16069 O O . SER B 2 662 ? 17.737 53.937 13.279 1.000 0.940 662 SER B O 1
ATOM 16077 N N . LEU B 2 663 ? 16.744 55.931 13.555 1.000 0.950 663 LEU B N 1
ATOM 16078 C CA . LEU B 2 663 ? 15.994 55.527 14.742 1.000 0.950 663 LEU B CA 1
ATOM 16079 C C . LEU B 2 663 ? 14.920 54.486 14.399 1.000 0.950 663 LEU B C 1
ATOM 16080 O O . LEU B 2 663 ? 14.732 53.529 15.144 1.000 0.950 663 LEU B O 1
ATOM 16096 N N . ALA B 2 664 ? 14.235 54.642 13.263 1.000 0.950 664 ALA B N 1
ATOM 16097 C CA . ALA B 2 664 ? 13.266 53.657 12.800 1.000 0.950 664 ALA B CA 1
ATOM 16098 C C . ALA B 2 664 ? 13.904 52.296 12.482 1.000 0.950 664 ALA B C 1
ATOM 16099 O O . ALA B 2 664 ? 13.259 51.285 12.748 1.000 0.950 664 ALA B O 1
ATOM 16106 N N . ASP B 2 665 ? 15.130 52.256 11.946 1.000 0.930 665 ASP B N 1
ATOM 16107 C CA . ASP B 2 665 ? 15.862 51.004 11.697 1.000 0.930 665 ASP B CA 1
ATOM 16108 C C . ASP B 2 665 ? 16.124 50.241 13.007 1.000 0.930 665 ASP B C 1
ATOM 16109 O O . ASP B 2 665 ? 15.836 49.049 13.087 1.000 0.930 665 ASP B O 1
ATOM 16118 N N . GLU B 2 666 ? 16.566 50.926 14.068 1.000 0.930 666 GLU B N 1
ATOM 16119 C CA . GLU B 2 666 ? 16.786 50.291 15.378 1.000 0.930 666 GLU B CA 1
ATOM 16120 C C . GLU B 2 666 ? 15.485 49.775 16.006 1.000 0.930 666 GLU B C 1
ATOM 16121 O O . GLU B 2 666 ? 15.457 48.682 16.564 1.000 0.930 666 GLU B O 1
ATOM 16133 N N . ILE B 2 667 ? 14.370 50.502 15.876 1.000 0.950 667 ILE B N 1
ATOM 16134 C CA . ILE B 2 667 ? 13.063 50.015 16.350 1.000 0.950 667 ILE B CA 1
ATOM 16135 C C . ILE B 2 667 ? 12.649 48.758 15.570 1.000 0.950 667 ILE B C 1
ATOM 16136 O O . ILE B 2 667 ? 12.233 47.761 16.167 1.000 0.950 667 ILE B O 1
ATOM 16152 N N . LYS B 2 668 ? 12.793 48.789 14.239 1.000 0.940 668 LYS B N 1
ATOM 16153 C CA . LYS B 2 668 ? 12.450 47.671 13.351 1.000 0.940 668 LYS B CA 1
ATOM 16154 C C . LYS B 2 668 ? 13.348 46.454 13.522 1.000 0.940 668 LYS B C 1
ATOM 16155 O O . LYS B 2 668 ? 12.894 45.354 13.225 1.000 0.940 668 LYS B O 1
ATOM 16174 N N . SER B 2 669 ? 14.566 46.617 14.037 1.000 0.930 669 SER B N 1
ATOM 16175 C CA . SER B 2 669 ? 15.402 45.481 14.436 1.000 0.930 669 SER B CA 1
ATOM 16176 C C . SER B 2 669 ? 14.706 44.606 15.484 1.000 0.930 669 SER B C 1
ATOM 16177 O O . SER B 2 669 ? 14.927 43.397 15.530 1.000 0.930 669 SER B O 1
ATOM 16185 N N . PHE B 2 670 ? 13.823 45.193 16.302 1.000 0.950 670 PHE B N 1
ATOM 16186 C CA . PHE B 2 670 ? 12.998 44.474 17.262 1.000 0.950 670 PHE B CA 1
ATOM 16187 C C . PHE B 2 670 ? 11.648 44.065 16.658 1.000 0.950 670 PHE B C 1
ATOM 16188 O O . PHE B 2 670 ? 11.357 42.875 16.589 1.000 0.950 670 PHE B O 1
ATOM 16205 N N . ALA B 2 671 ? 10.830 45.028 16.225 1.000 0.950 671 ALA B N 1
ATOM 16206 C CA . ALA B 2 671 ? 9.534 44.780 15.586 1.000 0.950 671 ALA B CA 1
ATOM 16207 C C . ALA B 2 671 ? 8.990 46.046 14.903 1.000 0.950 671 ALA B C 1
ATOM 16208 O O . ALA B 2 671 ? 9.272 47.172 15.325 1.000 0.950 671 ALA B O 1
ATOM 16215 N N . ASN B 2 672 ? 8.131 45.888 13.894 1.000 0.950 672 ASN B N 1
ATOM 16216 C CA . ASN B 2 672 ? 7.357 47.007 13.365 1.000 0.950 672 ASN B CA 1
ATOM 16217 C C . ASN B 2 672 ? 6.187 47.345 14.302 1.000 0.950 672 ASN B C 1
ATOM 16218 O O . ASN B 2 672 ? 5.090 46.800 14.186 1.000 0.950 672 ASN B O 1
ATOM 16229 N N . MET B 2 673 ? 6.407 48.318 15.187 1.000 0.940 673 MET B N 1
ATOM 16230 C CA . MET B 2 673 ? 5.416 48.765 16.176 1.000 0.940 673 MET B CA 1
ATOM 16231 C C . MET B 2 673 ? 4.083 49.236 15.565 1.000 0.940 673 MET B C 1
ATOM 16232 O O . MET B 2 673 ? 3.068 49.216 16.252 1.000 0.940 673 MET B O 1
ATOM 16246 N N . ASN B 2 674 ? 4.042 49.619 14.281 1.000 0.930 674 ASN B N 1
ATOM 16247 C CA . ASN B 2 674 ? 2.791 50.018 13.619 1.000 0.930 674 ASN B CA 1
ATOM 16248 C C . ASN B 2 674 ? 1.850 48.849 13.297 1.000 0.930 674 ASN B C 1
ATOM 16249 O O . ASN B 2 674 ? 0.686 49.093 12.988 1.000 0.930 674 ASN B O 1
ATOM 16260 N N . ALA B 2 675 ? 2.338 47.607 13.311 1.000 0.930 675 ALA B N 1
ATOM 16261 C CA . ALA B 2 675 ? 1.496 46.433 13.091 1.000 0.930 675 ALA B CA 1
ATOM 16262 C C . ALA B 2 675 ? 0.718 46.026 14.357 1.000 0.930 675 ALA B C 1
ATOM 16263 O O . ALA B 2 675 ? -0.264 45.295 14.259 1.000 0.930 675 ALA B O 1
ATOM 16270 N N . LEU B 2 676 ? 1.118 46.522 15.536 1.000 0.930 676 LEU B N 1
ATOM 16271 C CA . LEU B 2 676 ? 0.506 46.164 16.814 1.000 0.930 676 LEU B CA 1
ATOM 16272 C C . LEU B 2 676 ? -0.870 46.815 17.004 1.000 0.930 676 LEU B C 1
ATOM 16273 O O . LEU B 2 676 ? -1.053 48.020 16.817 1.000 0.930 676 LEU B O 1
ATOM 16289 N N . ILE B 2 677 ? -1.831 46.020 17.479 1.000 0.890 677 ILE B N 1
ATOM 16290 C CA . ILE B 2 677 ? -3.171 46.471 17.858 1.000 0.890 677 ILE B CA 1
ATOM 16291 C C . ILE B 2 677 ? -3.205 46.701 19.375 1.000 0.890 677 ILE B C 1
ATOM 16292 O O . ILE B 2 677 ? -3.481 45.791 20.167 1.000 0.890 677 ILE B O 1
ATOM 16308 N N . VAL B 2 678 ? -2.965 47.952 19.771 1.000 0.780 678 VAL B N 1
ATOM 16309 C CA . VAL B 2 678 ? -3.093 48.465 21.147 1.000 0.780 678 VAL B CA 1
ATOM 16310 C C . VAL B 2 678 ? -4.392 49.272 21.312 1.000 0.780 678 VAL B C 1
ATOM 16311 O O . VAL B 2 678 ? -4.778 50.026 20.421 1.000 0.780 678 VAL B O 1
ATOM 16324 N N . LYS B 2 679 ? -5.106 49.100 22.432 1.000 0.640 679 LYS B N 1
ATOM 16325 C CA . LYS B 2 679 ? -6.389 49.768 22.742 1.000 0.640 679 LYS B CA 1
ATOM 16326 C C . LYS B 2 679 ? -6.324 50.516 24.060 1.000 0.640 679 LYS B C 1
ATOM 16327 O O . LYS B 2 679 ? -5.642 50.015 24.971 1.000 0.640 679 LYS B O 1
#

Secondary structure (DSSP, 8-state):
-PPP-PPPEEEEEEE-SSEEEEEEEETTEEEEEEEEE--HHHHTT-SSGGGGHHHHHHHHHHHHHHTT--GGG-SEEEEE--S-S-B-SSEEE--HHHHHHHHHTTT---GGGHHHHHHHHHHHHHT--EEEES-TTB----TTTTB-SSTT-B----S-HHHHHHHHHHHHHHTT--GGG-EEEEEEESSSEEEEEEETTEEEEE--TTTSSS---SS---S--HHHHHHHHHSSS--HHHHHHHHHTS-HHHHHHS---HHHHHHHHHTT-HHHHHHHHHHHHHHHHHHHHHHHHTTT--SEEEEEEGGGG-HHHHHHHHHHHTTTS-EEEEEB--HHHHHHHHHHHHHTTSSPPEE----/--EEEEEEEEEES---HHHHHHHHHHHHHHHHHHHHHTT-----EEEEEETTEEEEEEEEEESBPPPEEEEEEEEEHHHHB-TTSPBPHHHHHHHHHHT--GGGEEEEEETTEEEEEEEEEEPPPBHHHHGGGHHHHHHT---SS-B--TT----BSS-EEEEEEEETTEE---EETTEEEESEEE--TTT--EEE-S-GGGHHHHHHHTT----HHHHHHHHHHHHHHHHHHHT-B----HHHHHHHHTS-SSEEEEEEE--GGGGGS-HHHHHHIIIIII-PEEEE-TTSPEEEEEEEEEES-STTHHHHHHHHHHHHHHHHHHHHHHHHHHTT--HHHHHHHGGGSEEETTTEEHHHHHHHHHHHHHHHHHHTT--HHHHHHHHHHHHHTTGGGGSHHHHH-GGGTTHHHHHHHHHTT--HHHHHHHHHTT-S-STTPPPPSSHHHHHHHHHHHHHHHHHHHHTT---BTTB-TT-HHHHHHHHHHHHHHHT----HHHHHTTS--S-HHHHHHHHHHHHHHHHHHTT--HHHHHHHHTSSS--HHHHHHHHHHHHHHTTSTTHHHHHHHHHHHHHHHTT-------GGG--SHHHHHHHHHHHHHHHHHHHHHHHT-HHHHHHHHHTTHHHHHHHHHH--SS-SSHHHHHHHHHHHHHHHHHHHHH--GGG----